Protein 7UKG (pdb70)

Nearest PDB structures (foldseek):
  7uk5-assembly1_A  TM=9.988E-01  e=1.218E-32  Homo sapiens
  7f0j-assembly1_B  TM=9.620E-01  e=4.656E-30  Homo sapiens
  7w3y-assembly1_A  TM=9.818E-01  e=6.859E-29  Homo sapiens
  7w6s-assembly1_F  TM=9.807E-01  e=4.702E-29  Homo sapiens
  7ukf-assembly1_A  TM=8.937E-01  e=1.728E-30  Homo sapiens

B-factor: mean 50.1, std 18.78, range [15.94, 95.12]

Structure (mmCIF, N/CA/C/O backbone):
data_7UKG
#
_entry.id   7UKG
#
_cell.length_a   1.00
_cell.length_b   1.00
_cell.length_c   1.00
_cell.angle_alpha   90.00
_cell.angle_beta   90.00
_cell.angle_gamma   90.00
#
_symmetry.space_group_name_H-M   'P 1'
#
loop_
_entity.id
_entity.type
_entity.pdbx_description
1 polymer 'Potassium voltage-gated channel subfamily D member 2'
2 polymer 'Dipeptidyl-peptidase 6'
3 non-polymer 'POTASSIUM ION'
#
loop_
_atom_site.group_PDB
_atom_site.id
_atom_site.type_symbol
_atom_site.label_atom_id
_atom_site.label_alt_id
_atom_site.label_comp_id
_atom_site.label_asym_id
_atom_site.label_entity_id
_atom_site.label_seq_id
_atom_site.pdbx_PDB_ins_code
_atom_site.Cartn_x
_atom_site.Cartn_y
_atom_site.Cartn_z
_atom_site.occupancy
_atom_site.B_iso_or_equiv
_atom_site.auth_seq_id
_atom_site.auth_comp_id
_atom_site.auth_asym_id
_atom_site.auth_atom_id
_atom_site.pdbx_PDB_model_num
ATOM 1 N N . THR A 1 166 ? 240.026 167.997 173.713 1.00 80.08 166 THR A N 1
ATOM 2 C CA . THR A 1 166 ? 238.671 168.466 173.452 1.00 80.08 166 THR A CA 1
ATOM 3 C C . THR A 1 166 ? 237.746 168.118 174.605 1.00 80.08 166 THR A C 1
ATOM 4 O O . THR A 1 166 ? 236.548 168.374 174.543 1.00 80.08 166 THR A O 1
ATOM 8 N N . ALA A 1 167 ? 238.304 167.522 175.660 1.00 78.85 167 ALA A N 1
ATOM 9 C CA . ALA A 1 167 ? 237.482 167.172 176.813 1.00 78.85 167 ALA A CA 1
ATOM 10 C C . ALA A 1 167 ? 236.998 168.413 177.546 1.00 78.85 167 ALA A C 1
ATOM 11 O O . ALA A 1 167 ? 235.906 168.405 178.124 1.00 78.85 167 ALA A O 1
ATOM 13 N N . ARG A 1 168 ? 237.793 169.485 177.531 1.00 76.02 168 ARG A N 1
ATOM 14 C CA . ARG A 1 168 ? 237.405 170.714 178.214 1.00 76.02 168 ARG A CA 1
ATOM 15 C C . ARG A 1 168 ? 236.114 171.278 177.639 1.00 76.02 168 ARG A C 1
ATOM 16 O O . ARG A 1 168 ? 235.190 171.630 178.382 1.00 76.02 168 ARG A O 1
ATOM 24 N N . GLN A 1 169 ? 236.022 171.359 176.311 1.00 78.60 169 GLN A N 1
ATOM 25 C CA . GLN A 1 169 ? 234.802 171.878 175.706 1.00 78.60 169 GLN A CA 1
ATOM 26 C C . GLN A 1 169 ? 233.633 170.926 175.916 1.00 78.60 169 GLN A C 1
ATOM 27 O O . GLN A 1 169 ? 232.489 171.372 176.019 1.00 78.60 169 GLN A O 1
ATOM 33 N N . ARG A 1 170 ? 233.901 169.623 176.006 1.00 79.09 170 ARG A N 1
ATOM 34 C CA . ARG A 1 170 ? 232.837 168.667 176.295 1.00 79.09 170 ARG A CA 1
ATOM 35 C C . ARG A 1 170 ? 232.260 168.893 177.687 1.00 79.09 170 ARG A C 1
ATOM 36 O O . ARG A 1 170 ? 231.036 168.936 177.869 1.00 79.09 170 ARG A O 1
ATOM 44 N N . VAL A 1 171 ? 233.135 169.048 178.684 1.00 74.60 171 VAL A N 1
ATOM 45 C CA . VAL A 1 171 ? 232.682 169.318 180.045 1.00 74.60 171 VAL A CA 1
ATOM 46 C C . VAL A 1 171 ? 231.935 170.643 180.100 1.00 74.60 171 VAL A C 1
ATOM 47 O O . VAL A 1 171 ? 230.898 170.761 180.763 1.00 74.60 171 VAL A O 1
ATOM 51 N N . TRP A 1 172 ? 232.448 171.660 179.407 1.00 72.88 172 TRP A N 1
ATOM 52 C CA . TRP A 1 172 ? 231.765 172.947 179.395 1.00 72.88 172 TRP A CA 1
ATOM 53 C C . TRP A 1 172 ? 230.381 172.839 178.769 1.00 72.88 172 TRP A C 1
ATOM 54 O O . TRP A 1 172 ? 229.420 173.432 179.268 1.00 72.88 172 TRP A O 1
ATOM 65 N N . ARG A 1 173 ? 230.261 172.105 177.664 1.00 74.57 173 ARG A N 1
ATOM 66 C CA . ARG A 1 173 ? 228.960 171.930 177.033 1.00 74.57 173 ARG A CA 1
ATOM 67 C C . ARG A 1 173 ? 228.002 171.199 177.960 1.00 74.57 173 ARG A C 1
ATOM 68 O O . ARG A 1 173 ? 226.809 171.518 178.014 1.00 74.57 173 ARG A O 1
ATOM 76 N N . ALA A 1 174 ? 228.506 170.206 178.691 1.00 72.30 174 ALA A N 1
ATOM 77 C CA . ALA A 1 174 ? 227.676 169.526 179.677 1.00 72.30 174 ALA A CA 1
ATOM 78 C C . ALA A 1 174 ? 227.198 170.493 180.754 1.00 72.30 174 ALA A C 1
ATOM 79 O O . ALA A 1 174 ? 226.029 170.469 181.153 1.00 72.30 174 ALA A O 1
ATOM 81 N N . PHE A 1 175 ? 228.093 171.355 181.234 1.00 69.58 175 PHE A N 1
ATOM 82 C CA . PHE A 1 175 ? 227.733 172.272 182.309 1.00 69.58 175 PHE A CA 1
ATOM 83 C C . PHE A 1 175 ? 226.733 173.317 181.836 1.00 69.58 175 PHE A C 1
ATOM 84 O O . PHE A 1 175 ? 225.789 173.654 182.557 1.00 69.58 175 PHE A O 1
ATOM 92 N N . GLU A 1 176 ? 226.929 173.841 180.626 1.00 73.47 176 GLU A N 1
ATOM 93 C CA . GLU A 1 176 ? 226.058 174.887 180.107 1.00 73.47 176 GLU A CA 1
ATOM 94 C C . GLU A 1 176 ? 224.703 174.331 179.697 1.00 73.47 176 GLU A C 1
ATOM 95 O O . GLU A 1 176 ? 223.673 174.986 179.887 1.00 73.47 176 GLU A O 1
ATOM 101 N N . ASN A 1 177 ? 224.683 173.130 179.124 1.00 72.61 177 ASN A N 1
ATOM 102 C CA . ASN A 1 177 ? 223.448 172.472 178.707 1.00 72.61 177 ASN A CA 1
ATOM 103 C C . ASN A 1 177 ? 223.315 171.194 179.520 1.00 72.61 177 ASN A C 1
ATOM 104 O O . ASN A 1 177 ? 223.800 170.131 179.106 1.00 72.61 177 ASN A O 1
ATOM 109 N N . PRO A 1 178 ? 222.678 171.255 180.688 1.00 68.95 178 PRO A N 1
ATOM 110 C CA . PRO A 1 178 ? 222.536 170.041 181.504 1.00 68.95 178 PRO A CA 1
ATOM 111 C C . PRO A 1 178 ? 221.743 168.944 180.827 1.00 68.95 178 PRO A C 1
ATOM 112 O O . PRO A 1 178 ? 222.033 167.761 181.042 1.00 68.95 178 PRO A O 1
ATOM 116 N N . HIS A 1 179 ? 220.754 169.296 180.007 1.00 69.46 179 HIS A N 1
ATOM 117 C CA . HIS A 1 179 ? 219.845 168.307 179.447 1.00 69.46 179 HIS A CA 1
ATOM 118 C C . HIS A 1 179 ? 220.408 167.588 178.229 1.00 69.46 179 HIS A C 1
ATOM 119 O O . HIS A 1 179 ? 219.755 166.672 177.720 1.00 69.46 179 HIS A O 1
ATOM 126 N N . THR A 1 180 ? 221.590 167.973 177.747 1.00 71.58 180 THR A N 1
ATOM 127 C CA . THR A 1 180 ? 222.162 167.283 176.598 1.00 71.58 180 THR A CA 1
ATOM 128 C C . THR A 1 180 ? 222.704 165.913 176.982 1.00 71.58 180 THR A C 1
ATOM 129 O O . THR A 1 180 ? 222.492 164.932 176.261 1.00 71.58 180 THR A O 1
ATOM 133 N N . SER A 1 181 ? 223.394 165.823 178.114 1.00 72.08 181 SER A N 1
ATOM 134 C CA . SER A 1 181 ? 224.075 164.610 178.531 1.00 72.08 181 SER A CA 1
ATOM 135 C C . SER A 1 181 ? 223.419 164.052 179.786 1.00 72.08 181 SER A C 1
ATOM 136 O O . SER A 1 181 ? 222.751 164.770 180.534 1.00 72.08 181 SER A O 1
ATOM 139 N N . THR A 1 182 ? 223.610 162.752 180.007 1.00 71.05 182 THR A N 1
ATOM 140 C CA . THR A 1 182 ? 223.133 162.138 181.242 1.00 71.05 182 THR A CA 1
ATOM 141 C C . THR A 1 182 ? 223.953 162.605 182.439 1.00 71.05 182 THR A C 1
ATOM 142 O O . THR A 1 182 ? 223.396 162.955 183.485 1.00 71.05 182 THR A O 1
ATOM 146 N N . MET A 1 183 ? 225.282 162.619 182.302 1.00 70.38 183 MET A N 1
ATOM 147 C CA . MET A 1 183 ? 226.135 163.071 183.398 1.00 70.38 183 MET A CA 1
ATOM 148 C C . MET A 1 183 ? 225.863 164.528 183.737 1.00 70.38 183 MET A C 1
ATOM 149 O O . MET A 1 183 ? 225.816 164.904 184.915 1.00 70.38 183 MET A O 1
ATOM 154 N N . ALA A 1 184 ? 225.670 165.361 182.717 1.00 67.36 184 ALA A N 1
ATOM 155 C CA . ALA A 1 184 ? 225.326 166.754 182.961 1.00 67.36 184 ALA A CA 1
ATOM 156 C C . ALA A 1 184 ? 224.016 166.869 183.725 1.00 67.36 184 ALA A C 1
ATOM 157 O O . ALA A 1 184 ? 223.894 167.686 184.643 1.00 67.36 184 ALA A O 1
ATOM 159 N N . LEU A 1 185 ? 223.028 166.050 183.367 1.00 63.25 185 LEU A N 1
ATOM 160 C CA . LEU A 1 185 ? 221.727 166.140 184.017 1.00 63.25 185 LEU A CA 1
ATOM 161 C C . LEU A 1 185 ? 221.788 165.667 185.465 1.00 63.25 185 LEU A C 1
ATOM 162 O O . LEU A 1 185 ? 221.152 166.262 186.345 1.00 63.25 185 LEU A O 1
ATOM 167 N N . VAL A 1 186 ? 222.538 164.597 185.737 1.00 62.80 186 VAL A N 1
ATOM 168 C CA . VAL A 1 186 ? 222.654 164.146 187.119 1.00 62.80 186 VAL A CA 1
ATOM 169 C C . VAL A 1 186 ? 223.412 165.175 187.947 1.00 62.80 186 VAL A C 1
ATOM 170 O O . VAL A 1 186 ? 223.066 165.427 189.105 1.00 62.80 186 VAL A O 1
ATOM 174 N N . PHE A 1 187 ? 224.441 165.801 187.368 1.00 59.48 187 PHE A N 1
ATOM 175 C CA . PHE A 1 187 ? 225.150 166.857 188.078 1.00 59.48 187 PHE A CA 1
ATOM 176 C C . PHE A 1 187 ? 224.214 168.014 188.392 1.00 59.48 187 PHE A C 1
ATOM 177 O O . PHE A 1 187 ? 224.218 168.556 189.506 1.00 59.48 187 PHE A O 1
ATOM 185 N N . TYR A 1 188 ? 223.393 168.383 187.412 1.00 53.62 188 TYR A N 1
ATOM 186 C CA . TYR A 1 188 ? 222.401 169.435 187.570 1.00 53.62 188 TYR A CA 1
ATOM 187 C C . TYR A 1 188 ? 221.469 169.143 188.739 1.00 53.62 188 TYR A C 1
ATOM 188 O O . TYR A 1 188 ? 221.295 169.977 189.637 1.00 53.62 188 TYR A O 1
ATOM 197 N N . TYR A 1 189 ? 220.881 167.947 188.753 1.00 55.43 189 TYR A N 1
ATOM 198 C CA . TYR A 1 189 ? 219.901 167.613 189.781 1.00 55.43 189 TYR A CA 1
ATOM 199 C C . TYR A 1 189 ? 220.549 167.473 191.151 1.00 55.43 189 TYR A C 1
ATOM 200 O O . TYR A 1 189 ? 219.961 167.871 192.161 1.00 55.43 189 TYR A O 1
ATOM 209 N N . VAL A 1 190 ? 221.759 166.917 191.211 1.00 52.15 190 VAL A N 1
ATOM 210 C CA . VAL A 1 190 ? 222.458 166.785 192.485 1.00 52.15 190 VAL A CA 1
ATOM 211 C C . VAL A 1 190 ? 222.729 168.159 193.084 1.00 52.15 190 VAL A C 1
ATOM 212 O O . VAL A 1 190 ? 222.471 168.406 194.272 1.00 52.15 190 VAL A O 1
ATOM 216 N N . THR A 1 191 ? 223.245 169.078 192.268 1.00 47.92 191 THR A N 1
ATOM 217 C CA . THR A 1 191 ? 223.533 170.410 192.776 1.00 47.92 191 THR A CA 1
ATOM 218 C C . THR A 1 191 ? 222.261 171.130 193.197 1.00 47.92 191 THR A C 1
ATOM 219 O O . THR A 1 191 ? 222.246 171.814 194.224 1.00 47.92 191 THR A O 1
ATOM 223 N N . GLY A 1 192 ? 221.183 170.995 192.423 1.00 43.01 192 GLY A N 1
ATOM 224 C CA . GLY A 1 192 ? 219.935 171.629 192.817 1.00 43.01 192 GLY A CA 1
ATOM 225 C C . GLY A 1 192 ? 219.402 171.090 194.128 1.00 43.01 192 GLY A C 1
ATOM 226 O O . GLY A 1 192 ? 218.933 171.848 194.988 1.00 43.01 192 GLY A O 1
ATOM 227 N N . PHE A 1 193 ? 219.482 169.772 194.307 1.00 43.83 193 PHE A N 1
ATOM 228 C CA . PHE A 1 193 ? 219.026 169.167 195.548 1.00 43.83 193 PHE A CA 1
ATOM 229 C C . PHE A 1 193 ? 219.828 169.681 196.730 1.00 43.83 193 PHE A C 1
ATOM 230 O O . PHE A 1 193 ? 219.266 169.972 197.789 1.00 43.83 193 PHE A O 1
ATOM 238 N N . PHE A 1 194 ? 221.144 169.804 196.574 1.00 44.25 194 PHE A N 1
ATOM 239 C CA . PHE A 1 194 ? 221.932 170.245 197.717 1.00 44.25 194 PHE A CA 1
ATOM 240 C C . PHE A 1 194 ? 221.810 171.742 197.962 1.00 44.25 194 PHE A C 1
ATOM 241 O O . PHE A 1 194 ? 221.978 172.188 199.099 1.00 44.25 194 PHE A O 1
ATOM 249 N N . ILE A 1 195 ? 221.475 172.528 196.939 1.00 38.87 195 ILE A N 1
ATOM 250 C CA . ILE A 1 195 ? 221.116 173.921 197.189 1.00 38.87 195 ILE A CA 1
ATOM 251 C C . ILE A 1 195 ? 219.873 173.986 198.066 1.00 38.87 195 ILE A C 1
ATOM 252 O O . ILE A 1 195 ? 219.828 174.718 199.064 1.00 38.87 195 ILE A O 1
ATOM 257 N N . ALA A 1 196 ? 218.849 173.208 197.711 1.00 36.76 196 ALA A N 1
ATOM 258 C CA . ALA A 1 196 ? 217.629 173.206 198.513 1.00 36.76 196 ALA A CA 1
ATOM 259 C C . ALA A 1 196 ? 217.903 172.717 199.930 1.00 36.76 196 ALA A C 1
ATOM 260 O O . ALA A 1 196 ? 217.376 173.272 200.902 1.00 36.76 196 ALA A O 1
ATOM 262 N N . VAL A 1 197 ? 218.739 171.689 200.063 1.00 37.08 197 VAL A N 1
ATOM 263 C CA . VAL A 1 197 ? 219.085 171.153 201.373 1.00 37.08 197 VAL A CA 1
ATOM 264 C C . VAL A 1 197 ? 219.787 172.204 202.221 1.00 37.08 197 VAL A C 1
ATOM 265 O O . VAL A 1 197 ? 219.460 172.389 203.397 1.00 37.08 197 VAL A O 1
ATOM 269 N N . SER A 1 198 ? 220.761 172.906 201.642 1.00 36.23 198 SER A N 1
ATOM 270 C CA . SER A 1 198 ? 221.477 173.933 202.384 1.00 36.23 198 SER A CA 1
ATOM 271 C C . SER A 1 198 ? 220.542 175.049 202.828 1.00 36.23 198 SER A C 1
ATOM 272 O O . SER A 1 198 ? 220.616 175.510 203.972 1.00 36.23 198 SER A O 1
ATOM 275 N N . VAL A 1 199 ? 219.651 175.491 201.941 1.00 33.68 199 VAL A N 1
ATOM 276 C CA . VAL A 1 199 ? 218.740 176.579 202.288 1.00 33.68 199 VAL A CA 1
ATOM 277 C C . VAL A 1 199 ? 217.820 176.163 203.432 1.00 33.68 199 VAL A C 1
ATOM 278 O O . VAL A 1 199 ? 217.630 176.904 204.410 1.00 33.68 199 VAL A O 1
ATOM 282 N N . ILE A 1 200 ? 217.256 174.957 203.338 1.00 33.61 200 ILE A N 1
ATOM 283 C CA . ILE A 1 200 ? 216.357 174.471 204.379 1.00 33.61 200 ILE A CA 1
ATOM 284 C C . ILE A 1 200 ? 217.095 174.322 205.701 1.00 33.61 200 ILE A C 1
ATOM 285 O O . ILE A 1 200 ? 216.565 174.671 206.757 1.00 33.61 200 ILE A O 1
ATOM 290 N N . ALA A 1 201 ? 218.319 173.793 205.670 1.00 34.15 201 ALA A N 1
ATOM 291 C CA . ALA A 1 201 ? 219.079 173.627 206.903 1.00 34.15 201 ALA A CA 1
ATOM 292 C C . ALA A 1 201 ? 219.391 174.968 207.550 1.00 34.15 201 ALA A C 1
ATOM 293 O O . ALA A 1 201 ? 219.321 175.107 208.775 1.00 34.15 201 ALA A O 1
ATOM 295 N N . ASN A 1 202 ? 219.753 175.965 206.741 1.00 35.38 202 ASN A N 1
ATOM 296 C CA . ASN A 1 202 ? 220.040 177.288 207.280 1.00 35.38 202 ASN A CA 1
ATOM 297 C C . ASN A 1 202 ? 218.806 177.898 207.930 1.00 35.38 202 ASN A C 1
ATOM 298 O O . ASN A 1 202 ? 218.914 178.597 208.941 1.00 35.38 202 ASN A O 1
ATOM 303 N N . VAL A 1 203 ? 217.626 177.657 207.361 1.00 30.29 203 VAL A N 1
ATOM 304 C CA . VAL A 1 203 ? 216.407 178.119 208.021 1.00 30.29 203 VAL A CA 1
ATOM 305 C C . VAL A 1 203 ? 216.154 177.341 209.312 1.00 30.29 203 VAL A C 1
ATOM 306 O O . VAL A 1 203 ? 215.873 177.930 210.361 1.00 30.29 203 VAL A O 1
ATOM 310 N N . VAL A 1 204 ? 216.266 176.013 209.261 1.00 35.20 204 VAL A N 1
ATOM 311 C CA . VAL A 1 204 ? 215.846 175.150 210.361 1.00 35.20 204 VAL A CA 1
ATOM 312 C C . VAL A 1 204 ? 216.752 175.296 211.576 1.00 35.20 204 VAL A C 1
ATOM 313 O O . VAL A 1 204 ? 216.295 175.162 212.716 1.00 35.20 204 VAL A O 1
ATOM 317 N N . GLU A 1 205 ? 218.033 175.587 211.371 1.00 40.18 205 GLU A N 1
ATOM 318 C CA . GLU A 1 205 ? 218.961 175.642 212.492 1.00 40.18 205 GLU A CA 1
ATOM 319 C C . GLU A 1 205 ? 218.628 176.748 213.487 1.00 40.18 205 GLU A C 1
ATOM 320 O O . GLU A 1 205 ? 219.164 176.744 214.598 1.00 40.18 205 GLU A O 1
ATOM 326 N N . THR A 1 206 ? 217.776 177.698 213.118 1.00 34.34 206 THR A N 1
ATOM 327 C CA . THR A 1 206 ? 217.359 178.754 214.027 1.00 34.34 206 THR A CA 1
ATOM 328 C C . THR A 1 206 ? 216.092 178.416 214.797 1.00 34.34 206 THR A C 1
ATOM 329 O O . THR A 1 206 ? 215.682 179.200 215.655 1.00 34.34 206 THR A O 1
ATOM 333 N N . VAL A 1 207 ? 215.466 177.287 214.515 1.00 41.92 207 VAL A N 1
ATOM 334 C CA . VAL A 1 207 ? 214.196 176.937 215.152 1.00 41.92 207 VAL A CA 1
ATOM 335 C C . VAL A 1 207 ? 214.478 176.367 216.539 1.00 41.92 207 VAL A C 1
ATOM 336 O O . VAL A 1 207 ? 215.345 175.492 216.672 1.00 41.92 207 VAL A O 1
ATOM 340 N N . PRO A 1 208 ? 213.796 176.839 217.580 1.00 50.59 208 PRO A N 1
ATOM 341 C CA . PRO A 1 208 ? 213.953 176.225 218.904 1.00 50.59 208 PRO A CA 1
ATOM 342 C C . PRO A 1 208 ? 213.540 174.763 218.878 1.00 50.59 208 PRO A C 1
ATOM 343 O O . PRO A 1 208 ? 212.437 174.417 218.455 1.00 50.59 208 PRO A O 1
ATOM 347 N N . CYS A 1 209 ? 214.439 173.903 219.347 1.00 62.16 209 CYS A N 1
ATOM 348 C CA . CYS A 1 209 ? 214.282 172.462 219.240 1.00 62.16 209 CYS A CA 1
ATOM 349 C C . CYS A 1 209 ? 213.701 171.847 220.505 1.00 62.16 209 CYS A C 1
ATOM 350 O O . CYS A 1 209 ? 213.692 170.620 220.643 1.00 62.16 209 CYS A O 1
ATOM 353 N N . GLY A 1 210 ? 213.210 172.668 221.424 1.00 72.36 210 GLY A N 1
ATOM 354 C CA . GLY A 1 210 ? 212.744 172.194 222.706 1.00 72.36 210 GLY A CA 1
ATOM 355 C C . GLY A 1 210 ? 213.836 172.238 223.759 1.00 72.36 210 GLY A C 1
ATOM 356 O O . GLY A 1 210 ? 215.031 172.225 223.465 1.00 72.36 210 GLY A O 1
ATOM 357 N N . SER A 1 211 ? 213.406 172.299 225.016 1.00 82.43 211 SER A N 1
ATOM 358 C CA . SER A 1 211 ? 214.357 172.358 226.116 1.00 82.43 211 SER A CA 1
ATOM 359 C C . SER A 1 211 ? 215.082 171.025 226.246 1.00 82.43 211 SER A C 1
ATOM 360 O O . SER A 1 211 ? 214.451 169.968 226.339 1.00 82.43 211 SER A O 1
ATOM 363 N N . SER A 1 212 ? 216.411 171.078 226.247 1.00 85.86 212 SER A N 1
ATOM 364 C CA . SER A 1 212 ? 217.207 169.874 226.378 1.00 85.86 212 SER A CA 1
ATOM 365 C C . SER A 1 212 ? 217.132 169.357 227.811 1.00 85.86 212 SER A C 1
ATOM 366 O O . SER A 1 212 ? 216.723 170.082 228.721 1.00 85.86 212 SER A O 1
ATOM 369 N N . PRO A 1 213 ? 217.500 168.091 228.032 1.00 91.29 213 PRO A N 1
ATOM 370 C CA . PRO A 1 213 ? 217.455 167.543 229.394 1.00 91.29 213 PRO A CA 1
ATOM 371 C C . PRO A 1 213 ? 218.295 168.356 230.365 1.00 91.29 213 PRO A C 1
ATOM 372 O O . PRO A 1 213 ? 219.524 168.394 230.260 1.00 91.29 213 PRO A O 1
ATOM 374 N N . GLY A 1 214 ? 217.632 169.015 231.312 1.00 91.49 214 GLY A N 1
ATOM 375 C CA . GLY A 1 214 ? 218.304 169.888 232.248 1.00 91.49 214 GLY A CA 1
ATOM 376 C C . GLY A 1 214 ? 218.621 171.272 231.725 1.00 91.49 214 GLY A C 1
ATOM 377 O O . GLY A 1 214 ? 219.185 172.081 232.471 1.00 91.49 214 GLY A O 1
ATOM 378 N N . HIS A 1 215 ? 218.279 171.573 230.475 1.00 91.10 215 HIS A N 1
ATOM 379 C CA . HIS A 1 215 ? 218.583 172.878 229.909 1.00 91.10 215 HIS A CA 1
ATOM 380 C C . HIS A 1 215 ? 217.679 173.951 230.504 1.00 91.10 215 HIS A C 1
ATOM 381 O O . HIS A 1 215 ? 216.516 173.705 230.835 1.00 91.10 215 HIS A O 1
ATOM 383 N N . ILE A 1 216 ? 218.234 175.157 230.642 1.00 89.72 216 ILE A N 1
ATOM 384 C CA . ILE A 1 216 ? 217.469 176.267 231.199 1.00 89.72 216 ILE A CA 1
ATOM 385 C C . ILE A 1 216 ? 216.369 176.699 230.238 1.00 89.72 216 ILE A C 1
ATOM 386 O O . ILE A 1 216 ? 215.219 176.906 230.642 1.00 89.72 216 ILE A O 1
ATOM 388 N N . LYS A 1 217 ? 216.698 176.840 228.956 1.00 83.11 217 LYS A N 1
ATOM 389 C CA . LYS A 1 217 ? 215.747 177.290 227.952 1.00 83.11 217 LYS A CA 1
ATOM 390 C C . LYS A 1 217 ? 215.868 176.408 226.718 1.00 83.11 217 LYS A C 1
ATOM 391 O O . LYS A 1 217 ? 216.818 175.636 226.568 1.00 83.11 217 LYS A O 1
ATOM 393 N N . GLU A 1 218 ? 214.880 176.524 225.833 1.00 73.45 218 GLU A N 1
ATOM 394 C CA . GLU A 1 218 ? 214.922 175.788 224.579 1.00 73.45 218 GLU A CA 1
ATOM 395 C C . GLU A 1 218 ? 216.118 176.238 223.753 1.00 73.45 218 GLU A C 1
ATOM 396 O O . GLU A 1 218 ? 216.452 177.424 223.702 1.00 73.45 218 GLU A O 1
ATOM 398 N N . LEU A 1 219 ? 216.762 175.288 223.118 1.00 61.71 219 LEU A N 1
ATOM 399 C CA . LEU A 1 219 ? 217.956 175.537 222.343 1.00 61.71 219 LEU A CA 1
ATOM 400 C C . LEU A 1 219 ? 217.629 175.480 220.856 1.00 61.71 219 LEU A C 1
ATOM 401 O O . LEU A 1 219 ? 216.821 174.645 220.436 1.00 61.71 219 LEU A O 1
ATOM 406 N N . PRO A 1 220 ? 218.203 176.363 220.043 1.00 53.24 220 PRO A N 1
ATOM 407 C CA . PRO A 1 220 ? 218.000 176.260 218.594 1.00 53.24 220 PRO A CA 1
ATOM 408 C C . PRO A 1 220 ? 218.592 174.965 218.063 1.00 53.24 220 PRO A C 1
ATOM 409 O O . PRO A 1 220 ? 219.593 174.465 218.575 1.00 53.24 220 PRO A O 1
ATOM 413 N N . CYS A 1 221 ? 217.957 174.423 217.020 1.00 50.84 221 CYS A N 1
ATOM 414 C CA . CYS A 1 221 ? 218.412 173.161 216.442 1.00 50.84 221 CYS A CA 1
ATOM 415 C C . CYS A 1 221 ? 219.884 173.220 216.066 1.00 50.84 221 CYS A C 1
ATOM 416 O O . CYS A 1 221 ? 220.620 172.246 216.250 1.00 50.84 221 CYS A O 1
ATOM 419 N N . GLY A 1 222 ? 220.336 174.363 215.551 1.00 50.16 222 GLY A N 1
ATOM 420 C CA . GLY A 1 222 ? 221.724 174.513 215.167 1.00 50.16 222 GLY A CA 1
ATOM 421 C C . GLY A 1 222 ? 222.691 174.514 216.327 1.00 50.16 222 GLY A C 1
ATOM 422 O O . GLY A 1 222 ? 223.873 174.223 216.131 1.00 50.16 222 GLY A O 1
ATOM 423 N N . GLU A 1 223 ? 222.223 174.846 217.526 1.00 56.60 223 GLU A N 1
ATOM 424 C CA . GLU A 1 223 ? 223.063 174.784 218.715 1.00 56.60 223 GLU A CA 1
ATOM 425 C C . GLU A 1 223 ? 222.976 173.432 219.404 1.00 56.60 223 GLU A C 1
ATOM 426 O O . GLU A 1 223 ? 223.972 172.947 219.946 1.00 56.60 223 GLU A O 1
ATOM 432 N N . ARG A 1 224 ? 221.797 172.817 219.395 1.00 57.63 224 ARG A N 1
ATOM 433 C CA . ARG A 1 224 ? 221.648 171.501 219.998 1.00 57.63 224 ARG A CA 1
ATOM 434 C C . ARG A 1 224 ? 222.354 170.426 219.183 1.00 57.63 224 ARG A C 1
ATOM 435 O O . ARG A 1 224 ? 222.855 169.451 219.749 1.00 57.63 224 ARG A O 1
ATOM 443 N N . TYR A 1 225 ? 222.419 170.592 217.866 1.00 52.75 225 TYR A N 1
ATOM 444 C CA . TYR A 1 225 ? 223.020 169.624 216.956 1.00 52.75 225 TYR A CA 1
ATOM 445 C C . TYR A 1 225 ? 224.085 170.297 216.105 1.00 52.75 225 TYR A C 1
ATOM 446 O O . TYR A 1 225 ? 224.079 170.217 214.879 1.00 52.75 225 TYR A O 1
ATOM 455 N N . ALA A 1 226 ? 225.004 171.004 216.762 1.00 51.47 226 ALA A N 1
ATOM 456 C CA . ALA A 1 226 ? 226.009 171.773 216.039 1.00 51.47 226 ALA A CA 1
ATOM 457 C C . ALA A 1 226 ? 226.856 170.887 215.133 1.00 51.47 226 ALA A C 1
ATOM 458 O O . ALA A 1 226 ? 227.225 171.296 214.028 1.00 51.47 226 ALA A O 1
ATOM 460 N N . VAL A 1 227 ? 227.173 169.673 215.581 1.00 51.19 227 VAL A N 1
ATOM 461 C CA . VAL A 1 227 ? 227.984 168.770 214.769 1.00 51.19 227 VAL A CA 1
ATOM 462 C C . VAL A 1 227 ? 227.226 168.346 213.518 1.00 51.19 227 VAL A C 1
ATOM 463 O O . VAL A 1 227 ? 227.775 168.350 212.412 1.00 51.19 227 VAL A O 1
ATOM 467 N N . ALA A 1 228 ? 225.955 167.970 213.673 1.00 48.45 228 ALA A N 1
ATOM 468 C CA . ALA A 1 228 ? 225.172 167.524 212.527 1.00 48.45 228 ALA A CA 1
ATOM 469 C C . ALA A 1 228 ? 225.005 168.637 211.502 1.00 48.45 228 ALA A C 1
ATOM 470 O O . ALA A 1 228 ? 225.161 168.414 210.294 1.00 48.45 228 ALA A O 1
ATOM 472 N N . PHE A 1 229 ? 224.685 169.844 211.964 1.00 44.78 229 PHE A N 1
ATOM 473 C CA . PHE A 1 229 ? 224.498 170.950 211.037 1.00 44.78 229 PHE A CA 1
ATOM 474 C C . PHE A 1 229 ? 225.814 171.351 210.391 1.00 44.78 229 PHE A C 1
ATOM 475 O O . PHE A 1 229 ? 225.842 171.709 209.212 1.00 44.78 229 PHE A O 1
ATOM 483 N N . PHE A 1 230 ? 226.917 171.279 211.139 1.00 46.81 230 PHE A N 1
ATOM 484 C CA . PHE A 1 230 ? 228.223 171.550 210.551 1.00 46.81 230 PHE A CA 1
ATOM 485 C C . PHE A 1 230 ? 228.569 170.530 209.475 1.00 46.81 230 PHE A C 1
ATOM 486 O O . PHE A 1 230 ? 229.139 170.883 208.442 1.00 46.81 230 PHE A O 1
ATOM 494 N N . CYS A 1 231 ? 228.249 169.259 209.707 1.00 50.10 231 CYS A N 1
ATOM 495 C CA . CYS A 1 231 ? 228.516 168.234 208.704 1.00 50.10 231 CYS A CA 1
ATOM 496 C C . CYS A 1 231 ? 227.678 168.449 207.451 1.00 50.10 231 CYS A C 1
ATOM 497 O O . CYS A 1 231 ? 228.177 168.310 206.329 1.00 50.10 231 CYS A O 1
ATOM 500 N N . LEU A 1 232 ? 226.399 168.781 207.623 1.00 47.41 232 LEU A N 1
ATOM 501 C CA . LEU A 1 232 ? 225.553 169.067 206.471 1.00 47.41 232 LEU A CA 1
ATOM 502 C C . LEU A 1 232 ? 226.066 170.277 205.698 1.00 47.41 232 LEU A C 1
ATOM 503 O O . LEU A 1 232 ? 226.123 170.262 204.459 1.00 47.41 232 LEU A O 1
ATOM 508 N N . ASP A 1 233 ? 226.461 171.330 206.415 1.00 47.81 233 ASP A N 1
ATOM 509 C CA . ASP A 1 233 ? 227.014 172.510 205.766 1.00 47.81 233 ASP A CA 1
ATOM 510 C C . ASP A 1 233 ? 228.301 172.177 205.031 1.00 47.81 233 ASP A C 1
ATOM 511 O O . ASP A 1 233 ? 228.529 172.661 203.921 1.00 47.81 233 ASP A O 1
ATOM 516 N N . THR A 1 234 ? 229.155 171.358 205.638 1.00 46.87 234 THR A N 1
ATOM 517 C CA . THR A 1 234 ? 230.410 170.978 205.004 1.00 46.87 234 THR A CA 1
ATOM 518 C C . THR A 1 234 ? 230.165 170.191 203.729 1.00 46.87 234 THR A C 1
ATOM 519 O O . THR A 1 234 ? 230.832 170.420 202.717 1.00 46.87 234 THR A O 1
ATOM 523 N N . ALA A 1 235 ? 229.212 169.262 203.755 1.00 46.50 235 ALA A N 1
ATOM 524 C CA . ALA A 1 235 ? 228.902 168.495 202.555 1.00 46.50 235 ALA A CA 1
ATOM 525 C C . ALA A 1 235 ? 228.395 169.403 201.442 1.00 46.50 235 ALA A C 1
ATOM 526 O O . ALA A 1 235 ? 228.860 169.324 200.297 1.00 46.50 235 ALA A O 1
ATOM 528 N N . CYS A 1 236 ? 227.450 170.289 201.767 1.00 46.60 236 CYS A N 1
ATOM 529 C CA . CYS A 1 236 ? 226.925 171.199 200.755 1.00 46.60 236 CYS A CA 1
ATOM 530 C C . CYS A 1 236 ? 228.018 172.104 200.199 1.00 46.60 236 CYS A C 1
ATOM 531 O O . CYS A 1 236 ? 228.100 172.318 198.984 1.00 46.60 236 CYS A O 1
ATOM 534 N N . VAL A 1 237 ? 228.875 172.637 201.067 1.00 47.26 237 VAL A N 1
ATOM 535 C CA . VAL A 1 237 ? 229.910 173.555 200.610 1.00 47.26 237 VAL A CA 1
ATOM 536 C C . VAL A 1 237 ? 230.952 172.822 199.775 1.00 47.26 237 VAL A C 1
ATOM 537 O O . VAL A 1 237 ? 231.479 173.372 198.805 1.00 47.26 237 VAL A O 1
ATOM 541 N N . MET A 1 238 ? 231.278 171.580 200.134 1.00 50.17 238 MET A N 1
ATOM 542 C CA . MET A 1 238 ? 232.219 170.815 199.326 1.00 50.17 238 MET A CA 1
ATOM 543 C C . MET A 1 238 ? 231.651 170.538 197.944 1.00 50.17 238 MET A C 1
ATOM 544 O O . MET A 1 238 ? 232.369 170.628 196.941 1.00 50.17 238 MET A O 1
ATOM 549 N N . ILE A 1 239 ? 230.363 170.204 197.868 1.00 47.17 239 ILE A N 1
ATOM 550 C CA . ILE A 1 239 ? 229.731 170.004 196.567 1.00 47.17 239 ILE A CA 1
ATOM 551 C C . ILE A 1 239 ? 229.782 171.286 195.747 1.00 47.17 239 ILE A C 1
ATOM 552 O O . ILE A 1 239 ? 230.131 171.270 194.562 1.00 47.17 239 ILE A O 1
ATOM 557 N N . PHE A 1 240 ? 229.453 172.419 196.372 1.00 46.05 240 PHE A N 1
ATOM 558 C CA . PHE A 1 240 ? 229.468 173.689 195.650 1.00 46.05 240 PHE A CA 1
ATOM 559 C C . PHE A 1 240 ? 230.875 174.052 195.198 1.00 46.05 240 PHE A C 1
ATOM 560 O O . PHE A 1 240 ? 231.063 174.594 194.105 1.00 46.05 240 PHE A O 1
ATOM 568 N N . THR A 1 241 ? 231.878 173.754 196.021 1.00 49.61 241 THR A N 1
ATOM 569 C CA . THR A 1 241 ? 233.251 174.095 195.673 1.00 49.61 241 THR A CA 1
ATOM 570 C C . THR A 1 241 ? 233.768 173.223 194.539 1.00 49.61 241 THR A C 1
ATOM 571 O O . THR A 1 241 ? 234.438 173.719 193.631 1.00 49.61 241 THR A O 1
ATOM 575 N N . VAL A 1 242 ? 233.469 171.925 194.569 1.00 52.64 242 VAL A N 1
ATOM 576 C CA . VAL A 1 242 ? 233.877 171.053 193.471 1.00 52.64 242 VAL A CA 1
ATOM 577 C C . VAL A 1 242 ? 233.168 171.455 192.185 1.00 52.64 242 VAL A C 1
ATOM 578 O O . VAL A 1 242 ? 233.772 171.470 191.107 1.00 52.64 242 VAL A O 1
ATOM 582 N N . GLU A 1 243 ? 231.886 171.814 192.280 1.00 54.56 243 GLU A N 1
ATOM 583 C CA . GLU A 1 243 ? 231.168 172.330 191.120 1.00 54.56 243 GLU A CA 1
ATOM 584 C C . GLU A 1 243 ? 231.845 173.571 190.550 1.00 54.56 243 GLU A C 1
ATOM 585 O O . GLU A 1 243 ? 232.081 173.666 189.340 1.00 54.56 243 GLU A O 1
ATOM 591 N N . TYR A 1 244 ? 232.157 174.540 191.411 1.00 55.90 244 TYR A N 1
ATOM 592 C CA . TYR A 1 244 ? 232.761 175.779 190.943 1.00 55.90 244 TYR A CA 1
ATOM 593 C C . TYR A 1 244 ? 234.139 175.538 190.349 1.00 55.90 244 TYR A C 1
ATOM 594 O O . TYR A 1 244 ? 234.504 176.158 189.345 1.00 55.90 244 TYR A O 1
ATOM 603 N N . LEU A 1 245 ? 234.926 174.656 190.962 1.00 56.49 245 LEU A N 1
ATOM 604 C CA . LEU A 1 245 ? 236.260 174.385 190.447 1.00 56.49 245 LEU A CA 1
ATOM 605 C C . LEU A 1 245 ? 236.191 173.674 189.106 1.00 56.49 245 LEU A C 1
ATOM 606 O O . LEU A 1 245 ? 237.001 173.944 188.217 1.00 56.49 245 LEU A O 1
ATOM 611 N N . LEU A 1 246 ? 235.224 172.773 188.935 1.00 59.14 246 LEU A N 1
ATOM 612 C CA . LEU A 1 246 ? 235.039 172.131 187.640 1.00 59.14 246 LEU A CA 1
ATOM 613 C C . LEU A 1 246 ? 234.612 173.137 186.578 1.00 59.14 246 LEU A C 1
ATOM 614 O O . LEU A 1 246 ? 235.085 173.085 185.438 1.00 59.14 246 LEU A O 1
ATOM 619 N N . ARG A 1 247 ? 233.713 174.058 186.930 1.00 60.92 247 ARG A N 1
ATOM 620 C CA . ARG A 1 247 ? 233.306 175.090 185.982 1.00 60.92 247 ARG A CA 1
ATOM 621 C C . ARG A 1 247 ? 234.480 175.980 185.599 1.00 60.92 247 ARG A C 1
ATOM 622 O O . ARG A 1 247 ? 234.626 176.365 184.435 1.00 60.92 247 ARG A O 1
ATOM 630 N N . LEU A 1 248 ? 235.319 176.330 186.572 1.00 63.51 248 LEU A N 1
ATOM 631 C CA . LEU A 1 248 ? 236.506 177.125 186.283 1.00 63.51 248 LEU A CA 1
ATOM 632 C C . LEU A 1 248 ? 237.484 176.361 185.403 1.00 63.51 248 LEU A C 1
ATOM 633 O O . LEU A 1 248 ? 238.125 176.943 184.521 1.00 63.51 248 LEU A O 1
ATOM 638 N N . ALA A 1 249 ? 237.630 175.059 185.644 1.00 65.94 249 ALA A N 1
ATOM 639 C CA . ALA A 1 249 ? 238.548 174.254 184.849 1.00 65.94 249 ALA A CA 1
ATOM 640 C C . ALA A 1 249 ? 238.079 174.137 183.406 1.00 65.94 249 ALA A C 1
ATOM 641 O O . ALA A 1 249 ? 238.892 174.200 182.479 1.00 65.94 249 ALA A O 1
ATOM 643 N N . ALA A 1 250 ? 236.778 173.969 183.195 1.00 68.85 250 ALA A N 1
ATOM 644 C CA . ALA A 1 250 ? 236.233 173.749 181.865 1.00 68.85 250 ALA A CA 1
ATOM 645 C C . ALA A 1 250 ? 235.828 175.035 181.159 1.00 68.85 250 ALA A C 1
ATOM 646 O O . ALA A 1 250 ? 235.268 174.967 180.061 1.00 68.85 250 ALA A O 1
ATOM 648 N N . ALA A 1 251 ? 236.084 176.190 181.751 1.00 70.93 251 ALA A N 1
ATOM 649 C CA . ALA A 1 251 ? 235.712 177.447 181.116 1.00 70.93 251 ALA A CA 1
ATOM 650 C C . ALA A 1 251 ? 236.629 177.730 179.932 1.00 70.93 251 ALA A C 1
ATOM 651 O O . ALA A 1 251 ? 237.846 177.558 180.045 1.00 70.93 251 ALA A O 1
ATOM 653 N N . PRO A 1 252 ? 236.091 178.146 178.783 1.00 73.38 252 PRO A N 1
ATOM 654 C CA . PRO A 1 252 ? 236.971 178.544 177.673 1.00 73.38 252 PRO A CA 1
ATOM 655 C C . PRO A 1 252 ? 237.825 179.753 178.010 1.00 73.38 252 PRO A C 1
ATOM 656 O O . PRO A 1 252 ? 239.058 179.687 177.940 1.00 73.38 252 PRO A O 1
ATOM 660 N N . SER A 1 253 ? 237.194 180.856 178.390 1.00 73.01 253 SER A N 1
ATOM 661 C CA . SER A 1 253 ? 237.887 182.053 178.852 1.00 73.01 253 SER A CA 1
ATOM 662 C C . SER A 1 253 ? 237.680 182.130 180.357 1.00 73.01 253 SER A C 1
ATOM 663 O O . SER A 1 253 ? 236.644 182.608 180.826 1.00 73.01 253 SER A O 1
ATOM 666 N N . ARG A 1 254 ? 238.676 181.663 181.110 1.00 71.56 254 ARG A N 1
ATOM 667 C CA . ARG A 1 254 ? 238.508 181.517 182.550 1.00 71.56 254 ARG A CA 1
ATOM 668 C C . ARG A 1 254 ? 238.223 182.853 183.217 1.00 71.56 254 ARG A C 1
ATOM 669 O O . ARG A 1 254 ? 237.356 182.940 184.095 1.00 71.56 254 ARG A O 1
ATOM 677 N N . TYR A 1 255 ? 238.932 183.906 182.814 1.00 72.04 255 TYR A N 1
ATOM 678 C CA . TYR A 1 255 ? 238.707 185.210 183.425 1.00 72.04 255 TYR A CA 1
ATOM 679 C C . TYR A 1 255 ? 237.302 185.719 183.126 1.00 72.04 255 TYR A C 1
ATOM 680 O O . TYR A 1 255 ? 236.675 186.364 183.973 1.00 72.04 255 TYR A O 1
ATOM 689 N N . ARG A 1 256 ? 236.792 185.444 181.923 1.00 72.10 256 ARG A N 1
ATOM 690 C CA . ARG A 1 256 ? 235.430 185.847 181.591 1.00 72.10 256 ARG A CA 1
ATOM 691 C C . ARG A 1 256 ? 234.414 185.103 182.444 1.00 72.10 256 ARG A C 1
ATOM 692 O O . ARG A 1 256 ? 233.385 185.667 182.831 1.00 72.10 256 ARG A O 1
ATOM 700 N N . PHE A 1 257 ? 234.673 183.824 182.723 1.00 65.92 257 PHE A N 1
ATOM 701 C CA . PHE A 1 257 ? 233.823 183.085 183.647 1.00 65.92 257 PHE A CA 1
ATOM 702 C C . PHE A 1 257 ? 233.860 183.705 185.034 1.00 65.92 257 PHE A C 1
ATOM 703 O O . PHE A 1 257 ? 232.815 183.953 185.641 1.00 65.92 257 PHE A O 1
ATOM 711 N N . VAL A 1 258 ? 235.061 183.990 185.536 1.00 64.92 258 VAL A N 1
ATOM 712 C CA . VAL A 1 258 ? 235.217 184.432 186.918 1.00 64.92 258 VAL A CA 1
ATOM 713 C C . VAL A 1 258 ? 234.474 185.739 187.156 1.00 64.92 258 VAL A C 1
ATOM 714 O O . VAL A 1 258 ? 233.913 185.963 188.235 1.00 64.92 258 VAL A O 1
ATOM 718 N N . ARG A 1 259 ? 234.448 186.619 186.161 1.00 69.01 259 ARG A N 1
ATOM 719 C CA . ARG A 1 259 ? 233.779 187.902 186.320 1.00 69.01 259 ARG A CA 1
ATOM 720 C C . ARG A 1 259 ? 232.284 187.843 186.024 1.00 69.01 259 ARG A C 1
ATOM 721 O O . ARG A 1 259 ? 231.600 188.855 186.204 1.00 69.01 259 ARG A O 1
ATOM 729 N N . SER A 1 260 ? 231.763 186.698 185.586 1.00 61.43 260 SER A N 1
ATOM 730 C CA . SER A 1 260 ? 230.339 186.569 185.307 1.00 61.43 260 SER A CA 1
ATOM 731 C C . SER A 1 260 ? 229.529 186.558 186.599 1.00 61.43 260 SER A C 1
ATOM 732 O O . SER A 1 260 ? 230.038 186.263 187.677 1.00 61.43 260 SER A O 1
ATOM 735 N N . VAL A 1 261 ? 228.235 186.857 186.466 1.00 56.98 261 VAL A N 1
ATOM 736 C CA . VAL A 1 261 ? 227.371 187.009 187.635 1.00 56.98 261 VAL A CA 1
ATOM 737 C C . VAL A 1 261 ? 227.193 185.680 188.362 1.00 56.98 261 VAL A C 1
ATOM 738 O O . VAL A 1 261 ? 227.172 185.633 189.597 1.00 56.98 261 VAL A O 1
ATOM 742 N N . MET A 1 262 ? 227.063 184.583 187.616 1.00 55.83 262 MET A N 1
ATOM 743 C CA . MET A 1 262 ? 226.922 183.276 188.248 1.00 55.83 262 MET A CA 1
ATOM 744 C C . MET A 1 262 ? 228.153 182.923 189.071 1.00 55.83 262 MET A C 1
ATOM 745 O O . MET A 1 262 ? 228.040 182.324 190.146 1.00 55.83 262 MET A O 1
ATOM 750 N N . SER A 1 263 ? 229.340 183.275 188.579 1.00 56.56 263 SER A N 1
ATOM 751 C CA . SER A 1 263 ? 230.557 183.008 189.335 1.00 56.56 263 SER A CA 1
ATOM 752 C C . SER A 1 263 ? 230.601 183.822 190.621 1.00 56.56 263 SER A C 1
ATOM 753 O O . SER A 1 263 ? 231.027 183.321 191.665 1.00 56.56 263 SER A O 1
ATOM 756 N N . ILE A 1 264 ? 230.172 185.083 190.567 1.00 54.48 264 ILE A N 1
ATOM 757 C CA . ILE A 1 264 ? 230.115 185.890 191.782 1.00 54.48 264 ILE A CA 1
ATOM 758 C C . ILE A 1 264 ? 229.133 185.284 192.773 1.00 54.48 264 ILE A C 1
ATOM 759 O O . ILE A 1 264 ? 229.391 185.254 193.981 1.00 54.48 264 ILE A O 1
ATOM 764 N N . ILE A 1 265 ? 227.997 184.790 192.280 1.00 51.57 265 ILE A N 1
ATOM 765 C CA . ILE A 1 265 ? 227.027 184.140 193.157 1.00 51.57 265 ILE A CA 1
ATOM 766 C C . ILE A 1 265 ? 227.639 182.910 193.813 1.00 51.57 265 ILE A C 1
ATOM 767 O O . ILE A 1 265 ? 227.495 182.699 195.020 1.00 51.57 265 ILE A O 1
ATOM 772 N N . ASP A 1 266 ? 228.335 182.084 193.032 1.00 51.84 266 ASP A N 1
ATOM 773 C CA . ASP A 1 266 ? 228.929 180.867 193.577 1.00 51.84 266 ASP A CA 1
ATOM 774 C C . ASP A 1 266 ? 230.003 181.187 194.608 1.00 51.84 266 ASP A C 1
ATOM 775 O O . ASP A 1 266 ? 230.102 180.522 195.648 1.00 51.84 266 ASP A O 1
ATOM 780 N N . VAL A 1 267 ? 230.817 182.204 194.339 1.00 52.05 267 VAL A N 1
ATOM 781 C CA . VAL A 1 267 ? 231.868 182.581 195.274 1.00 52.05 267 VAL A CA 1
ATOM 782 C C . VAL A 1 267 ? 231.268 183.141 196.557 1.00 52.05 267 VAL A C 1
ATOM 783 O O . VAL A 1 267 ? 231.742 182.842 197.658 1.00 52.05 267 VAL A O 1
ATOM 787 N N . VAL A 1 268 ? 230.224 183.964 196.442 1.00 51.42 268 VAL A N 1
ATOM 788 C CA . VAL A 1 268 ? 229.551 184.479 197.631 1.00 51.42 268 VAL A CA 1
ATOM 789 C C . VAL A 1 268 ? 228.902 183.342 198.405 1.00 51.42 268 VAL A C 1
ATOM 790 O O . VAL A 1 268 ? 228.799 183.391 199.635 1.00 51.42 268 VAL A O 1
ATOM 794 N N . ALA A 1 269 ? 228.469 182.296 197.706 1.00 49.55 269 ALA A N 1
ATOM 795 C CA . ALA A 1 269 ? 227.875 181.151 198.381 1.00 49.55 269 ALA A CA 1
ATOM 796 C C . ALA A 1 269 ? 228.913 180.359 199.165 1.00 49.55 269 ALA A C 1
ATOM 797 O O . ALA A 1 269 ? 228.632 179.888 200.270 1.00 49.55 269 ALA A O 1
ATOM 799 N N . ILE A 1 270 ? 230.111 180.190 198.613 1.00 51.89 270 ILE A N 1
ATOM 800 C CA . ILE A 1 270 ? 231.078 179.313 199.271 1.00 51.89 270 ILE A CA 1
ATOM 801 C C . ILE A 1 270 ? 231.988 180.037 200.268 1.00 51.89 270 ILE A C 1
ATOM 802 O O . ILE A 1 270 ? 232.468 179.411 201.216 1.00 51.89 270 ILE A O 1
ATOM 807 N N . LEU A 1 271 ? 232.242 181.334 200.088 1.00 53.22 271 LEU A N 1
ATOM 808 C CA . LEU A 1 271 ? 233.238 182.012 200.921 1.00 53.22 271 LEU A CA 1
ATOM 809 C C . LEU A 1 271 ? 232.923 182.007 202.412 1.00 53.22 271 LEU A C 1
ATOM 810 O O . LEU A 1 271 ? 233.840 181.727 203.204 1.00 53.22 271 LEU A O 1
ATOM 815 N N . PRO A 1 272 ? 231.700 182.307 202.867 1.00 51.86 272 PRO A N 1
ATOM 816 C CA . PRO A 1 272 ? 231.472 182.385 204.316 1.00 51.86 272 PRO A CA 1
ATOM 817 C C . PRO A 1 272 ? 231.869 181.137 205.071 1.00 51.86 272 PRO A C 1
ATOM 818 O O . PRO A 1 272 ? 232.325 181.246 206.211 1.00 51.86 272 PRO A O 1
ATOM 822 N N . TYR A 1 273 ? 231.731 179.955 204.475 1.00 51.32 273 TYR A N 1
ATOM 823 C CA . TYR A 1 273 ? 232.163 178.737 205.150 1.00 51.32 273 TYR A CA 1
ATOM 824 C C . TYR A 1 273 ? 233.654 178.781 205.461 1.00 51.32 273 TYR A C 1
ATOM 825 O O . TYR A 1 273 ? 234.078 178.521 206.594 1.00 51.32 273 TYR A O 1
ATOM 834 N N . TYR A 1 274 ? 234.466 179.134 204.466 1.00 53.32 274 TYR A N 1
ATOM 835 C CA . TYR A 1 274 ? 235.911 179.152 204.661 1.00 53.32 274 TYR A CA 1
ATOM 836 C C . TYR A 1 274 ? 236.332 180.277 205.594 1.00 53.32 274 TYR A C 1
ATOM 837 O O . TYR A 1 274 ? 237.223 180.093 206.432 1.00 53.32 274 TYR A O 1
ATOM 846 N N . ILE A 1 275 ? 235.699 181.443 205.475 1.00 56.55 275 ILE A N 1
ATOM 847 C CA . ILE A 1 275 ? 236.001 182.532 206.397 1.00 56.55 275 ILE A CA 1
ATOM 848 C C . ILE A 1 275 ? 235.668 182.125 207.826 1.00 56.55 275 ILE A C 1
ATOM 849 O O . ILE A 1 275 ? 236.438 182.388 208.754 1.00 56.55 275 ILE A O 1
ATOM 854 N N . GLY A 1 276 ? 234.530 181.462 208.027 1.00 60.15 276 GLY A N 1
ATOM 855 C CA . GLY A 1 276 ? 234.184 180.991 209.356 1.00 60.15 276 GLY A CA 1
ATOM 856 C C . GLY A 1 276 ? 235.152 179.950 209.881 1.00 60.15 276 GLY A C 1
ATOM 857 O O . GLY A 1 276 ? 235.376 179.856 211.090 1.00 60.15 276 GLY A O 1
ATOM 858 N N . LEU A 1 277 ? 235.710 179.131 208.990 1.00 60.26 277 LEU A N 1
ATOM 859 C CA . LEU A 1 277 ? 236.779 178.231 209.413 1.00 60.26 277 LEU A CA 1
ATOM 860 C C . LEU A 1 277 ? 238.000 179.014 209.877 1.00 60.26 277 LEU A C 1
ATOM 861 O O . LEU A 1 277 ? 238.596 178.698 210.913 1.00 60.26 277 LEU A O 1
ATOM 866 N N . VAL A 1 278 ? 238.385 180.041 209.119 1.00 65.66 278 VAL A N 1
ATOM 867 C CA . VAL A 1 278 ? 239.553 180.840 209.479 1.00 65.66 278 VAL A CA 1
ATOM 868 C C . VAL A 1 278 ? 239.306 181.602 210.776 1.00 65.66 278 VAL A C 1
ATOM 869 O O . VAL A 1 278 ? 240.223 181.784 211.585 1.00 65.66 278 VAL A O 1
ATOM 873 N N . MET A 1 279 ? 238.074 182.045 211.005 1.00 71.32 279 MET A N 1
ATOM 874 C CA . MET A 1 279 ? 237.704 182.815 212.187 1.00 71.32 279 MET A CA 1
ATOM 875 C C . MET A 1 279 ? 236.932 181.978 213.201 1.00 71.32 279 MET A C 1
ATOM 876 O O . MET A 1 279 ? 235.977 182.457 213.815 1.00 71.32 279 MET A O 1
ATOM 881 N N . THR A 1 280 ? 237.324 180.714 213.384 1.00 74.70 280 THR A N 1
ATOM 882 C CA . THR A 1 280 ? 236.608 179.859 214.327 1.00 74.70 280 THR A CA 1
ATOM 883 C C . THR A 1 280 ? 236.737 180.365 215.760 1.00 74.70 280 THR A C 1
ATOM 884 O O . THR A 1 280 ? 235.855 180.107 216.587 1.00 74.70 280 THR A O 1
ATOM 888 N N . ASP A 1 281 ? 237.821 181.079 216.073 1.00 78.53 281 ASP A N 1
ATOM 889 C CA . ASP A 1 281 ? 237.947 181.684 217.393 1.00 78.53 281 ASP A CA 1
ATOM 890 C C . ASP A 1 281 ? 236.924 182.794 217.595 1.00 78.53 281 ASP A C 1
ATOM 891 O O . ASP A 1 281 ? 236.462 183.018 218.719 1.00 78.53 281 ASP A O 1
ATOM 893 N N . ASN A 1 282 ? 236.559 183.494 216.523 1.00 80.58 282 ASN A N 1
ATOM 894 C CA . ASN A 1 282 ? 235.599 184.587 216.581 1.00 80.58 282 ASN A CA 1
ATOM 895 C C . ASN A 1 282 ? 234.171 184.135 216.304 1.00 80.58 282 ASN A C 1
ATOM 896 O O . ASN A 1 282 ? 233.288 184.984 216.140 1.00 80.58 282 ASN A O 1
ATOM 898 N N . GLU A 1 283 ? 233.926 182.823 216.242 1.00 79.12 283 GLU A N 1
ATOM 899 C CA . GLU A 1 283 ? 232.575 182.332 215.987 1.00 79.12 283 GLU A CA 1
ATOM 900 C C . GLU A 1 283 ? 231.613 182.761 217.088 1.00 79.12 283 GLU A C 1
ATOM 901 O O . GLU A 1 283 ? 230.469 183.140 216.811 1.00 79.12 283 GLU A O 1
ATOM 903 N N . ASP A 1 284 ? 232.055 182.699 218.345 1.00 81.08 284 ASP A N 1
ATOM 904 C CA . ASP A 1 284 ? 231.225 183.189 219.440 1.00 81.08 284 ASP A CA 1
ATOM 905 C C . ASP A 1 284 ? 231.016 184.695 219.341 1.00 81.08 284 ASP A C 1
ATOM 906 O O . ASP A 1 284 ? 229.937 185.200 219.672 1.00 81.08 284 ASP A O 1
ATOM 908 N N . VAL A 1 285 ? 232.034 185.426 218.885 1.00 79.31 285 VAL A N 1
ATOM 909 C CA . VAL A 1 285 ? 231.937 186.876 218.776 1.00 79.31 285 VAL A CA 1
ATOM 910 C C . VAL A 1 285 ? 230.915 187.240 217.708 1.00 79.31 285 VAL A C 1
ATOM 911 O O . VAL A 1 285 ? 230.948 186.717 216.586 1.00 79.31 285 VAL A O 1
ATOM 915 N N . SER A 1 286 ? 230.008 188.149 218.051 1.00 73.14 286 SER A N 1
ATOM 916 C CA . SER A 1 286 ? 228.942 188.565 217.151 1.00 73.14 286 SER A CA 1
ATOM 917 C C . SER A 1 286 ? 229.509 189.483 216.071 1.00 73.14 286 SER A C 1
ATOM 918 O O . SER A 1 286 ? 230.724 189.646 215.930 1.00 73.14 286 SER A O 1
ATOM 921 N N . GLY A 1 287 ? 228.626 190.085 215.280 1.00 64.84 287 GLY A N 1
ATOM 922 C CA . GLY A 1 287 ? 229.047 190.983 214.225 1.00 64.84 287 GLY A CA 1
ATOM 923 C C . GLY A 1 287 ? 229.502 190.247 212.985 1.00 64.84 287 GLY A C 1
ATOM 924 O O . GLY A 1 287 ? 228.820 190.267 211.957 1.00 64.84 287 GLY A O 1
ATOM 925 N N . ALA A 1 288 ? 230.662 189.595 213.067 1.00 61.62 288 ALA A N 1
ATOM 926 C CA . ALA A 1 288 ? 231.143 188.809 211.937 1.00 61.62 288 ALA A CA 1
ATOM 927 C C . ALA A 1 288 ? 230.382 187.496 211.814 1.00 61.62 288 ALA A C 1
ATOM 928 O O . ALA A 1 288 ? 230.074 187.052 210.702 1.00 61.62 288 ALA A O 1
ATOM 930 N N . PHE A 1 289 ? 230.075 186.859 212.945 1.00 59.17 289 PHE A N 1
ATOM 931 C CA . PHE A 1 289 ? 229.315 185.615 212.916 1.00 59.17 289 PHE A CA 1
ATOM 932 C C . PHE A 1 289 ? 227.941 185.831 212.296 1.00 59.17 289 PHE A C 1
ATOM 933 O O . PHE A 1 289 ? 227.498 185.051 211.444 1.00 59.17 289 PHE A O 1
ATOM 941 N N . VAL A 1 290 ? 227.258 186.897 212.708 1.00 53.33 290 VAL A N 1
ATOM 942 C CA . VAL A 1 290 ? 225.935 187.189 212.170 1.00 53.33 290 VAL A CA 1
ATOM 943 C C . VAL A 1 290 ? 226.026 187.535 210.692 1.00 53.33 290 VAL A C 1
ATOM 944 O O . VAL A 1 290 ? 225.149 187.171 209.903 1.00 53.33 290 VAL A O 1
ATOM 948 N N . THR A 1 291 ? 227.087 188.233 210.290 1.00 53.66 291 THR A N 1
ATOM 949 C CA . THR A 1 291 ? 227.254 188.561 208.878 1.00 53.66 291 THR A CA 1
ATOM 950 C C . THR A 1 291 ? 227.451 187.307 208.035 1.00 53.66 291 THR A C 1
ATOM 951 O O . THR A 1 291 ? 226.867 187.184 206.956 1.00 53.66 291 THR A O 1
ATOM 955 N N . LEU A 1 292 ? 228.265 186.364 208.509 1.00 51.16 292 LEU A N 1
ATOM 956 C CA . LEU A 1 292 ? 228.438 185.116 207.773 1.00 51.16 292 LEU A CA 1
ATOM 957 C C . LEU A 1 292 ? 227.135 184.327 207.713 1.00 51.16 292 LEU A C 1
ATOM 958 O O . LEU A 1 292 ? 226.784 183.761 206.666 1.00 51.16 292 LEU A O 1
ATOM 963 N N . ARG A 1 293 ? 226.399 184.293 208.824 1.00 46.78 293 ARG A N 1
ATOM 964 C CA . ARG A 1 293 ? 225.103 183.628 208.828 1.00 46.78 293 ARG A CA 1
ATOM 965 C C . ARG A 1 293 ? 224.162 184.246 207.805 1.00 46.78 293 ARG A C 1
ATOM 966 O O . ARG A 1 293 ? 223.439 183.531 207.105 1.00 46.78 293 ARG A O 1
ATOM 974 N N . VAL A 1 294 ? 224.151 185.573 207.708 1.00 43.69 294 VAL A N 1
ATOM 975 C CA . VAL A 1 294 ? 223.286 186.237 206.742 1.00 43.69 294 VAL A CA 1
ATOM 976 C C . VAL A 1 294 ? 223.743 185.943 205.322 1.00 43.69 294 VAL A C 1
ATOM 977 O O . VAL A 1 294 ? 222.925 185.701 204.431 1.00 43.69 294 VAL A O 1
ATOM 981 N N . PHE A 1 295 ? 225.053 185.953 205.084 1.00 45.61 295 PHE A N 1
ATOM 982 C CA . PHE A 1 295 ? 225.559 185.725 203.738 1.00 45.61 295 PHE A CA 1
ATOM 983 C C . PHE A 1 295 ? 225.343 184.297 203.275 1.00 45.61 295 PHE A C 1
ATOM 984 O O . PHE A 1 295 ? 225.404 184.034 202.072 1.00 45.61 295 PHE A O 1
ATOM 992 N N . ARG A 1 296 ? 225.105 183.371 204.197 1.00 42.06 296 ARG A N 1
ATOM 993 C CA . ARG A 1 296 ? 224.775 182.015 203.782 1.00 42.06 296 ARG A CA 1
ATOM 994 C C . ARG A 1 296 ? 223.455 181.929 203.023 1.00 42.06 296 ARG A C 1
ATOM 995 O O . ARG A 1 296 ? 223.248 180.964 202.286 1.00 42.06 296 ARG A O 1
ATOM 1003 N N . VAL A 1 297 ? 222.559 182.906 203.173 1.00 38.65 297 VAL A N 1
ATOM 1004 C CA . VAL A 1 297 ? 221.265 182.825 202.496 1.00 38.65 297 VAL A CA 1
ATOM 1005 C C . VAL A 1 297 ? 221.362 183.121 201.008 1.00 38.65 297 VAL A C 1
ATOM 1006 O O . VAL A 1 297 ? 220.411 182.849 200.269 1.00 38.65 297 VAL A O 1
ATOM 1010 N N . PHE A 1 298 ? 222.486 183.653 200.540 1.00 41.51 298 PHE A N 1
ATOM 1011 C CA . PHE A 1 298 ? 222.639 183.928 199.118 1.00 41.51 298 PHE A CA 1
ATOM 1012 C C . PHE A 1 298 ? 222.950 182.684 198.303 1.00 41.51 298 PHE A C 1
ATOM 1013 O O . PHE A 1 298 ? 223.058 182.784 197.081 1.00 41.51 298 PHE A O 1
ATOM 1021 N N . ARG A 1 299 ? 223.095 181.523 198.940 1.00 40.62 299 ARG A N 1
ATOM 1022 C CA . ARG A 1 299 ? 223.143 180.272 198.199 1.00 40.62 299 ARG A CA 1
ATOM 1023 C C . ARG A 1 299 ? 221.848 180.000 197.455 1.00 40.62 299 ARG A C 1
ATOM 1024 O O . ARG A 1 299 ? 221.843 179.210 196.509 1.00 40.62 299 ARG A O 1
ATOM 1032 N N . ILE A 1 300 ? 220.748 180.627 197.869 1.00 36.80 300 ILE A N 1
ATOM 1033 C CA . ILE A 1 300 ? 219.489 180.463 197.168 1.00 36.80 300 ILE A CA 1
ATOM 1034 C C . ILE A 1 300 ? 219.550 181.072 195.774 1.00 36.80 300 ILE A C 1
ATOM 1035 O O . ILE A 1 300 ? 218.757 180.702 194.904 1.00 36.80 300 ILE A O 1
ATOM 1040 N N . PHE A 1 301 ? 220.484 181.991 195.531 1.00 38.20 301 PHE A N 1
ATOM 1041 C CA . PHE A 1 301 ? 220.652 182.566 194.205 1.00 38.20 301 PHE A CA 1
ATOM 1042 C C . PHE A 1 301 ? 221.339 181.615 193.240 1.00 38.20 301 PHE A C 1
ATOM 1043 O O . PHE A 1 301 ? 221.394 181.912 192.045 1.00 38.20 301 PHE A O 1
ATOM 1051 N N . LYS A 1 302 ? 221.865 180.492 193.723 1.00 39.50 302 LYS A N 1
ATOM 1052 C CA . LYS A 1 302 ? 222.364 179.457 192.833 1.00 39.50 302 LYS A CA 1
ATOM 1053 C C . LYS A 1 302 ? 221.240 178.731 192.108 1.00 39.50 302 LYS A C 1
ATOM 1054 O O . LYS A 1 302 ? 221.515 177.976 191.173 1.00 39.50 302 LYS A O 1
ATOM 1060 N N . PHE A 1 303 ? 219.988 178.940 192.516 1.00 38.19 303 PHE A N 1
ATOM 1061 C CA . PHE A 1 303 ? 218.847 178.429 191.770 1.00 38.19 303 PHE A CA 1
ATOM 1062 C C . PHE A 1 303 ? 218.631 179.164 190.460 1.00 38.19 303 PHE A C 1
ATOM 1063 O O . PHE A 1 303 ? 217.833 178.705 189.641 1.00 38.19 303 PHE A O 1
ATOM 1071 N N . SER A 1 304 ? 219.305 180.293 190.247 1.00 41.19 304 SER A N 1
ATOM 1072 C CA . SER A 1 304 ? 219.197 180.984 188.970 1.00 41.19 304 SER A CA 1
ATOM 1073 C C . SER A 1 304 ? 219.711 180.119 187.834 1.00 41.19 304 SER A C 1
ATOM 1074 O O . SER A 1 304 ? 219.304 180.296 186.684 1.00 41.19 304 SER A O 1
ATOM 1077 N N . ARG A 1 305 ? 220.597 179.175 188.136 1.00 45.54 305 ARG A N 1
ATOM 1078 C CA . ARG A 1 305 ? 221.043 178.223 187.134 1.00 45.54 305 ARG A CA 1
ATOM 1079 C C . ARG A 1 305 ? 219.987 177.171 186.835 1.00 45.54 305 ARG A C 1
ATOM 1080 O O . ARG A 1 305 ? 220.077 176.495 185.807 1.00 45.54 305 ARG A O 1
ATOM 1088 N N . HIS A 1 306 ? 218.989 177.018 187.703 1.00 42.28 306 HIS A N 1
ATOM 1089 C CA . HIS A 1 306 ? 217.915 176.062 187.488 1.00 42.28 306 HIS A CA 1
ATOM 1090 C C . HIS A 1 306 ? 216.603 176.707 187.079 1.00 42.28 306 HIS A C 1
ATOM 1091 O O . HIS A 1 306 ? 215.728 176.010 186.562 1.00 42.28 306 HIS A O 1
ATOM 1098 N N . SER A 1 307 ? 216.439 178.004 187.297 1.00 40.71 307 SER A N 1
ATOM 1099 C CA . SER A 1 307 ? 215.186 178.690 187.021 1.00 40.71 307 SER A CA 1
ATOM 1100 C C . SER A 1 307 ? 215.395 179.663 185.873 1.00 40.71 307 SER A C 1
ATOM 1101 O O . SER A 1 307 ? 216.232 180.565 185.963 1.00 40.71 307 SER A O 1
ATOM 1104 N N . GLN A 1 308 ? 214.632 179.478 184.799 1.00 43.73 308 GLN A N 1
ATOM 1105 C CA . GLN A 1 308 ? 214.684 180.408 183.681 1.00 43.73 308 GLN A CA 1
ATOM 1106 C C . GLN A 1 308 ? 214.001 181.723 184.029 1.00 43.73 308 GLN A C 1
ATOM 1107 O O . GLN A 1 308 ? 214.438 182.791 183.589 1.00 43.73 308 GLN A O 1
ATOM 1113 N N . GLY A 1 309 ? 212.933 181.665 184.824 1.00 40.10 309 GLY A N 1
ATOM 1114 C CA . GLY A 1 309 ? 212.283 182.885 185.267 1.00 40.10 309 GLY A CA 1
ATOM 1115 C C . GLY A 1 309 ? 213.184 183.766 186.105 1.00 40.10 309 GLY A C 1
ATOM 1116 O O . GLY A 1 309 ? 213.110 184.990 186.024 1.00 40.10 309 GLY A O 1
ATOM 1117 N N . LEU A 1 310 ? 214.049 183.159 186.913 1.00 38.25 310 LEU A N 1
ATOM 1118 C CA . LEU A 1 310 ? 214.988 183.932 187.716 1.00 38.25 310 LEU A CA 1
ATOM 1119 C C . LEU A 1 310 ? 215.999 184.659 186.836 1.00 38.25 310 LEU A C 1
ATOM 1120 O O . LEU A 1 310 ? 216.302 185.838 187.061 1.00 38.25 310 LEU A O 1
ATOM 1125 N N . ARG A 1 311 ? 216.522 183.974 185.819 1.00 39.91 311 ARG A N 1
ATOM 1126 C CA . ARG A 1 311 ? 217.430 184.620 184.881 1.00 39.91 311 ARG A CA 1
ATOM 1127 C C . ARG A 1 311 ? 216.731 185.734 184.116 1.00 39.91 311 ARG A C 1
ATOM 1128 O O . ARG A 1 311 ? 217.314 186.796 183.887 1.00 39.91 311 ARG A O 1
ATOM 1136 N N . ILE A 1 312 ? 215.480 185.510 183.715 1.00 43.33 312 ILE A N 1
ATOM 1137 C CA . ILE A 1 312 ? 214.726 186.544 183.015 1.00 43.33 312 ILE A CA 1
ATOM 1138 C C . ILE A 1 312 ? 214.498 187.746 183.921 1.00 43.33 312 ILE A C 1
ATOM 1139 O O . ILE A 1 312 ? 214.545 188.896 183.474 1.00 43.33 312 ILE A O 1
ATOM 1144 N N . LEU A 1 313 ? 214.241 187.502 185.206 1.00 40.59 313 LEU A N 1
ATOM 1145 C CA . LEU A 1 313 ? 214.100 188.601 186.153 1.00 40.59 313 LEU A CA 1
ATOM 1146 C C . LEU A 1 313 ? 215.398 189.388 186.280 1.00 40.59 313 LEU A C 1
ATOM 1147 O O . LEU A 1 313 ? 215.383 190.621 186.347 1.00 40.59 313 LEU A O 1
ATOM 1152 N N . GLY A 1 314 ? 216.532 188.694 186.313 1.00 40.30 314 GLY A N 1
ATOM 1153 C CA . GLY A 1 314 ? 217.804 189.398 186.297 1.00 40.30 314 GLY A CA 1
ATOM 1154 C C . GLY A 1 314 ? 217.990 190.236 185.046 1.00 40.30 314 GLY A C 1
ATOM 1155 O O . GLY A 1 314 ? 218.438 191.384 185.114 1.00 40.30 314 GLY A O 1
ATOM 1156 N N . TYR A 1 315 ? 217.633 189.676 183.888 1.00 44.05 315 TYR A N 1
ATOM 1157 C CA . TYR A 1 315 ? 217.773 190.410 182.635 1.00 44.05 315 TYR A CA 1
ATOM 1158 C C . TYR A 1 315 ? 216.882 191.642 182.608 1.00 44.05 315 TYR A C 1
ATOM 1159 O O . TYR A 1 315 ? 217.284 192.688 182.097 1.00 44.05 315 TYR A O 1
ATOM 1168 N N . THR A 1 316 ? 215.660 191.535 183.126 1.00 44.26 316 THR A N 1
ATOM 1169 C CA . THR A 1 316 ? 214.777 192.694 183.099 1.00 44.26 316 THR A CA 1
ATOM 1170 C C . THR A 1 316 ? 215.187 193.743 184.121 1.00 44.26 316 THR A C 1
ATOM 1171 O O . THR A 1 316 ? 215.028 194.939 183.864 1.00 44.26 316 THR A O 1
ATOM 1175 N N . LEU A 1 317 ? 215.727 193.332 185.269 1.00 42.04 317 LEU A N 1
ATOM 1176 C CA . LEU A 1 317 ? 216.251 194.313 186.211 1.00 42.04 317 LEU A CA 1
ATOM 1177 C C . LEU A 1 317 ? 217.439 195.052 185.617 1.00 42.04 317 LEU A C 1
ATOM 1178 O O . LEU A 1 317 ? 217.585 196.262 185.815 1.00 42.04 317 LEU A O 1
ATOM 1183 N N . LYS A 1 318 ? 218.304 194.341 184.895 1.00 44.27 318 LYS A N 1
ATOM 1184 C CA . LYS A 1 318 ? 219.403 195.009 184.207 1.00 44.27 318 LYS A CA 1
ATOM 1185 C C . LYS A 1 318 ? 218.886 195.907 183.089 1.00 44.27 318 LYS A C 1
ATOM 1186 O O . LYS A 1 318 ? 219.422 196.994 182.854 1.00 44.27 318 LYS A O 1
ATOM 1192 N N . SER A 1 319 ? 217.837 195.470 182.398 1.00 45.57 319 SER A N 1
ATOM 1193 C CA . SER A 1 319 ? 217.256 196.246 181.312 1.00 45.57 319 SER A CA 1
ATOM 1194 C C . SER A 1 319 ? 216.605 197.527 181.812 1.00 45.57 319 SER A C 1
ATOM 1195 O O . SER A 1 319 ? 216.635 198.547 181.117 1.00 45.57 319 SER A O 1
ATOM 1198 N N . CYS A 1 320 ? 216.007 197.495 183.000 1.00 45.31 320 CYS A N 1
ATOM 1199 C CA . CYS A 1 320 ? 215.312 198.640 183.571 1.00 45.31 320 CYS A CA 1
ATOM 1200 C C . CYS A 1 320 ? 216.175 199.401 184.571 1.00 45.31 320 CYS A C 1
ATOM 1201 O O . CYS A 1 320 ? 215.652 199.964 185.535 1.00 45.31 320 CYS A O 1
ATOM 1204 N N . ALA A 1 321 ? 217.489 199.436 184.352 1.00 42.95 321 ALA A N 1
ATOM 1205 C CA . ALA A 1 321 ? 218.395 200.016 185.338 1.00 42.95 321 ALA A CA 1
ATOM 1206 C C . ALA A 1 321 ? 218.140 201.503 185.542 1.00 42.95 321 ALA A C 1
ATOM 1207 O O . ALA A 1 321 ? 218.189 201.993 186.673 1.00 42.95 321 ALA A O 1
ATOM 1209 N N . SER A 1 322 ? 217.884 202.244 184.464 1.00 43.62 322 SER A N 1
ATOM 1210 C CA . SER A 1 322 ? 217.659 203.680 184.599 1.00 43.62 322 SER A CA 1
ATOM 1211 C C . SER A 1 322 ? 216.363 203.971 185.346 1.00 43.62 322 SER A C 1
ATOM 1212 O O . SER A 1 322 ? 216.302 204.899 186.161 1.00 43.62 322 SER A O 1
ATOM 1215 N N . GLU A 1 323 ? 215.320 203.187 185.091 1.00 44.47 323 GLU A N 1
ATOM 1216 C CA . GLU A 1 323 ? 214.052 203.404 185.775 1.00 44.47 323 GLU A CA 1
ATOM 1217 C C . GLU A 1 323 ? 214.151 203.030 187.247 1.00 44.47 323 GLU A C 1
ATOM 1218 O O . GLU A 1 323 ? 213.555 203.690 188.098 1.00 44.47 323 GLU A O 1
ATOM 1224 N N . LEU A 1 324 ? 214.910 201.983 187.567 1.00 40.85 324 LEU A N 1
ATOM 1225 C CA . LEU A 1 324 ? 215.145 201.646 188.967 1.00 40.85 324 LEU A CA 1
ATOM 1226 C C . LEU A 1 324 ? 215.991 202.708 189.657 1.00 40.85 324 LEU A C 1
ATOM 1227 O O . LEU A 1 324 ? 215.771 203.018 190.834 1.00 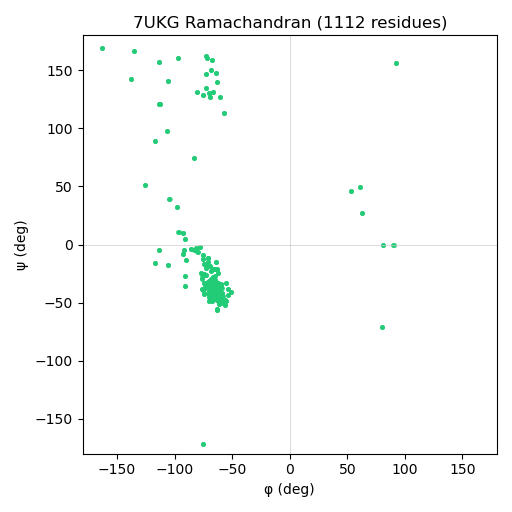40.85 324 LEU A O 1
ATOM 1232 N N . GLY A 1 325 ? 216.965 203.272 188.946 1.00 38.25 325 GLY A N 1
ATOM 1233 C CA . GLY A 1 325 ? 217.738 204.361 189.511 1.00 38.25 325 GLY A CA 1
ATOM 1234 C C . GLY A 1 325 ? 216.888 205.580 189.802 1.00 38.25 325 GLY A C 1
ATOM 1235 O O . GLY A 1 325 ? 217.024 206.209 190.854 1.00 38.25 325 GLY A O 1
ATOM 1236 N N . PHE A 1 326 ? 215.989 205.924 188.882 1.00 35.92 326 PHE A N 1
ATOM 1237 C CA . PHE A 1 326 ? 215.097 207.043 189.146 1.00 35.92 326 PHE A CA 1
ATOM 1238 C C . PHE A 1 326 ? 214.104 206.712 190.251 1.00 35.92 326 PHE A C 1
ATOM 1239 O O . PHE A 1 326 ? 213.703 207.598 191.006 1.00 35.92 326 PHE A O 1
ATOM 1247 N N . LEU A 1 327 ? 213.686 205.452 190.357 1.00 36.39 327 LEU A N 1
ATOM 1248 C CA . LEU A 1 327 ? 212.848 205.056 191.481 1.00 36.39 327 LEU A CA 1
ATOM 1249 C C . LEU A 1 327 ? 213.562 205.314 192.795 1.00 36.39 327 LEU A C 1
ATOM 1250 O O . LEU A 1 327 ? 213.005 205.929 193.706 1.00 36.39 327 LEU A O 1
ATOM 1255 N N . LEU A 1 328 ? 214.814 204.872 192.897 1.00 35.05 328 LEU A N 1
ATOM 1256 C CA . LEU A 1 328 ? 215.578 205.103 194.116 1.00 35.05 328 LEU A CA 1
ATOM 1257 C C . LEU A 1 328 ? 215.733 206.591 194.399 1.00 35.05 328 LEU A C 1
ATOM 1258 O O . LEU A 1 328 ? 215.533 207.037 195.533 1.00 35.05 328 LEU A O 1
ATOM 1263 N N . PHE A 1 329 ? 216.050 207.380 193.373 1.00 32.92 329 PHE A N 1
ATOM 1264 C CA . PHE A 1 329 ? 216.291 208.804 193.577 1.00 32.92 329 PHE A CA 1
ATOM 1265 C C . PHE A 1 329 ? 215.021 209.544 193.991 1.00 32.92 329 PHE A C 1
ATOM 1266 O O . PHE A 1 329 ? 215.030 210.323 194.949 1.00 32.92 329 PHE A O 1
ATOM 1274 N N . SER A 1 330 ? 213.920 209.325 193.274 1.00 32.54 330 SER A N 1
ATOM 1275 C CA . SER A 1 330 ? 212.685 210.033 193.585 1.00 32.54 330 SER A CA 1
ATOM 1276 C C . SER A 1 330 ? 212.081 209.542 194.892 1.00 32.54 330 SER A C 1
ATOM 1277 O O . SER A 1 330 ? 211.462 210.319 195.625 1.00 32.54 330 SER A O 1
ATOM 1280 N N . LEU A 1 331 ? 212.263 208.263 195.213 1.00 31.48 331 LEU A N 1
ATOM 1281 C CA . LEU A 1 331 ? 211.840 207.755 196.506 1.00 31.48 331 LEU A CA 1
ATOM 1282 C C . LEU A 1 331 ? 212.631 208.402 197.632 1.00 31.48 331 LEU A C 1
ATOM 1283 O O . LEU A 1 331 ? 212.061 208.777 198.658 1.00 31.48 331 LEU A O 1
ATOM 1288 N N . THR A 1 332 ? 213.945 208.555 197.453 1.00 30.35 332 THR A N 1
ATOM 1289 C CA . THR A 1 332 ? 214.757 209.245 198.448 1.00 30.35 332 THR A CA 1
ATOM 1290 C C . THR A 1 332 ? 214.310 210.689 198.617 1.00 30.35 332 THR A C 1
ATOM 1291 O O . THR A 1 332 ? 214.191 211.184 199.744 1.00 30.35 332 THR A O 1
ATOM 1295 N N . MET A 1 333 ? 214.049 211.375 197.504 1.00 32.75 333 MET A N 1
ATOM 1296 C CA . MET A 1 333 ? 213.599 212.760 197.567 1.00 32.75 333 MET A CA 1
ATOM 1297 C C . MET A 1 333 ? 212.291 212.878 198.333 1.00 32.75 333 MET A C 1
ATOM 1298 O O . MET A 1 333 ? 212.156 213.715 199.234 1.00 32.75 333 MET A O 1
ATOM 1303 N N . ALA A 1 334 ? 211.313 212.047 197.981 1.00 26.84 334 ALA A N 1
ATOM 1304 C CA . ALA A 1 334 ? 210.016 212.117 198.635 1.00 26.84 334 ALA A CA 1
ATOM 1305 C C . ALA A 1 334 ? 210.118 211.747 200.107 1.00 26.84 334 ALA A C 1
ATOM 1306 O O . ALA A 1 334 ? 209.461 212.365 200.950 1.00 26.84 334 ALA A O 1
ATOM 1308 N N . ILE A 1 335 ? 210.942 210.751 200.438 1.00 24.50 335 ILE A N 1
ATOM 1309 C CA . ILE A 1 335 ? 211.122 210.368 201.832 1.00 24.50 335 ILE A CA 1
ATOM 1310 C C . ILE A 1 335 ? 211.688 211.533 202.626 1.00 24.50 335 ILE A C 1
ATOM 1311 O O . ILE A 1 335 ? 211.205 211.850 203.714 1.00 24.50 335 ILE A O 1
ATOM 1316 N N . ILE A 1 336 ? 212.704 212.205 202.083 1.00 24.42 336 ILE A N 1
ATOM 1317 C CA . ILE A 1 336 ? 213.318 213.316 202.804 1.00 24.42 336 ILE A CA 1
ATOM 1318 C C . ILE A 1 336 ? 212.313 214.445 203.001 1.00 24.42 336 ILE A C 1
ATOM 1319 O O . ILE A 1 336 ? 212.166 214.981 204.105 1.00 24.42 336 ILE A O 1
ATOM 1324 N N . ILE A 1 337 ? 211.585 214.804 201.940 1.00 24.39 337 ILE A N 1
ATOM 1325 C CA . ILE A 1 337 ? 210.632 215.909 202.026 1.00 24.39 337 ILE A CA 1
ATOM 1326 C C . ILE A 1 337 ? 209.550 215.610 203.057 1.00 24.39 337 ILE A C 1
ATOM 1327 O O . ILE A 1 337 ? 209.279 216.412 203.965 1.00 24.39 337 ILE A O 1
ATOM 1332 N N . PHE A 1 338 ? 208.926 214.439 202.942 1.00 23.47 338 PHE A N 1
ATOM 1333 C CA . PHE A 1 338 ? 207.812 214.126 203.818 1.00 23.47 338 PHE A CA 1
ATOM 1334 C C . PHE A 1 338 ? 208.270 213.874 205.240 1.00 23.47 338 PHE A C 1
ATOM 1335 O O . PHE A 1 338 ? 207.551 214.217 206.172 1.00 23.47 338 PHE A O 1
ATOM 1343 N N . ALA A 1 339 ? 209.457 213.304 205.435 1.00 22.09 339 ALA A N 1
ATOM 1344 C CA . ALA A 1 339 ? 209.964 213.119 206.785 1.00 22.09 339 ALA A CA 1
ATOM 1345 C C . ALA A 1 339 ? 210.276 214.451 207.443 1.00 22.09 339 ALA A C 1
ATOM 1346 O O . ALA A 1 339 ? 210.028 214.622 208.636 1.00 22.09 339 ALA A O 1
ATOM 1348 N N . THR A 1 340 ? 210.810 215.411 206.686 1.00 23.09 340 THR A N 1
ATOM 1349 C CA . THR A 1 340 ? 211.020 216.747 207.231 1.00 23.09 340 THR A CA 1
ATOM 1350 C C . THR A 1 340 ? 209.704 217.360 207.690 1.00 23.09 340 THR A C 1
ATOM 1351 O O . THR A 1 340 ? 209.584 217.844 208.825 1.00 23.09 340 THR A O 1
ATOM 1355 N N . VAL A 1 341 ? 208.697 217.325 206.818 1.00 23.31 341 VAL A N 1
ATOM 1356 C CA . VAL A 1 341 ? 207.414 217.933 207.155 1.00 23.31 341 VAL A CA 1
ATOM 1357 C C . VAL A 1 341 ? 206.761 217.211 208.330 1.00 23.31 341 VAL A C 1
ATOM 1358 O O . VAL A 1 341 ? 206.232 217.846 209.249 1.00 23.31 341 VAL A O 1
ATOM 1362 N N . MET A 1 342 ? 206.789 215.878 208.322 1.00 23.88 342 MET A N 1
ATOM 1363 C CA . MET A 1 342 ? 206.190 215.092 209.393 1.00 23.88 342 MET A CA 1
ATOM 1364 C C . MET A 1 342 ? 206.892 215.338 210.717 1.00 23.88 342 MET A C 1
ATOM 1365 O O . MET A 1 342 ? 206.239 215.445 211.759 1.00 23.88 342 MET A O 1
ATOM 1370 N N . PHE A 1 343 ? 208.222 215.424 210.702 1.00 23.67 343 PHE A N 1
ATOM 1371 C CA . PHE A 1 343 ? 208.950 215.677 211.934 1.00 23.67 343 PHE A CA 1
ATOM 1372 C C . PHE A 1 343 ? 208.596 217.035 212.509 1.00 23.67 343 PHE A C 1
ATOM 1373 O O . PHE A 1 343 ? 208.368 217.160 213.715 1.00 23.67 343 PHE A O 1
ATOM 1381 N N . TYR A 1 344 ? 208.541 218.067 211.670 1.00 27.16 344 TYR A N 1
ATOM 1382 C CA . TYR A 1 344 ? 208.230 219.378 212.220 1.00 27.16 344 TYR A CA 1
ATOM 1383 C C . TYR A 1 344 ? 206.770 219.507 212.621 1.00 27.16 344 TYR A C 1
ATOM 1384 O O . TYR A 1 344 ? 206.460 220.284 213.526 1.00 27.16 344 TYR A O 1
ATOM 1393 N N . ALA A 1 345 ? 205.872 218.751 211.994 1.00 27.11 345 ALA A N 1
ATOM 1394 C CA . ALA A 1 345 ? 204.481 218.764 212.419 1.00 27.11 345 ALA A CA 1
ATOM 1395 C C . ALA A 1 345 ? 204.256 217.974 213.701 1.00 27.11 345 ALA A C 1
ATOM 1396 O O . ALA A 1 345 ? 203.356 218.310 214.474 1.00 27.11 345 ALA A O 1
ATOM 1398 N N . GLU A 1 346 ? 205.059 216.945 213.959 1.00 28.87 346 GLU A N 1
ATOM 1399 C CA . GLU A 1 346 ? 204.767 215.991 215.017 1.00 28.87 346 GLU A CA 1
ATOM 1400 C C . GLU A 1 346 ? 205.745 216.012 216.181 1.00 28.87 346 GLU A C 1
ATOM 1401 O O . GLU A 1 346 ? 205.518 215.296 217.157 1.00 28.87 346 GLU A O 1
ATOM 1407 N N . LYS A 1 347 ? 206.822 216.794 216.115 1.00 30.37 347 LYS A N 1
ATOM 1408 C CA . LYS A 1 347 ? 207.837 216.716 217.163 1.00 30.37 347 LYS A CA 1
ATOM 1409 C C . LYS A 1 347 ? 207.315 217.210 218.505 1.00 30.37 347 LYS A C 1
ATOM 1410 O O . LYS A 1 347 ? 207.797 216.769 219.552 1.00 30.37 347 LYS A O 1
ATOM 1416 N N . GLY A 1 348 ? 206.341 218.115 218.501 1.00 34.88 348 GLY A N 1
ATOM 1417 C CA . GLY A 1 348 ? 205.825 218.653 219.742 1.00 34.88 348 GLY A CA 1
ATOM 1418 C C . GLY A 1 348 ? 204.785 217.809 220.437 1.00 34.88 348 GLY A C 1
ATOM 1419 O O . GLY A 1 348 ? 204.372 218.159 221.545 1.00 34.88 348 GLY A O 1
ATOM 1420 N N . SER A 1 349 ? 204.353 216.712 219.827 1.00 37.12 349 SER A N 1
ATOM 1421 C CA . SER A 1 349 ? 203.331 215.875 220.433 1.00 37.12 349 SER A CA 1
ATOM 1422 C C . SER A 1 349 ? 203.865 215.201 221.690 1.00 37.12 349 SER A C 1
ATOM 1423 O O . SER A 1 349 ? 205.075 215.074 221.891 1.00 37.12 349 SER A O 1
ATOM 1426 N N . SER A 1 350 ? 202.943 214.778 222.547 1.00 42.38 350 SER A N 1
ATOM 1427 C CA . SER A 1 350 ? 203.320 214.143 223.800 1.00 42.38 350 SER A CA 1
ATOM 1428 C C . SER A 1 350 ? 203.793 212.720 223.545 1.00 42.38 350 SER A C 1
ATOM 1429 O O . SER A 1 350 ? 203.100 211.935 222.891 1.00 42.38 350 SER A O 1
ATOM 1432 N N . ALA A 1 351 ? 204.972 212.389 224.072 1.00 39.42 351 ALA A N 1
ATOM 1433 C CA . ALA A 1 351 ? 205.610 211.097 223.837 1.00 39.42 351 ALA A CA 1
ATOM 1434 C C . ALA A 1 351 ? 205.720 210.809 222.342 1.00 39.42 351 ALA A C 1
ATOM 1435 O O . ALA A 1 351 ? 205.405 209.717 221.867 1.00 39.42 351 ALA A O 1
ATOM 1437 N N . SER A 1 352 ? 206.170 211.812 221.597 1.00 32.35 352 SER A N 1
ATOM 1438 C CA . SER A 1 352 ? 206.211 211.714 220.146 1.00 32.35 352 SER A CA 1
ATOM 1439 C C . SER A 1 352 ? 207.287 210.734 219.697 1.00 32.35 352 SER A C 1
ATOM 1440 O O . SER A 1 352 ? 208.434 210.804 220.144 1.00 32.35 352 SER A O 1
ATOM 1443 N N . LYS A 1 353 ? 206.911 209.814 218.808 1.00 28.42 353 LYS A N 1
ATOM 1444 C CA . LYS A 1 353 ? 207.893 208.954 218.164 1.00 28.42 353 LYS A CA 1
ATOM 1445 C C . LYS A 1 353 ? 208.720 209.709 217.136 1.00 28.42 353 LYS A C 1
ATOM 1446 O O . LYS A 1 353 ? 209.783 209.227 216.740 1.00 28.42 353 LYS A O 1
ATOM 1452 N N . PHE A 1 354 ? 208.250 210.874 216.693 1.00 25.55 354 PHE A N 1
ATOM 1453 C CA . PHE A 1 354 ? 208.934 211.679 215.685 1.00 25.55 354 PHE A CA 1
ATOM 1454 C C . PHE A 1 354 ? 210.003 212.522 216.377 1.00 25.55 354 PHE A C 1
ATOM 1455 O O . PHE A 1 354 ? 209.870 213.728 216.580 1.00 25.55 354 PHE A O 1
ATOM 1463 N N . THR A 1 355 ? 211.084 211.848 216.756 1.00 25.86 355 THR A N 1
ATOM 1464 C CA . THR A 1 355 ? 212.147 212.463 217.537 1.00 25.86 355 THR A CA 1
ATOM 1465 C C . THR A 1 355 ? 213.240 213.086 216.683 1.00 25.86 355 THR A C 1
ATOM 1466 O O . THR A 1 355 ? 214.058 213.840 217.211 1.00 25.86 355 THR A O 1
ATOM 1470 N N . SER A 1 356 ? 213.269 212.794 215.389 1.00 24.46 356 SER A N 1
ATOM 1471 C CA . SER A 1 356 ? 214.178 213.429 214.446 1.00 24.46 356 SER A CA 1
ATOM 1472 C C . SER A 1 356 ? 213.643 213.159 213.049 1.00 24.46 356 SER A C 1
ATOM 1473 O O . SER A 1 356 ? 212.718 212.369 212.865 1.00 24.46 356 SER A O 1
ATOM 1476 N N . ILE A 1 357 ? 214.214 213.853 212.066 1.00 22.53 357 ILE A N 1
ATOM 1477 C CA . ILE A 1 357 ? 213.869 213.576 210.672 1.00 22.53 357 ILE A CA 1
ATOM 1478 C C . ILE A 1 357 ? 214.258 212.160 210.261 1.00 22.53 357 ILE A C 1
ATOM 1479 O O . ILE A 1 357 ? 213.454 211.492 209.590 1.00 22.53 357 ILE A O 1
ATOM 1484 N N . PRO A 1 358 ? 215.443 211.644 210.604 1.00 22.33 358 PRO A N 1
ATOM 1485 C CA . PRO A 1 358 ? 215.708 210.224 210.338 1.00 22.33 358 PRO A CA 1
ATOM 1486 C C . PRO A 1 358 ? 214.740 209.280 211.027 1.00 22.33 358 PRO A C 1
ATOM 1487 O O . PRO A 1 358 ? 214.421 208.229 210.467 1.00 22.33 358 PRO A O 1
ATOM 1491 N N . ALA A 1 359 ? 214.262 209.615 212.225 1.00 21.88 359 ALA A N 1
ATOM 1492 C CA . ALA A 1 359 ? 213.228 208.800 212.852 1.00 21.88 359 ALA A CA 1
ATOM 1493 C C . ALA A 1 359 ? 211.948 208.817 212.029 1.00 21.88 359 ALA A C 1
ATOM 1494 O O . ALA A 1 359 ? 211.275 207.791 211.892 1.00 21.88 359 ALA A O 1
ATOM 1496 N N . ALA A 1 360 ? 211.596 209.973 211.470 1.00 20.96 360 ALA A N 1
ATOM 1497 C CA . ALA A 1 360 ? 210.434 210.099 210.605 1.00 20.96 360 ALA A CA 1
ATOM 1498 C C . ALA A 1 360 ? 210.622 209.435 209.248 1.00 20.96 360 ALA A C 1
ATOM 1499 O O . ALA A 1 360 ? 209.630 209.242 208.540 1.00 20.96 360 ALA A O 1
ATOM 1501 N N . PHE A 1 361 ? 211.859 209.100 208.863 1.00 20.35 361 PHE A N 1
ATOM 1502 C CA . PHE A 1 361 ? 212.071 208.289 207.664 1.00 20.35 361 PHE A CA 1
ATOM 1503 C C . PHE A 1 361 ? 211.261 207.003 207.720 1.00 20.35 361 PHE A C 1
ATOM 1504 O O . PHE A 1 361 ? 210.682 206.578 206.716 1.00 20.35 361 PHE A O 1
ATOM 1512 N N . TRP A 1 362 ? 211.251 206.350 208.881 1.00 19.89 362 TRP A N 1
ATOM 1513 C CA . TRP A 1 362 ? 210.557 205.078 209.029 1.00 19.89 362 TRP A CA 1
ATOM 1514 C C . TRP A 1 362 ? 209.061 205.243 208.812 1.00 19.89 362 TRP A C 1
ATOM 1515 O O . TRP A 1 362 ? 208.444 204.485 208.054 1.00 19.89 362 TRP A O 1
ATOM 1526 N N . TYR A 1 363 ? 208.467 206.251 209.452 1.00 20.03 363 TYR A N 1
ATOM 1527 C CA . TYR A 1 363 ? 207.058 206.528 209.226 1.00 20.03 363 TYR A CA 1
ATOM 1528 C C . TYR A 1 363 ? 206.790 206.811 207.758 1.00 20.03 363 TYR A C 1
ATOM 1529 O O . TYR A 1 363 ? 205.812 206.316 207.193 1.00 20.03 363 TYR A O 1
ATOM 1538 N N . THR A 1 364 ? 207.642 207.620 207.132 1.00 21.03 364 THR A N 1
ATOM 1539 C CA . THR A 1 364 ? 207.402 208.031 205.756 1.00 21.03 364 THR A CA 1
ATOM 1540 C C . THR A 1 364 ? 207.459 206.849 204.802 1.00 21.03 364 THR A C 1
ATOM 1541 O O . THR A 1 364 ? 206.618 206.729 203.909 1.00 21.03 364 THR A O 1
ATOM 1545 N N . ILE A 1 365 ? 208.440 205.964 204.971 1.00 20.92 365 ILE A N 1
ATOM 1546 C CA . ILE A 1 365 ? 208.530 204.818 204.075 1.00 20.92 365 ILE A CA 1
ATOM 1547 C C . ILE A 1 365 ? 207.393 203.838 204.337 1.00 20.92 365 ILE A C 1
ATOM 1548 O O . ILE A 1 365 ? 206.890 203.207 203.404 1.00 20.92 365 ILE A O 1
ATOM 1553 N N . VAL A 1 366 ? 206.958 203.695 205.590 1.00 19.72 366 VAL A N 1
ATOM 1554 C CA . VAL A 1 366 ? 205.834 202.811 205.870 1.00 19.72 366 VAL A CA 1
ATOM 1555 C C . VAL A 1 366 ? 204.541 203.372 205.282 1.00 19.72 366 VAL A C 1
ATOM 1556 O O . VAL A 1 366 ? 203.676 202.616 204.833 1.00 19.72 366 VAL A O 1
ATOM 1560 N N . THR A 1 367 ? 204.391 204.693 205.263 1.00 22.19 367 THR A N 1
ATOM 1561 C CA . THR A 1 367 ? 203.198 205.315 204.703 1.00 22.19 367 THR A CA 1
ATOM 1562 C C . THR A 1 367 ? 203.205 205.311 203.178 1.00 22.19 367 THR A C 1
ATOM 1563 O O . THR A 1 367 ? 202.162 205.108 202.552 1.00 22.19 367 THR A O 1
ATOM 1567 N N . MET A 1 368 ? 204.368 205.531 202.569 1.00 27.57 368 MET A N 1
ATOM 1568 C CA . MET A 1 368 ? 204.457 205.638 201.117 1.00 27.57 368 MET A CA 1
ATOM 1569 C C . MET A 1 368 ? 204.144 204.318 200.429 1.00 27.57 368 MET A C 1
ATOM 1570 O O . MET A 1 368 ? 203.528 204.304 199.360 1.00 27.57 368 MET A O 1
ATOM 1575 N N . THR A 1 369 ? 204.564 203.203 201.015 1.00 23.13 369 THR A N 1
ATOM 1576 C CA . THR A 1 369 ? 204.280 201.889 200.458 1.00 23.13 369 THR A CA 1
ATOM 1577 C C . THR A 1 369 ? 202.888 201.387 200.812 1.00 23.13 369 THR A C 1
ATOM 1578 O O . THR A 1 369 ? 202.496 200.317 200.339 1.00 23.13 369 THR A O 1
ATOM 1582 N N . THR A 1 370 ? 202.144 202.143 201.618 1.00 22.36 370 THR A N 1
ATOM 1583 C CA . THR A 1 370 ? 200.833 201.760 202.142 1.00 22.36 370 THR A CA 1
ATOM 1584 C C . THR A 1 370 ? 200.903 200.529 203.041 1.00 22.36 370 THR A C 1
ATOM 1585 O O . THR A 1 370 ? 199.928 199.796 203.157 1.00 22.36 370 THR A O 1
ATOM 1589 N N . LEU A 1 371 ? 202.047 200.293 203.691 1.00 20.18 371 LEU A N 1
ATOM 1590 C CA . LEU A 1 371 ? 202.106 199.291 204.752 1.00 20.18 371 LEU A CA 1
ATOM 1591 C C . LEU A 1 371 ? 201.215 199.659 205.927 1.00 20.18 371 LEU A C 1
ATOM 1592 O O . LEU A 1 371 ? 200.365 198.871 206.341 1.00 20.18 371 LEU A O 1
ATOM 1597 N N . GLY A 1 372 ? 201.412 200.843 206.490 1.00 18.76 372 GLY A N 1
ATOM 1598 C CA . GLY A 1 372 ? 200.629 201.283 207.624 1.00 18.76 372 GLY A CA 1
ATOM 1599 C C . GLY A 1 372 ? 200.733 200.437 208.875 1.00 18.76 372 GLY A C 1
ATOM 1600 O O . GLY A 1 372 ? 199.709 200.077 209.451 1.00 18.76 372 GLY A O 1
ATOM 1601 N N . TYR A 1 373 ? 201.950 200.119 209.321 1.00 19.54 373 TYR A N 1
ATOM 1602 C CA . TYR A 1 373 ? 202.107 199.319 210.534 1.00 19.54 373 TYR A CA 1
ATOM 1603 C C . TYR A 1 373 ? 201.306 199.897 211.690 1.00 19.54 373 TYR A C 1
ATOM 1604 O O . TYR A 1 373 ? 200.695 199.158 212.465 1.00 19.54 373 TYR A O 1
ATOM 1613 N N . GLY A 1 374 ? 201.310 201.214 211.830 1.00 20.34 374 GLY A N 1
ATOM 1614 C CA . GLY A 1 374 ? 200.654 201.859 212.936 1.00 20.34 374 GLY A CA 1
ATOM 1615 C C . GLY A 1 374 ? 201.513 202.069 214.159 1.00 20.34 374 GLY A C 1
ATOM 1616 O O . GLY A 1 374 ? 201.019 202.616 215.148 1.00 20.34 374 GLY A O 1
ATOM 1617 N N . ASP A 1 375 ? 202.778 201.648 214.136 1.00 23.29 375 ASP A N 1
ATOM 1618 C CA . ASP A 1 375 ? 203.655 201.925 215.268 1.00 23.29 375 ASP A CA 1
ATOM 1619 C C . ASP A 1 375 ? 203.975 203.412 215.360 1.00 23.29 375 ASP A C 1
ATOM 1620 O O . ASP A 1 375 ? 204.107 203.955 216.458 1.00 23.29 375 ASP A O 1
ATOM 1625 N N . MET A 1 376 ? 204.093 204.081 214.222 1.00 24.39 376 MET A N 1
ATOM 1626 C CA . MET A 1 376 ? 204.215 205.529 214.141 1.00 24.39 376 MET A CA 1
ATOM 1627 C C . MET A 1 376 ? 202.967 206.064 213.455 1.00 24.39 376 MET A C 1
ATOM 1628 O O . MET A 1 376 ? 202.671 205.674 212.323 1.00 24.39 376 MET A O 1
ATOM 1633 N N . VAL A 1 377 ? 202.230 206.934 214.136 1.00 24.07 377 VAL A N 1
ATOM 1634 C CA . VAL A 1 377 ? 201.085 207.601 213.522 1.00 24.07 377 VAL A CA 1
ATOM 1635 C C . VAL A 1 377 ? 201.085 209.070 213.922 1.00 24.07 377 VAL A C 1
ATOM 1636 O O . VAL A 1 377 ? 201.427 209.403 215.063 1.00 24.07 377 VAL A O 1
ATOM 1640 N N . PRO A 1 378 ? 200.719 209.977 213.024 1.00 23.98 378 PRO A N 1
ATOM 1641 C CA . PRO A 1 378 ? 200.602 211.383 213.410 1.00 23.98 378 PRO A CA 1
ATOM 1642 C C . PRO A 1 378 ? 199.438 211.613 214.357 1.00 23.98 378 PRO A C 1
ATOM 1643 O O . PRO A 1 378 ? 198.429 210.909 214.328 1.00 23.98 378 PRO A O 1
ATOM 1647 N N . LYS A 1 379 ? 199.593 212.621 215.209 1.00 27.72 379 LYS A N 1
ATOM 1648 C CA . LYS A 1 379 ? 198.557 213.011 216.148 1.00 27.72 379 LYS A CA 1
ATOM 1649 C C . LYS A 1 379 ? 198.027 214.415 215.927 1.00 27.72 379 LYS A C 1
ATOM 1650 O O . LYS A 1 379 ? 196.961 214.739 216.454 1.00 27.72 379 LYS A O 1
ATOM 1656 N N . THR A 1 380 ? 198.725 215.246 215.171 1.00 26.12 380 THR A N 1
ATOM 1657 C CA . THR A 1 380 ? 198.309 216.608 214.889 1.00 26.12 380 THR A CA 1
ATOM 1658 C C . THR A 1 380 ? 197.597 216.668 213.546 1.00 26.12 380 THR A C 1
ATOM 1659 O O . THR A 1 380 ? 197.732 215.776 212.712 1.00 26.12 380 THR A O 1
ATOM 1663 N N . ILE A 1 381 ? 196.830 217.740 213.348 1.00 25.06 381 ILE A N 1
ATOM 1664 C CA . ILE A 1 381 ? 196.082 217.906 212.104 1.00 25.06 381 ILE A CA 1
ATOM 1665 C C . ILE A 1 381 ? 197.033 218.018 210.921 1.00 25.06 381 ILE A C 1
ATOM 1666 O O . ILE A 1 381 ? 196.831 217.388 209.875 1.00 25.06 381 ILE A O 1
ATOM 1671 N N . ALA A 1 382 ? 198.085 218.826 211.068 1.00 25.24 382 ALA A N 1
ATOM 1672 C CA . ALA A 1 382 ? 199.077 218.941 210.009 1.00 25.24 382 ALA A CA 1
ATOM 1673 C C . ALA A 1 382 ? 199.725 217.596 209.729 1.00 25.24 382 ALA A C 1
ATOM 1674 O O . ALA A 1 382 ? 199.979 217.246 208.570 1.00 25.24 382 ALA A O 1
ATOM 1676 N N . GLY A 1 383 ? 199.986 216.823 210.781 1.00 23.73 383 GLY A N 1
ATOM 1677 C CA . GLY A 1 383 ? 200.502 215.482 210.593 1.00 23.73 383 GLY A CA 1
ATOM 1678 C C . GLY A 1 383 ? 199.576 214.604 209.778 1.00 23.73 383 GLY A C 1
ATOM 1679 O O . GLY A 1 383 ? 200.021 213.895 208.880 1.00 23.73 383 GLY A O 1
ATOM 1680 N N . LYS A 1 384 ? 198.275 214.639 210.076 1.00 23.08 384 LYS A N 1
ATOM 1681 C CA . LYS A 1 384 ? 197.321 213.836 209.316 1.00 23.08 384 LYS A CA 1
ATOM 1682 C C . LYS A 1 384 ? 197.299 214.250 207.852 1.00 23.08 384 LYS A C 1
ATOM 1683 O O . LYS A 1 384 ? 197.305 213.401 206.952 1.00 23.08 384 LYS A O 1
ATOM 1689 N N . ILE A 1 385 ? 197.276 215.558 207.594 1.00 25.38 385 ILE A N 1
ATOM 1690 C CA . ILE A 1 385 ? 197.204 216.045 206.220 1.00 25.38 385 ILE A CA 1
ATOM 1691 C C . ILE A 1 385 ? 198.428 215.598 205.434 1.00 25.38 385 ILE A C 1
ATOM 1692 O O . ILE A 1 385 ? 198.322 215.056 204.323 1.00 25.38 385 ILE A O 1
ATOM 1697 N N . PHE A 1 386 ? 199.610 215.794 206.012 1.00 26.82 386 PHE A N 1
ATOM 1698 C CA . PHE A 1 386 ? 200.819 215.477 205.273 1.00 26.82 386 PHE A CA 1
ATOM 1699 C C . PHE A 1 386 ? 201.064 213.979 205.204 1.00 26.82 386 PHE A C 1
ATOM 1700 O O . PHE A 1 386 ? 201.665 213.508 204.240 1.00 26.82 386 PHE A O 1
ATOM 1708 N N . GLY A 1 387 ? 200.554 213.207 206.164 1.00 25.84 387 GLY A N 1
ATOM 1709 C CA . GLY A 1 387 ? 200.594 211.762 206.031 1.00 25.84 387 GLY A CA 1
ATOM 1710 C C . GLY A 1 387 ? 199.720 211.255 204.901 1.00 25.84 387 GLY A C 1
ATOM 1711 O O . GLY A 1 387 ? 200.111 210.348 204.161 1.00 25.84 387 GLY A O 1
ATOM 1712 N N . SER A 1 388 ? 198.528 211.835 204.746 1.00 26.16 388 SER A N 1
ATOM 1713 C CA . SER A 1 388 ? 197.668 211.458 203.628 1.00 26.16 388 SER A CA 1
ATOM 1714 C C . SER A 1 388 ? 198.331 211.780 202.294 1.00 26.16 388 SER A C 1
ATOM 1715 O O . SER A 1 388 ? 198.372 210.943 201.373 1.00 26.16 388 SER A O 1
ATOM 1718 N N . ILE A 1 389 ? 198.868 212.996 202.177 1.00 27.53 389 ILE A N 1
ATOM 1719 C CA . ILE A 1 389 ? 199.557 213.380 200.951 1.00 27.53 389 ILE A CA 1
ATOM 1720 C C . ILE A 1 389 ? 200.758 212.476 200.708 1.00 27.53 389 ILE A C 1
ATOM 1721 O O . ILE A 1 389 ? 201.056 212.114 199.566 1.00 27.53 389 ILE A O 1
ATOM 1726 N N . CYS A 1 390 ? 201.458 212.088 201.777 1.00 28.29 390 CYS A N 1
ATOM 1727 C CA . CYS A 1 390 ? 202.604 211.199 201.645 1.00 28.29 390 CYS A CA 1
ATOM 1728 C C . CYS A 1 390 ? 202.194 209.839 201.104 1.00 28.29 390 CYS A C 1
ATOM 1729 O O . CYS A 1 390 ? 202.881 209.276 200.248 1.00 28.29 390 CYS A O 1
ATOM 1732 N N . SER A 1 391 ? 201.087 209.287 201.598 1.00 29.70 391 SER A N 1
ATOM 1733 C CA . SER A 1 391 ? 200.642 207.991 201.096 1.00 29.70 391 SER A CA 1
ATOM 1734 C C . SER A 1 391 ? 200.322 208.063 199.606 1.00 29.70 391 SER A C 1
ATOM 1735 O O . SER A 1 391 ? 200.753 207.205 198.821 1.00 29.70 391 SER A O 1
ATOM 1738 N N . LEU A 1 392 ? 199.598 209.105 199.188 1.00 31.89 392 LEU A N 1
ATOM 1739 C CA . LEU A 1 392 ? 199.266 209.220 197.767 1.00 31.89 392 LEU A CA 1
ATOM 1740 C C . LEU A 1 392 ? 200.514 209.420 196.906 1.00 31.89 392 LEU A C 1
ATOM 1741 O O . LEU A 1 392 ? 200.659 208.799 195.841 1.00 31.89 392 LEU A O 1
ATOM 1746 N N . SER A 1 393 ? 201.431 210.280 197.353 1.00 34.08 393 SER A N 1
ATOM 1747 C CA . SER A 1 393 ? 202.643 210.536 196.585 1.00 34.08 393 SER A CA 1
ATOM 1748 C C . SER A 1 393 ? 203.507 209.290 196.489 1.00 34.08 393 SER A C 1
ATOM 1749 O O . SER A 1 393 ? 204.124 209.036 195.449 1.00 34.08 393 SER A O 1
ATOM 1752 N N . GLY A 1 394 ? 203.584 208.514 197.568 1.00 34.48 394 GLY A N 1
ATOM 1753 C CA . GLY A 1 394 ? 204.314 207.265 197.513 1.00 34.48 394 GLY A CA 1
ATOM 1754 C C . GLY A 1 394 ? 203.704 206.289 196.533 1.00 34.48 394 GLY A C 1
ATOM 1755 O O . GLY A 1 394 ? 204.420 205.599 195.806 1.00 34.48 394 GLY A O 1
ATOM 1756 N N . VAL A 1 395 ? 202.373 206.216 196.499 1.00 36.48 395 VAL A N 1
ATOM 1757 C CA . VAL A 1 395 ? 201.715 205.374 195.504 1.00 36.48 395 VAL A CA 1
ATOM 1758 C C . VAL A 1 395 ? 202.152 205.775 194.101 1.00 36.48 395 VAL A C 1
ATOM 1759 O O . VAL A 1 395 ? 202.530 204.929 193.285 1.00 36.48 395 VAL A O 1
ATOM 1763 N N . LEU A 1 396 ? 202.133 207.077 193.808 1.00 38.16 396 LEU A N 1
ATOM 1764 C CA . LEU A 1 396 ? 202.533 207.539 192.477 1.00 38.16 396 LEU A CA 1
ATOM 1765 C C . LEU A 1 396 ? 203.989 207.186 192.168 1.00 38.16 396 LEU A C 1
ATOM 1766 O O . LEU A 1 396 ? 204.304 206.638 191.098 1.00 38.16 396 LEU A O 1
ATOM 1771 N N . VAL A 1 397 ? 204.892 207.501 193.098 1.00 38.59 397 VAL A N 1
ATOM 1772 C CA . VAL A 1 397 ? 206.320 207.296 192.871 1.00 38.59 397 VAL A CA 1
ATOM 1773 C C . VAL A 1 397 ? 206.624 205.822 192.648 1.00 38.59 397 VAL A C 1
ATOM 1774 O O . VAL A 1 397 ? 207.394 205.463 191.751 1.00 38.59 397 VAL A O 1
ATOM 1778 N N . ILE A 1 398 ? 206.028 204.945 193.457 1.00 38.15 398 ILE A N 1
ATOM 1779 C CA . ILE A 1 398 ? 206.278 203.517 193.304 1.00 38.15 398 ILE A CA 1
ATOM 1780 C C . ILE A 1 398 ? 205.621 202.977 192.040 1.00 38.15 398 ILE A C 1
ATOM 1781 O O . ILE A 1 398 ? 206.146 202.056 191.408 1.00 38.15 398 ILE A O 1
ATOM 1786 N N . ALA A 1 399 ? 204.477 203.533 191.639 1.00 41.61 399 ALA A N 1
ATOM 1787 C CA . ALA A 1 399 ? 203.816 203.055 190.435 1.00 41.61 399 ALA A CA 1
ATOM 1788 C C . ALA A 1 399 ? 204.541 203.464 189.165 1.00 41.61 399 ALA A C 1
ATOM 1789 O O . ALA A 1 399 ? 204.311 202.849 188.122 1.00 41.61 399 ALA A O 1
ATOM 1791 N N . LEU A 1 400 ? 205.391 204.488 189.217 1.00 42.86 400 LEU A N 1
ATOM 1792 C CA . LEU A 1 400 ? 206.063 204.926 187.992 1.00 42.86 400 LEU A CA 1
ATOM 1793 C C . LEU A 1 400 ? 206.840 203.827 187.262 1.00 42.86 400 LEU A C 1
ATOM 1794 O O . LEU A 1 400 ? 206.667 203.702 186.039 1.00 42.86 400 LEU A O 1
ATOM 1799 N N . PRO A 1 401 ? 207.697 203.022 187.902 1.00 44.75 401 PRO A N 1
ATOM 1800 C CA . PRO A 1 401 ? 208.478 202.034 187.142 1.00 44.75 401 PRO A CA 1
ATOM 1801 C C . PRO A 1 401 ? 207.873 200.642 187.022 1.00 44.75 401 PRO A C 1
ATOM 1802 O O . PRO A 1 401 ? 208.428 199.809 186.285 1.00 44.75 401 PRO A O 1
ATOM 1806 N N . VAL A 1 402 ? 206.782 200.366 187.736 1.00 46.30 402 VAL A N 1
ATOM 1807 C CA . VAL A 1 402 ? 206.206 199.021 187.729 1.00 46.30 402 VAL A CA 1
ATOM 1808 C C . VAL A 1 402 ? 205.748 198.591 186.340 1.00 46.30 402 VAL A C 1
ATOM 1809 O O . VAL A 1 402 ? 206.034 197.447 185.949 1.00 46.30 402 VAL A O 1
ATOM 1813 N N . PRO A 1 403 ? 205.012 199.406 185.574 1.00 47.34 403 PRO A N 1
ATOM 1814 C CA . PRO A 1 403 ? 204.642 198.964 184.223 1.00 47.34 403 PRO A CA 1
ATOM 1815 C C . PRO A 1 403 ? 205.840 198.679 183.349 1.00 47.34 403 PRO A C 1
ATOM 1816 O O . PRO A 1 403 ? 205.810 197.732 182.559 1.00 47.34 403 PRO A O 1
ATOM 1820 N N . VAL A 1 404 ? 206.904 199.467 183.478 1.00 47.87 404 VAL A N 1
ATOM 1821 C CA . VAL A 1 404 ? 208.100 199.229 182.679 1.00 47.87 404 VAL A CA 1
ATOM 1822 C C . VAL A 1 404 ? 208.708 197.880 183.025 1.00 47.87 404 VAL A C 1
ATOM 1823 O O . VAL A 1 404 ? 209.089 197.104 182.141 1.00 47.87 404 VAL A O 1
ATOM 1827 N N . ILE A 1 405 ? 208.820 197.585 184.320 1.00 46.00 405 ILE A N 1
ATOM 1828 C CA . ILE A 1 405 ? 209.431 196.324 184.728 1.00 46.00 405 ILE A CA 1
ATOM 1829 C C . ILE A 1 405 ? 208.584 195.144 184.270 1.00 46.00 405 ILE A C 1
ATOM 1830 O O . ILE A 1 405 ? 209.105 194.155 183.742 1.00 46.00 405 ILE A O 1
ATOM 1835 N N . VAL A 1 406 ? 207.266 195.233 184.452 1.00 47.67 406 VAL A N 1
ATOM 1836 C CA . VAL A 1 406 ? 206.384 194.146 184.037 1.00 47.67 406 VAL A CA 1
ATOM 1837 C C . VAL A 1 406 ? 206.442 193.950 182.526 1.00 47.67 406 VAL A C 1
ATOM 1838 O O . VAL A 1 406 ? 206.521 192.817 182.030 1.00 47.67 406 VAL A O 1
ATOM 1842 N N . SER A 1 407 ? 206.415 195.050 181.773 1.00 49.23 407 SER A N 1
ATOM 1843 C CA . SER A 1 407 ? 206.465 194.968 180.321 1.00 49.23 407 SER A CA 1
ATOM 1844 C C . SER A 1 407 ? 207.769 194.353 179.843 1.00 49.23 407 SER A C 1
ATOM 1845 O O . SER A 1 407 ? 207.766 193.520 178.933 1.00 49.23 407 SER A O 1
ATOM 1848 N N . ASN A 1 408 ? 208.896 194.750 180.435 1.00 50.09 408 ASN A N 1
ATOM 1849 C CA . ASN A 1 408 ? 210.169 194.180 180.011 1.00 50.09 408 ASN A CA 1
ATOM 1850 C C . ASN A 1 408 ? 210.279 192.714 180.392 1.00 50.09 408 ASN A C 1
ATOM 1851 O O . ASN A 1 408 ? 210.861 191.922 179.646 1.00 50.09 408 ASN A O 1
ATOM 1856 N N . PHE A 1 409 ? 209.733 192.329 181.545 1.00 48.68 409 PHE A N 1
ATOM 1857 C CA . PHE A 1 409 ? 209.740 190.919 181.911 1.00 48.68 409 PHE A CA 1
ATOM 1858 C C . PHE A 1 409 ? 208.962 190.097 180.894 1.00 48.68 409 PHE A C 1
ATOM 1859 O O . PHE A 1 409 ? 209.440 189.059 180.418 1.00 48.68 409 PHE A O 1
ATOM 1867 N N . SER A 1 410 ? 207.764 190.563 180.531 1.00 55.99 410 SER A N 1
ATOM 1868 C CA . SER A 1 410 ? 206.970 189.856 179.530 1.00 55.99 410 SER A CA 1
ATOM 1869 C C . SER A 1 410 ? 207.667 189.842 178.176 1.00 55.99 410 SER A C 1
ATOM 1870 O O . SER A 1 410 ? 207.629 188.836 177.464 1.00 55.99 410 SER A O 1
ATOM 1873 N N . ARG A 1 411 ? 208.308 190.949 177.802 1.00 59.17 411 ARG A N 1
ATOM 1874 C CA . ARG A 1 411 ? 209.009 191.011 176.525 1.00 59.17 411 ARG A CA 1
ATOM 1875 C C . ARG A 1 411 ? 210.158 190.017 176.468 1.00 59.17 411 ARG A C 1
ATOM 1876 O O . ARG A 1 411 ? 210.340 189.327 175.461 1.00 59.17 411 ARG A O 1
ATOM 1884 N N . ILE A 1 412 ? 210.951 189.933 177.536 1.00 58.52 412 ILE A N 1
ATOM 1885 C CA . ILE A 1 412 ? 212.077 189.007 177.552 1.00 58.52 412 ILE A CA 1
ATOM 1886 C C . ILE A 1 412 ? 211.584 187.566 177.559 1.00 58.52 412 ILE A C 1
ATOM 1887 O O . ILE A 1 412 ? 212.148 186.700 176.879 1.00 58.52 412 ILE A O 1
ATOM 1892 N N . TYR A 1 413 ? 210.516 187.287 178.309 1.00 65.11 413 TYR A N 1
ATOM 1893 C CA . TYR A 1 413 ? 209.943 185.946 178.293 1.00 65.11 413 TYR A CA 1
ATOM 1894 C C . TYR A 1 413 ? 209.452 185.576 176.896 1.00 65.11 413 TYR A C 1
ATOM 1895 O O . TYR A 1 413 ? 209.690 184.458 176.416 1.00 65.11 413 TYR A O 1
ATOM 1904 N N . HIS A 1 414 ? 208.778 186.508 176.220 1.00 68.83 414 HIS A N 1
ATOM 1905 C CA . HIS A 1 414 ? 208.246 186.224 174.894 1.00 68.83 414 HIS A CA 1
ATOM 1906 C C . HIS A 1 414 ? 209.362 186.058 173.874 1.00 68.83 414 HIS A C 1
ATOM 1907 O O . HIS A 1 414 ? 209.253 185.234 172.964 1.00 68.83 414 HIS A O 1
ATOM 1914 N N . GLN A 1 415 ? 210.438 186.834 173.998 1.00 69.81 415 GLN A N 1
ATOM 1915 C CA . GLN A 1 415 ? 211.584 186.634 173.118 1.00 69.81 415 GLN A CA 1
ATOM 1916 C C . GLN A 1 415 ? 212.218 185.272 173.349 1.00 69.81 415 GLN A C 1
ATOM 1917 O O . GLN A 1 415 ? 212.619 184.593 172.396 1.00 69.81 415 GLN A O 1
ATOM 1923 N N . ASN A 1 416 ? 212.317 184.854 174.611 1.00 72.67 416 ASN A N 1
ATOM 1924 C CA . ASN A 1 416 ? 212.851 183.531 174.907 1.00 72.67 416 ASN A CA 1
ATOM 1925 C C . ASN A 1 416 ? 211.995 182.442 174.277 1.00 72.67 416 ASN A C 1
ATOM 1926 O O . ASN A 1 416 ? 212.520 181.479 173.710 1.00 72.67 416 ASN A O 1
ATOM 1931 N N . GLN A 1 417 ? 210.673 182.580 174.359 1.00 78.37 417 GLN A N 1
ATOM 1932 C CA . GLN A 1 417 ? 209.800 181.551 173.804 1.00 78.37 417 GLN A CA 1
ATOM 1933 C C . GLN A 1 417 ? 209.717 181.607 172.285 1.00 78.37 417 GLN A C 1
ATOM 1934 O O . GLN A 1 417 ? 209.685 180.562 171.631 1.00 78.37 417 GLN A O 1
ATOM 1940 N N . ARG A 1 418 ? 209.926 182.784 171.660 1.00 80.45 418 ARG A N 1
ATOM 1941 C CA . ARG A 1 418 ? 210.160 182.851 170.201 1.00 80.45 418 ARG A CA 1
ATOM 1942 C C . ARG A 1 418 ? 211.430 182.110 169.805 1.00 80.45 418 ARG A C 1
ATOM 1943 O O . ARG A 1 418 ? 211.434 181.345 168.836 1.00 80.45 418 ARG A O 1
ATOM 1951 N N . ALA A 1 419 ? 212.520 182.320 170.545 1.00 84.38 419 ALA A N 1
ATOM 1952 C CA . ALA A 1 419 ? 213.753 181.602 170.235 1.00 84.38 419 ALA A CA 1
ATOM 1953 C C . ALA A 1 419 ? 213.575 180.098 170.411 1.00 84.38 419 ALA A C 1
ATOM 1954 O O . ALA A 1 419 ? 214.050 179.304 169.588 1.00 84.38 419 ALA A O 1
ATOM 1956 N N . ASP A 1 420 ? 212.884 179.692 171.478 1.00 86.81 420 ASP A N 1
ATOM 1957 C CA . ASP A 1 420 ? 212.683 178.273 171.745 1.00 86.81 420 ASP A CA 1
ATOM 1958 C C . ASP A 1 420 ? 211.855 177.614 170.651 1.00 86.81 420 ASP A C 1
ATOM 1959 O O . ASP A 1 420 ? 212.170 176.503 170.209 1.00 86.81 420 ASP A O 1
ATOM 1964 N N . LYS A 1 421 ? 210.792 178.280 170.197 1.00 88.34 421 LYS A N 1
ATOM 1965 C CA . LYS A 1 421 ? 209.978 177.702 169.135 1.00 88.34 421 LYS A CA 1
ATOM 1966 C C . LYS A 1 421 ? 210.664 177.783 167.779 1.00 88.34 421 LYS A C 1
ATOM 1967 O O . LYS A 1 421 ? 210.375 176.962 166.902 1.00 88.34 421 LYS A O 1
ATOM 1973 N N . ARG A 1 422 ? 211.564 178.748 167.584 1.00 91.59 422 ARG A N 1
ATOM 1974 C CA . ARG A 1 422 ? 212.313 178.811 166.334 1.00 91.59 422 ARG A CA 1
ATOM 1975 C C . ARG A 1 422 ? 213.312 177.667 166.239 1.00 91.59 422 ARG A C 1
ATOM 1976 O O . ARG A 1 422 ? 213.375 176.966 165.222 1.00 91.59 422 ARG A O 1
ATOM 1984 N N . ARG A 1 423 ? 214.093 177.450 167.297 1.00 94.99 423 ARG A N 1
ATOM 1985 C CA . ARG A 1 423 ? 215.101 176.399 167.262 1.00 94.99 423 ARG A CA 1
ATOM 1986 C C . ARG A 1 423 ? 214.528 175.013 167.519 1.00 94.99 423 ARG A C 1
ATOM 1987 O O . ARG A 1 423 ? 215.263 174.027 167.398 1.00 94.99 423 ARG A O 1
ATOM 1995 N N . ALA A 1 424 ? 213.250 174.909 167.866 1.00 95.12 424 ALA A N 1
ATOM 1996 C CA . ALA A 1 424 ? 212.628 173.611 168.101 1.00 95.12 424 ALA A CA 1
ATOM 1997 C C . ALA A 1 424 ? 211.175 173.612 167.639 1.00 95.12 424 ALA A C 1
ATOM 1998 O O . ALA A 1 424 ? 210.298 173.068 168.312 1.00 95.12 424 ALA A O 1
ATOM 2000 N N . THR B 1 166 ? 228.471 240.119 173.793 1.00 80.33 166 THR B N 1
ATOM 2001 C CA . THR B 1 166 ? 228.000 238.765 173.527 1.00 80.33 166 THR B CA 1
ATOM 2002 C C . THR B 1 166 ? 228.349 237.835 174.677 1.00 80.33 166 THR B C 1
ATOM 2003 O O . THR B 1 166 ? 228.092 236.638 174.610 1.00 80.33 166 THR B O 1
ATOM 2007 N N . ALA B 1 167 ? 228.947 238.388 175.733 1.00 79.27 167 ALA B N 1
ATOM 2008 C CA . ALA B 1 167 ? 229.297 237.562 176.883 1.00 79.27 167 ALA B CA 1
ATOM 2009 C C . ALA B 1 167 ? 228.056 237.076 177.615 1.00 79.27 167 ALA B C 1
ATOM 2010 O O . ALA B 1 167 ? 228.064 235.982 178.189 1.00 79.27 167 ALA B O 1
ATOM 2012 N N . ARG B 1 168 ? 226.985 237.872 177.604 1.00 76.28 168 ARG B N 1
ATOM 2013 C CA . ARG B 1 168 ? 225.757 237.482 178.286 1.00 76.28 168 ARG B CA 1
ATOM 2014 C C . ARG B 1 168 ? 225.191 236.193 177.707 1.00 76.28 168 ARG B C 1
ATOM 2015 O O . ARG B 1 168 ? 224.839 235.267 178.447 1.00 76.28 168 ARG B O 1
ATOM 2023 N N . GLN B 1 169 ? 225.108 236.106 176.379 1.00 78.93 169 GLN B N 1
ATOM 2024 C CA . GLN B 1 169 ? 224.588 234.889 175.770 1.00 78.93 169 GLN B CA 1
ATOM 2025 C C . GLN B 1 169 ? 225.540 233.719 175.974 1.00 78.93 169 GLN B C 1
ATOM 2026 O O . GLN B 1 169 ? 225.094 232.575 176.074 1.00 78.93 169 GLN B O 1
ATOM 2032 N N . ARG B 1 170 ? 226.843 233.985 176.064 1.00 79.43 170 ARG B N 1
ATOM 2033 C CA . ARG B 1 170 ? 227.799 232.920 176.348 1.00 79.43 170 ARG B CA 1
ATOM 2034 C C . ARG B 1 170 ? 227.574 232.338 177.738 1.00 79.43 170 ARG B C 1
ATOM 2035 O O . ARG B 1 170 ? 227.531 231.113 177.915 1.00 79.43 170 ARG B O 1
ATOM 2043 N N . VAL B 1 171 ? 227.420 233.209 178.739 1.00 74.85 171 VAL B N 1
ATOM 2044 C CA . VAL B 1 171 ? 227.151 232.750 180.098 1.00 74.85 171 VAL B CA 1
ATOM 2045 C C . VAL B 1 171 ? 225.826 232.005 180.152 1.00 74.85 171 VAL B C 1
ATOM 2046 O O . VAL B 1 171 ? 225.708 230.965 180.810 1.00 74.85 171 VAL B O 1
ATOM 2050 N N . TRP B 1 172 ? 224.808 232.520 179.461 1.00 73.18 172 TRP B N 1
ATOM 2051 C CA . TRP B 1 172 ? 223.521 231.838 179.448 1.00 73.18 172 TRP B CA 1
ATOM 2052 C C . TRP B 1 172 ? 223.627 230.456 178.816 1.00 73.18 172 TRP B C 1
ATOM 2053 O O . TRP B 1 172 ? 223.035 229.494 179.312 1.00 73.18 172 TRP B O 1
ATOM 2064 N N . ARG B 1 173 ? 224.361 230.341 177.710 1.00 74.81 173 ARG B N 1
ATOM 2065 C CA . ARG B 1 173 ? 224.534 229.042 177.074 1.00 74.81 173 ARG B CA 1
ATOM 2066 C C . ARG B 1 173 ? 225.266 228.080 177.996 1.00 74.81 173 ARG B C 1
ATOM 2067 O O . ARG B 1 173 ? 224.946 226.887 178.046 1.00 74.81 173 ARG B O 1
ATOM 2075 N N . ALA B 1 174 ? 226.260 228.580 178.728 1.00 72.65 174 ALA B N 1
ATOM 2076 C CA . ALA B 1 174 ? 226.940 227.746 179.711 1.00 72.65 174 ALA B CA 1
ATOM 2077 C C . ALA B 1 174 ? 225.974 227.265 180.787 1.00 72.65 174 ALA B C 1
ATOM 2078 O O . ALA B 1 174 ? 225.997 226.093 181.181 1.00 72.65 174 ALA B O 1
ATOM 2080 N N . PHE B 1 175 ? 225.113 228.158 181.271 1.00 69.94 175 PHE B N 1
ATOM 2081 C CA . PHE B 1 175 ? 224.196 227.795 182.345 1.00 69.94 175 PHE B CA 1
ATOM 2082 C C . PHE B 1 175 ? 223.150 226.797 181.869 1.00 69.94 175 PHE B C 1
ATOM 2083 O O . PHE B 1 175 ? 222.814 225.850 182.587 1.00 69.94 175 PHE B O 1
ATOM 2091 N N . GLU B 1 176 ? 222.626 226.998 180.661 1.00 73.83 176 GLU B N 1
ATOM 2092 C CA . GLU B 1 176 ? 221.579 226.129 180.139 1.00 73.83 176 GLU B CA 1
ATOM 2093 C C . GLU B 1 176 ? 222.134 224.776 179.723 1.00 73.83 176 GLU B C 1
ATOM 2094 O O . GLU B 1 176 ? 221.478 223.746 179.910 1.00 73.83 176 GLU B O 1
ATOM 2100 N N . ASN B 1 177 ? 223.334 224.757 179.149 1.00 72.87 177 ASN B N 1
ATOM 2101 C CA . ASN B 1 177 ? 223.991 223.523 178.727 1.00 72.87 177 ASN B CA 1
ATOM 2102 C C . ASN B 1 177 ? 225.269 223.386 179.538 1.00 72.87 177 ASN B C 1
ATOM 2103 O O . ASN B 1 177 ? 226.333 223.873 179.125 1.00 72.87 177 ASN B O 1
ATOM 2108 N N . PRO B 1 178 ? 225.209 222.745 180.704 1.00 69.02 178 PRO B N 1
ATOM 2109 C CA . PRO B 1 178 ? 226.423 222.600 181.518 1.00 69.02 178 PRO B CA 1
ATOM 2110 C C . PRO B 1 178 ? 227.520 221.808 180.837 1.00 69.02 178 PRO B C 1
ATOM 2111 O O . PRO B 1 178 ? 228.703 222.097 181.052 1.00 69.02 178 PRO B O 1
ATOM 2115 N N . HIS B 1 179 ? 227.166 220.823 180.013 1.00 69.35 179 HIS B N 1
ATOM 2116 C CA . HIS B 1 179 ? 228.155 219.916 179.449 1.00 69.35 179 HIS B CA 1
ATOM 2117 C C . HIS B 1 179 ? 228.872 220.483 178.233 1.00 69.35 179 HIS B C 1
ATOM 2118 O O . HIS B 1 179 ? 229.788 219.831 177.720 1.00 69.35 179 HIS B O 1
ATOM 2125 N N . THR B 1 180 ? 228.488 221.666 177.756 1.00 71.66 180 THR B N 1
ATOM 2126 C CA . THR B 1 180 ? 229.177 222.243 176.608 1.00 71.66 180 THR B CA 1
ATOM 2127 C C . THR B 1 180 ? 230.548 222.783 176.993 1.00 71.66 180 THR B C 1
ATOM 2128 O O . THR B 1 180 ? 231.528 222.573 176.271 1.00 71.66 180 THR B O 1
ATOM 2132 N N . SER B 1 181 ? 230.639 223.468 178.128 1.00 72.20 181 SER B N 1
ATOM 2133 C CA . SER B 1 181 ? 231.853 224.147 178.546 1.00 72.20 181 SER B CA 1
ATOM 2134 C C . SER B 1 181 ? 232.411 223.486 179.798 1.00 72.20 181 SER B C 1
ATOM 2135 O O . SER B 1 181 ? 231.694 222.815 180.544 1.00 72.20 181 SER B O 1
ATOM 2138 N N . THR B 1 182 ? 233.712 223.675 180.019 1.00 71.02 182 THR B N 1
ATOM 2139 C CA . THR B 1 182 ? 234.327 223.193 181.252 1.00 71.02 182 THR B CA 1
ATOM 2140 C C . THR B 1 182 ? 233.862 224.009 182.452 1.00 71.02 182 THR B C 1
ATOM 2141 O O . THR B 1 182 ? 233.512 223.448 183.496 1.00 71.02 182 THR B O 1
ATOM 2145 N N . MET B 1 183 ? 233.848 225.339 182.320 1.00 70.18 183 MET B N 1
ATOM 2146 C CA . MET B 1 183 ? 233.398 226.187 183.420 1.00 70.18 183 MET B CA 1
ATOM 2147 C C . MET B 1 183 ? 231.941 225.914 183.759 1.00 70.18 183 MET B C 1
ATOM 2148 O O . MET B 1 183 ? 231.565 225.863 184.937 1.00 70.18 183 MET B O 1
ATOM 2153 N N . ALA B 1 184 ? 231.107 225.726 182.739 1.00 67.39 184 ALA B N 1
ATOM 2154 C CA . ALA B 1 184 ? 229.713 225.382 182.983 1.00 67.39 184 ALA B CA 1
ATOM 2155 C C . ALA B 1 184 ? 229.598 224.069 183.742 1.00 67.39 184 ALA B C 1
ATOM 2156 O O . ALA B 1 184 ? 228.783 223.943 184.660 1.00 67.39 184 ALA B O 1
ATOM 2158 N N . LEU B 1 185 ? 230.417 223.082 183.380 1.00 63.32 185 LEU B N 1
ATOM 2159 C CA . LEU B 1 185 ? 230.326 221.778 184.025 1.00 63.32 185 LEU B CA 1
ATOM 2160 C C . LEU B 1 185 ? 230.801 221.833 185.472 1.00 63.32 185 LEU B C 1
ATOM 2161 O O . LEU B 1 185 ? 230.207 221.194 186.350 1.00 63.32 185 LEU B O 1
ATOM 2166 N N . VAL B 1 186 ? 231.872 222.582 185.747 1.00 62.89 186 VAL B N 1
ATOM 2167 C CA . VAL B 1 186 ? 232.324 222.693 187.129 1.00 62.89 186 VAL B CA 1
ATOM 2168 C C . VAL B 1 186 ? 231.296 223.448 187.960 1.00 62.89 186 VAL B C 1
ATOM 2169 O O . VAL B 1 186 ? 231.045 223.097 189.117 1.00 62.89 186 VAL B O 1
ATOM 2173 N N . PHE B 1 187 ? 230.670 224.479 187.386 1.00 59.44 187 PHE B N 1
ATOM 2174 C CA . PHE B 1 187 ? 229.615 225.186 188.100 1.00 59.44 187 PHE B CA 1
ATOM 2175 C C . PHE B 1 187 ? 228.458 224.250 188.410 1.00 59.44 187 PHE B C 1
ATOM 2176 O O . PHE B 1 187 ? 227.917 224.249 189.525 1.00 59.44 187 PHE B O 1
ATOM 2184 N N . TYR B 1 188 ? 228.087 223.432 187.428 1.00 53.42 188 TYR B N 1
ATOM 2185 C CA . TYR B 1 188 ? 227.035 222.440 187.583 1.00 53.42 188 TYR B CA 1
ATOM 2186 C C . TYR B 1 188 ? 227.327 221.504 188.748 1.00 53.42 188 TYR B C 1
ATOM 2187 O O . TYR B 1 188 ? 226.495 221.327 189.646 1.00 53.42 188 TYR B O 1
ATOM 2196 N N . TYR B 1 189 ? 228.523 220.915 188.758 1.00 55.38 189 TYR B N 1
ATOM 2197 C CA . TYR B 1 189 ? 228.857 219.930 189.783 1.00 55.38 189 TYR B CA 1
ATOM 2198 C C . TYR B 1 189 ? 229.000 220.574 191.155 1.00 55.38 189 TYR B C 1
ATOM 2199 O O . TYR B 1 189 ? 228.602 219.982 192.163 1.00 55.38 189 TYR B O 1
ATOM 2208 N N . VAL B 1 190 ? 229.557 221.783 191.219 1.00 52.15 190 VAL B N 1
ATOM 2209 C CA . VAL B 1 190 ? 229.689 222.476 192.495 1.00 52.15 190 VAL B CA 1
ATOM 2210 C C . VAL B 1 190 ? 228.317 222.746 193.097 1.00 52.15 190 VAL B C 1
ATOM 2211 O O . VAL B 1 190 ? 228.071 222.484 194.284 1.00 52.15 190 VAL B O 1
ATOM 2215 N N . THR B 1 191 ? 227.397 223.266 192.284 1.00 47.88 191 THR B N 1
ATOM 2216 C CA . THR B 1 191 ? 226.066 223.552 192.794 1.00 47.88 191 THR B CA 1
ATOM 2217 C C . THR B 1 191 ? 225.345 222.279 193.211 1.00 47.88 191 THR B C 1
ATOM 2218 O O . THR B 1 191 ? 224.662 222.261 194.239 1.00 47.88 191 THR B O 1
ATOM 2222 N N . GLY B 1 192 ? 225.478 221.204 192.432 1.00 43.08 192 GLY B N 1
ATOM 2223 C CA . GLY B 1 192 ? 224.844 219.955 192.822 1.00 43.08 192 GLY B CA 1
ATOM 2224 C C . GLY B 1 192 ? 225.385 219.416 194.131 1.00 43.08 192 GLY B C 1
ATOM 2225 O O . GLY B 1 192 ? 224.627 218.945 194.989 1.00 43.08 192 GLY B O 1
ATOM 2226 N N . PHE B 1 193 ? 226.703 219.495 194.309 1.00 43.74 193 PHE B N 1
ATOM 2227 C CA . PHE B 1 193 ? 227.309 219.034 195.548 1.00 43.74 193 PHE B CA 1
ATOM 2228 C C . PHE B 1 193 ? 226.796 219.832 196.733 1.00 43.74 193 PHE B C 1
ATOM 2229 O O . PHE B 1 193 ? 226.506 219.265 197.790 1.00 43.74 193 PHE B O 1
ATOM 2237 N N . PHE B 1 194 ? 226.673 221.149 196.582 1.00 44.17 194 PHE B N 1
ATOM 2238 C CA . PHE B 1 194 ? 226.234 221.932 197.729 1.00 44.17 194 PHE B CA 1
ATOM 2239 C C . PHE B 1 194 ? 224.737 221.810 197.974 1.00 44.17 194 PHE B C 1
ATOM 2240 O O . PHE B 1 194 ? 224.292 221.974 199.113 1.00 44.17 194 PHE B O 1
ATOM 2248 N N . ILE B 1 195 ? 223.950 221.480 196.951 1.00 38.98 195 ILE B N 1
ATOM 2249 C CA . ILE B 1 195 ? 222.557 221.120 197.201 1.00 38.98 195 ILE B CA 1
ATOM 2250 C C . ILE B 1 195 ? 222.493 219.874 198.073 1.00 38.98 195 ILE B C 1
ATOM 2251 O O . ILE B 1 195 ? 221.762 219.826 199.072 1.00 38.98 195 ILE B O 1
ATOM 2256 N N . ALA B 1 196 ? 223.269 218.851 197.714 1.00 36.70 196 ALA B N 1
ATOM 2257 C CA . ALA B 1 196 ? 223.272 217.628 198.510 1.00 36.70 196 ALA B CA 1
ATOM 2258 C C . ALA B 1 196 ? 223.762 217.896 199.928 1.00 36.70 196 ALA B C 1
ATOM 2259 O O . ALA B 1 196 ? 223.208 217.365 200.898 1.00 36.70 196 ALA B O 1
ATOM 2261 N N . VAL B 1 197 ? 224.791 218.731 200.063 1.00 37.09 197 VAL B N 1
ATOM 2262 C CA . VAL B 1 197 ? 225.328 219.072 201.375 1.00 37.09 197 VAL B CA 1
ATOM 2263 C C . VAL B 1 197 ? 224.278 219.771 202.226 1.00 37.09 197 VAL B C 1
ATOM 2264 O O . VAL B 1 197 ? 224.094 219.439 203.401 1.00 37.09 197 VAL B O 1
ATOM 2268 N N . SER B 1 198 ? 223.576 220.747 201.651 1.00 36.22 198 SER B N 1
ATOM 2269 C CA . SER B 1 198 ? 222.550 221.461 202.398 1.00 36.22 198 SER B CA 1
ATOM 2270 C C . SER B 1 198 ? 221.434 220.525 202.839 1.00 36.22 198 SER B C 1
ATOM 2271 O O . SER B 1 198 ? 220.974 220.594 203.984 1.00 36.22 198 SER B O 1
ATOM 2274 N N . VAL B 1 199 ? 220.991 219.638 201.949 1.00 33.73 199 VAL B N 1
ATOM 2275 C CA . VAL B 1 199 ? 219.902 218.726 202.293 1.00 33.73 199 VAL B CA 1
ATOM 2276 C C . VAL B 1 199 ? 220.319 217.801 203.433 1.00 33.73 199 VAL B C 1
ATOM 2277 O O . VAL B 1 199 ? 219.579 217.607 204.411 1.00 33.73 199 VAL B O 1
ATOM 2281 N N . ILE B 1 200 ? 221.525 217.237 203.335 1.00 33.56 200 ILE B N 1
ATOM 2282 C CA . ILE B 1 200 ? 222.011 216.334 204.373 1.00 33.56 200 ILE B CA 1
ATOM 2283 C C . ILE B 1 200 ? 222.162 217.066 205.698 1.00 33.56 200 ILE B C 1
ATOM 2284 O O . ILE B 1 200 ? 221.814 216.533 206.752 1.00 33.56 200 ILE B O 1
ATOM 2289 N N . ALA B 1 201 ? 222.692 218.290 205.671 1.00 34.04 201 ALA B N 1
ATOM 2290 C CA . ALA B 1 201 ? 222.859 219.046 206.907 1.00 34.04 201 ALA B CA 1
ATOM 2291 C C . ALA B 1 201 ? 221.518 219.355 207.556 1.00 34.04 201 ALA B C 1
ATOM 2292 O O . ALA B 1 201 ? 221.381 219.280 208.781 1.00 34.04 201 ALA B O 1
ATOM 2294 N N . ASN B 1 202 ? 220.521 219.721 206.750 1.00 35.27 202 ASN B N 1
ATOM 2295 C CA . ASN B 1 202 ? 219.199 220.006 207.291 1.00 35.27 202 ASN B CA 1
ATOM 2296 C C . ASN B 1 202 ? 218.589 218.771 207.936 1.00 35.27 202 ASN B C 1
ATOM 2297 O O . ASN B 1 202 ? 217.891 218.875 208.949 1.00 35.27 202 ASN B O 1
ATOM 2302 N N . VAL B 1 203 ? 218.829 217.592 207.362 1.00 30.36 203 VAL B N 1
ATOM 2303 C CA . VAL B 1 203 ? 218.366 216.371 208.018 1.00 30.36 203 VAL B CA 1
ATOM 2304 C C . VAL B 1 203 ? 219.145 216.112 209.308 1.00 30.36 203 VAL B C 1
ATOM 2305 O O . VAL B 1 203 ? 218.557 215.828 210.356 1.00 30.36 203 VAL B O 1
ATOM 2309 N N . VAL B 1 204 ? 220.473 216.224 209.256 1.00 35.32 204 VAL B N 1
ATOM 2310 C CA . VAL B 1 204 ? 221.337 215.799 210.354 1.00 35.32 204 VAL B CA 1
ATOM 2311 C C . VAL B 1 204 ? 221.192 216.700 211.572 1.00 35.32 204 VAL B C 1
ATOM 2312 O O . VAL B 1 204 ? 221.328 216.239 212.710 1.00 35.32 204 VAL B O 1
ATOM 2316 N N . GLU B 1 205 ? 220.903 217.983 211.372 1.00 40.09 205 GLU B N 1
ATOM 2317 C CA . GLU B 1 205 ? 220.849 218.906 212.497 1.00 40.09 205 GLU B CA 1
ATOM 2318 C C . GLU B 1 205 ? 219.744 218.571 213.492 1.00 40.09 205 GLU B C 1
ATOM 2319 O O . GLU B 1 205 ? 219.749 219.102 214.605 1.00 40.09 205 GLU B O 1
ATOM 2325 N N . THR B 1 206 ? 218.793 217.720 213.120 1.00 34.34 206 THR B N 1
ATOM 2326 C CA . THR B 1 206 ? 217.738 217.300 214.029 1.00 34.34 206 THR B CA 1
ATOM 2327 C C . THR B 1 206 ? 218.075 216.030 214.793 1.00 34.34 206 THR B C 1
ATOM 2328 O O . THR B 1 206 ? 217.292 215.617 215.651 1.00 34.34 206 THR B O 1
ATOM 2332 N N . VAL B 1 207 ? 219.204 215.404 214.507 1.00 41.77 207 VAL B N 1
ATOM 2333 C CA . VAL B 1 207 ? 219.553 214.132 215.140 1.00 41.77 207 VAL B CA 1
ATOM 2334 C C . VAL B 1 207 ? 220.125 214.408 216.527 1.00 41.77 207 VAL B C 1
ATOM 2335 O O . VAL B 1 207 ? 221.001 215.274 216.663 1.00 41.77 207 VAL B O 1
ATOM 2339 N N . PRO B 1 208 ? 219.654 213.722 217.565 1.00 50.76 208 PRO B N 1
ATOM 2340 C CA . PRO B 1 208 ? 220.269 213.874 218.890 1.00 50.76 208 PRO B CA 1
ATOM 2341 C C . PRO B 1 208 ? 221.731 213.460 218.861 1.00 50.76 208 PRO B C 1
ATOM 2342 O O . PRO B 1 208 ? 222.075 212.358 218.434 1.00 50.76 208 PRO B O 1
ATOM 2346 N N . CYS B 1 209 ? 222.591 214.357 219.332 1.00 62.08 209 CYS B N 1
ATOM 2347 C CA . CYS B 1 209 ? 224.033 214.199 219.224 1.00 62.08 209 CYS B CA 1
ATOM 2348 C C . CYS B 1 209 ? 224.648 213.613 220.486 1.00 62.08 209 CYS B C 1
ATOM 2349 O O . CYS B 1 209 ? 225.876 213.603 220.622 1.00 62.08 209 CYS B O 1
ATOM 2352 N N . GLY B 1 210 ? 223.828 213.119 221.403 1.00 72.43 210 GLY B N 1
ATOM 2353 C CA . GLY B 1 210 ? 224.303 212.647 222.684 1.00 72.43 210 GLY B CA 1
ATOM 2354 C C . GLY B 1 210 ? 224.260 213.736 223.741 1.00 72.43 210 GLY B C 1
ATOM 2355 O O . GLY B 1 210 ? 224.274 214.932 223.451 1.00 72.43 210 GLY B O 1
ATOM 2356 N N . SER B 1 211 ? 224.200 213.301 224.996 1.00 82.69 211 SER B N 1
ATOM 2357 C CA . SER B 1 211 ? 224.143 214.247 226.100 1.00 82.69 211 SER B CA 1
ATOM 2358 C C . SER B 1 211 ? 225.476 214.972 226.231 1.00 82.69 211 SER B C 1
ATOM 2359 O O . SER B 1 211 ? 226.533 214.339 226.321 1.00 82.69 211 SER B O 1
ATOM 2362 N N . SER B 1 212 ? 225.423 216.300 226.237 1.00 86.04 212 SER B N 1
ATOM 2363 C CA . SER B 1 212 ? 226.628 217.095 226.371 1.00 86.04 212 SER B CA 1
ATOM 2364 C C . SER B 1 212 ? 227.146 217.014 227.803 1.00 86.04 212 SER B C 1
ATOM 2365 O O . SER B 1 212 ? 226.422 216.602 228.712 1.00 86.04 212 SER B O 1
ATOM 2368 N N . PRO B 1 213 ? 228.414 217.380 228.024 1.00 91.49 213 PRO B N 1
ATOM 2369 C CA . PRO B 1 213 ? 228.963 217.330 229.385 1.00 91.49 213 PRO B CA 1
ATOM 2370 C C . PRO B 1 213 ? 228.151 218.166 230.360 1.00 91.49 213 PRO B C 1
ATOM 2371 O O . PRO B 1 213 ? 228.114 219.396 230.261 1.00 91.49 213 PRO B O 1
ATOM 2373 N N . GLY B 1 214 ? 227.492 217.501 231.305 1.00 91.63 214 GLY B N 1
ATOM 2374 C CA . GLY B 1 214 ? 226.620 218.169 232.245 1.00 91.63 214 GLY B CA 1
ATOM 2375 C C . GLY B 1 214 ? 225.237 218.488 231.724 1.00 91.63 214 GLY B C 1
ATOM 2376 O O . GLY B 1 214 ? 224.428 219.050 232.474 1.00 91.63 214 GLY B O 1
ATOM 2377 N N . HIS B 1 215 ? 224.934 218.152 230.473 1.00 91.37 215 HIS B N 1
ATOM 2378 C CA . HIS B 1 215 ? 223.628 218.459 229.910 1.00 91.37 215 HIS B CA 1
ATOM 2379 C C . HIS B 1 215 ? 222.555 217.553 230.502 1.00 91.37 215 HIS B C 1
ATOM 2380 O O . HIS B 1 215 ? 222.801 216.389 230.828 1.00 91.37 215 HIS B O 1
ATOM 2382 N N . ILE B 1 216 ? 221.350 218.108 230.644 1.00 89.97 216 ILE B N 1
ATOM 2383 C CA . ILE B 1 216 ? 220.240 217.342 231.199 1.00 89.97 216 ILE B CA 1
ATOM 2384 C C . ILE B 1 216 ? 219.806 216.246 230.233 1.00 89.97 216 ILE B C 1
ATOM 2385 O O . ILE B 1 216 ? 219.599 215.094 230.633 1.00 89.97 216 ILE B O 1
ATOM 2387 N N . LYS B 1 217 ? 219.665 216.580 228.953 1.00 83.32 217 LYS B N 1
ATOM 2388 C CA . LYS B 1 217 ? 219.214 215.633 227.945 1.00 83.32 217 LYS B CA 1
ATOM 2389 C C . LYS B 1 217 ? 220.094 215.758 226.711 1.00 83.32 217 LYS B C 1
ATOM 2390 O O . LYS B 1 217 ? 220.867 216.709 226.565 1.00 83.32 217 LYS B O 1
ATOM 2392 N N . GLU B 1 218 ? 219.977 214.774 225.823 1.00 73.63 218 GLU B N 1
ATOM 2393 C CA . GLU B 1 218 ? 220.712 214.820 224.568 1.00 73.63 218 GLU B CA 1
ATOM 2394 C C . GLU B 1 218 ? 220.261 216.020 223.747 1.00 73.63 218 GLU B C 1
ATOM 2395 O O . GLU B 1 218 ? 219.075 216.354 223.699 1.00 73.63 218 GLU B O 1
ATOM 2397 N N . LEU B 1 219 ? 221.212 216.665 223.114 1.00 61.79 219 LEU B N 1
ATOM 2398 C CA . LEU B 1 219 ? 220.963 217.862 222.343 1.00 61.79 219 LEU B CA 1
ATOM 2399 C C . LEU B 1 219 ? 221.018 217.542 220.855 1.00 61.79 219 LEU B C 1
ATOM 2400 O O . LEU B 1 219 ? 221.851 216.735 220.431 1.00 61.79 219 LEU B O 1
ATOM 2405 N N . PRO B 1 220 ? 220.134 218.119 220.045 1.00 53.20 220 PRO B N 1
ATOM 2406 C CA . PRO B 1 220 ? 220.236 217.922 218.596 1.00 53.20 220 PRO B CA 1
ATOM 2407 C C . PRO B 1 220 ? 221.531 218.516 218.065 1.00 53.20 220 PRO B C 1
ATOM 2408 O O . PRO B 1 220 ? 222.032 219.514 218.582 1.00 53.20 220 PRO B O 1
ATOM 2412 N N . CYS B 1 221 ? 222.071 217.884 217.020 1.00 50.77 221 CYS B N 1
ATOM 2413 C CA . CYS B 1 221 ? 223.334 218.340 216.443 1.00 50.77 221 CYS B CA 1
ATOM 2414 C C . CYS B 1 221 ? 223.275 219.815 216.073 1.00 50.77 221 CYS B C 1
ATOM 2415 O O . CYS B 1 221 ? 224.249 220.549 216.259 1.00 50.77 221 CYS B O 1
ATOM 2418 N N . GLY B 1 222 ? 222.132 220.269 215.560 1.00 49.98 222 GLY B N 1
ATOM 2419 C CA . GLY B 1 222 ? 221.982 221.658 215.182 1.00 49.98 222 GLY B CA 1
ATOM 2420 C C . GLY B 1 222 ? 221.983 222.620 216.345 1.00 49.98 222 GLY B C 1
ATOM 2421 O O . GLY B 1 222 ? 222.274 223.803 216.154 1.00 49.98 222 GLY B O 1
ATOM 2422 N N . GLU B 1 223 ? 221.652 222.149 217.543 1.00 56.55 223 GLU B N 1
ATOM 2423 C CA . GLU B 1 223 ? 221.715 222.983 218.735 1.00 56.55 223 GLU B CA 1
ATOM 2424 C C . GLU B 1 223 ? 223.067 222.893 219.422 1.00 56.55 223 GLU B C 1
ATOM 2425 O O . GLU B 1 223 ? 223.553 223.887 219.968 1.00 56.55 223 GLU B O 1
ATOM 2431 N N . ARG B 1 224 ? 223.682 221.713 219.409 1.00 57.38 224 ARG B N 1
ATOM 2432 C CA . ARG B 1 224 ? 224.998 221.562 220.010 1.00 57.38 224 ARG B CA 1
ATOM 2433 C C . ARG B 1 224 ? 226.073 222.271 219.196 1.00 57.38 224 ARG B C 1
ATOM 2434 O O . ARG B 1 224 ? 227.049 222.769 219.764 1.00 57.38 224 ARG B O 1
ATOM 2442 N N . TYR B 1 225 ? 225.906 222.341 217.880 1.00 52.43 225 TYR B N 1
ATOM 2443 C CA . TYR B 1 225 ? 226.873 222.945 216.971 1.00 52.43 225 TYR B CA 1
ATOM 2444 C C . TYR B 1 225 ? 226.200 224.013 216.125 1.00 52.43 225 TYR B C 1
ATOM 2445 O O . TYR B 1 225 ? 226.279 224.012 214.899 1.00 52.43 225 TYR B O 1
ATOM 2454 N N . ALA B 1 226 ? 225.495 224.930 216.786 1.00 50.98 226 ALA B N 1
ATOM 2455 C CA . ALA B 1 226 ? 224.725 225.939 216.068 1.00 50.98 226 ALA B CA 1
ATOM 2456 C C . ALA B 1 226 ? 225.610 226.788 215.165 1.00 50.98 226 ALA B C 1
ATOM 2457 O O . ALA B 1 226 ? 225.201 227.162 214.061 1.00 50.98 226 ALA B O 1
ATOM 2459 N N . VAL B 1 227 ? 226.826 227.103 215.612 1.00 50.46 227 VAL B N 1
ATOM 2460 C CA . VAL B 1 227 ? 227.728 227.917 214.803 1.00 50.46 227 VAL B CA 1
ATOM 2461 C C . VAL B 1 227 ? 228.151 227.163 213.549 1.00 50.46 227 VAL B C 1
ATOM 2462 O O . VAL B 1 227 ? 228.146 227.717 212.445 1.00 50.46 227 VAL B O 1
ATOM 2466 N N . ALA B 1 228 ? 228.526 225.892 213.698 1.00 48.01 228 ALA B N 1
ATOM 2467 C CA . ALA B 1 228 ? 228.970 225.112 212.549 1.00 48.01 228 ALA B CA 1
ATOM 2468 C C . ALA B 1 228 ? 227.856 224.950 211.524 1.00 48.01 228 ALA B C 1
ATOM 2469 O O . ALA B 1 228 ? 228.078 225.111 210.317 1.00 48.01 228 ALA B O 1
ATOM 2471 N N . PHE B 1 229 ? 226.649 224.630 211.986 1.00 44.42 229 PHE B N 1
ATOM 2472 C CA . PHE B 1 229 ? 225.542 224.446 211.060 1.00 44.42 229 PHE B CA 1
ATOM 2473 C C . PHE B 1 229 ? 225.142 225.765 210.419 1.00 44.42 229 PHE B C 1
ATOM 2474 O O . PHE B 1 229 ? 224.782 225.798 209.240 1.00 44.42 229 PHE B O 1
ATOM 2482 N N . PHE B 1 230 ? 225.216 226.865 211.171 1.00 46.30 230 PHE B N 1
ATOM 2483 C CA . PHE B 1 230 ? 224.944 228.174 210.589 1.00 46.30 230 PHE B CA 1
ATOM 2484 C C . PHE B 1 230 ? 225.963 228.523 209.513 1.00 46.30 230 PHE B C 1
ATOM 2485 O O . PHE B 1 230 ? 225.610 229.097 208.483 1.00 46.30 230 PHE B O 1
ATOM 2493 N N . CYS B 1 231 ? 227.235 228.202 209.742 1.00 49.55 231 CYS B N 1
ATOM 2494 C CA . CYS B 1 231 ? 228.259 228.472 208.739 1.00 49.55 231 CYS B CA 1
ATOM 2495 C C . CYS B 1 231 ? 228.042 227.639 207.484 1.00 49.55 231 CYS B C 1
ATOM 2496 O O . CYS B 1 231 ? 228.181 228.143 206.364 1.00 49.55 231 CYS B O 1
ATOM 2499 N N . LEU B 1 232 ? 227.709 226.360 207.651 1.00 47.07 232 LEU B N 1
ATOM 2500 C CA . LEU B 1 232 ? 227.423 225.518 206.496 1.00 47.07 232 LEU B CA 1
ATOM 2501 C C . LEU B 1 232 ? 226.212 226.035 205.725 1.00 47.07 232 LEU B C 1
ATOM 2502 O O . LEU B 1 232 ? 226.226 226.097 204.487 1.00 47.07 232 LEU B O 1
ATOM 2507 N N . ASP B 1 233 ? 225.160 226.428 206.445 1.00 47.51 233 ASP B N 1
ATOM 2508 C CA . ASP B 1 233 ? 223.980 226.984 205.800 1.00 47.51 233 ASP B CA 1
ATOM 2509 C C . ASP B 1 233 ? 224.312 228.273 205.069 1.00 47.51 233 ASP B C 1
ATOM 2510 O O . ASP B 1 233 ? 223.827 228.506 203.961 1.00 47.51 233 ASP B O 1
ATOM 2515 N N . THR B 1 234 ? 225.132 229.125 205.679 1.00 46.54 234 THR B N 1
ATOM 2516 C CA . THR B 1 234 ? 225.512 230.382 205.050 1.00 46.54 234 THR B CA 1
ATOM 2517 C C . THR B 1 234 ? 226.298 230.142 203.773 1.00 46.54 234 THR B C 1
ATOM 2518 O O . THR B 1 234 ? 226.069 230.812 202.764 1.00 46.54 234 THR B O 1
ATOM 2522 N N . ALA B 1 235 ? 227.227 229.188 203.794 1.00 46.22 235 ALA B N 1
ATOM 2523 C CA . ALA B 1 235 ? 227.992 228.882 202.592 1.00 46.22 235 ALA B CA 1
ATOM 2524 C C . ALA B 1 235 ? 227.083 228.380 201.478 1.00 46.22 235 ALA B C 1
ATOM 2525 O O . ALA B 1 235 ? 227.161 228.850 200.335 1.00 46.22 235 ALA B O 1
ATOM 2527 N N . CYS B 1 236 ? 226.197 227.435 201.800 1.00 46.50 236 CYS B N 1
ATOM 2528 C CA . CYS B 1 236 ? 225.285 226.913 200.787 1.00 46.50 236 CYS B CA 1
ATOM 2529 C C . CYS B 1 236 ? 224.380 228.009 200.236 1.00 46.50 236 CYS B C 1
ATOM 2530 O O . CYS B 1 236 ? 224.166 228.096 199.022 1.00 46.50 236 CYS B O 1
ATOM 2533 N N . VAL B 1 237 ? 223.849 228.863 201.108 1.00 47.01 237 VAL B N 1
ATOM 2534 C CA . VAL B 1 237 ? 222.932 229.900 200.656 1.00 47.01 237 VAL B CA 1
ATOM 2535 C C . VAL B 1 237 ? 223.664 230.946 199.825 1.00 47.01 237 VAL B C 1
ATOM 2536 O O . VAL B 1 237 ? 223.113 231.476 198.857 1.00 47.01 237 VAL B O 1
ATOM 2540 N N . MET B 1 238 ? 224.907 231.269 200.183 1.00 49.99 238 MET B N 1
ATOM 2541 C CA . MET B 1 238 ? 225.672 232.213 199.379 1.00 49.99 238 MET B CA 1
ATOM 2542 C C . MET B 1 238 ? 225.947 231.651 197.993 1.00 49.99 238 MET B C 1
ATOM 2543 O O . MET B 1 238 ? 225.857 232.372 196.994 1.00 49.99 238 MET B O 1
ATOM 2548 N N . ILE B 1 239 ? 226.280 230.363 197.912 1.00 47.02 239 ILE B N 1
ATOM 2549 C CA . ILE B 1 239 ? 226.479 229.735 196.609 1.00 47.02 239 ILE B CA 1
ATOM 2550 C C . ILE B 1 239 ? 225.196 229.790 195.790 1.00 47.02 239 ILE B C 1
ATOM 2551 O O . ILE B 1 239 ? 225.211 230.144 194.607 1.00 47.02 239 ILE B O 1
ATOM 2556 N N . PHE B 1 240 ? 224.063 229.460 196.415 1.00 45.87 240 PHE B N 1
ATOM 2557 C CA . PHE B 1 240 ? 222.793 229.478 195.695 1.00 45.87 240 PHE B CA 1
ATOM 2558 C C . PHE B 1 240 ? 222.430 230.887 195.248 1.00 45.87 240 PHE B C 1
ATOM 2559 O O . PHE B 1 240 ? 221.888 231.080 194.157 1.00 45.87 240 PHE B O 1
ATOM 2567 N N . THR B 1 241 ? 222.729 231.887 196.075 1.00 49.59 241 THR B N 1
ATOM 2568 C CA . THR B 1 241 ? 222.389 233.261 195.732 1.00 49.59 241 THR B CA 1
ATOM 2569 C C . THR B 1 241 ? 223.259 233.782 194.599 1.00 49.59 241 THR B C 1
ATOM 2570 O O . THR B 1 241 ? 222.763 234.456 193.694 1.00 49.59 241 THR B O 1
ATOM 2574 N N . VAL B 1 242 ? 224.558 233.482 194.628 1.00 52.57 242 VAL B N 1
ATOM 2575 C CA . VAL B 1 242 ? 225.429 233.894 193.530 1.00 52.57 242 VAL B CA 1
ATOM 2576 C C . VAL B 1 242 ? 225.025 233.190 192.242 1.00 52.57 242 VAL B C 1
ATOM 2577 O O . VAL B 1 242 ? 225.010 233.799 191.166 1.00 52.57 242 VAL B O 1
ATOM 2581 N N . GLU B 1 243 ? 224.666 231.908 192.332 1.00 54.49 243 GLU B N 1
ATOM 2582 C CA . GLU B 1 243 ? 224.148 231.195 191.170 1.00 54.49 243 GLU B CA 1
ATOM 2583 C C . GLU B 1 243 ? 222.907 231.875 190.604 1.00 54.49 243 GLU B C 1
ATOM 2584 O O . GLU B 1 243 ? 222.811 232.115 189.395 1.00 54.49 243 GLU B O 1
ATOM 2590 N N . TYR B 1 244 ? 221.939 232.185 191.467 1.00 56.01 244 TYR B N 1
ATOM 2591 C CA . TYR B 1 244 ? 220.700 232.790 191.002 1.00 56.01 244 TYR B CA 1
ATOM 2592 C C . TYR B 1 244 ? 220.941 234.171 190.413 1.00 56.01 244 TYR B C 1
ATOM 2593 O O . TYR B 1 244 ? 220.321 234.540 189.412 1.00 56.01 244 TYR B O 1
ATOM 2602 N N . LEU B 1 245 ? 221.824 234.955 191.029 1.00 56.64 245 LEU B N 1
ATOM 2603 C CA . LEU B 1 245 ? 222.096 236.291 190.518 1.00 56.64 245 LEU B CA 1
ATOM 2604 C C . LEU B 1 245 ? 222.806 236.227 189.177 1.00 56.64 245 LEU B C 1
ATOM 2605 O O . LEU B 1 245 ? 222.535 237.041 188.291 1.00 56.64 245 LEU B O 1
ATOM 2610 N N . LEU B 1 246 ? 223.706 235.260 189.001 1.00 59.22 246 LEU B N 1
ATOM 2611 C CA . LEU B 1 246 ? 224.346 235.079 187.705 1.00 59.22 246 LEU B CA 1
ATOM 2612 C C . LEU B 1 246 ? 223.339 234.657 186.642 1.00 59.22 246 LEU B C 1
ATOM 2613 O O . LEU B 1 246 ? 223.391 235.134 185.503 1.00 59.22 246 LEU B O 1
ATOM 2618 N N . ARG B 1 247 ? 222.418 233.757 186.991 1.00 60.91 247 ARG B N 1
ATOM 2619 C CA . ARG B 1 247 ? 221.385 233.354 186.043 1.00 60.91 247 ARG B CA 1
ATOM 2620 C C . ARG B 1 247 ? 220.496 234.531 185.665 1.00 60.91 247 ARG B C 1
ATOM 2621 O O . ARG B 1 247 ? 220.109 234.681 184.502 1.00 60.91 247 ARG B O 1
ATOM 2629 N N . LEU B 1 248 ? 220.147 235.366 186.641 1.00 63.80 248 LEU B N 1
ATOM 2630 C CA . LEU B 1 248 ? 219.352 236.554 186.358 1.00 63.80 248 LEU B CA 1
ATOM 2631 C C . LEU B 1 248 ? 220.116 237.535 185.481 1.00 63.80 248 LEU B C 1
ATOM 2632 O O . LEU B 1 248 ? 219.533 238.180 184.603 1.00 63.80 248 LEU B O 1
ATOM 2637 N N . ALA B 1 249 ? 221.419 237.680 185.722 1.00 66.10 249 ALA B N 1
ATOM 2638 C CA . ALA B 1 249 ? 222.223 238.601 184.930 1.00 66.10 249 ALA B CA 1
ATOM 2639 C C . ALA B 1 249 ? 222.338 238.137 183.485 1.00 66.10 249 ALA B C 1
ATOM 2640 O O . ALA B 1 249 ? 222.274 238.954 182.561 1.00 66.10 249 ALA B O 1
ATOM 2642 N N . ALA B 1 250 ? 222.505 236.837 183.269 1.00 69.06 250 ALA B N 1
ATOM 2643 C CA . ALA B 1 250 ? 222.724 236.297 181.936 1.00 69.06 250 ALA B CA 1
ATOM 2644 C C . ALA B 1 250 ? 221.437 235.895 181.229 1.00 69.06 250 ALA B C 1
ATOM 2645 O O . ALA B 1 250 ? 221.504 235.340 180.129 1.00 69.06 250 ALA B O 1
ATOM 2647 N N . ALA B 1 251 ? 220.282 236.150 181.824 1.00 71.18 251 ALA B N 1
ATOM 2648 C CA . ALA B 1 251 ? 219.025 235.781 181.188 1.00 71.18 251 ALA B CA 1
ATOM 2649 C C . ALA B 1 251 ? 218.741 236.702 180.008 1.00 71.18 251 ALA B C 1
ATOM 2650 O O . ALA B 1 251 ? 218.914 237.920 180.126 1.00 71.18 251 ALA B O 1
ATOM 2652 N N . PRO B 1 252 ? 218.324 236.169 178.857 1.00 73.53 252 PRO B N 1
ATOM 2653 C CA . PRO B 1 252 ? 217.925 237.054 177.751 1.00 73.53 252 PRO B CA 1
ATOM 2654 C C . PRO B 1 252 ? 216.717 237.908 178.093 1.00 73.53 252 PRO B C 1
ATOM 2655 O O . PRO B 1 252 ? 216.784 239.140 178.027 1.00 73.53 252 PRO B O 1
ATOM 2659 N N . SER B 1 253 ? 215.615 237.275 178.471 1.00 73.17 253 SER B N 1
ATOM 2660 C CA . SER B 1 253 ? 214.418 237.968 178.937 1.00 73.17 253 SER B CA 1
ATOM 2661 C C . SER B 1 253 ? 214.342 237.754 180.441 1.00 73.17 253 SER B C 1
ATOM 2662 O O . SER B 1 253 ? 213.864 236.717 180.906 1.00 73.17 253 SER B O 1
ATOM 2665 N N . ARG B 1 254 ? 214.810 238.747 181.198 1.00 71.84 254 ARG B N 1
ATOM 2666 C CA . ARG B 1 254 ? 214.958 238.574 182.637 1.00 71.84 254 ARG B CA 1
ATOM 2667 C C . ARG B 1 254 ? 213.623 238.286 183.304 1.00 71.84 254 ARG B C 1
ATOM 2668 O O . ARG B 1 254 ? 213.536 237.417 184.178 1.00 71.84 254 ARG B O 1
ATOM 2676 N N . TYR B 1 255 ? 212.569 238.998 182.905 1.00 72.59 255 TYR B N 1
ATOM 2677 C CA . TYR B 1 255 ? 211.265 238.771 183.516 1.00 72.59 255 TYR B CA 1
ATOM 2678 C C . TYR B 1 255 ? 210.756 237.368 183.212 1.00 72.59 255 TYR B C 1
ATOM 2679 O O . TYR B 1 255 ? 210.111 236.738 184.057 1.00 72.59 255 TYR B O 1
ATOM 2688 N N . ARG B 1 256 ? 211.030 236.863 182.007 1.00 72.24 256 ARG B N 1
ATOM 2689 C CA . ARG B 1 256 ? 210.625 235.502 181.670 1.00 72.24 256 ARG B CA 1
ATOM 2690 C C . ARG B 1 256 ? 211.370 234.482 182.518 1.00 72.24 256 ARG B C 1
ATOM 2691 O O . ARG B 1 256 ? 210.805 233.452 182.902 1.00 72.24 256 ARG B O 1
ATOM 2699 N N . PHE B 1 257 ? 212.649 234.739 182.797 1.00 66.33 257 PHE B N 1
ATOM 2700 C CA . PHE B 1 257 ? 213.388 233.886 183.717 1.00 66.33 257 PHE B CA 1
ATOM 2701 C C . PHE B 1 257 ? 212.770 233.917 185.104 1.00 66.33 257 PHE B C 1
ATOM 2702 O O . PHE B 1 257 ? 212.522 232.870 185.708 1.00 66.33 257 PHE B O 1
ATOM 2710 N N . VAL B 1 258 ? 212.486 235.117 185.611 1.00 65.38 258 VAL B N 1
ATOM 2711 C CA . VAL B 1 258 ? 212.045 235.267 186.995 1.00 65.38 258 VAL B CA 1
ATOM 2712 C C . VAL B 1 258 ? 210.737 234.524 187.231 1.00 65.38 258 VAL B C 1
ATOM 2713 O O . VAL B 1 258 ? 210.514 233.959 188.308 1.00 65.38 258 VAL B O 1
ATOM 2717 N N . ARG B 1 259 ? 209.857 234.502 186.237 1.00 69.21 259 ARG B N 1
ATOM 2718 C CA . ARG B 1 259 ? 208.573 233.833 186.394 1.00 69.21 259 ARG B CA 1
ATOM 2719 C C . ARG B 1 259 ? 208.632 232.340 186.093 1.00 69.21 259 ARG B C 1
ATOM 2720 O O . ARG B 1 259 ? 207.619 231.655 186.270 1.00 69.21 259 ARG B O 1
ATOM 2728 N N . SER B 1 260 ? 209.776 231.819 185.651 1.00 61.66 260 SER B N 1
ATOM 2729 C CA . SER B 1 260 ? 209.904 230.397 185.367 1.00 61.66 260 SER B CA 1
ATOM 2730 C C . SER B 1 260 ? 209.915 229.581 186.655 1.00 61.66 260 SER B C 1
ATOM 2731 O O . SER B 1 260 ? 210.212 230.086 187.735 1.00 61.66 260 SER B O 1
ATOM 2734 N N . VAL B 1 261 ? 209.615 228.288 186.518 1.00 57.14 261 VAL B N 1
ATOM 2735 C CA . VAL B 1 261 ? 209.465 227.420 187.683 1.00 57.14 261 VAL B CA 1
ATOM 2736 C C . VAL B 1 261 ? 210.794 227.239 188.408 1.00 57.14 261 VAL B C 1
ATOM 2737 O O . VAL B 1 261 ? 210.842 227.212 189.644 1.00 57.14 261 VAL B O 1
ATOM 2741 N N . MET B 1 262 ? 211.890 227.111 187.661 1.00 55.90 262 MET B N 1
ATOM 2742 C CA . MET B 1 262 ? 213.197 226.966 188.291 1.00 55.90 262 MET B CA 1
ATOM 2743 C C . MET B 1 262 ? 213.552 228.194 189.118 1.00 55.90 262 MET B C 1
ATOM 2744 O O . MET B 1 262 ? 214.152 228.076 190.192 1.00 55.90 262 MET B O 1
ATOM 2749 N N . SER B 1 263 ? 213.200 229.383 188.631 1.00 56.77 263 SER B N 1
ATOM 2750 C CA . SER B 1 263 ? 213.469 230.597 189.392 1.00 56.77 263 SER B CA 1
ATOM 2751 C C . SER B 1 263 ? 212.655 230.636 190.679 1.00 56.77 263 SER B C 1
ATOM 2752 O O . SER B 1 263 ? 213.158 231.058 191.724 1.00 56.77 263 SER B O 1
ATOM 2755 N N . ILE B 1 264 ? 211.394 230.208 190.625 1.00 54.62 264 ILE B N 1
ATOM 2756 C CA . ILE B 1 264 ? 210.589 230.147 191.840 1.00 54.62 264 ILE B CA 1
ATOM 2757 C C . ILE B 1 264 ? 211.194 229.161 192.827 1.00 54.62 264 ILE B C 1
ATOM 2758 O O . ILE B 1 264 ? 211.226 229.414 194.035 1.00 54.62 264 ILE B O 1
ATOM 2763 N N . ILE B 1 265 ? 211.688 228.026 192.328 1.00 51.77 265 ILE B N 1
ATOM 2764 C CA . ILE B 1 265 ? 212.338 227.053 193.201 1.00 51.77 265 ILE B CA 1
ATOM 2765 C C . ILE B 1 265 ? 213.569 227.661 193.858 1.00 51.77 265 ILE B C 1
ATOM 2766 O O . ILE B 1 265 ? 213.781 227.513 195.065 1.00 51.77 265 ILE B O 1
ATOM 2771 N N . ASP B 1 266 ? 214.395 228.360 193.079 1.00 52.03 266 ASP B N 1
ATOM 2772 C CA . ASP B 1 266 ? 215.612 228.951 193.626 1.00 52.03 266 ASP B CA 1
ATOM 2773 C C . ASP B 1 266 ? 215.294 230.021 194.661 1.00 52.03 266 ASP B C 1
ATOM 2774 O O . ASP B 1 266 ? 215.960 230.116 195.701 1.00 52.03 266 ASP B O 1
ATOM 2779 N N . VAL B 1 267 ? 214.277 230.837 194.396 1.00 52.06 267 VAL B N 1
ATOM 2780 C CA . VAL B 1 267 ? 213.902 231.884 195.336 1.00 52.06 267 VAL B CA 1
ATOM 2781 C C . VAL B 1 267 ? 213.343 231.280 196.617 1.00 52.06 267 VAL B C 1
ATOM 2782 O O . VAL B 1 267 ? 213.642 231.749 197.720 1.00 52.06 267 VAL B O 1
ATOM 2786 N N . VAL B 1 268 ? 212.519 230.237 196.499 1.00 51.45 268 VAL B N 1
ATOM 2787 C CA . VAL B 1 268 ? 212.005 229.560 197.686 1.00 51.45 268 VAL B CA 1
ATOM 2788 C C . VAL B 1 268 ? 213.142 228.906 198.456 1.00 51.45 268 VAL B C 1
ATOM 2789 O O . VAL B 1 268 ? 213.094 228.799 199.686 1.00 51.45 268 VAL B O 1
ATOM 2793 N N . ALA B 1 269 ? 214.187 228.476 197.755 1.00 49.47 269 ALA B N 1
ATOM 2794 C CA . ALA B 1 269 ? 215.332 227.878 198.426 1.00 49.47 269 ALA B CA 1
ATOM 2795 C C . ALA B 1 269 ? 216.125 228.913 199.213 1.00 49.47 269 ALA B C 1
ATOM 2796 O O . ALA B 1 269 ? 216.597 228.627 200.317 1.00 49.47 269 ALA B O 1
ATOM 2798 N N . ILE B 1 270 ? 216.295 230.113 198.666 1.00 51.78 270 ILE B N 1
ATOM 2799 C CA . ILE B 1 270 ? 217.173 231.077 199.326 1.00 51.78 270 ILE B CA 1
ATOM 2800 C C . ILE B 1 270 ? 216.450 231.983 200.328 1.00 51.78 270 ILE B C 1
ATOM 2801 O O . ILE B 1 270 ? 217.077 232.459 201.277 1.00 51.78 270 ILE B O 1
ATOM 2806 N N . LEU B 1 271 ? 215.153 232.240 200.151 1.00 53.06 271 LEU B N 1
ATOM 2807 C CA . LEU B 1 271 ? 214.477 233.232 200.987 1.00 53.06 271 LEU B CA 1
ATOM 2808 C C . LEU B 1 271 ? 214.482 232.911 202.477 1.00 53.06 271 LEU B C 1
ATOM 2809 O O . LEU B 1 271 ? 214.764 233.825 203.273 1.00 53.06 271 LEU B O 1
ATOM 2814 N N . PRO B 1 272 ? 214.183 231.687 202.927 1.00 51.49 272 PRO B N 1
ATOM 2815 C CA . PRO B 1 272 ? 214.105 231.453 204.376 1.00 51.49 272 PRO B CA 1
ATOM 2816 C C . PRO B 1 272 ? 215.355 231.847 205.132 1.00 51.49 272 PRO B C 1
ATOM 2817 O O . PRO B 1 272 ? 215.247 232.298 206.274 1.00 51.49 272 PRO B O 1
ATOM 2821 N N . TYR B 1 273 ? 216.536 231.710 204.534 1.00 51.01 273 TYR B N 1
ATOM 2822 C CA . TYR B 1 273 ? 217.755 232.138 205.209 1.00 51.01 273 TYR B CA 1
ATOM 2823 C C . TYR B 1 273 ? 217.712 233.629 205.526 1.00 51.01 273 TYR B C 1
ATOM 2824 O O . TYR B 1 273 ? 217.974 234.048 206.661 1.00 51.01 273 TYR B O 1
ATOM 2833 N N . TYR B 1 274 ? 217.358 234.445 204.534 1.00 53.13 274 TYR B N 1
ATOM 2834 C CA . TYR B 1 274 ? 217.341 235.889 204.735 1.00 53.13 274 TYR B CA 1
ATOM 2835 C C . TYR B 1 274 ? 216.218 236.307 205.671 1.00 53.13 274 TYR B C 1
ATOM 2836 O O . TYR B 1 274 ? 216.403 237.194 206.512 1.00 53.13 274 TYR B O 1
ATOM 2845 N N . ILE B 1 275 ? 215.051 235.675 205.550 1.00 56.34 275 ILE B N 1
ATOM 2846 C CA . ILE B 1 275 ? 213.963 235.974 206.475 1.00 56.34 275 ILE B CA 1
ATOM 2847 C C . ILE B 1 275 ? 214.371 235.635 207.903 1.00 56.34 275 ILE B C 1
ATOM 2848 O O . ILE B 1 275 ? 214.109 236.402 208.834 1.00 56.34 275 ILE B O 1
ATOM 2853 N N . GLY B 1 276 ? 215.033 234.496 208.098 1.00 59.85 276 GLY B N 1
ATOM 2854 C CA . GLY B 1 276 ? 215.505 234.145 209.425 1.00 59.85 276 GLY B CA 1
ATOM 2855 C C . GLY B 1 276 ? 216.547 235.110 209.953 1.00 59.85 276 GLY B C 1
ATOM 2856 O O . GLY B 1 276 ? 216.643 235.330 211.163 1.00 59.85 276 GLY B O 1
ATOM 2857 N N . LEU B 1 277 ? 217.367 235.671 209.063 1.00 59.83 277 LEU B N 1
ATOM 2858 C CA . LEU B 1 277 ? 218.267 236.738 209.490 1.00 59.83 277 LEU B CA 1
ATOM 2859 C C . LEU B 1 277 ? 217.486 237.957 209.959 1.00 59.83 277 LEU B C 1
ATOM 2860 O O . LEU B 1 277 ? 217.803 238.549 210.997 1.00 59.83 277 LEU B O 1
ATOM 2865 N N . VAL B 1 278 ? 216.457 238.346 209.204 1.00 65.25 278 VAL B N 1
ATOM 2866 C CA . VAL B 1 278 ? 215.660 239.513 209.569 1.00 65.25 278 VAL B CA 1
ATOM 2867 C C . VAL B 1 278 ? 214.899 239.262 210.866 1.00 65.25 278 VAL B C 1
ATOM 2868 O O . VAL B 1 278 ? 214.718 240.176 211.678 1.00 65.25 278 VAL B O 1
ATOM 2872 N N . MET B 1 279 ? 214.456 238.029 211.090 1.00 71.02 279 MET B N 1
ATOM 2873 C CA . MET B 1 279 ? 213.686 237.655 212.272 1.00 71.02 279 MET B CA 1
ATOM 2874 C C . MET B 1 279 ? 214.524 236.878 213.282 1.00 71.02 279 MET B C 1
ATOM 2875 O O . MET B 1 279 ? 214.044 235.921 213.893 1.00 71.02 279 MET B O 1
ATOM 2880 N N . THR B 1 280 ? 215.788 237.268 213.466 1.00 74.26 280 THR B N 1
ATOM 2881 C CA . THR B 1 280 ? 216.643 236.548 214.405 1.00 74.26 280 THR B CA 1
ATOM 2882 C C . THR B 1 280 ? 216.139 236.672 215.838 1.00 74.26 280 THR B C 1
ATOM 2883 O O . THR B 1 280 ? 216.397 235.786 216.662 1.00 74.26 280 THR B O 1
ATOM 2887 N N . ASP B 1 281 ? 215.426 237.755 216.156 1.00 78.18 281 ASP B N 1
ATOM 2888 C CA . ASP B 1 281 ? 214.822 237.877 217.478 1.00 78.18 281 ASP B CA 1
ATOM 2889 C C . ASP B 1 281 ? 213.712 236.854 217.676 1.00 78.18 281 ASP B C 1
ATOM 2890 O O . ASP B 1 281 ? 213.489 236.387 218.799 1.00 78.18 281 ASP B O 1
ATOM 2892 N N . ASN B 1 282 ? 213.011 236.493 216.604 1.00 80.00 282 ASN B N 1
ATOM 2893 C CA . ASN B 1 282 ? 211.917 235.534 216.660 1.00 80.00 282 ASN B CA 1
ATOM 2894 C C . ASN B 1 282 ? 212.368 234.106 216.376 1.00 80.00 282 ASN B C 1
ATOM 2895 O O . ASN B 1 282 ? 211.518 233.224 216.209 1.00 80.00 282 ASN B O 1
ATOM 2897 N N . GLU B 1 283 ? 213.680 233.861 216.312 1.00 78.53 283 GLU B N 1
ATOM 2898 C CA . GLU B 1 283 ? 214.170 232.510 216.051 1.00 78.53 283 GLU B CA 1
ATOM 2899 C C . GLU B 1 283 ? 213.741 231.544 217.148 1.00 78.53 283 GLU B C 1
ATOM 2900 O O . GLU B 1 283 ? 213.361 230.402 216.867 1.00 78.53 283 GLU B O 1
ATOM 2902 N N . ASP B 1 284 ? 213.805 231.981 218.407 1.00 80.34 284 ASP B N 1
ATOM 2903 C CA . ASP B 1 284 ? 213.315 231.147 219.499 1.00 80.34 284 ASP B CA 1
ATOM 2904 C C . ASP B 1 284 ? 211.809 230.940 219.401 1.00 80.34 284 ASP B C 1
ATOM 2905 O O . ASP B 1 284 ? 211.304 229.860 219.728 1.00 80.34 284 ASP B O 1
ATOM 2907 N N . VAL B 1 285 ? 211.079 231.960 218.950 1.00 78.49 285 VAL B N 1
ATOM 2908 C CA . VAL B 1 285 ? 209.628 231.864 218.842 1.00 78.49 285 VAL B CA 1
ATOM 2909 C C . VAL B 1 285 ? 209.263 230.846 217.770 1.00 78.49 285 VAL B C 1
ATOM 2910 O O . VAL B 1 285 ? 209.784 230.884 216.648 1.00 78.49 285 VAL B O 1
ATOM 2914 N N . SER B 1 286 ? 208.353 229.938 218.110 1.00 72.56 286 SER B N 1
ATOM 2915 C CA . SER B 1 286 ? 207.936 228.876 217.206 1.00 72.56 286 SER B CA 1
ATOM 2916 C C . SER B 1 286 ? 207.017 229.449 216.129 1.00 72.56 286 SER B C 1
ATOM 2917 O O . SER B 1 286 ? 206.854 230.664 215.993 1.00 72.56 286 SER B O 1
ATOM 2920 N N . GLY B 1 287 ? 206.414 228.568 215.335 1.00 64.36 287 GLY B N 1
ATOM 2921 C CA . GLY B 1 287 ? 205.515 228.995 214.283 1.00 64.36 287 GLY B CA 1
ATOM 2922 C C . GLY B 1 287 ? 206.251 229.453 213.044 1.00 64.36 287 GLY B C 1
ATOM 2923 O O . GLY B 1 287 ? 206.229 228.775 212.014 1.00 64.36 287 GLY B O 1
ATOM 2924 N N . ALA B 1 288 ? 206.903 230.613 213.130 1.00 61.03 288 ALA B N 1
ATOM 2925 C CA . ALA B 1 288 ? 207.688 231.098 212.002 1.00 61.03 288 ALA B CA 1
ATOM 2926 C C . ALA B 1 288 ? 209.001 230.337 211.875 1.00 61.03 288 ALA B C 1
ATOM 2927 O O . ALA B 1 288 ? 209.444 230.033 210.761 1.00 61.03 288 ALA B O 1
ATOM 2929 N N . PHE B 1 289 ? 209.639 230.025 213.004 1.00 58.70 289 PHE B N 1
ATOM 2930 C CA . PHE B 1 289 ? 210.882 229.264 212.970 1.00 58.70 289 PHE B CA 1
ATOM 2931 C C . PHE B 1 289 ? 210.665 227.893 212.345 1.00 58.70 289 PHE B C 1
ATOM 2932 O O . PHE B 1 289 ? 211.444 227.453 211.491 1.00 58.70 289 PHE B O 1
ATOM 2940 N N . VAL B 1 290 ? 209.598 227.208 212.755 1.00 53.11 290 VAL B N 1
ATOM 2941 C CA . VAL B 1 290 ? 209.306 225.889 212.213 1.00 53.11 290 VAL B CA 1
ATOM 2942 C C . VAL B 1 290 ? 208.958 225.985 210.736 1.00 53.11 290 VAL B C 1
ATOM 2943 O O . VAL B 1 290 ? 209.321 225.111 209.942 1.00 53.11 290 VAL B O 1
ATOM 2947 N N . THR B 1 291 ? 208.260 227.048 210.338 1.00 53.35 291 THR B N 1
ATOM 2948 C CA . THR B 1 291 ? 207.932 227.221 208.928 1.00 53.35 291 THR B CA 1
ATOM 2949 C C . THR B 1 291 ? 209.185 227.420 208.084 1.00 53.35 291 THR B C 1
ATOM 2950 O O . THR B 1 291 ? 209.306 226.841 207.002 1.00 53.35 291 THR B O 1
ATOM 2954 N N . LEU B 1 292 ? 210.129 228.232 208.560 1.00 50.96 292 LEU B N 1
ATOM 2955 C CA . LEU B 1 292 ? 211.376 228.408 207.823 1.00 50.96 292 LEU B CA 1
ATOM 2956 C C . LEU B 1 292 ? 212.164 227.104 207.758 1.00 50.96 292 LEU B C 1
ATOM 2957 O O . LEU B 1 292 ? 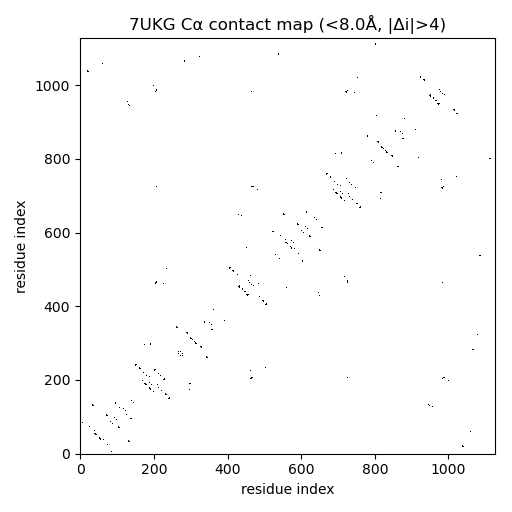212.729 226.756 206.709 1.00 50.96 292 LEU B O 1
ATOM 2962 N N . ARG B 1 293 ? 212.199 226.363 208.866 1.00 46.58 293 ARG B N 1
ATOM 2963 C CA . ARG B 1 293 ? 212.864 225.067 208.865 1.00 46.58 293 ARG B CA 1
ATOM 2964 C C . ARG B 1 293 ? 212.244 224.131 207.838 1.00 46.58 293 ARG B C 1
ATOM 2965 O O . ARG B 1 293 ? 212.958 223.410 207.135 1.00 46.58 293 ARG B O 1
ATOM 2973 N N . VAL B 1 294 ? 210.917 224.120 207.742 1.00 43.24 294 VAL B N 1
ATOM 2974 C CA . VAL B 1 294 ? 210.251 223.259 206.773 1.00 43.24 294 VAL B CA 1
ATOM 2975 C C . VAL B 1 294 ? 210.544 223.723 205.355 1.00 43.24 294 VAL B C 1
ATOM 2976 O O . VAL B 1 294 ? 210.785 222.907 204.460 1.00 43.24 294 VAL B O 1
ATOM 2980 N N . PHE B 1 295 ? 210.535 225.033 205.123 1.00 45.23 295 PHE B N 1
ATOM 2981 C CA . PHE B 1 295 ? 210.762 225.544 203.778 1.00 45.23 295 PHE B CA 1
ATOM 2982 C C . PHE B 1 295 ? 212.190 225.329 203.312 1.00 45.23 295 PHE B C 1
ATOM 2983 O O . PHE B 1 295 ? 212.451 225.395 202.110 1.00 45.23 295 PHE B O 1
ATOM 2991 N N . ARG B 1 296 ? 213.116 225.087 204.233 1.00 41.90 296 ARG B N 1
ATOM 2992 C CA . ARG B 1 296 ? 214.471 224.758 203.816 1.00 41.90 296 ARG B CA 1
ATOM 2993 C C . ARG B 1 296 ? 214.556 223.441 203.052 1.00 41.90 296 ARG B C 1
ATOM 2994 O O . ARG B 1 296 ? 215.520 223.236 202.313 1.00 41.90 296 ARG B O 1
ATOM 3002 N N . VAL B 1 297 ? 213.578 222.544 203.199 1.00 38.45 297 VAL B N 1
ATOM 3003 C CA . VAL B 1 297 ? 213.658 221.254 202.516 1.00 38.45 297 VAL B CA 1
ATOM 3004 C C . VAL B 1 297 ? 213.361 221.357 201.029 1.00 38.45 297 VAL B C 1
ATOM 3005 O O . VAL B 1 297 ? 213.632 220.408 200.286 1.00 38.45 297 VAL B O 1
ATOM 3009 N N . PHE B 1 298 ? 212.829 222.483 200.566 1.00 41.22 298 PHE B N 1
ATOM 3010 C CA . PHE B 1 298 ? 212.553 222.641 199.145 1.00 41.22 298 PHE B CA 1
ATOM 3011 C C . PHE B 1 298 ? 213.796 222.954 198.330 1.00 41.22 298 PHE B C 1
ATOM 3012 O O . PHE B 1 298 ? 213.695 223.068 197.109 1.00 41.22 298 PHE B O 1
ATOM 3020 N N . ARG B 1 299 ? 214.958 223.096 198.967 1.00 40.40 299 ARG B N 1
ATOM 3021 C CA . ARG B 1 299 ? 216.208 223.147 198.225 1.00 40.40 299 ARG B CA 1
ATOM 3022 C C . ARG B 1 299 ? 216.479 221.855 197.475 1.00 40.40 299 ARG B C 1
ATOM 3023 O O . ARG B 1 299 ? 217.268 221.853 196.528 1.00 40.40 299 ARG B O 1
ATOM 3031 N N . ILE B 1 300 ? 215.852 220.754 197.885 1.00 36.92 300 ILE B N 1
ATOM 3032 C CA . ILE B 1 300 ? 216.014 219.497 197.179 1.00 36.92 300 ILE B CA 1
ATOM 3033 C C . ILE B 1 300 ? 215.404 219.564 195.786 1.00 36.92 300 ILE B C 1
ATOM 3034 O O . ILE B 1 300 ? 215.773 218.774 194.913 1.00 36.92 300 ILE B O 1
ATOM 3039 N N . PHE B 1 301 ? 214.485 220.500 195.548 1.00 38.21 301 PHE B N 1
ATOM 3040 C CA . PHE B 1 301 ? 213.910 220.673 194.223 1.00 38.21 301 PHE B CA 1
ATOM 3041 C C . PHE B 1 301 ? 214.860 221.363 193.259 1.00 38.21 301 PHE B C 1
ATOM 3042 O O . PHE B 1 301 ? 214.561 221.423 192.065 1.00 38.21 301 PHE B O 1
ATOM 3050 N N . LYS B 1 302 ? 215.984 221.886 193.744 1.00 39.45 302 LYS B N 1
ATOM 3051 C CA . LYS B 1 302 ? 217.018 222.388 192.855 1.00 39.45 302 LYS B CA 1
ATOM 3052 C C . LYS B 1 302 ? 217.742 221.267 192.125 1.00 39.45 302 LYS B C 1
ATOM 3053 O O . LYS B 1 302 ? 218.497 221.545 191.190 1.00 39.45 302 LYS B O 1
ATOM 3059 N N . PHE B 1 303 ? 217.533 220.013 192.528 1.00 38.10 303 PHE B N 1
ATOM 3060 C CA . PHE B 1 303 ? 218.043 218.875 191.777 1.00 38.10 303 PHE B CA 1
ATOM 3061 C C . PHE B 1 303 ? 217.307 218.664 190.467 1.00 38.10 303 PHE B C 1
ATOM 3062 O O . PHE B 1 303 ? 217.765 217.869 189.645 1.00 38.10 303 PHE B O 1
ATOM 3070 N N . SER B 1 304 ? 216.177 219.340 190.258 1.00 41.12 304 SER B N 1
ATOM 3071 C CA . SER B 1 304 ? 215.485 219.238 188.981 1.00 41.12 304 SER B CA 1
ATOM 3072 C C . SER B 1 304 ? 216.350 219.755 187.846 1.00 41.12 304 SER B C 1
ATOM 3073 O O . SER B 1 304 ? 216.171 219.353 186.694 1.00 41.12 304 SER B O 1
ATOM 3076 N N . ARG B 1 305 ? 217.295 220.640 188.151 1.00 45.45 305 ARG B N 1
ATOM 3077 C CA . ARG B 1 305 ? 218.246 221.089 187.150 1.00 45.45 305 ARG B CA 1
ATOM 3078 C C . ARG B 1 305 ? 219.298 220.033 186.846 1.00 45.45 305 ARG B C 1
ATOM 3079 O O . ARG B 1 305 ? 219.972 220.128 185.818 1.00 45.45 305 ARG B O 1
ATOM 3087 N N . HIS B 1 306 ? 219.450 219.032 187.710 1.00 42.05 306 HIS B N 1
ATOM 3088 C CA . HIS B 1 306 ? 220.406 217.959 187.489 1.00 42.05 306 HIS B CA 1
ATOM 3089 C C . HIS B 1 306 ? 219.760 216.649 187.076 1.00 42.05 306 HIS B C 1
ATOM 3090 O O . HIS B 1 306 ? 220.455 215.775 186.554 1.00 42.05 306 HIS B O 1
ATOM 3097 N N . SER B 1 307 ? 218.463 216.484 187.294 1.00 40.47 307 SER B N 1
ATOM 3098 C CA . SER B 1 307 ? 217.776 215.233 187.014 1.00 40.47 307 SER B CA 1
ATOM 3099 C C . SER B 1 307 ? 216.802 215.447 185.868 1.00 40.47 307 SER B C 1
ATOM 3100 O O . SER B 1 307 ? 215.900 216.284 185.962 1.00 40.47 307 SER B O 1
ATOM 3103 N N . GLN B 1 308 ? 216.986 214.688 184.791 1.00 43.42 308 GLN B N 1
ATOM 3104 C CA . GLN B 1 308 ? 216.054 214.744 183.674 1.00 43.42 308 GLN B CA 1
ATOM 3105 C C . GLN B 1 308 ? 214.740 214.061 184.020 1.00 43.42 308 GLN B C 1
ATOM 3106 O O . GLN B 1 308 ? 213.671 214.501 183.583 1.00 43.42 308 GLN B O 1
ATOM 3112 N N . GLY B 1 309 ? 214.797 212.990 184.812 1.00 39.78 309 GLY B N 1
ATOM 3113 C CA . GLY B 1 309 ? 213.578 212.339 185.253 1.00 39.78 309 GLY B CA 1
ATOM 3114 C C . GLY B 1 309 ? 212.698 213.237 186.095 1.00 39.78 309 GLY B C 1
ATOM 3115 O O . GLY B 1 309 ? 211.474 213.164 186.015 1.00 39.78 309 GLY B O 1
ATOM 3116 N N . LEU B 1 310 ? 213.305 214.099 186.906 1.00 38.03 310 LEU B N 1
ATOM 3117 C CA . LEU B 1 310 ? 212.534 215.035 187.713 1.00 38.03 310 LEU B CA 1
ATOM 3118 C C . LEU B 1 310 ? 211.807 216.050 186.838 1.00 38.03 310 LEU B C 1
ATOM 3119 O O . LEU B 1 310 ? 210.628 216.352 187.066 1.00 38.03 310 LEU B O 1
ATOM 3124 N N . ARG B 1 311 ? 212.491 216.576 185.822 1.00 39.73 311 ARG B N 1
ATOM 3125 C CA . ARG B 1 311 ? 211.845 217.489 184.888 1.00 39.73 311 ARG B CA 1
ATOM 3126 C C . ARG B 1 311 ? 210.730 216.793 184.122 1.00 39.73 311 ARG B C 1
ATOM 3127 O O . ARG B 1 311 ? 209.668 217.377 183.896 1.00 39.73 311 ARG B O 1
ATOM 3135 N N . ILE B 1 312 ? 210.953 215.544 183.716 1.00 42.92 312 ILE B N 1
ATOM 3136 C CA . ILE B 1 312 ? 209.918 214.793 183.013 1.00 42.92 312 ILE B CA 1
ATOM 3137 C C . ILE B 1 312 ? 208.716 214.562 183.920 1.00 42.92 312 ILE B C 1
ATOM 3138 O O . ILE B 1 312 ? 207.566 214.611 183.474 1.00 42.92 312 ILE B O 1
ATOM 3143 N N . LEU B 1 313 ? 208.961 214.300 185.203 1.00 40.37 313 LEU B N 1
ATOM 3144 C CA . LEU B 1 313 ? 207.863 214.156 186.151 1.00 40.37 313 LEU B CA 1
ATOM 3145 C C . LEU B 1 313 ? 207.077 215.453 186.283 1.00 40.37 313 LEU B C 1
ATOM 3146 O O . LEU B 1 313 ? 205.844 215.439 186.351 1.00 40.37 313 LEU B O 1
ATOM 3151 N N . GLY B 1 314 ? 207.771 216.588 186.320 1.00 39.89 314 GLY B N 1
ATOM 3152 C CA . GLY B 1 314 ? 207.069 217.859 186.310 1.00 39.89 314 GLY B CA 1
ATOM 3153 C C . GLY B 1 314 ? 206.230 218.050 185.061 1.00 39.89 314 GLY B C 1
ATOM 3154 O O . GLY B 1 314 ? 205.082 218.499 185.131 1.00 39.89 314 GLY B O 1
ATOM 3155 N N . TYR B 1 315 ? 206.788 217.698 183.901 1.00 43.80 315 TYR B N 1
ATOM 3156 C CA . TYR B 1 315 ? 206.053 217.843 182.649 1.00 43.80 315 TYR B CA 1
ATOM 3157 C C . TYR B 1 315 ? 204.821 216.953 182.619 1.00 43.80 315 TYR B C 1
ATOM 3158 O O . TYR B 1 315 ? 203.774 217.358 182.111 1.00 43.80 315 TYR B O 1
ATOM 3167 N N . THR B 1 316 ? 204.927 215.729 183.133 1.00 43.85 316 THR B N 1
ATOM 3168 C CA . THR B 1 316 ? 203.768 214.847 183.103 1.00 43.85 316 THR B CA 1
ATOM 3169 C C . THR B 1 316 ? 202.720 215.253 184.128 1.00 43.85 316 THR B C 1
ATOM 3170 O O . THR B 1 316 ? 201.524 215.096 183.871 1.00 43.85 316 THR B O 1
ATOM 3174 N N . LEU B 1 317 ? 203.133 215.789 185.278 1.00 41.63 317 LEU B N 1
ATOM 3175 C CA . LEU B 1 317 ? 202.152 216.310 186.222 1.00 41.63 317 LEU B CA 1
ATOM 3176 C C . LEU B 1 317 ? 201.413 217.500 185.634 1.00 41.63 317 LEU B C 1
ATOM 3177 O O . LEU B 1 317 ? 200.204 217.646 185.834 1.00 41.63 317 LEU B O 1
ATOM 3182 N N . LYS B 1 318 ? 202.124 218.368 184.914 1.00 43.76 318 LYS B N 1
ATOM 3183 C CA . LYS B 1 318 ? 201.456 219.470 184.231 1.00 43.76 318 LYS B CA 1
ATOM 3184 C C . LYS B 1 318 ? 200.557 218.958 183.112 1.00 43.76 318 LYS B C 1
ATOM 3185 O O . LYS B 1 318 ? 199.470 219.496 182.881 1.00 43.76 318 LYS B O 1
ATOM 3191 N N . SER B 1 319 ? 200.993 217.912 182.417 1.00 45.14 319 SER B N 1
ATOM 3192 C CA . SER B 1 319 ? 200.216 217.335 181.329 1.00 45.14 319 SER B CA 1
ATOM 3193 C C . SER B 1 319 ? 198.934 216.683 181.827 1.00 45.14 319 SER B C 1
ATOM 3194 O O . SER B 1 319 ? 197.914 216.716 181.134 1.00 45.14 319 SER B O 1
ATOM 3197 N N . CYS B 1 320 ? 198.968 216.080 183.014 1.00 45.12 320 CYS B N 1
ATOM 3198 C CA . CYS B 1 320 ? 197.822 215.384 183.583 1.00 45.12 320 CYS B CA 1
ATOM 3199 C C . CYS B 1 320 ? 197.063 216.243 184.587 1.00 45.12 320 CYS B C 1
ATOM 3200 O O . CYS B 1 320 ? 196.501 215.717 185.549 1.00 45.12 320 CYS B O 1
ATOM 3203 N N . ALA B 1 321 ? 197.028 217.558 184.373 1.00 43.02 321 ALA B N 1
ATOM 3204 C CA . ALA B 1 321 ? 196.450 218.461 185.363 1.00 43.02 321 ALA B CA 1
ATOM 3205 C C . ALA B 1 321 ? 194.963 218.205 185.568 1.00 43.02 321 ALA B C 1
ATOM 3206 O O . ALA B 1 321 ? 194.474 218.250 186.699 1.00 43.02 321 ALA B O 1
ATOM 3208 N N . SER B 1 322 ? 194.221 217.954 184.489 1.00 43.75 322 SER B N 1
ATOM 3209 C CA . SER B 1 322 ? 192.785 217.729 184.625 1.00 43.75 322 SER B CA 1
ATOM 3210 C C . SER B 1 322 ? 192.493 216.431 185.367 1.00 43.75 322 SER B C 1
ATOM 3211 O O . SER B 1 322 ? 191.567 216.367 186.182 1.00 43.75 322 SER B O 1
ATOM 3214 N N . GLU B 1 323 ? 193.277 215.388 185.107 1.00 44.42 323 GLU B N 1
ATOM 3215 C CA . GLU B 1 323 ? 193.060 214.118 185.787 1.00 44.42 323 GLU B CA 1
ATOM 3216 C C . GLU B 1 323 ? 193.436 214.211 187.258 1.00 44.42 323 GLU B C 1
ATOM 3217 O O . GLU B 1 323 ? 192.776 213.611 188.108 1.00 44.42 323 GLU B O 1
ATOM 3223 N N . LEU B 1 324 ? 194.483 214.968 187.581 1.00 40.89 324 LEU B N 1
ATOM 3224 C CA . LEU B 1 324 ? 194.822 215.197 188.980 1.00 40.89 324 LEU B CA 1
ATOM 3225 C C . LEU B 1 324 ? 193.761 216.041 189.675 1.00 40.89 324 LEU B C 1
ATOM 3226 O O . LEU B 1 324 ? 193.452 215.817 190.851 1.00 40.89 324 LEU B O 1
ATOM 3231 N N . GLY B 1 325 ? 193.196 217.018 188.968 1.00 38.32 325 GLY B N 1
ATOM 3232 C CA . GLY B 1 325 ? 192.108 217.790 189.538 1.00 38.32 325 GLY B CA 1
ATOM 3233 C C . GLY B 1 325 ? 190.889 216.939 189.827 1.00 38.32 325 GLY B C 1
ATOM 3234 O O . GLY B 1 325 ? 190.261 217.071 190.879 1.00 38.32 325 GLY B O 1
ATOM 3235 N N . PHE B 1 326 ? 190.544 216.044 188.903 1.00 36.12 326 PHE B N 1
ATOM 3236 C CA . PHE B 1 326 ? 189.424 215.151 189.165 1.00 36.12 326 PHE B CA 1
ATOM 3237 C C . PHE B 1 326 ? 189.756 214.154 190.265 1.00 36.12 326 PHE B C 1
ATOM 3238 O O . PHE B 1 326 ? 188.870 213.750 191.019 1.00 36.12 326 PHE B O 1
ATOM 3246 N N . LEU B 1 327 ? 191.016 213.734 190.368 1.00 36.54 327 LEU B N 1
ATOM 3247 C CA . LEU B 1 327 ? 191.412 212.892 191.489 1.00 36.54 327 LEU B CA 1
ATOM 3248 C C . LEU B 1 327 ? 191.156 213.602 192.806 1.00 36.54 327 LEU B C 1
ATOM 3249 O O . LEU B 1 327 ? 190.542 213.040 193.715 1.00 36.54 327 LEU B O 1
ATOM 3254 N N . LEU B 1 328 ? 191.599 214.853 192.913 1.00 35.28 328 LEU B N 1
ATOM 3255 C CA . LEU B 1 328 ? 191.369 215.612 194.135 1.00 35.28 328 LEU B CA 1
ATOM 3256 C C . LEU B 1 328 ? 189.881 215.767 194.420 1.00 35.28 328 LEU B C 1
ATOM 3257 O O . LEU B 1 328 ? 189.436 215.563 195.553 1.00 35.28 328 LEU B O 1
ATOM 3262 N N . PHE B 1 329 ? 189.092 216.088 193.395 1.00 33.18 329 PHE B N 1
ATOM 3263 C CA . PHE B 1 329 ? 187.668 216.330 193.602 1.00 33.18 329 PHE B CA 1
ATOM 3264 C C . PHE B 1 329 ? 186.928 215.058 194.011 1.00 33.18 329 PHE B C 1
ATOM 3265 O O . PHE B 1 329 ? 186.150 215.064 194.971 1.00 33.18 329 PHE B O 1
ATOM 3273 N N . SER B 1 330 ? 187.145 213.960 193.290 1.00 32.74 330 SER B N 1
ATOM 3274 C CA . SER B 1 330 ? 186.438 212.724 193.597 1.00 32.74 330 SER B CA 1
ATOM 3275 C C . SER B 1 330 ? 186.929 212.115 194.901 1.00 32.74 330 SER B C 1
ATOM 3276 O O . SER B 1 330 ? 186.153 211.493 195.632 1.00 32.74 330 SER B O 1
ATOM 3279 N N . LEU B 1 331 ? 188.209 212.295 195.221 1.00 31.67 331 LEU B N 1
ATOM 3280 C CA . LEU B 1 331 ? 188.718 211.866 196.513 1.00 31.67 331 LEU B CA 1
ATOM 3281 C C . LEU B 1 331 ? 188.072 212.653 197.642 1.00 31.67 331 LEU B C 1
ATOM 3282 O O . LEU B 1 331 ? 187.697 212.079 198.666 1.00 31.67 331 LEU B O 1
ATOM 3287 N N . THR B 1 332 ? 187.920 213.968 197.468 1.00 30.47 332 THR B N 1
ATOM 3288 C CA . THR B 1 332 ? 187.231 214.776 198.468 1.00 30.47 332 THR B CA 1
ATOM 3289 C C . THR B 1 332 ? 185.787 214.329 198.636 1.00 30.47 332 THR B C 1
ATOM 3290 O O . THR B 1 332 ? 185.293 214.207 199.763 1.00 30.47 332 THR B O 1
ATOM 3294 N N . MET B 1 333 ? 185.100 214.073 197.522 1.00 32.79 333 MET B N 1
ATOM 3295 C CA . MET B 1 333 ? 183.714 213.624 197.584 1.00 32.79 333 MET B CA 1
ATOM 3296 C C . MET B 1 333 ? 183.596 212.313 198.346 1.00 32.79 333 MET B C 1
ATOM 3297 O O . MET B 1 333 ? 182.760 212.175 199.247 1.00 32.79 333 MET B O 1
ATOM 3302 N N . ALA B 1 334 ? 184.427 211.336 197.989 1.00 27.02 334 ALA B N 1
ATOM 3303 C CA . ALA B 1 334 ? 184.356 210.036 198.639 1.00 27.02 334 ALA B CA 1
ATOM 3304 C C . ALA B 1 334 ? 184.727 210.132 200.111 1.00 27.02 334 ALA B C 1
ATOM 3305 O O . ALA B 1 334 ? 184.110 209.472 200.952 1.00 27.02 334 ALA B O 1
ATOM 3307 N N . ILE B 1 335 ? 185.724 210.954 200.444 1.00 24.61 335 ILE B N 1
ATOM 3308 C CA . ILE B 1 335 ? 186.109 211.129 201.839 1.00 24.61 335 ILE B CA 1
ATOM 3309 C C . ILE B 1 335 ? 184.945 211.693 202.636 1.00 24.61 335 ILE B C 1
ATOM 3310 O O . ILE B 1 335 ? 184.629 211.205 203.722 1.00 24.61 335 ILE B O 1
ATOM 3315 N N . ILE B 1 336 ? 184.273 212.711 202.097 1.00 24.51 336 ILE B N 1
ATOM 3316 C CA . ILE B 1 336 ? 183.163 213.322 202.821 1.00 24.51 336 ILE B CA 1
ATOM 3317 C C . ILE B 1 336 ? 182.033 212.317 203.015 1.00 24.51 336 ILE B C 1
ATOM 3318 O O . ILE B 1 336 ? 181.499 212.167 204.120 1.00 24.51 336 ILE B O 1
ATOM 3323 N N . ILE B 1 337 ? 181.673 211.594 201.952 1.00 24.38 337 ILE B N 1
ATOM 3324 C CA . ILE B 1 337 ? 180.567 210.641 202.035 1.00 24.38 337 ILE B CA 1
ATOM 3325 C C . ILE B 1 337 ? 180.867 209.555 203.061 1.00 24.38 337 ILE B C 1
ATOM 3326 O O . ILE B 1 337 ? 180.066 209.281 203.970 1.00 24.38 337 ILE B O 1
ATOM 3331 N N . PHE B 1 338 ? 182.038 208.931 202.943 1.00 23.50 338 PHE B N 1
ATOM 3332 C CA . PHE B 1 338 ? 182.351 207.813 203.815 1.00 23.50 338 PHE B CA 1
ATOM 3333 C C . PHE B 1 338 ? 182.604 208.265 205.238 1.00 23.50 338 PHE B C 1
ATOM 3334 O O . PHE B 1 338 ? 182.262 207.543 206.167 1.00 23.50 338 PHE B O 1
ATOM 3342 N N . ALA B 1 339 ? 183.175 209.451 205.437 1.00 22.15 339 ALA B N 1
ATOM 3343 C CA . ALA B 1 339 ? 183.361 209.953 206.789 1.00 22.15 339 ALA B CA 1
ATOM 3344 C C . ALA B 1 339 ? 182.030 210.263 207.449 1.00 22.15 339 ALA B C 1
ATOM 3345 O O . ALA B 1 339 ? 181.861 210.010 208.641 1.00 22.15 339 ALA B O 1
ATOM 3347 N N . THR B 1 340 ? 181.070 210.800 206.695 1.00 23.10 340 THR B N 1
ATOM 3348 C CA . THR B 1 340 ? 179.734 211.009 207.242 1.00 23.10 340 THR B CA 1
ATOM 3349 C C . THR B 1 340 ? 179.121 209.692 207.696 1.00 23.10 340 THR B C 1
ATOM 3350 O O . THR B 1 340 ? 178.639 209.567 208.832 1.00 23.10 340 THR B O 1
ATOM 3354 N N . VAL B 1 341 ? 179.155 208.688 206.821 1.00 23.37 341 VAL B N 1
ATOM 3355 C CA . VAL B 1 341 ? 178.547 207.404 207.154 1.00 23.37 341 VAL B CA 1
ATOM 3356 C C . VAL B 1 341 ? 179.269 206.746 208.326 1.00 23.37 341 VAL B C 1
ATOM 3357 O O . VAL B 1 341 ? 178.635 206.214 209.242 1.00 23.37 341 VAL B O 1
ATOM 3361 N N . MET B 1 342 ? 180.603 206.774 208.316 1.00 23.86 342 MET B N 1
ATOM 3362 C CA . MET B 1 342 ? 181.388 206.170 209.384 1.00 23.86 342 MET B CA 1
ATOM 3363 C C . MET B 1 342 ? 181.145 206.867 210.711 1.00 23.86 342 MET B C 1
ATOM 3364 O O . MET B 1 342 ? 181.038 206.210 211.751 1.00 23.86 342 MET B O 1
ATOM 3369 N N . PHE B 1 343 ? 181.060 208.197 210.702 1.00 23.57 343 PHE B N 1
ATOM 3370 C CA . PHE B 1 343 ? 180.808 208.921 211.936 1.00 23.57 343 PHE B CA 1
ATOM 3371 C C . PHE B 1 343 ? 179.450 208.565 212.512 1.00 23.57 343 PHE B C 1
ATOM 3372 O O . PHE B 1 343 ? 179.326 208.332 213.716 1.00 23.57 343 PHE B O 1
ATOM 3380 N N . TYR B 1 344 ? 178.418 208.513 211.672 1.00 27.10 344 TYR B N 1
ATOM 3381 C CA . TYR B 1 344 ? 177.107 208.201 212.223 1.00 27.10 344 TYR B CA 1
ATOM 3382 C C . TYR B 1 344 ? 176.977 206.740 212.619 1.00 27.10 344 TYR B C 1
ATOM 3383 O O . TYR B 1 344 ? 176.201 206.427 213.523 1.00 27.10 344 TYR B O 1
ATOM 3392 N N . ALA B 1 345 ? 177.732 205.844 211.987 1.00 27.04 345 ALA B N 1
ATOM 3393 C CA . ALA B 1 345 ? 177.718 204.451 212.406 1.00 27.04 345 ALA B CA 1
ATOM 3394 C C . ALA B 1 345 ? 178.510 204.220 213.687 1.00 27.04 345 ALA B C 1
ATOM 3395 O O . ALA B 1 345 ? 178.174 203.318 214.456 1.00 27.04 345 ALA B O 1
ATOM 3397 N N . GLU B 1 346 ? 179.539 205.022 213.947 1.00 28.81 346 GLU B N 1
ATOM 3398 C CA . GLU B 1 346 ? 180.494 204.725 215.003 1.00 28.81 346 GLU B CA 1
ATOM 3399 C C . GLU B 1 346 ? 180.475 205.699 216.171 1.00 28.81 346 GLU B C 1
ATOM 3400 O O . GLU B 1 346 ? 181.192 205.467 217.145 1.00 28.81 346 GLU B O 1
ATOM 3406 N N . LYS B 1 347 ? 179.694 206.777 216.110 1.00 30.21 347 LYS B N 1
ATOM 3407 C CA . LYS B 1 347 ? 179.773 207.787 217.161 1.00 30.21 347 LYS B CA 1
ATOM 3408 C C . LYS B 1 347 ? 179.279 207.260 218.502 1.00 30.21 347 LYS B C 1
ATOM 3409 O O . LYS B 1 347 ? 179.722 207.738 219.551 1.00 30.21 347 LYS B O 1
ATOM 3415 N N . GLY B 1 348 ? 178.374 206.287 218.495 1.00 34.79 348 GLY B N 1
ATOM 3416 C CA . GLY B 1 348 ? 177.837 205.767 219.734 1.00 34.79 348 GLY B CA 1
ATOM 3417 C C . GLY B 1 348 ? 178.681 204.723 220.425 1.00 34.79 348 GLY B C 1
ATOM 3418 O O . GLY B 1 348 ? 178.332 204.306 221.532 1.00 34.79 348 GLY B O 1
ATOM 3419 N N . SER B 1 349 ? 179.778 204.294 219.812 1.00 37.01 349 SER B N 1
ATOM 3420 C CA . SER B 1 349 ? 180.614 203.269 220.413 1.00 37.01 349 SER B CA 1
ATOM 3421 C C . SER B 1 349 ? 181.290 203.797 221.672 1.00 37.01 349 SER B C 1
ATOM 3422 O O . SER B 1 349 ? 181.418 205.006 221.878 1.00 37.01 349 SER B O 1
ATOM 3425 N N . SER B 1 350 ? 181.713 202.871 222.525 1.00 42.23 350 SER B N 1
ATOM 3426 C CA . SER B 1 350 ? 182.349 203.243 223.779 1.00 42.23 350 SER B CA 1
ATOM 3427 C C . SER B 1 350 ? 183.772 203.716 223.524 1.00 42.23 350 SER B C 1
ATOM 3428 O O . SER B 1 350 ? 184.557 203.026 222.867 1.00 42.23 350 SER B O 1
ATOM 3431 N N . ALA B 1 351 ? 184.104 204.893 224.055 1.00 39.06 351 ALA B N 1
ATOM 3432 C CA . ALA B 1 351 ? 185.397 205.531 223.822 1.00 39.06 351 ALA B CA 1
ATOM 3433 C C . ALA B 1 351 ? 185.684 205.647 222.328 1.00 39.06 351 ALA B C 1
ATOM 3434 O O . ALA B 1 351 ? 186.775 205.333 221.850 1.00 39.06 351 ALA B O 1
ATOM 3436 N N . SER B 1 352 ? 184.680 206.100 221.585 1.00 32.11 352 SER B N 1
ATOM 3437 C CA . SER B 1 352 ? 184.776 206.147 220.134 1.00 32.11 352 SER B CA 1
ATOM 3438 C C . SER B 1 352 ? 185.757 207.225 219.688 1.00 32.11 352 SER B C 1
ATOM 3439 O O . SER B 1 352 ? 185.688 208.369 220.140 1.00 32.11 352 SER B O 1
ATOM 3442 N N . LYS B 1 353 ? 186.676 206.851 218.797 1.00 28.21 353 LYS B N 1
ATOM 3443 C CA . LYS B 1 353 ? 187.536 207.835 218.156 1.00 28.21 353 LYS B CA 1
ATOM 3444 C C . LYS B 1 353 ? 186.780 208.667 217.132 1.00 28.21 353 LYS B C 1
ATOM 3445 O O . LYS B 1 353 ? 187.262 209.731 216.740 1.00 28.21 353 LYS B O 1
ATOM 3451 N N . PHE B 1 354 ? 185.615 208.199 216.688 1.00 25.38 354 PHE B N 1
ATOM 3452 C CA . PHE B 1 354 ? 184.809 208.887 215.683 1.00 25.38 354 PHE B CA 1
ATOM 3453 C C . PHE B 1 354 ? 183.967 209.954 216.380 1.00 25.38 354 PHE B C 1
ATOM 3454 O O . PHE B 1 354 ? 182.761 209.821 216.584 1.00 25.38 354 PHE B O 1
ATOM 3462 N N . THR B 1 355 ? 184.642 211.033 216.763 1.00 25.77 355 THR B N 1
ATOM 3463 C CA . THR B 1 355 ? 184.028 212.093 217.549 1.00 25.77 355 THR B CA 1
ATOM 3464 C C . THR B 1 355 ? 183.405 213.190 216.699 1.00 25.77 355 THR B C 1
ATOM 3465 O O . THR B 1 355 ? 182.652 214.007 217.232 1.00 25.77 355 THR B O 1
ATOM 3469 N N . SER B 1 356 ? 183.697 213.225 215.406 1.00 24.29 356 SER B N 1
ATOM 3470 C CA . SER B 1 356 ? 183.061 214.137 214.467 1.00 24.29 356 SER B CA 1
ATOM 3471 C C . SER B 1 356 ? 183.329 213.607 213.068 1.00 24.29 356 SER B C 1
ATOM 3472 O O . SER B 1 356 ? 184.119 212.683 212.879 1.00 24.29 356 SER B O 1
ATOM 3475 N N . ILE B 1 357 ? 182.635 214.183 212.088 1.00 22.47 357 ILE B N 1
ATOM 3476 C CA . ILE B 1 357 ? 182.910 213.843 210.691 1.00 22.47 357 ILE B CA 1
ATOM 3477 C C . ILE B 1 357 ? 184.327 214.233 210.281 1.00 22.47 357 ILE B C 1
ATOM 3478 O O . ILE B 1 357 ? 184.993 213.431 209.606 1.00 22.47 357 ILE B O 1
ATOM 3483 N N . PRO B 1 358 ? 184.843 215.417 210.628 1.00 22.30 358 PRO B N 1
ATOM 3484 C CA . PRO B 1 358 ? 186.264 215.681 210.362 1.00 22.30 358 PRO B CA 1
ATOM 3485 C C . PRO B 1 358 ? 187.207 214.710 211.046 1.00 22.30 358 PRO B C 1
ATOM 3486 O O . PRO B 1 358 ? 188.258 214.392 210.484 1.00 22.30 358 PRO B O 1
ATOM 3490 N N . ALA B 1 359 ? 186.873 214.228 212.243 1.00 21.90 359 ALA B N 1
ATOM 3491 C CA . ALA B 1 359 ? 187.688 213.191 212.865 1.00 21.90 359 ALA B CA 1
ATOM 3492 C C . ALA B 1 359 ? 187.670 211.914 212.036 1.00 21.90 359 ALA B C 1
ATOM 3493 O O . ALA B 1 359 ? 188.695 211.241 211.896 1.00 21.90 359 ALA B O 1
ATOM 3495 N N . ALA B 1 360 ? 186.513 211.565 211.478 1.00 21.10 360 ALA B N 1
ATOM 3496 C CA . ALA B 1 360 ? 186.385 210.406 210.608 1.00 21.10 360 ALA B CA 1
ATOM 3497 C C . ALA B 1 360 ? 187.048 210.599 209.251 1.00 21.10 360 ALA B C 1
ATOM 3498 O O . ALA B 1 360 ? 187.240 209.610 208.539 1.00 21.10 360 ALA B O 1
ATOM 3500 N N . PHE B 1 361 ? 187.384 211.837 208.871 1.00 20.38 361 PHE B N 1
ATOM 3501 C CA . PHE B 1 361 ? 188.193 212.054 207.671 1.00 20.38 361 PHE B CA 1
ATOM 3502 C C . PHE B 1 361 ? 189.479 211.243 207.723 1.00 20.38 361 PHE B C 1
ATOM 3503 O O . PHE B 1 361 ? 189.903 210.668 206.717 1.00 20.38 361 PHE B O 1
ATOM 3511 N N . TRP B 1 362 ? 190.134 211.228 208.884 1.00 19.99 362 TRP B N 1
ATOM 3512 C CA . TRP B 1 362 ? 191.405 210.532 209.028 1.00 19.99 362 TRP B CA 1
ATOM 3513 C C . TRP B 1 362 ? 191.239 209.038 208.805 1.00 19.99 362 TRP B C 1
ATOM 3514 O O . TRP B 1 362 ? 191.996 208.423 208.044 1.00 19.99 362 TRP B O 1
ATOM 3525 N N . TYR B 1 363 ? 190.232 208.442 209.444 1.00 20.26 363 TYR B N 1
ATOM 3526 C CA . TYR B 1 363 ? 189.953 207.033 209.213 1.00 20.26 363 TYR B CA 1
ATOM 3527 C C . TYR B 1 363 ? 189.669 206.772 207.744 1.00 20.26 363 TYR B C 1
ATOM 3528 O O . TYR B 1 363 ? 190.163 205.796 207.175 1.00 20.26 363 TYR B O 1
ATOM 3537 N N . THR B 1 364 ? 188.859 207.626 207.122 1.00 20.97 364 THR B N 1
ATOM 3538 C CA . THR B 1 364 ? 188.447 207.393 205.746 1.00 20.97 364 THR B CA 1
ATOM 3539 C C . THR B 1 364 ? 189.628 207.452 204.790 1.00 20.97 364 THR B C 1
ATOM 3540 O O . THR B 1 364 ? 189.747 206.615 203.894 1.00 20.97 364 THR B O 1
ATOM 3544 N N . ILE B 1 365 ? 190.514 208.432 204.963 1.00 20.95 365 ILE B N 1
ATOM 3545 C CA . ILE B 1 365 ? 191.659 208.525 204.066 1.00 20.95 365 ILE B CA 1
ATOM 3546 C C . ILE B 1 365 ? 192.639 207.386 204.322 1.00 20.95 365 ILE B C 1
ATOM 3547 O O . ILE B 1 365 ? 193.269 206.887 203.387 1.00 20.95 365 ILE B O 1
ATOM 3552 N N . VAL B 1 366 ? 192.782 206.946 205.574 1.00 19.65 366 VAL B N 1
ATOM 3553 C CA . VAL B 1 366 ? 193.667 205.820 205.848 1.00 19.65 366 VAL B CA 1
ATOM 3554 C C . VAL B 1 366 ? 193.104 204.531 205.256 1.00 19.65 366 VAL B C 1
ATOM 3555 O O . VAL B 1 366 ? 193.859 203.666 204.803 1.00 19.65 366 VAL B O 1
ATOM 3559 N N . THR B 1 367 ? 191.783 204.382 205.237 1.00 22.13 367 THR B N 1
ATOM 3560 C CA . THR B 1 367 ? 191.160 203.190 204.673 1.00 22.13 367 THR B CA 1
ATOM 3561 C C . THR B 1 367 ? 191.163 203.204 203.149 1.00 22.13 367 THR B C 1
ATOM 3562 O O . THR B 1 367 ? 191.365 202.164 202.519 1.00 22.13 367 THR B O 1
ATOM 3566 N N . MET B 1 368 ? 190.943 204.370 202.544 1.00 27.53 368 MET B N 1
ATOM 3567 C CA . MET B 1 368 ? 190.834 204.464 201.092 1.00 27.53 368 MET B CA 1
ATOM 3568 C C . MET B 1 368 ? 192.154 204.153 200.402 1.00 27.53 368 MET B C 1
ATOM 3569 O O . MET B 1 368 ? 192.166 203.542 199.331 1.00 27.53 368 MET B O 1
ATOM 3574 N N . THR B 1 369 ? 193.269 204.570 200.989 1.00 23.11 369 THR B N 1
ATOM 3575 C CA . THR B 1 369 ? 194.583 204.287 200.429 1.00 23.11 369 THR B CA 1
ATOM 3576 C C . THR B 1 369 ? 195.084 202.893 200.777 1.00 23.11 369 THR B C 1
ATOM 3577 O O . THR B 1 369 ? 196.153 202.503 200.302 1.00 23.11 369 THR B O 1
ATOM 3581 N N . THR B 1 370 ? 194.329 202.147 201.581 1.00 22.36 370 THR B N 1
ATOM 3582 C CA . THR B 1 370 ? 194.711 200.834 202.100 1.00 22.36 370 THR B CA 1
ATOM 3583 C C . THR B 1 370 ? 195.944 200.900 202.998 1.00 22.36 370 THR B C 1
ATOM 3584 O O . THR B 1 370 ? 196.676 199.924 203.109 1.00 22.36 370 THR B O 1
ATOM 3588 N N . LEU B 1 371 ? 196.181 202.041 203.652 1.00 20.28 371 LEU B N 1
ATOM 3589 C CA . LEU B 1 371 ? 197.184 202.095 204.713 1.00 20.28 371 LEU B CA 1
ATOM 3590 C C . LEU B 1 371 ? 196.815 201.200 205.884 1.00 20.28 371 LEU B C 1
ATOM 3591 O O . LEU B 1 371 ? 197.604 200.347 206.295 1.00 20.28 371 LEU B O 1
ATOM 3596 N N . GLY B 1 372 ? 195.632 201.396 206.450 1.00 18.65 372 GLY B N 1
ATOM 3597 C CA . GLY B 1 372 ? 195.194 200.608 207.580 1.00 18.65 372 GLY B CA 1
ATOM 3598 C C . GLY B 1 372 ? 196.040 200.707 208.832 1.00 18.65 372 GLY B C 1
ATOM 3599 O O . GLY B 1 372 ? 196.401 199.680 209.403 1.00 18.65 372 GLY B O 1
ATOM 3600 N N . TYR B 1 373 ? 196.359 201.922 209.282 1.00 19.77 373 TYR B N 1
ATOM 3601 C CA . TYR B 1 373 ? 197.160 202.073 210.495 1.00 19.77 373 TYR B CA 1
ATOM 3602 C C . TYR B 1 373 ? 196.583 201.269 211.648 1.00 19.77 373 TYR B C 1
ATOM 3603 O O . TYR B 1 373 ? 197.323 200.654 212.420 1.00 19.77 373 TYR B O 1
ATOM 3612 N N . GLY B 1 374 ? 195.266 201.272 211.789 1.00 20.30 374 GLY B N 1
ATOM 3613 C CA . GLY B 1 374 ? 194.621 200.613 212.893 1.00 20.30 374 GLY B CA 1
ATOM 3614 C C . GLY B 1 374 ? 194.413 201.467 214.120 1.00 20.30 374 GLY B C 1
ATOM 3615 O O . GLY B 1 374 ? 193.867 200.969 215.108 1.00 20.30 374 GLY B O 1
ATOM 3616 N N . ASP B 1 375 ? 194.835 202.732 214.101 1.00 23.26 375 ASP B N 1
ATOM 3617 C CA . ASP B 1 375 ? 194.560 203.605 215.237 1.00 23.26 375 ASP B CA 1
ATOM 3618 C C . ASP B 1 375 ? 193.073 203.925 215.331 1.00 23.26 375 ASP B C 1
ATOM 3619 O O . ASP B 1 375 ? 192.531 204.053 216.430 1.00 23.26 375 ASP B O 1
ATOM 3624 N N . MET B 1 376 ? 192.403 204.048 214.195 1.00 24.36 376 MET B N 1
ATOM 3625 C CA . MET B 1 376 ? 190.955 204.171 214.115 1.00 24.36 376 MET B CA 1
ATOM 3626 C C . MET B 1 376 ? 190.419 202.926 213.425 1.00 24.36 376 MET B C 1
ATOM 3627 O O . MET B 1 376 ? 190.807 202.634 212.291 1.00 24.36 376 MET B O 1
ATOM 3632 N N . VAL B 1 377 ? 189.549 202.187 214.104 1.00 23.82 377 VAL B N 1
ATOM 3633 C CA . VAL B 1 377 ? 188.881 201.044 213.486 1.00 23.82 377 VAL B CA 1
ATOM 3634 C C . VAL B 1 377 ? 187.412 201.044 213.887 1.00 23.82 377 VAL B C 1
ATOM 3635 O O . VAL B 1 377 ? 187.081 201.382 215.030 1.00 23.82 377 VAL B O 1
ATOM 3639 N N . PRO B 1 378 ? 186.504 200.682 212.989 1.00 23.81 378 PRO B N 1
ATOM 3640 C CA . PRO B 1 378 ? 185.098 200.564 213.376 1.00 23.81 378 PRO B CA 1
ATOM 3641 C C . PRO B 1 378 ? 184.869 199.397 214.319 1.00 23.81 378 PRO B C 1
ATOM 3642 O O . PRO B 1 378 ? 185.572 198.387 214.285 1.00 23.81 378 PRO B O 1
ATOM 3646 N N . LYS B 1 379 ? 183.862 199.549 215.172 1.00 27.68 379 LYS B N 1
ATOM 3647 C CA . LYS B 1 379 ? 183.471 198.509 216.107 1.00 27.68 379 LYS B CA 1
ATOM 3648 C C . LYS B 1 379 ? 182.067 197.981 215.886 1.00 27.68 379 LYS B C 1
ATOM 3649 O O . LYS B 1 379 ? 181.743 196.913 216.408 1.00 27.68 379 LYS B O 1
ATOM 3655 N N . THR B 1 380 ? 181.236 198.683 215.132 1.00 26.04 380 THR B N 1
ATOM 3656 C CA . THR B 1 380 ? 179.873 198.269 214.851 1.00 26.04 380 THR B CA 1
ATOM 3657 C C . THR B 1 380 ? 179.812 197.561 213.505 1.00 26.04 380 THR B C 1
ATOM 3658 O O . THR B 1 380 ? 180.704 197.699 212.671 1.00 26.04 380 THR B O 1
ATOM 3662 N N . ILE B 1 381 ? 178.739 196.796 213.305 1.00 25.04 381 ILE B N 1
ATOM 3663 C CA . ILE B 1 381 ? 178.571 196.053 212.058 1.00 25.04 381 ILE B CA 1
ATOM 3664 C C . ILE B 1 381 ? 178.459 197.009 210.879 1.00 25.04 381 ILE B C 1
ATOM 3665 O O . ILE B 1 381 ? 179.088 196.811 209.831 1.00 25.04 381 ILE B O 1
ATOM 3670 N N . ALA B 1 382 ? 177.652 198.060 211.031 1.00 25.16 382 ALA B N 1
ATOM 3671 C CA . ALA B 1 382 ? 177.536 199.057 209.976 1.00 25.16 382 ALA B CA 1
ATOM 3672 C C . ALA B 1 382 ? 178.882 199.705 209.697 1.00 25.16 382 ALA B C 1
ATOM 3673 O O . ALA B 1 382 ? 179.230 199.963 208.539 1.00 25.16 382 ALA B O 1
ATOM 3675 N N . GLY B 1 383 ? 179.656 199.961 210.749 1.00 23.68 383 GLY B N 1
ATOM 3676 C CA . GLY B 1 383 ? 180.996 200.477 210.562 1.00 23.68 383 GLY B CA 1
ATOM 3677 C C . GLY B 1 383 ? 181.874 199.554 209.743 1.00 23.68 383 GLY B C 1
ATOM 3678 O O . GLY B 1 383 ? 182.582 200.003 208.846 1.00 23.68 383 GLY B O 1
ATOM 3679 N N . LYS B 1 384 ? 181.838 198.252 210.036 1.00 23.06 384 LYS B N 1
ATOM 3680 C CA . LYS B 1 384 ? 182.639 197.300 209.272 1.00 23.06 384 LYS B CA 1
ATOM 3681 C C . LYS B 1 384 ? 182.224 197.285 207.807 1.00 23.06 384 LYS B C 1
ATOM 3682 O O . LYS B 1 384 ? 183.072 197.294 206.907 1.00 23.06 384 LYS B O 1
ATOM 3688 N N . ILE B 1 385 ? 180.916 197.264 207.551 1.00 25.27 385 ILE B N 1
ATOM 3689 C CA . ILE B 1 385 ? 180.428 197.197 206.177 1.00 25.27 385 ILE B CA 1
ATOM 3690 C C . ILE B 1 385 ? 180.875 198.423 205.395 1.00 25.27 385 ILE B C 1
ATOM 3691 O O . ILE B 1 385 ? 181.416 198.322 204.283 1.00 25.27 385 ILE B O 1
ATOM 3696 N N . PHE B 1 386 ? 180.680 199.603 205.978 1.00 26.63 386 PHE B N 1
ATOM 3697 C CA . PHE B 1 386 ? 180.997 200.815 205.244 1.00 26.63 386 PHE B CA 1
ATOM 3698 C C . PHE B 1 386 ? 182.495 201.059 205.174 1.00 26.63 386 PHE B C 1
ATOM 3699 O O . PHE B 1 386 ? 182.965 201.664 204.212 1.00 26.63 386 PHE B O 1
ATOM 3707 N N . GLY B 1 387 ? 183.268 200.546 206.132 1.00 25.95 387 GLY B N 1
ATOM 3708 C CA . GLY B 1 387 ? 184.712 200.585 205.997 1.00 25.95 387 GLY B CA 1
ATOM 3709 C C . GLY B 1 387 ? 185.218 199.715 204.863 1.00 25.95 387 GLY B C 1
ATOM 3710 O O . GLY B 1 387 ? 186.124 200.108 204.124 1.00 25.95 387 GLY B O 1
ATOM 3711 N N . SER B 1 388 ? 184.637 198.525 204.704 1.00 26.22 388 SER B N 1
ATOM 3712 C CA . SER B 1 388 ? 185.013 197.668 203.583 1.00 26.22 388 SER B CA 1
ATOM 3713 C C . SER B 1 388 ? 184.690 198.337 202.251 1.00 26.22 388 SER B C 1
ATOM 3714 O O . SER B 1 388 ? 185.526 198.381 201.330 1.00 26.22 388 SER B O 1
ATOM 3717 N N . ILE B 1 389 ? 183.474 198.875 202.138 1.00 27.48 389 ILE B N 1
ATOM 3718 C CA . ILE B 1 389 ? 183.090 199.569 200.915 1.00 27.48 389 ILE B CA 1
ATOM 3719 C C . ILE B 1 389 ? 183.994 200.770 200.676 1.00 27.48 389 ILE B C 1
ATOM 3720 O O . ILE B 1 389 ? 184.355 201.073 199.534 1.00 27.48 389 ILE B O 1
ATOM 3725 N N . CYS B 1 390 ? 184.383 201.466 201.747 1.00 28.29 390 CYS B N 1
ATOM 3726 C CA . CYS B 1 390 ? 185.273 202.612 201.618 1.00 28.29 390 CYS B CA 1
ATOM 3727 C C . CYS B 1 390 ? 186.632 202.204 201.075 1.00 28.29 390 CYS B C 1
ATOM 3728 O O . CYS B 1 390 ? 187.194 202.893 200.221 1.00 28.29 390 CYS B O 1
ATOM 3731 N N . SER B 1 391 ? 187.184 201.095 201.564 1.00 29.68 391 SER B N 1
ATOM 3732 C CA . SER B 1 391 ? 188.479 200.650 201.059 1.00 29.68 391 SER B CA 1
ATOM 3733 C C . SER B 1 391 ? 188.406 200.337 199.568 1.00 29.68 391 SER B C 1
ATOM 3734 O O . SER B 1 391 ? 189.263 200.770 198.784 1.00 29.68 391 SER B O 1
ATOM 3737 N N . LEU B 1 392 ? 187.363 199.614 199.148 1.00 31.68 392 LEU B N 1
ATOM 3738 C CA . LEU B 1 392 ? 187.247 199.288 197.726 1.00 31.68 392 LEU B CA 1
ATOM 3739 C C . LEU B 1 392 ? 187.046 200.540 196.870 1.00 31.68 392 LEU B C 1
ATOM 3740 O O . LEU B 1 392 ? 187.667 200.689 195.804 1.00 31.68 392 LEU B O 1
ATOM 3745 N N . SER B 1 393 ? 186.188 201.455 197.321 1.00 34.00 393 SER B N 1
ATOM 3746 C CA . SER B 1 393 ? 185.932 202.671 196.559 1.00 34.00 393 SER B CA 1
ATOM 3747 C C . SER B 1 393 ? 187.177 203.534 196.464 1.00 34.00 393 SER B C 1
ATOM 3748 O O . SER B 1 393 ? 187.431 204.155 195.427 1.00 34.00 393 SER B O 1
ATOM 3751 N N . GLY B 1 394 ? 187.954 203.606 197.543 1.00 34.37 394 GLY B N 1
ATOM 3752 C CA . GLY B 1 394 ? 189.204 204.336 197.490 1.00 34.37 394 GLY B CA 1
ATOM 3753 C C . GLY B 1 394 ? 190.179 203.729 196.506 1.00 34.37 394 GLY B C 1
ATOM 3754 O O . GLY B 1 394 ? 190.869 204.448 195.782 1.00 34.37 394 GLY B O 1
ATOM 3755 N N . VAL B 1 395 ? 190.251 202.398 196.467 1.00 36.37 395 VAL B N 1
ATOM 3756 C CA . VAL B 1 395 ? 191.092 201.744 195.469 1.00 36.37 395 VAL B CA 1
ATOM 3757 C C . VAL B 1 395 ? 190.689 202.186 194.068 1.00 36.37 395 VAL B C 1
ATOM 3758 O O . VAL B 1 395 ? 191.536 202.567 193.253 1.00 36.37 395 VAL B O 1
ATOM 3762 N N . LEU B 1 396 ? 189.387 202.169 193.776 1.00 38.02 396 LEU B N 1
ATOM 3763 C CA . LEU B 1 396 ? 188.925 202.575 192.447 1.00 38.02 396 LEU B CA 1
ATOM 3764 C C . LEU B 1 396 ? 189.278 204.032 192.143 1.00 38.02 396 LEU B C 1
ATOM 3765 O O . LEU B 1 396 ? 189.825 204.351 191.074 1.00 38.02 396 LEU B O 1
ATOM 3770 N N . VAL B 1 397 ? 188.965 204.932 193.077 1.00 38.38 397 VAL B N 1
ATOM 3771 C CA . VAL B 1 397 ? 189.170 206.360 192.856 1.00 38.38 397 VAL B CA 1
ATOM 3772 C C . VAL B 1 397 ? 190.644 206.664 192.632 1.00 38.38 397 VAL B C 1
ATOM 3773 O O . VAL B 1 397 ? 191.003 207.437 191.738 1.00 38.38 397 VAL B O 1
ATOM 3777 N N . ILE B 1 398 ? 191.522 206.064 193.438 1.00 37.98 398 ILE B N 1
ATOM 3778 C CA . ILE B 1 398 ? 192.949 206.314 193.285 1.00 37.98 398 ILE B CA 1
ATOM 3779 C C . ILE B 1 398 ? 193.488 205.662 192.018 1.00 37.98 398 ILE B C 1
ATOM 3780 O O . ILE B 1 398 ? 194.409 206.189 191.387 1.00 37.98 398 ILE B O 1
ATOM 3785 N N . ALA B 1 399 ? 192.931 204.520 191.613 1.00 41.35 399 ALA B N 1
ATOM 3786 C CA . ALA B 1 399 ? 193.407 203.863 190.406 1.00 41.35 399 ALA B CA 1
ATOM 3787 C C . ALA B 1 399 ? 192.998 204.594 189.139 1.00 41.35 399 ALA B C 1
ATOM 3788 O O . ALA B 1 399 ? 193.611 204.367 188.094 1.00 41.35 399 ALA B O 1
ATOM 3790 N N . LEU B 1 400 ? 191.974 205.444 189.196 1.00 42.66 400 LEU B N 1
ATOM 3791 C CA . LEU B 1 400 ? 191.535 206.121 187.973 1.00 42.66 400 LEU B CA 1
ATOM 3792 C C . LEU B 1 400 ? 192.634 206.900 187.246 1.00 42.66 400 LEU B C 1
ATOM 3793 O O . LEU B 1 400 ? 192.758 206.732 186.021 1.00 42.66 400 LEU B O 1
ATOM 3798 N N . PRO B 1 401 ? 193.441 207.755 187.888 1.00 44.54 401 PRO B N 1
ATOM 3799 C CA . PRO B 1 401 ? 194.428 208.538 187.130 1.00 44.54 401 PRO B CA 1
ATOM 3800 C C . PRO B 1 401 ? 195.819 207.933 187.007 1.00 44.54 401 PRO B C 1
ATOM 3801 O O . PRO B 1 401 ? 196.652 208.489 186.271 1.00 44.54 401 PRO B O 1
ATOM 3805 N N . VAL B 1 402 ? 196.095 206.838 187.716 1.00 46.03 402 VAL B N 1
ATOM 3806 C CA . VAL B 1 402 ? 197.440 206.262 187.706 1.00 46.03 402 VAL B CA 1
ATOM 3807 C C . VAL B 1 402 ? 197.869 205.809 186.315 1.00 46.03 402 VAL B C 1
ATOM 3808 O O . VAL B 1 402 ? 199.012 206.095 185.923 1.00 46.03 402 VAL B O 1
ATOM 3812 N N . PRO B 1 403 ? 197.052 205.077 185.547 1.00 47.03 403 PRO B N 1
ATOM 3813 C CA . PRO B 1 403 ? 197.493 204.712 184.194 1.00 47.03 403 PRO B CA 1
ATOM 3814 C C . PRO B 1 403 ? 197.778 205.912 183.323 1.00 47.03 403 PRO B C 1
ATOM 3815 O O . PRO B 1 403 ? 198.724 205.885 182.533 1.00 47.03 403 PRO B O 1
ATOM 3819 N N . VAL B 1 404 ? 196.991 206.977 183.458 1.00 47.63 404 VAL B N 1
ATOM 3820 C CA . VAL B 1 404 ? 197.229 208.176 182.663 1.00 47.63 404 VAL B CA 1
ATOM 3821 C C . VAL B 1 404 ? 198.579 208.781 183.010 1.00 47.63 404 VAL B C 1
ATOM 3822 O O . VAL B 1 404 ? 199.354 209.165 182.128 1.00 47.63 404 VAL B O 1
ATOM 3826 N N . ILE B 1 405 ? 198.874 208.888 184.306 1.00 45.80 405 ILE B N 1
ATOM 3827 C CA . ILE B 1 405 ? 200.137 209.497 184.714 1.00 45.80 405 ILE B CA 1
ATOM 3828 C C . ILE B 1 405 ? 201.315 208.651 184.252 1.00 45.80 405 ILE B C 1
ATOM 3829 O O . ILE B 1 405 ? 202.305 209.173 183.726 1.00 45.80 405 ILE B O 1
ATOM 3834 N N . VAL B 1 406 ? 201.226 207.333 184.430 1.00 47.63 406 VAL B N 1
ATOM 3835 C CA . VAL B 1 406 ? 202.312 206.451 184.010 1.00 47.63 406 VAL B CA 1
ATOM 3836 C C . VAL B 1 406 ? 202.506 206.515 182.499 1.00 47.63 406 VAL B C 1
ATOM 3837 O O . VAL B 1 406 ? 203.640 206.595 182.002 1.00 47.63 406 VAL B O 1
ATOM 3841 N N . SER B 1 407 ? 201.406 206.491 181.747 1.00 49.08 407 SER B N 1
ATOM 3842 C CA . SER B 1 407 ? 201.486 206.547 180.295 1.00 49.08 407 SER B CA 1
ATOM 3843 C C . SER B 1 407 ? 202.102 207.852 179.821 1.00 49.08 407 SER B C 1
ATOM 3844 O O . SER B 1 407 ? 202.934 207.853 178.911 1.00 49.08 407 SER B O 1
ATOM 3847 N N . ASN B 1 408 ? 201.706 208.977 180.418 1.00 49.97 408 ASN B N 1
ATOM 3848 C CA . ASN B 1 408 ? 202.276 210.252 179.999 1.00 49.97 408 ASN B CA 1
ATOM 3849 C C . ASN B 1 408 ? 203.743 210.359 180.379 1.00 49.97 408 ASN B C 1
ATOM 3850 O O . ASN B 1 408 ? 204.535 210.944 179.634 1.00 49.97 408 ASN B O 1
ATOM 3855 N N . PHE B 1 409 ? 204.128 209.809 181.530 1.00 48.34 409 PHE B N 1
ATOM 3856 C CA . PHE B 1 409 ? 205.539 209.814 181.894 1.00 48.34 409 PHE B CA 1
ATOM 3857 C C . PHE B 1 409 ? 206.360 209.039 180.873 1.00 48.34 409 PHE B C 1
ATOM 3858 O O . PHE B 1 409 ? 207.397 209.518 180.398 1.00 48.34 409 PHE B O 1
ATOM 3866 N N . SER B 1 410 ? 205.892 207.843 180.506 1.00 55.75 410 SER B N 1
ATOM 3867 C CA . SER B 1 410 ? 206.598 207.052 179.501 1.00 55.75 410 SER B CA 1
ATOM 3868 C C . SER B 1 410 ? 206.611 207.755 178.150 1.00 55.75 410 SER B C 1
ATOM 3869 O O . SER B 1 410 ? 207.617 207.719 177.437 1.00 55.75 410 SER B O 1
ATOM 3872 N N . ARG B 1 411 ? 205.504 208.398 177.779 1.00 58.93 411 ARG B N 1
ATOM 3873 C CA . ARG B 1 411 ? 205.441 209.104 176.505 1.00 58.93 411 ARG B CA 1
ATOM 3874 C C . ARG B 1 411 ? 206.437 210.253 176.452 1.00 58.93 411 ARG B C 1
ATOM 3875 O O . ARG B 1 411 ? 207.126 210.438 175.445 1.00 58.93 411 ARG B O 1
ATOM 3883 N N . ILE B 1 412 ? 206.522 211.041 177.523 1.00 58.25 412 ILE B N 1
ATOM 3884 C CA . ILE B 1 412 ? 207.448 212.166 177.543 1.00 58.25 412 ILE B CA 1
ATOM 3885 C C . ILE B 1 412 ? 208.889 211.673 177.547 1.00 58.25 412 ILE B C 1
ATOM 3886 O O . ILE B 1 412 ? 209.754 212.239 176.868 1.00 58.25 412 ILE B O 1
ATOM 3891 N N . TYR B 1 413 ? 209.168 210.601 178.291 1.00 64.91 413 TYR B N 1
ATOM 3892 C CA . TYR B 1 413 ? 210.509 210.028 178.273 1.00 64.91 413 TYR B CA 1
ATOM 3893 C C . TYR B 1 413 ? 210.878 209.542 176.873 1.00 64.91 413 TYR B C 1
ATOM 3894 O O . TYR B 1 413 ? 211.994 209.781 176.393 1.00 64.91 413 TYR B O 1
ATOM 3903 N N . HIS B 1 414 ? 209.944 208.872 176.196 1.00 68.59 414 HIS B N 1
ATOM 3904 C CA . HIS B 1 414 ? 210.227 208.344 174.867 1.00 68.59 414 HIS B CA 1
ATOM 3905 C C . HIS B 1 414 ? 210.393 209.464 173.851 1.00 68.59 414 HIS B C 1
ATOM 3906 O O . HIS B 1 414 ? 211.216 209.358 172.940 1.00 68.59 414 HIS B O 1
ATOM 3913 N N . GLN B 1 415 ? 209.617 210.540 173.980 1.00 69.56 415 GLN B N 1
ATOM 3914 C CA . GLN B 1 415 ? 209.817 211.689 173.104 1.00 69.56 415 GLN B CA 1
ATOM 3915 C C . GLN B 1 415 ? 211.180 212.322 173.337 1.00 69.56 415 GLN B C 1
ATOM 3916 O O . GLN B 1 415 ? 211.858 212.727 172.385 1.00 69.56 415 GLN B O 1
ATOM 3922 N N . ASN B 1 416 ? 211.598 212.416 174.599 1.00 72.49 416 ASN B N 1
ATOM 3923 C CA . ASN B 1 416 ? 212.922 212.948 174.895 1.00 72.49 416 ASN B CA 1
ATOM 3924 C C . ASN B 1 416 ? 214.010 212.094 174.261 1.00 72.49 416 ASN B C 1
ATOM 3925 O O . ASN B 1 416 ? 214.973 212.620 173.695 1.00 72.49 416 ASN B O 1
ATOM 3930 N N . GLN B 1 417 ? 213.872 210.772 174.339 1.00 78.15 417 GLN B N 1
ATOM 3931 C CA . GLN B 1 417 ? 214.900 209.900 173.779 1.00 78.15 417 GLN B CA 1
ATOM 3932 C C . GLN B 1 417 ? 214.842 209.823 172.259 1.00 78.15 417 GLN B C 1
ATOM 3933 O O . GLN B 1 417 ? 215.886 209.793 171.605 1.00 78.15 417 GLN B O 1
ATOM 3939 N N . ARG B 1 418 ? 213.665 210.035 171.637 1.00 80.12 418 ARG B N 1
ATOM 3940 C CA . ARG B 1 418 ? 213.596 210.275 170.179 1.00 80.12 418 ARG B CA 1
ATOM 3941 C C . ARG B 1 418 ? 214.337 211.546 169.787 1.00 80.12 418 ARG B C 1
ATOM 3942 O O . ARG B 1 418 ? 215.101 211.554 168.817 1.00 80.12 418 ARG B O 1
ATOM 3950 N N . ALA B 1 419 ? 214.130 212.633 170.531 1.00 84.01 419 ALA B N 1
ATOM 3951 C CA . ALA B 1 419 ? 214.848 213.867 170.225 1.00 84.01 419 ALA B CA 1
ATOM 3952 C C . ALA B 1 419 ? 216.351 213.687 170.400 1.00 84.01 419 ALA B C 1
ATOM 3953 O O . ALA B 1 419 ? 217.145 214.165 169.577 1.00 84.01 419 ALA B O 1
ATOM 3955 N N . ASP B 1 420 ? 216.758 212.992 171.463 1.00 86.42 420 ASP B N 1
ATOM 3956 C CA . ASP B 1 420 ? 218.178 212.789 171.729 1.00 86.42 420 ASP B CA 1
ATOM 3957 C C . ASP B 1 420 ? 218.835 211.965 170.630 1.00 86.42 420 ASP B C 1
ATOM 3958 O O . ASP B 1 420 ? 219.946 212.281 170.188 1.00 86.42 420 ASP B O 1
ATOM 3963 N N . LYS B 1 421 ? 218.168 210.904 170.173 1.00 87.93 421 LYS B N 1
ATOM 3964 C CA . LYS B 1 421 ? 218.745 210.094 169.107 1.00 87.93 421 LYS B CA 1
ATOM 3965 C C . LYS B 1 421 ? 218.663 210.786 167.754 1.00 87.93 421 LYS B C 1
ATOM 3966 O O . LYS B 1 421 ? 219.483 210.499 166.875 1.00 87.93 421 LYS B O 1
ATOM 3972 N N . ARG B 1 422 ? 217.698 211.687 167.563 1.00 90.97 422 ARG B N 1
ATOM 3973 C CA . ARG B 1 422 ? 217.634 212.441 166.317 1.00 90.97 422 ARG B CA 1
ATOM 3974 C C . ARG B 1 422 ? 218.779 213.440 166.224 1.00 90.97 422 ARG B C 1
ATOM 3975 O O . ARG B 1 422 ? 219.479 213.506 165.207 1.00 90.97 422 ARG B O 1
ATOM 3983 N N . ARG B 1 423 ? 218.997 214.216 167.285 1.00 94.57 423 ARG B N 1
ATOM 3984 C CA . ARG B 1 423 ? 220.048 215.224 167.253 1.00 94.57 423 ARG B CA 1
ATOM 3985 C C . ARG B 1 423 ? 221.435 214.649 167.506 1.00 94.57 423 ARG B C 1
ATOM 3986 O O . ARG B 1 423 ? 222.421 215.384 167.387 1.00 94.57 423 ARG B O 1
ATOM 3994 N N . ALA B 1 424 ? 221.538 213.369 167.849 1.00 94.61 424 ALA B N 1
ATOM 3995 C CA . ALA B 1 424 ? 222.836 212.746 168.080 1.00 94.61 424 ALA B CA 1
ATOM 3996 C C . ALA B 1 424 ? 222.834 211.294 167.612 1.00 94.61 424 ALA B C 1
ATOM 3997 O O . ALA B 1 424 ? 223.378 210.415 168.281 1.00 94.61 424 ALA B O 1
ATOM 3999 N N . THR C 1 166 ? 156.359 228.470 173.795 1.00 80.77 166 THR C N 1
ATOM 4000 C CA . THR C 1 166 ? 157.713 228.000 173.529 1.00 80.77 166 THR C CA 1
ATOM 4001 C C . THR C 1 166 ? 158.643 228.348 174.679 1.00 80.77 166 THR C C 1
ATOM 4002 O O . THR C 1 166 ? 159.840 228.092 174.611 1.00 80.77 166 THR C O 1
ATOM 4006 N N . ALA C 1 167 ? 158.089 228.946 175.735 1.00 79.48 167 ALA C N 1
ATOM 4007 C CA . ALA C 1 167 ? 158.915 229.296 176.884 1.00 79.48 167 ALA C CA 1
ATOM 4008 C C . ALA C 1 167 ? 159.402 228.055 177.617 1.00 79.48 167 ALA C C 1
ATOM 4009 O O . ALA C 1 167 ? 160.496 228.064 178.190 1.00 79.48 167 ALA C O 1
ATOM 4011 N N . ARG C 1 168 ? 158.606 226.984 177.606 1.00 76.30 168 ARG C N 1
ATOM 4012 C CA . ARG C 1 168 ? 158.996 225.756 178.288 1.00 76.30 168 ARG C CA 1
ATOM 4013 C C . ARG C 1 168 ? 160.285 225.190 177.709 1.00 76.30 168 ARG C C 1
ATOM 4014 O O . ARG C 1 168 ? 161.211 224.839 178.449 1.00 76.30 168 ARG C O 1
ATOM 4022 N N . GLN C 1 169 ? 160.372 225.108 176.381 1.00 79.21 169 GLN C N 1
ATOM 4023 C CA . GLN C 1 169 ? 161.589 224.588 175.771 1.00 79.21 169 GLN C CA 1
ATOM 4024 C C . GLN C 1 169 ? 162.759 225.539 175.975 1.00 79.21 169 GLN C C 1
ATOM 4025 O O . GLN C 1 169 ? 163.903 225.093 176.075 1.00 79.21 169 GLN C O 1
ATOM 4031 N N . ARG C 1 170 ? 162.493 226.842 176.066 1.00 79.69 170 ARG C N 1
ATOM 4032 C CA . ARG C 1 170 ? 163.558 227.798 176.349 1.00 79.69 170 ARG C CA 1
ATOM 4033 C C . ARG C 1 170 ? 164.140 227.573 177.740 1.00 79.69 170 ARG C C 1
ATOM 4034 O O . ARG C 1 170 ? 165.365 227.530 177.916 1.00 79.69 170 ARG C O 1
ATOM 4042 N N . VAL C 1 171 ? 163.269 227.419 178.740 1.00 75.06 171 VAL C N 1
ATOM 4043 C CA . VAL C 1 171 ? 163.728 227.150 180.099 1.00 75.06 171 VAL C CA 1
ATOM 4044 C C . VAL C 1 171 ? 164.473 225.825 180.153 1.00 75.06 171 VAL C C 1
ATOM 4045 O O . VAL C 1 171 ? 165.513 225.707 180.812 1.00 75.06 171 VAL C O 1
ATOM 4049 N N . TRP C 1 172 ? 163.958 224.807 179.463 1.00 73.04 172 TRP C N 1
ATOM 4050 C CA . TRP C 1 172 ? 164.640 223.520 179.449 1.00 73.04 172 TRP C CA 1
ATOM 4051 C C . TRP C 1 172 ? 166.022 223.627 178.817 1.00 73.04 172 TRP C C 1
ATOM 4052 O O . TRP C 1 172 ? 166.984 223.034 179.313 1.00 73.04 172 TRP C O 1
ATOM 4063 N N . ARG C 1 173 ? 166.137 224.360 177.711 1.00 74.71 173 ARG C N 1
ATOM 4064 C CA . ARG C 1 173 ? 167.436 224.534 177.075 1.00 74.71 173 ARG C CA 1
ATOM 4065 C C . ARG C 1 173 ? 168.398 225.265 177.997 1.00 74.71 173 ARG C C 1
ATOM 4066 O O . ARG C 1 173 ? 169.591 224.945 178.047 1.00 74.71 173 ARG C O 1
ATOM 4074 N N . ALA C 1 174 ? 167.898 226.259 178.729 1.00 72.66 174 ALA C N 1
ATOM 4075 C CA . ALA C 1 174 ? 168.732 226.940 179.712 1.00 72.66 174 ALA C CA 1
ATOM 4076 C C . ALA C 1 174 ? 169.213 225.973 180.788 1.00 72.66 174 ALA C C 1
ATOM 4077 O O . ALA C 1 174 ? 170.385 225.996 181.182 1.00 72.66 174 ALA C O 1
ATOM 4079 N N . PHE C 1 175 ? 168.320 225.113 181.272 1.00 69.87 175 PHE C N 1
ATOM 4080 C CA . PHE C 1 175 ? 168.683 224.196 182.346 1.00 69.87 175 PHE C CA 1
ATOM 4081 C C . PHE C 1 175 ? 169.681 223.150 181.870 1.00 69.87 175 PHE C C 1
ATOM 4082 O O . PHE C 1 175 ? 170.628 222.813 182.588 1.00 69.87 175 PHE C O 1
ATOM 4090 N N . GLU C 1 176 ? 169.480 222.625 180.662 1.00 73.73 176 GLU C N 1
ATOM 4091 C CA . GLU C 1 176 ? 170.349 221.578 180.140 1.00 73.73 176 GLU C CA 1
ATOM 4092 C C . GLU C 1 176 ? 171.702 222.133 179.724 1.00 73.73 176 GLU C C 1
ATOM 4093 O O . GLU C 1 176 ? 172.732 221.477 179.911 1.00 73.73 176 GLU C O 1
ATOM 4099 N N . ASN C 1 177 ? 171.721 223.333 179.150 1.00 73.00 177 ASN C N 1
ATOM 4100 C CA . ASN C 1 177 ? 172.955 223.990 178.728 1.00 73.00 177 ASN C CA 1
ATOM 4101 C C . ASN C 1 177 ? 173.092 225.269 179.539 1.00 73.00 177 ASN C C 1
ATOM 4102 O O . ASN C 1 177 ? 172.605 226.332 179.126 1.00 73.00 177 ASN C O 1
ATOM 4107 N N . PRO C 1 178 ? 173.733 225.209 180.705 1.00 69.30 178 PRO C N 1
ATOM 4108 C CA . PRO C 1 178 ? 173.879 226.423 181.519 1.00 69.30 178 PRO C CA 1
ATOM 4109 C C . PRO C 1 178 ? 174.670 227.519 180.837 1.00 69.30 178 PRO C C 1
ATOM 4110 O O . PRO C 1 178 ? 174.381 228.702 181.052 1.00 69.30 178 PRO C O 1
ATOM 4114 N N . HIS C 1 179 ? 175.655 227.166 180.014 1.00 69.77 179 HIS C N 1
ATOM 4115 C CA . HIS C 1 179 ? 176.562 228.154 179.450 1.00 69.77 179 HIS C CA 1
ATOM 4116 C C . HIS C 1 179 ? 175.995 228.872 178.233 1.00 69.77 179 HIS C C 1
ATOM 4117 O O . HIS C 1 179 ? 176.647 229.787 177.720 1.00 69.77 179 HIS C O 1
ATOM 4124 N N . THR C 1 180 ? 174.811 228.487 177.756 1.00 71.96 180 THR C N 1
ATOM 4125 C CA . THR C 1 180 ? 174.235 229.177 176.608 1.00 71.96 180 THR C CA 1
ATOM 4126 C C . THR C 1 180 ? 173.695 230.547 176.994 1.00 71.96 180 THR C C 1
ATOM 4127 O O . THR C 1 180 ? 173.905 231.527 176.271 1.00 71.96 180 THR C O 1
ATOM 4131 N N . SER C 1 181 ? 173.010 230.638 178.128 1.00 72.42 181 SER C N 1
ATOM 4132 C CA . SER C 1 181 ? 172.331 231.853 178.547 1.00 72.42 181 SER C CA 1
ATOM 4133 C C . SER C 1 181 ? 172.992 232.411 179.798 1.00 72.42 181 SER C C 1
ATOM 4134 O O . SER C 1 181 ? 173.663 231.693 180.544 1.00 72.42 181 SER C O 1
ATOM 4137 N N . THR C 1 182 ? 172.803 233.712 180.020 1.00 71.13 182 THR C N 1
ATOM 4138 C CA . THR C 1 182 ? 173.285 234.326 181.252 1.00 71.13 182 THR C CA 1
ATOM 4139 C C . THR C 1 182 ? 172.469 233.861 182.452 1.00 71.13 182 THR C C 1
ATOM 4140 O O . THR C 1 182 ? 173.031 233.511 183.497 1.00 71.13 182 THR C O 1
ATOM 4144 N N . MET C 1 183 ? 171.140 233.848 182.320 1.00 70.26 183 MET C N 1
ATOM 4145 C CA . MET C 1 183 ? 170.292 233.397 183.420 1.00 70.26 183 MET C CA 1
ATOM 4146 C C . MET C 1 183 ? 170.564 231.940 183.760 1.00 70.26 183 MET C C 1
ATOM 4147 O O . MET C 1 183 ? 170.616 231.565 184.938 1.00 70.26 183 MET C O 1
ATOM 4152 N N . ALA C 1 184 ? 170.752 231.106 182.740 1.00 67.37 184 ALA C N 1
ATOM 4153 C CA . ALA C 1 184 ? 171.096 229.713 182.984 1.00 67.37 184 ALA C CA 1
ATOM 4154 C C . ALA C 1 184 ? 172.409 229.598 183.743 1.00 67.37 184 ALA C C 1
ATOM 4155 O O . ALA C 1 184 ? 172.535 228.782 184.661 1.00 67.37 184 ALA C O 1
ATOM 4157 N N . LEU C 1 185 ? 173.396 230.416 183.380 1.00 63.50 185 LEU C N 1
ATOM 4158 C CA . LEU C 1 185 ? 174.700 230.326 184.025 1.00 63.50 185 LEU C CA 1
ATOM 4159 C C . LEU C 1 185 ? 174.645 230.801 185.473 1.00 63.50 185 LEU C C 1
ATOM 4160 O O . LEU C 1 185 ? 175.285 230.206 186.350 1.00 63.50 185 LEU C O 1
ATOM 4165 N N . VAL C 1 186 ? 173.896 231.871 185.747 1.00 62.95 186 VAL C N 1
ATOM 4166 C CA . VAL C 1 186 ? 173.786 232.323 187.129 1.00 62.95 186 VAL C CA 1
ATOM 4167 C C . VAL C 1 186 ? 173.031 231.295 187.961 1.00 62.95 186 VAL C C 1
ATOM 4168 O O . VAL C 1 186 ? 173.381 231.044 189.118 1.00 62.95 186 VAL C O 1
ATOM 4172 N N . PHE C 1 187 ? 171.999 230.670 187.387 1.00 59.43 187 PHE C N 1
ATOM 4173 C CA . PHE C 1 187 ? 171.293 229.615 188.100 1.00 59.43 187 PHE C CA 1
ATOM 4174 C C . PHE C 1 187 ? 172.229 228.458 188.411 1.00 59.43 187 PHE C C 1
ATOM 4175 O O . PHE C 1 187 ? 172.229 227.917 189.526 1.00 59.43 187 PHE C O 1
ATOM 4183 N N . TYR C 1 188 ? 173.046 228.087 187.429 1.00 53.56 188 TYR C N 1
ATOM 4184 C CA . TYR C 1 188 ? 174.039 227.034 187.584 1.00 53.56 188 TYR C CA 1
ATOM 4185 C C . TYR C 1 188 ? 174.975 227.327 188.748 1.00 53.56 188 TYR C C 1
ATOM 4186 O O . TYR C 1 188 ? 175.152 226.494 189.647 1.00 53.56 188 TYR C O 1
ATOM 4195 N N . TYR C 1 189 ? 175.564 228.523 188.759 1.00 55.59 189 TYR C N 1
ATOM 4196 C CA . TYR C 1 189 ? 176.548 228.857 189.783 1.00 55.59 189 TYR C CA 1
ATOM 4197 C C . TYR C 1 189 ? 175.905 228.999 191.156 1.00 55.59 189 TYR C C 1
ATOM 4198 O O . TYR C 1 189 ? 176.497 228.602 192.163 1.00 55.59 189 TYR C O 1
ATOM 4207 N N . VAL C 1 190 ? 174.696 229.556 191.219 1.00 52.27 190 VAL C N 1
ATOM 4208 C CA . VAL C 1 190 ? 174.002 229.689 192.496 1.00 52.27 190 VAL C CA 1
ATOM 4209 C C . VAL C 1 190 ? 173.733 228.316 193.097 1.00 52.27 190 VAL C C 1
ATOM 4210 O O . VAL C 1 190 ? 173.995 228.070 194.284 1.00 52.27 190 VAL C O 1
ATOM 4214 N N . THR C 1 191 ? 173.213 227.397 192.284 1.00 47.96 191 THR C N 1
ATOM 4215 C CA . THR C 1 191 ? 172.926 226.065 192.795 1.00 47.96 191 THR C CA 1
ATOM 4216 C C . THR C 1 191 ? 174.200 225.344 193.212 1.00 47.96 191 THR C C 1
ATOM 4217 O O . THR C 1 191 ? 174.218 224.662 194.239 1.00 47.96 191 THR C O 1
ATOM 4221 N N . GLY C 1 192 ? 175.275 225.478 192.433 1.00 42.97 192 GLY C N 1
ATOM 4222 C CA . GLY C 1 192 ? 176.524 224.844 192.823 1.00 42.97 192 GLY C CA 1
ATOM 4223 C C . GLY C 1 192 ? 177.063 225.385 194.131 1.00 42.97 192 GLY C C 1
ATOM 4224 O O . GLY C 1 192 ? 177.534 224.627 194.990 1.00 42.97 192 GLY C O 1
ATOM 4225 N N . PHE C 1 193 ? 176.984 226.703 194.310 1.00 43.97 193 PHE C N 1
ATOM 4226 C CA . PHE C 1 193 ? 177.445 227.308 195.548 1.00 43.97 193 PHE C CA 1
ATOM 4227 C C . PHE C 1 193 ? 176.647 226.796 196.734 1.00 43.97 193 PHE C C 1
ATOM 4228 O O . PHE C 1 193 ? 177.214 226.505 197.791 1.00 43.97 193 PHE C O 1
ATOM 4236 N N . PHE C 1 194 ? 175.330 226.673 196.583 1.00 44.24 194 PHE C N 1
ATOM 4237 C CA . PHE C 1 194 ? 174.547 226.234 197.729 1.00 44.24 194 PHE C CA 1
ATOM 4238 C C . PHE C 1 194 ? 174.669 224.737 197.975 1.00 44.24 194 PHE C C 1
ATOM 4239 O O . PHE C 1 194 ? 174.505 224.292 199.113 1.00 44.24 194 PHE C O 1
ATOM 4247 N N . ILE C 1 195 ? 175.000 223.950 196.952 1.00 38.86 195 ILE C N 1
ATOM 4248 C CA . ILE C 1 195 ? 175.359 222.557 197.202 1.00 38.86 195 ILE C CA 1
ATOM 4249 C C . ILE C 1 195 ? 176.605 222.492 198.074 1.00 38.86 195 ILE C C 1
ATOM 4250 O O . ILE C 1 195 ? 176.654 221.761 199.072 1.00 38.86 195 ILE C O 1
ATOM 4255 N N . ALA C 1 196 ? 177.628 223.269 197.714 1.00 36.65 196 ALA C N 1
ATOM 4256 C CA . ALA C 1 196 ? 178.851 223.271 198.511 1.00 36.65 196 ALA C CA 1
ATOM 4257 C C . ALA C 1 196 ? 178.584 223.762 199.928 1.00 36.65 196 ALA C C 1
ATOM 4258 O O . ALA C 1 196 ? 179.114 223.208 200.899 1.00 36.65 196 ALA C O 1
ATOM 4260 N N . VAL C 1 197 ? 177.748 224.790 200.064 1.00 37.12 197 VAL C N 1
ATOM 4261 C CA . VAL C 1 197 ? 177.407 225.328 201.375 1.00 37.12 197 VAL C CA 1
ATOM 4262 C C . VAL C 1 197 ? 176.708 224.278 202.227 1.00 37.12 197 VAL C C 1
ATOM 4263 O O . VAL C 1 197 ? 177.040 224.094 203.402 1.00 37.12 197 VAL C O 1
ATOM 4267 N N . SER C 1 198 ? 175.733 223.576 201.652 1.00 36.21 198 SER C N 1
ATOM 4268 C CA . SER C 1 198 ? 175.018 222.550 202.398 1.00 36.21 198 SER C CA 1
ATOM 4269 C C . SER C 1 198 ? 175.954 221.434 202.840 1.00 36.21 198 SER C C 1
ATOM 4270 O O . SER C 1 198 ? 175.885 220.974 203.984 1.00 36.21 198 SER C O 1
ATOM 4273 N N . VAL C 1 199 ? 176.842 220.991 201.950 1.00 33.58 199 VAL C N 1
ATOM 4274 C CA . VAL C 1 199 ? 177.754 219.902 202.293 1.00 33.58 199 VAL C CA 1
ATOM 4275 C C . VAL C 1 199 ? 178.679 220.319 203.433 1.00 33.58 199 VAL C C 1
ATOM 4276 O O . VAL C 1 199 ? 178.872 219.579 204.411 1.00 33.58 199 VAL C O 1
ATOM 4280 N N . ILE C 1 200 ? 179.243 221.524 203.336 1.00 33.53 200 ILE C N 1
ATOM 4281 C CA . ILE C 1 200 ? 180.146 222.011 204.373 1.00 33.53 200 ILE C CA 1
ATOM 4282 C C . ILE C 1 200 ? 179.413 222.162 205.698 1.00 33.53 200 ILE C C 1
ATOM 4283 O O . ILE C 1 200 ? 179.947 221.814 206.753 1.00 33.53 200 ILE C O 1
ATOM 4288 N N . ALA C 1 201 ? 178.190 222.691 205.672 1.00 34.14 201 ALA C N 1
ATOM 4289 C CA . ALA C 1 201 ? 177.434 222.859 206.908 1.00 34.14 201 ALA C CA 1
ATOM 4290 C C . ALA C 1 201 ? 177.124 221.518 207.556 1.00 34.14 201 ALA C C 1
ATOM 4291 O O . ALA C 1 201 ? 177.200 221.381 208.782 1.00 34.14 201 ALA C O 1
ATOM 4293 N N . ASN C 1 202 ? 176.758 220.521 206.750 1.00 35.35 202 ASN C N 1
ATOM 4294 C CA . ASN C 1 202 ? 176.473 219.199 207.291 1.00 35.35 202 ASN C CA 1
ATOM 4295 C C . ASN C 1 202 ? 177.709 218.589 207.937 1.00 35.35 202 ASN C C 1
ATOM 4296 O O . ASN C 1 202 ? 177.605 217.891 208.949 1.00 35.35 202 ASN C O 1
ATOM 4301 N N . VAL C 1 203 ? 178.887 218.828 207.363 1.00 30.50 203 VAL C N 1
ATOM 4302 C CA . VAL C 1 203 ? 180.108 218.366 208.018 1.00 30.50 203 VAL C CA 1
ATOM 4303 C C . VAL C 1 203 ? 180.367 219.145 209.308 1.00 30.50 203 VAL C C 1
ATOM 4304 O O . VAL C 1 203 ? 180.652 218.557 210.356 1.00 30.50 203 VAL C O 1
ATOM 4308 N N . VAL C 1 204 ? 180.256 220.473 209.256 1.00 35.39 204 VAL C N 1
ATOM 4309 C CA . VAL C 1 204 ? 180.681 221.337 210.354 1.00 35.39 204 VAL C CA 1
ATOM 4310 C C . VAL C 1 204 ? 179.780 221.192 211.573 1.00 35.39 204 VAL C C 1
ATOM 4311 O O . VAL C 1 204 ? 180.241 221.328 212.710 1.00 35.39 204 VAL C O 1
ATOM 4315 N N . GLU C 1 205 ? 178.497 220.903 211.373 1.00 40.26 205 GLU C N 1
ATOM 4316 C CA . GLU C 1 205 ? 177.574 220.849 212.498 1.00 40.26 205 GLU C CA 1
ATOM 4317 C C . GLU C 1 205 ? 177.910 219.744 213.493 1.00 40.26 205 GLU C C 1
ATOM 4318 O O . GLU C 1 205 ? 177.379 219.749 214.605 1.00 40.26 205 GLU C O 1
ATOM 4324 N N . THR C 1 206 ? 178.760 218.793 213.121 1.00 34.45 206 THR C N 1
ATOM 4325 C CA . THR C 1 206 ? 179.180 217.737 214.029 1.00 34.45 206 THR C CA 1
ATOM 4326 C C . THR C 1 206 ? 180.451 218.075 214.794 1.00 34.45 206 THR C C 1
ATOM 4327 O O . THR C 1 206 ? 180.863 217.292 215.651 1.00 34.45 206 THR C O 1
ATOM 4331 N N . VAL C 1 207 ? 181.076 219.204 214.508 1.00 41.98 207 VAL C N 1
ATOM 4332 C CA . VAL C 1 207 ? 182.348 219.553 215.140 1.00 41.98 207 VAL C CA 1
ATOM 4333 C C . VAL C 1 207 ? 182.072 220.125 216.527 1.00 41.98 207 VAL C C 1
ATOM 4334 O O . VAL C 1 207 ? 181.206 221.001 216.663 1.00 41.98 207 VAL C O 1
ATOM 4338 N N . PRO C 1 208 ? 182.758 219.654 217.566 1.00 50.82 208 PRO C N 1
ATOM 4339 C CA . PRO C 1 208 ? 182.606 220.269 218.890 1.00 50.82 208 PRO C CA 1
ATOM 4340 C C . PRO C 1 208 ? 183.020 221.731 218.861 1.00 50.82 208 PRO C C 1
ATOM 4341 O O . PRO C 1 208 ? 184.122 222.075 218.434 1.00 50.82 208 PRO C O 1
ATOM 4345 N N . CYS C 1 209 ? 182.124 222.591 219.333 1.00 62.09 209 CYS C N 1
ATOM 4346 C CA . CYS C 1 209 ? 182.282 224.033 219.224 1.00 62.09 209 CYS C CA 1
ATOM 4347 C C . CYS C 1 209 ? 182.867 224.648 220.486 1.00 62.09 209 CYS C C 1
ATOM 4348 O O . CYS C 1 209 ? 182.878 225.876 220.622 1.00 62.09 209 CYS C O 1
ATOM 4351 N N . GLY C 1 210 ? 183.361 223.828 221.403 1.00 72.27 210 GLY C N 1
ATOM 4352 C CA . GLY C 1 210 ? 183.833 224.303 222.684 1.00 72.27 210 GLY C CA 1
ATOM 4353 C C . GLY C 1 210 ? 182.745 224.260 223.741 1.00 72.27 210 GLY C C 1
ATOM 4354 O O . GLY C 1 210 ? 181.549 224.274 223.451 1.00 72.27 210 GLY C O 1
ATOM 4355 N N . SER C 1 211 ? 183.180 224.200 224.996 1.00 82.19 211 SER C N 1
ATOM 4356 C CA . SER C 1 211 ? 182.234 224.143 226.100 1.00 82.19 211 SER C CA 1
ATOM 4357 C C . SER C 1 211 ? 181.509 225.476 226.232 1.00 82.19 211 SER C C 1
ATOM 4358 O O . SER C 1 211 ? 182.142 226.533 226.321 1.00 82.19 211 SER C O 1
ATOM 4361 N N . SER C 1 212 ? 180.181 225.424 226.238 1.00 85.47 212 SER C N 1
ATOM 4362 C CA . SER C 1 212 ? 179.386 226.628 226.371 1.00 85.47 212 SER C CA 1
ATOM 4363 C C . SER C 1 212 ? 179.467 227.146 227.803 1.00 85.47 212 SER C C 1
ATOM 4364 O O . SER C 1 212 ? 179.879 226.422 228.713 1.00 85.47 212 SER C O 1
ATOM 4367 N N . PRO C 1 213 ? 179.100 228.414 228.024 1.00 90.48 213 PRO C N 1
ATOM 4368 C CA . PRO C 1 213 ? 179.151 228.963 229.386 1.00 90.48 213 PRO C CA 1
ATOM 4369 C C . PRO C 1 213 ? 178.315 228.151 230.361 1.00 90.48 213 PRO C C 1
ATOM 4370 O O . PRO C 1 213 ? 177.085 228.114 230.261 1.00 90.48 213 PRO C O 1
ATOM 4372 N N . GLY C 1 214 ? 178.981 227.492 231.306 1.00 90.63 214 GLY C N 1
ATOM 4373 C CA . GLY C 1 214 ? 178.312 226.620 232.245 1.00 90.63 214 GLY C CA 1
ATOM 4374 C C . GLY C 1 214 ? 177.993 225.237 231.725 1.00 90.63 214 GLY C C 1
ATOM 4375 O O . GLY C 1 214 ? 177.431 224.428 232.474 1.00 90.63 214 GLY C O 1
ATOM 4376 N N . HIS C 1 215 ? 178.329 224.934 230.473 1.00 90.38 215 HIS C N 1
ATOM 4377 C CA . HIS C 1 215 ? 178.022 223.628 229.910 1.00 90.38 215 HIS C CA 1
ATOM 4378 C C . HIS C 1 215 ? 178.928 222.556 230.502 1.00 90.38 215 HIS C C 1
ATOM 4379 O O . HIS C 1 215 ? 180.093 222.801 230.829 1.00 90.38 215 HIS C O 1
ATOM 4381 N N . ILE C 1 216 ? 178.373 221.350 230.644 1.00 89.13 216 ILE C N 1
ATOM 4382 C CA . ILE C 1 216 ? 179.139 220.240 231.199 1.00 89.13 216 ILE C CA 1
ATOM 4383 C C . ILE C 1 216 ? 180.235 219.807 230.234 1.00 89.13 216 ILE C C 1
ATOM 4384 O O . ILE C 1 216 ? 181.387 219.599 230.634 1.00 89.13 216 ILE C O 1
ATOM 4386 N N . LYS C 1 217 ? 179.901 219.665 228.954 1.00 82.93 217 LYS C N 1
ATOM 4387 C CA . LYS C 1 217 ? 180.848 219.214 227.946 1.00 82.93 217 LYS C CA 1
ATOM 4388 C C . LYS C 1 217 ? 180.723 220.094 226.712 1.00 82.93 217 LYS C C 1
ATOM 4389 O O . LYS C 1 217 ? 179.772 220.867 226.565 1.00 82.93 217 LYS C O 1
ATOM 4391 N N . GLU C 1 218 ? 181.707 219.977 225.823 1.00 73.32 218 GLU C N 1
ATOM 4392 C CA . GLU C 1 218 ? 181.660 220.712 224.568 1.00 73.32 218 GLU C CA 1
ATOM 4393 C C . GLU C 1 218 ? 180.461 220.261 223.747 1.00 73.32 218 GLU C C 1
ATOM 4394 O O . GLU C 1 218 ? 180.126 219.075 223.699 1.00 73.32 218 GLU C O 1
ATOM 4396 N N . LEU C 1 219 ? 179.815 221.212 223.114 1.00 61.65 219 LEU C N 1
ATOM 4397 C CA . LEU C 1 219 ? 178.618 220.963 222.344 1.00 61.65 219 LEU C CA 1
ATOM 4398 C C . LEU C 1 219 ? 178.939 221.018 220.856 1.00 61.65 219 LEU C C 1
ATOM 4399 O O . LEU C 1 219 ? 179.746 221.851 220.431 1.00 61.65 219 LEU C O 1
ATOM 4404 N N . PRO C 1 220 ? 178.361 220.134 220.046 1.00 53.19 220 PRO C N 1
ATOM 4405 C CA . PRO C 1 220 ? 178.559 220.236 218.597 1.00 53.19 220 PRO C CA 1
ATOM 4406 C C . PRO C 1 220 ? 177.965 221.531 218.066 1.00 53.19 220 PRO C C 1
ATOM 4407 O O . PRO C 1 220 ? 176.966 222.032 218.582 1.00 53.19 220 PRO C O 1
ATOM 4411 N N . CYS C 1 221 ? 178.596 222.071 217.020 1.00 51.11 221 CYS C N 1
ATOM 4412 C CA . CYS C 1 221 ? 178.140 223.333 216.443 1.00 51.11 221 CYS C CA 1
ATOM 4413 C C . CYS C 1 221 ? 176.666 223.275 216.073 1.00 51.11 221 CYS C C 1
ATOM 4414 O O . CYS C 1 221 ? 175.931 224.249 216.259 1.00 51.11 221 CYS C O 1
ATOM 4417 N N . GLY C 1 222 ? 176.212 222.132 215.561 1.00 50.19 222 GLY C N 1
ATOM 4418 C CA . GLY C 1 222 ? 174.822 221.982 215.182 1.00 50.19 222 GLY C CA 1
ATOM 4419 C C . GLY C 1 222 ? 173.860 221.983 216.346 1.00 50.19 222 GLY C C 1
ATOM 4420 O O . GLY C 1 222 ? 172.677 222.274 216.155 1.00 50.19 222 GLY C O 1
ATOM 4421 N N . GLU C 1 223 ? 174.332 221.652 217.544 1.00 56.75 223 GLU C N 1
ATOM 4422 C CA . GLU C 1 223 ? 173.497 221.715 218.736 1.00 56.75 223 GLU C CA 1
ATOM 4423 C C . GLU C 1 223 ? 173.587 223.067 219.423 1.00 56.75 223 GLU C C 1
ATOM 4424 O O . GLU C 1 223 ? 172.593 223.553 219.969 1.00 56.75 223 GLU C O 1
ATOM 4430 N N . ARG C 1 224 ? 174.767 223.682 219.410 1.00 57.60 224 ARG C N 1
ATOM 4431 C CA . ARG C 1 224 ? 174.919 224.998 220.010 1.00 57.60 224 ARG C CA 1
ATOM 4432 C C . ARG C 1 224 ? 174.210 226.073 219.197 1.00 57.60 224 ARG C C 1
ATOM 4433 O O . ARG C 1 224 ? 173.712 227.049 219.764 1.00 57.60 224 ARG C O 1
ATOM 4441 N N . TYR C 1 225 ? 174.140 225.906 217.881 1.00 52.61 225 TYR C N 1
ATOM 4442 C CA . TYR C 1 225 ? 173.535 226.873 216.972 1.00 52.61 225 TYR C CA 1
ATOM 4443 C C . TYR C 1 225 ? 172.467 226.200 216.126 1.00 52.61 225 TYR C C 1
ATOM 4444 O O . TYR C 1 225 ? 172.468 226.279 214.900 1.00 52.61 225 TYR C O 1
ATOM 4453 N N . ALA C 1 226 ? 171.550 225.494 216.787 1.00 51.23 226 ALA C N 1
ATOM 4454 C CA . ALA C 1 226 ? 170.542 224.725 216.068 1.00 51.23 226 ALA C CA 1
ATOM 4455 C C . ALA C 1 226 ? 169.692 225.610 215.166 1.00 51.23 226 ALA C C 1
ATOM 4456 O O . ALA C 1 226 ? 169.319 225.200 214.062 1.00 51.23 226 ALA C O 1
ATOM 4458 N N . VAL C 1 227 ? 169.377 226.826 215.613 1.00 50.70 227 VAL C N 1
ATOM 4459 C CA . VAL C 1 227 ? 168.563 227.728 214.804 1.00 50.70 227 VAL C CA 1
ATOM 4460 C C . VAL C 1 227 ? 169.317 228.151 213.550 1.00 50.70 227 VAL C C 1
ATOM 4461 O O . VAL C 1 227 ? 168.763 228.146 212.446 1.00 50.70 227 VAL C O 1
ATOM 4465 N N . ALA C 1 228 ? 170.588 228.526 213.699 1.00 48.13 228 ALA C N 1
ATOM 4466 C CA . ALA C 1 228 ? 171.368 228.970 212.549 1.00 48.13 228 ALA C CA 1
ATOM 4467 C C . ALA C 1 228 ? 171.530 227.856 211.525 1.00 48.13 228 ALA C C 1
ATOM 4468 O O . ALA C 1 228 ? 171.369 228.078 210.317 1.00 48.13 228 ALA C O 1
ATOM 4470 N N . PHE C 1 229 ? 171.850 226.649 211.986 1.00 44.51 229 PHE C N 1
ATOM 4471 C CA . PHE C 1 229 ? 172.034 225.542 211.060 1.00 44.51 229 PHE C CA 1
ATOM 4472 C C . PHE C 1 229 ? 170.715 225.142 210.420 1.00 44.51 229 PHE C C 1
ATOM 4473 O O . PHE C 1 229 ? 170.682 224.782 209.241 1.00 44.51 229 PHE C O 1
ATOM 4481 N N . PHE C 1 230 ? 169.615 225.215 211.172 1.00 46.31 230 PHE C N 1
ATOM 4482 C CA . PHE C 1 230 ? 168.306 224.944 210.590 1.00 46.31 230 PHE C CA 1
ATOM 4483 C C . PHE C 1 230 ? 167.957 225.963 209.514 1.00 46.31 230 PHE C C 1
ATOM 4484 O O . PHE C 1 230 ? 167.383 225.610 208.484 1.00 46.31 230 PHE C O 1
ATOM 4492 N N . CYS C 1 231 ? 168.278 227.235 209.743 1.00 49.53 231 CYS C N 1
ATOM 4493 C CA . CYS C 1 231 ? 168.008 228.259 208.740 1.00 49.53 231 CYS C CA 1
ATOM 4494 C C . CYS C 1 231 ? 168.841 228.042 207.485 1.00 49.53 231 CYS C C 1
ATOM 4495 O O . CYS C 1 231 ? 168.337 228.181 206.365 1.00 49.53 231 CYS C O 1
ATOM 4498 N N . LEU C 1 232 ? 170.120 227.709 207.652 1.00 47.07 232 LEU C N 1
ATOM 4499 C CA . LEU C 1 232 ? 170.962 227.422 206.496 1.00 47.07 232 LEU C CA 1
ATOM 4500 C C . LEU C 1 232 ? 170.445 226.211 205.726 1.00 47.07 232 LEU C C 1
ATOM 4501 O O . LEU C 1 232 ? 170.383 226.226 204.488 1.00 47.07 232 LEU C O 1
ATOM 4506 N N . ASP C 1 233 ? 170.052 225.160 206.446 1.00 47.63 233 ASP C N 1
ATOM 4507 C CA . ASP C 1 233 ? 169.496 223.979 205.801 1.00 47.63 233 ASP C CA 1
ATOM 4508 C C . ASP C 1 233 ? 168.206 224.312 205.070 1.00 47.63 233 ASP C C 1
ATOM 4509 O O . ASP C 1 233 ? 167.973 223.827 203.962 1.00 47.63 233 ASP C O 1
ATOM 4514 N N . THR C 1 234 ? 167.354 225.132 205.680 1.00 46.76 234 THR C N 1
ATOM 4515 C CA . THR C 1 234 ? 166.098 225.512 205.051 1.00 46.76 234 THR C CA 1
ATOM 4516 C C . THR C 1 234 ? 166.338 226.298 203.774 1.00 46.76 234 THR C C 1
ATOM 4517 O O . THR C 1 234 ? 165.667 226.068 202.765 1.00 46.76 234 THR C O 1
ATOM 4521 N N . ALA C 1 235 ? 167.291 227.227 203.795 1.00 46.48 235 ALA C N 1
ATOM 4522 C CA . ALA C 1 235 ? 167.598 227.992 202.593 1.00 46.48 235 ALA C CA 1
ATOM 4523 C C . ALA C 1 235 ? 168.099 227.083 201.479 1.00 46.48 235 ALA C C 1
ATOM 4524 O O . ALA C 1 235 ? 167.629 227.161 200.336 1.00 46.48 235 ALA C O 1
ATOM 4526 N N . CYS C 1 236 ? 169.045 226.197 201.801 1.00 46.58 236 CYS C N 1
ATOM 4527 C CA . CYS C 1 236 ? 169.566 225.285 200.788 1.00 46.58 236 CYS C CA 1
ATOM 4528 C C . CYS C 1 236 ? 168.470 224.380 200.237 1.00 46.58 236 CYS C C 1
ATOM 4529 O O . CYS C 1 236 ? 168.383 224.165 199.023 1.00 46.58 236 CYS C O 1
ATOM 4532 N N . VAL C 1 237 ? 167.616 223.849 201.109 1.00 47.08 237 VAL C N 1
ATOM 4533 C CA . VAL C 1 237 ? 166.579 222.931 200.657 1.00 47.08 237 VAL C CA 1
ATOM 4534 C C . VAL C 1 237 ? 165.533 223.664 199.826 1.00 47.08 237 VAL C C 1
ATOM 4535 O O . VAL C 1 237 ? 165.003 223.113 198.859 1.00 47.08 237 VAL C O 1
ATOM 4539 N N . MET C 1 238 ? 165.210 224.906 200.185 1.00 50.22 238 MET C N 1
ATOM 4540 C CA . MET C 1 238 ? 164.267 225.671 199.380 1.00 50.22 238 MET C CA 1
ATOM 4541 C C . MET C 1 238 ? 164.828 225.946 197.995 1.00 50.22 238 MET C C 1
ATOM 4542 O O . MET C 1 238 ? 164.107 225.856 196.995 1.00 50.22 238 MET C O 1
ATOM 4547 N N . ILE C 1 239 ? 166.116 226.279 197.913 1.00 47.08 239 ILE C N 1
ATOM 4548 C CA . ILE C 1 239 ? 166.744 226.478 196.610 1.00 47.08 239 ILE C CA 1
ATOM 4549 C C . ILE C 1 239 ? 166.689 225.195 195.792 1.00 47.08 239 ILE C C 1
ATOM 4550 O O . ILE C 1 239 ? 166.335 225.210 194.608 1.00 47.08 239 ILE C O 1
ATOM 4555 N N . PHE C 1 240 ? 167.019 224.062 196.416 1.00 45.86 240 PHE C N 1
ATOM 4556 C CA . PHE C 1 240 ? 167.001 222.792 195.696 1.00 45.86 240 PHE C CA 1
ATOM 4557 C C . PHE C 1 240 ? 165.592 222.430 195.250 1.00 45.86 240 PHE C C 1
ATOM 4558 O O . PHE C 1 240 ? 165.399 221.887 194.158 1.00 45.86 240 PHE C O 1
ATOM 4566 N N . THR C 1 241 ? 164.592 222.728 196.076 1.00 49.63 241 THR C N 1
ATOM 4567 C CA . THR C 1 241 ? 163.218 222.388 195.734 1.00 49.63 241 THR C CA 1
ATOM 4568 C C . THR C 1 241 ? 162.697 223.259 194.601 1.00 49.63 241 THR C C 1
ATOM 4569 O O . THR C 1 241 ? 162.023 222.763 193.696 1.00 49.63 241 THR C O 1
ATOM 4573 N N . VAL C 1 242 ? 162.997 224.557 194.629 1.00 52.48 242 VAL C N 1
ATOM 4574 C CA . VAL C 1 242 ? 162.585 225.428 193.532 1.00 52.48 242 VAL C CA 1
ATOM 4575 C C . VAL C 1 242 ? 163.288 225.025 192.243 1.00 52.48 242 VAL C C 1
ATOM 4576 O O . VAL C 1 242 ? 162.680 225.009 191.167 1.00 52.48 242 VAL C O 1
ATOM 4580 N N . GLU C 1 243 ? 164.571 224.665 192.334 1.00 54.33 243 GLU C N 1
ATOM 4581 C CA . GLU C 1 243 ? 165.284 224.148 191.171 1.00 54.33 243 GLU C CA 1
ATOM 4582 C C . GLU C 1 243 ? 164.604 222.907 190.605 1.00 54.33 243 GLU C C 1
ATOM 4583 O O . GLU C 1 243 ? 164.363 222.811 189.396 1.00 54.33 243 GLU C O 1
ATOM 4589 N N . TYR C 1 244 ? 164.294 221.939 191.468 1.00 55.73 244 TYR C N 1
ATOM 4590 C CA . TYR C 1 244 ? 163.689 220.699 191.003 1.00 55.73 244 TYR C CA 1
ATOM 4591 C C . TYR C 1 244 ? 162.308 220.940 190.415 1.00 55.73 244 TYR C C 1
ATOM 4592 O O . TYR C 1 244 ? 161.938 220.320 189.413 1.00 55.73 244 TYR C O 1
ATOM 4601 N N . LEU C 1 245 ? 161.524 221.823 191.030 1.00 56.30 245 LEU C N 1
ATOM 4602 C CA . LEU C 1 245 ? 160.188 222.095 190.520 1.00 56.30 245 LEU C CA 1
ATOM 4603 C C . LEU C 1 245 ? 160.252 222.805 189.178 1.00 56.30 245 LEU C C 1
ATOM 4604 O O . LEU C 1 245 ? 159.438 222.535 188.292 1.00 56.30 245 LEU C O 1
ATOM 4609 N N . LEU C 1 246 ? 161.219 223.705 189.003 1.00 59.02 246 LEU C N 1
ATOM 4610 C CA . LEU C 1 246 ? 161.399 224.346 187.706 1.00 59.02 246 LEU C CA 1
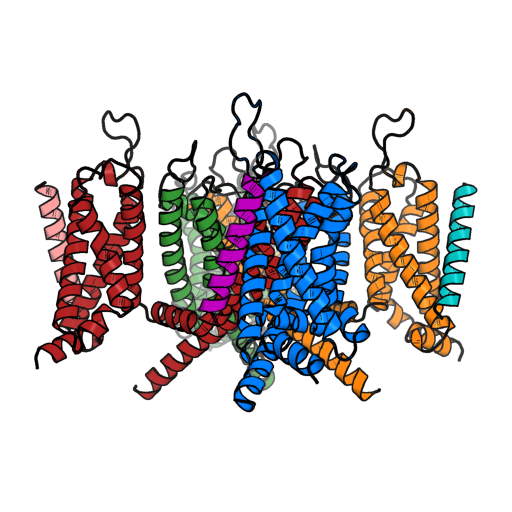ATOM 4611 C C . LEU C 1 246 ? 161.821 223.338 186.643 1.00 59.02 246 LEU C C 1
ATOM 4612 O O . LEU C 1 246 ? 161.344 223.390 185.505 1.00 59.02 246 LEU C O 1
ATOM 4617 N N . ARG C 1 247 ? 162.721 222.418 186.993 1.00 60.75 247 ARG C N 1
ATOM 4618 C CA . ARG C 1 247 ? 163.124 221.384 186.044 1.00 60.75 247 ARG C CA 1
ATOM 4619 C C . ARG C 1 247 ? 161.947 220.495 185.666 1.00 60.75 247 ARG C C 1
ATOM 4620 O O . ARG C 1 247 ? 161.797 220.108 184.503 1.00 60.75 247 ARG C O 1
ATOM 4628 N N . LEU C 1 248 ? 161.112 220.146 186.643 1.00 63.48 248 LEU C N 1
ATOM 4629 C CA . LEU C 1 248 ? 159.924 219.351 186.359 1.00 63.48 248 LEU C CA 1
ATOM 4630 C C . LEU C 1 248 ? 158.943 220.115 185.483 1.00 63.48 248 LEU C C 1
ATOM 4631 O O . LEU C 1 248 ? 158.298 219.532 184.604 1.00 63.48 248 LEU C O 1
ATOM 4636 N N . ALA C 1 249 ? 158.798 221.418 185.723 1.00 65.96 249 ALA C N 1
ATOM 4637 C CA . ALA C 1 249 ? 157.878 222.222 184.931 1.00 65.96 249 ALA C CA 1
ATOM 4638 C C . ALA C 1 249 ? 158.341 222.337 183.486 1.00 65.96 249 ALA C C 1
ATOM 4639 O O . ALA C 1 249 ? 157.524 222.274 182.562 1.00 65.96 249 ALA C O 1
ATOM 4641 N N . ALA C 1 250 ? 159.641 222.504 183.270 1.00 68.93 250 ALA C N 1
ATOM 4642 C CA . ALA C 1 250 ? 160.182 222.723 181.937 1.00 68.93 250 ALA C CA 1
ATOM 4643 C C . ALA C 1 250 ? 160.583 221.436 181.231 1.00 68.93 250 ALA C C 1
ATOM 4644 O O . ALA C 1 250 ? 161.138 221.503 180.131 1.00 68.93 250 ALA C O 1
ATOM 4646 N N . ALA C 1 251 ? 160.328 220.282 181.825 1.00 70.96 251 ALA C N 1
ATOM 4647 C CA . ALA C 1 251 ? 160.698 219.024 181.190 1.00 70.96 251 ALA C CA 1
ATOM 4648 C C . ALA C 1 251 ? 159.776 218.740 180.010 1.00 70.96 251 ALA C C 1
ATOM 4649 O O . ALA C 1 251 ? 158.559 218.913 180.128 1.00 70.96 251 ALA C O 1
ATOM 4651 N N . PRO C 1 252 ? 160.309 218.324 178.859 1.00 73.34 252 PRO C N 1
ATOM 4652 C CA . PRO C 1 252 ? 159.424 217.924 177.753 1.00 73.34 252 PRO C CA 1
ATOM 4653 C C . PRO C 1 252 ? 158.570 216.716 178.095 1.00 73.34 252 PRO C C 1
ATOM 4654 O O . PRO C 1 252 ? 157.338 216.783 178.029 1.00 73.34 252 PRO C O 1
ATOM 4658 N N . SER C 1 253 ? 159.203 215.614 178.473 1.00 72.92 253 SER C N 1
ATOM 4659 C CA . SER C 1 253 ? 158.510 214.417 178.939 1.00 72.92 253 SER C CA 1
ATOM 4660 C C . SER C 1 253 ? 158.724 214.341 180.443 1.00 72.92 253 SER C C 1
ATOM 4661 O O . SER C 1 253 ? 159.762 213.863 180.908 1.00 72.92 253 SER C O 1
ATOM 4664 N N . ARG C 1 254 ? 157.731 214.810 181.200 1.00 71.45 254 ARG C N 1
ATOM 4665 C CA . ARG C 1 254 ? 157.904 214.957 182.639 1.00 71.45 254 ARG C CA 1
ATOM 4666 C C . ARG C 1 254 ? 158.192 213.622 183.306 1.00 71.45 254 ARG C C 1
ATOM 4667 O O . ARG C 1 254 ? 159.062 213.535 184.180 1.00 71.45 254 ARG C O 1
ATOM 4675 N N . TYR C 1 255 ? 157.480 212.568 182.906 1.00 72.16 255 TYR C N 1
ATOM 4676 C CA . TYR C 1 255 ? 157.707 211.265 183.518 1.00 72.16 255 TYR C CA 1
ATOM 4677 C C . TYR C 1 255 ? 159.111 210.755 183.214 1.00 72.16 255 TYR C C 1
ATOM 4678 O O . TYR C 1 255 ? 159.740 210.110 184.059 1.00 72.16 255 TYR C O 1
ATOM 4687 N N . ARG C 1 256 ? 159.616 211.029 182.009 1.00 71.97 256 ARG C N 1
ATOM 4688 C CA . ARG C 1 256 ? 160.977 210.625 181.672 1.00 71.97 256 ARG C CA 1
ATOM 4689 C C . ARG C 1 256 ? 161.997 211.369 182.519 1.00 71.97 256 ARG C C 1
ATOM 4690 O O . ARG C 1 256 ? 163.027 210.804 182.903 1.00 71.97 256 ARG C O 1
ATOM 4698 N N . PHE C 1 257 ? 161.739 212.648 182.799 1.00 66.00 257 PHE C N 1
ATOM 4699 C CA . PHE C 1 257 ? 162.593 213.388 183.718 1.00 66.00 257 PHE C CA 1
ATOM 4700 C C . PHE C 1 257 ? 162.561 212.769 185.106 1.00 66.00 257 PHE C C 1
ATOM 4701 O O . PHE C 1 257 ? 163.609 212.521 185.709 1.00 66.00 257 PHE C O 1
ATOM 4709 N N . VAL C 1 258 ? 161.362 212.485 185.613 1.00 65.14 258 VAL C N 1
ATOM 4710 C CA . VAL C 1 258 ? 161.212 212.045 186.997 1.00 65.14 258 VAL C CA 1
ATOM 4711 C C . VAL C 1 258 ? 161.955 210.737 187.233 1.00 65.14 258 VAL C C 1
ATOM 4712 O O . VAL C 1 258 ? 162.520 210.514 188.309 1.00 65.14 258 VAL C O 1
ATOM 4716 N N . ARG C 1 259 ? 161.976 209.856 186.239 1.00 69.00 259 ARG C N 1
ATOM 4717 C CA . ARG C 1 259 ? 162.645 208.573 186.396 1.00 69.00 259 ARG C CA 1
ATOM 4718 C C . ARG C 1 259 ? 164.139 208.631 186.094 1.00 69.00 259 ARG C C 1
ATOM 4719 O O . ARG C 1 259 ? 164.823 207.619 186.272 1.00 69.00 259 ARG C O 1
ATOM 4727 N N . SER C 1 260 ? 164.659 209.775 185.652 1.00 61.36 260 SER C N 1
ATOM 4728 C CA . SER C 1 260 ? 166.081 209.903 185.368 1.00 61.36 260 SER C CA 1
ATOM 4729 C C . SER C 1 260 ? 166.897 209.915 186.656 1.00 61.36 260 SER C C 1
ATOM 4730 O O . SER C 1 260 ? 166.392 210.211 187.736 1.00 61.36 260 SER C O 1
ATOM 4733 N N . VAL C 1 261 ? 168.190 209.615 186.519 1.00 56.92 261 VAL C N 1
ATOM 4734 C CA . VAL C 1 261 ? 169.059 209.464 187.684 1.00 56.92 261 VAL C CA 1
ATOM 4735 C C . VAL C 1 261 ? 169.240 210.793 188.410 1.00 56.92 261 VAL C C 1
ATOM 4736 O O . VAL C 1 261 ? 169.266 210.841 189.645 1.00 56.92 261 VAL C O 1
ATOM 4740 N N . MET C 1 262 ? 169.368 211.890 187.662 1.00 55.70 262 MET C N 1
ATOM 4741 C CA . MET C 1 262 ? 169.513 213.197 188.293 1.00 55.70 262 MET C CA 1
ATOM 4742 C C . MET C 1 262 ? 168.285 213.552 189.119 1.00 55.70 262 MET C C 1
ATOM 4743 O O . MET C 1 262 ? 168.403 214.151 190.193 1.00 55.70 262 MET C O 1
ATOM 4748 N N . SER C 1 263 ? 167.096 213.200 188.632 1.00 56.46 263 SER C N 1
ATOM 4749 C CA . SER C 1 263 ? 165.882 213.468 189.393 1.00 56.46 263 SER C CA 1
ATOM 4750 C C . SER C 1 263 ? 165.843 212.655 190.680 1.00 56.46 263 SER C C 1
ATOM 4751 O O . SER C 1 263 ? 165.421 213.157 191.726 1.00 56.46 263 SER C O 1
ATOM 4754 N N . ILE C 1 264 ? 166.271 211.394 190.626 1.00 54.40 264 ILE C N 1
ATOM 4755 C CA . ILE C 1 264 ? 166.332 210.588 191.841 1.00 54.40 264 ILE C CA 1
ATOM 4756 C C . ILE C 1 264 ? 167.318 211.194 192.828 1.00 54.40 264 ILE C C 1
ATOM 4757 O O . ILE C 1 264 ? 167.065 211.226 194.037 1.00 54.40 264 ILE C O 1
ATOM 4762 N N . ILE C 1 265 ? 168.453 211.687 192.330 1.00 51.59 265 ILE C N 1
ATOM 4763 C CA . ILE C 1 265 ? 169.426 212.337 193.202 1.00 51.59 265 ILE C CA 1
ATOM 4764 C C . ILE C 1 265 ? 168.818 213.569 193.860 1.00 51.59 265 ILE C C 1
ATOM 4765 O O . ILE C 1 265 ? 168.967 213.781 195.066 1.00 51.59 265 ILE C O 1
ATOM 4770 N N . ASP C 1 266 ? 168.119 214.394 193.080 1.00 51.80 266 ASP C N 1
ATOM 4771 C CA . ASP C 1 266 ? 167.528 215.612 193.627 1.00 51.80 266 ASP C CA 1
ATOM 4772 C C . ASP C 1 266 ? 166.458 215.294 194.663 1.00 51.80 266 ASP C C 1
ATOM 4773 O O . ASP C 1 266 ? 166.363 215.960 195.702 1.00 51.80 266 ASP C O 1
ATOM 4778 N N . VAL C 1 267 ? 165.642 214.276 194.397 1.00 51.94 267 VAL C N 1
ATOM 4779 C CA . VAL C 1 267 ? 164.595 213.901 195.338 1.00 51.94 267 VAL C CA 1
ATOM 4780 C C . VAL C 1 267 ? 165.199 213.342 196.618 1.00 51.94 267 VAL C C 1
ATOM 4781 O O . VAL C 1 267 ? 164.730 213.642 197.721 1.00 51.94 267 VAL C O 1
ATOM 4785 N N . VAL C 1 268 ? 166.243 212.519 196.500 1.00 51.45 268 VAL C N 1
ATOM 4786 C CA . VAL C 1 268 ? 166.919 212.004 197.687 1.00 51.45 268 VAL C CA 1
ATOM 4787 C C . VAL C 1 268 ? 167.573 213.141 198.458 1.00 51.45 268 VAL C C 1
ATOM 4788 O O . VAL C 1 268 ? 167.680 213.093 199.687 1.00 51.45 268 VAL C O 1
ATOM 4792 N N . ALA C 1 269 ? 168.003 214.187 197.756 1.00 49.46 269 ALA C N 1
ATOM 4793 C CA . ALA C 1 269 ? 168.601 215.332 198.427 1.00 49.46 269 ALA C CA 1
ATOM 4794 C C . ALA C 1 269 ? 167.566 216.125 199.214 1.00 49.46 269 ALA C C 1
ATOM 4795 O O . ALA C 1 269 ? 167.852 216.596 200.318 1.00 49.46 269 ALA C O 1
ATOM 4797 N N . ILE C 1 270 ? 166.366 216.294 198.667 1.00 51.73 270 ILE C N 1
ATOM 4798 C CA . ILE C 1 270 ? 165.402 217.172 199.328 1.00 51.73 270 ILE C CA 1
ATOM 4799 C C . ILE C 1 270 ? 164.496 216.450 200.329 1.00 51.73 270 ILE C C 1
ATOM 4800 O O . ILE C 1 270 ? 164.020 217.077 201.279 1.00 51.73 270 ILE C O 1
ATOM 4805 N N . LEU C 1 271 ? 164.240 215.153 200.152 1.00 53.09 271 LEU C N 1
ATOM 4806 C CA . LEU C 1 271 ? 163.248 214.477 200.989 1.00 53.09 271 LEU C CA 1
ATOM 4807 C C . LEU C 1 271 ? 163.568 214.482 202.479 1.00 53.09 271 LEU C C 1
ATOM 4808 O O . LEU C 1 271 ? 162.655 214.764 203.274 1.00 53.09 271 LEU C O 1
ATOM 4813 N N . PRO C 1 272 ? 164.792 214.182 202.929 1.00 51.60 272 PRO C N 1
ATOM 4814 C CA . PRO C 1 272 ? 165.027 214.105 204.377 1.00 51.60 272 PRO C CA 1
ATOM 4815 C C . PRO C 1 272 ? 164.633 215.355 205.133 1.00 51.60 272 PRO C C 1
ATOM 4816 O O . PRO C 1 272 ? 164.181 215.247 206.275 1.00 51.60 272 PRO C O 1
ATOM 4820 N N . TYR C 1 273 ? 164.770 216.535 204.535 1.00 51.08 273 TYR C N 1
ATOM 4821 C CA . TYR C 1 273 ? 164.341 217.755 205.210 1.00 51.08 273 TYR C CA 1
ATOM 4822 C C . TYR C 1 273 ? 162.851 217.712 205.527 1.00 51.08 273 TYR C C 1
ATOM 4823 O O . TYR C 1 273 ? 162.431 217.973 206.662 1.00 51.08 273 TYR C O 1
ATOM 4832 N N . TYR C 1 274 ? 162.035 217.358 204.536 1.00 53.20 274 TYR C N 1
ATOM 4833 C CA . TYR C 1 274 ? 160.591 217.341 204.737 1.00 53.20 274 TYR C CA 1
ATOM 4834 C C . TYR C 1 274 ? 160.173 216.218 205.673 1.00 53.20 274 TYR C C 1
ATOM 4835 O O . TYR C 1 274 ? 159.286 216.402 206.514 1.00 53.20 274 TYR C O 1
ATOM 4844 N N . ILE C 1 275 ? 160.804 215.050 205.552 1.00 56.55 275 ILE C N 1
ATOM 4845 C CA . ILE C 1 275 ? 160.506 213.962 206.477 1.00 56.55 275 ILE C CA 1
ATOM 4846 C C . ILE C 1 275 ? 160.845 214.370 207.904 1.00 56.55 275 ILE C C 1
ATOM 4847 O O . ILE C 1 275 ? 160.078 214.109 208.836 1.00 56.55 275 ILE C O 1
ATOM 4852 N N . GLY C 1 276 ? 161.984 215.033 208.099 1.00 60.05 276 GLY C N 1
ATOM 4853 C CA . GLY C 1 276 ? 162.335 215.505 209.426 1.00 60.05 276 GLY C CA 1
ATOM 4854 C C . GLY C 1 276 ? 161.370 216.547 209.954 1.00 60.05 276 GLY C C 1
ATOM 4855 O O . GLY C 1 276 ? 161.151 216.642 211.164 1.00 60.05 276 GLY C O 1
ATOM 4856 N N . LEU C 1 277 ? 160.809 217.366 209.065 1.00 60.02 277 LEU C N 1
ATOM 4857 C CA . LEU C 1 277 ? 159.742 218.267 209.492 1.00 60.02 277 LEU C CA 1
ATOM 4858 C C . LEU C 1 277 ? 158.523 217.485 209.961 1.00 60.02 277 LEU C C 1
ATOM 4859 O O . LEU C 1 277 ? 157.931 217.803 210.999 1.00 60.02 277 LEU C O 1
ATOM 4864 N N . VAL C 1 278 ? 158.134 216.457 209.206 1.00 65.54 278 VAL C N 1
ATOM 4865 C CA . VAL C 1 278 ? 156.967 215.659 209.571 1.00 65.54 278 VAL C CA 1
ATOM 4866 C C . VAL C 1 278 ? 157.218 214.898 210.867 1.00 65.54 278 VAL C C 1
ATOM 4867 O O . VAL C 1 278 ? 156.304 214.718 211.680 1.00 65.54 278 VAL C O 1
ATOM 4871 N N . MET C 1 279 ? 158.451 214.455 211.092 1.00 71.22 279 MET C N 1
ATOM 4872 C CA . MET C 1 279 ? 158.825 213.686 212.274 1.00 71.22 279 MET C CA 1
ATOM 4873 C C . MET C 1 279 ? 159.602 214.523 213.283 1.00 71.22 279 MET C C 1
ATOM 4874 O O . MET C 1 279 ? 160.559 214.044 213.894 1.00 71.22 279 MET C O 1
ATOM 4879 N N . THR C 1 280 ? 159.212 215.788 213.467 1.00 74.63 280 THR C N 1
ATOM 4880 C CA . THR C 1 280 ? 159.932 216.643 214.406 1.00 74.63 280 THR C CA 1
ATOM 4881 C C . THR C 1 280 ? 159.808 216.139 215.840 1.00 74.63 280 THR C C 1
ATOM 4882 O O . THR C 1 280 ? 160.694 216.397 216.664 1.00 74.63 280 THR C O 1
ATOM 4886 N N . ASP C 1 281 ? 158.725 215.426 216.158 1.00 78.70 281 ASP C N 1
ATOM 4887 C CA . ASP C 1 281 ? 158.604 214.822 217.480 1.00 78.70 281 ASP C CA 1
ATOM 4888 C C . ASP C 1 281 ? 159.627 213.711 217.678 1.00 78.70 281 ASP C C 1
ATOM 4889 O O . ASP C 1 281 ? 160.093 213.489 218.801 1.00 78.70 281 ASP C O 1
ATOM 4891 N N . ASN C 1 282 ? 159.987 213.011 216.606 1.00 80.55 282 ASN C N 1
ATOM 4892 C CA . ASN C 1 282 ? 160.947 211.917 216.661 1.00 80.55 282 ASN C CA 1
ATOM 4893 C C . ASN C 1 282 ? 162.375 212.368 216.378 1.00 80.55 282 ASN C C 1
ATOM 4894 O O . ASN C 1 282 ? 163.256 211.518 216.211 1.00 80.55 282 ASN C O 1
ATOM 4896 N N . GLU C 1 283 ? 162.620 213.679 216.313 1.00 79.13 283 GLU C N 1
ATOM 4897 C CA . GLU C 1 283 ? 163.970 214.170 216.052 1.00 79.13 283 GLU C CA 1
ATOM 4898 C C . GLU C 1 283 ? 164.936 213.741 217.150 1.00 79.13 283 GLU C C 1
ATOM 4899 O O . GLU C 1 283 ? 166.078 213.361 216.869 1.00 79.13 283 GLU C O 1
ATOM 4901 N N . ASP C 1 284 ? 164.499 213.805 218.409 1.00 80.87 284 ASP C N 1
ATOM 4902 C CA . ASP C 1 284 ? 165.333 213.315 219.501 1.00 80.87 284 ASP C CA 1
ATOM 4903 C C . ASP C 1 284 ? 165.541 211.809 219.402 1.00 80.87 284 ASP C C 1
ATOM 4904 O O . ASP C 1 284 ? 166.621 211.304 219.730 1.00 80.87 284 ASP C O 1
ATOM 4906 N N . VAL C 1 285 ? 164.521 211.078 218.951 1.00 79.09 285 VAL C N 1
ATOM 4907 C CA . VAL C 1 285 ? 164.617 209.628 218.843 1.00 79.09 285 VAL C CA 1
ATOM 4908 C C . VAL C 1 285 ? 165.634 209.263 217.772 1.00 79.09 285 VAL C C 1
ATOM 4909 O O . VAL C 1 285 ? 165.596 209.784 216.650 1.00 79.09 285 VAL C O 1
ATOM 4913 N N . SER C 1 286 ? 166.542 208.353 218.111 1.00 72.97 286 SER C N 1
ATOM 4914 C CA . SER C 1 286 ? 167.604 207.936 217.208 1.00 72.97 286 SER C CA 1
ATOM 4915 C C . SER C 1 286 ? 167.032 207.017 216.131 1.00 72.97 286 SER C C 1
ATOM 4916 O O . SER C 1 286 ? 165.816 206.854 215.995 1.00 72.97 286 SER C O 1
ATOM 4919 N N . GLY C 1 287 ? 167.912 206.414 215.337 1.00 64.74 287 GLY C N 1
ATOM 4920 C CA . GLY C 1 287 ? 167.486 205.515 214.285 1.00 64.74 287 GLY C CA 1
ATOM 4921 C C . GLY C 1 287 ? 167.027 206.251 213.045 1.00 64.74 287 GLY C C 1
ATOM 4922 O O . GLY C 1 287 ? 167.705 206.229 212.015 1.00 64.74 287 GLY C O 1
ATOM 4923 N N . ALA C 1 288 ? 165.867 206.903 213.132 1.00 61.37 288 ALA C N 1
ATOM 4924 C CA . ALA C 1 288 ? 165.382 207.688 212.003 1.00 61.37 288 ALA C CA 1
ATOM 4925 C C . ALA C 1 288 ? 166.143 209.001 211.876 1.00 61.37 288 ALA C C 1
ATOM 4926 O O . ALA C 1 288 ? 166.447 209.443 210.762 1.00 61.37 288 ALA C O 1
ATOM 4928 N N . PHE C 1 289 ? 166.455 209.638 213.005 1.00 59.12 289 PHE C N 1
ATOM 4929 C CA . PHE C 1 289 ? 167.216 210.882 212.972 1.00 59.12 289 PHE C CA 1
ATOM 4930 C C . PHE C 1 289 ? 168.587 210.665 212.347 1.00 59.12 289 PHE C C 1
ATOM 4931 O O . PHE C 1 289 ? 169.027 211.443 211.492 1.00 59.12 289 PHE C O 1
ATOM 4939 N N . VAL C 1 290 ? 169.272 209.598 212.757 1.00 53.26 290 VAL C N 1
ATOM 4940 C CA . VAL C 1 290 ? 170.592 209.306 212.214 1.00 53.26 290 VAL C CA 1
ATOM 4941 C C . VAL C 1 290 ? 170.495 208.958 210.737 1.00 53.26 290 VAL C C 1
ATOM 4942 O O . VAL C 1 290 ? 171.369 209.321 209.944 1.00 53.26 290 VAL C O 1
ATOM 4946 N N . THR C 1 291 ? 169.432 208.260 210.339 1.00 53.46 291 THR C N 1
ATOM 4947 C CA . THR C 1 291 ? 169.259 207.932 208.929 1.00 53.46 291 THR C CA 1
ATOM 4948 C C . THR C 1 291 ? 169.060 209.185 208.085 1.00 53.46 291 THR C C 1
ATOM 4949 O O . THR C 1 291 ? 169.639 209.306 207.003 1.00 53.46 291 THR C O 1
ATOM 4953 N N . LEU C 1 292 ? 168.248 210.129 208.561 1.00 51.13 292 LEU C N 1
ATOM 4954 C CA . LEU C 1 292 ? 168.072 211.376 207.825 1.00 51.13 292 LEU C CA 1
ATOM 4955 C C . LEU C 1 292 ? 169.376 212.164 207.759 1.00 51.13 292 LEU C C 1
ATOM 4956 O O . LEU C 1 292 ? 169.723 212.729 206.710 1.00 51.13 292 LEU C O 1
ATOM 4961 N N . ARG C 1 293 ? 170.117 212.199 208.867 1.00 46.76 293 ARG C N 1
ATOM 4962 C CA . ARG C 1 293 ? 171.413 212.863 208.866 1.00 46.76 293 ARG C CA 1
ATOM 4963 C C . ARG C 1 293 ? 172.349 212.244 207.839 1.00 46.76 293 ARG C C 1
ATOM 4964 O O . ARG C 1 293 ? 173.070 212.958 207.136 1.00 46.76 293 ARG C O 1
ATOM 4972 N N . VAL C 1 294 ? 172.360 210.917 207.743 1.00 43.56 294 VAL C N 1
ATOM 4973 C CA . VAL C 1 294 ? 173.220 210.251 206.774 1.00 43.56 294 VAL C CA 1
ATOM 4974 C C . VAL C 1 294 ? 172.757 210.543 205.356 1.00 43.56 294 VAL C C 1
ATOM 4975 O O . VAL C 1 294 ? 173.572 210.785 204.461 1.00 43.56 294 VAL C O 1
ATOM 4979 N N . PHE C 1 295 ? 171.446 210.535 205.124 1.00 45.46 295 PHE C N 1
ATOM 4980 C CA . PHE C 1 295 ? 170.935 210.762 203.779 1.00 45.46 295 PHE C CA 1
ATOM 4981 C C . PHE C 1 295 ? 171.150 212.189 203.313 1.00 45.46 295 PHE C C 1
ATOM 4982 O O . PHE C 1 295 ? 171.085 212.451 202.111 1.00 45.46 295 PHE C O 1
ATOM 4990 N N . ARG C 1 296 ? 171.392 213.116 204.234 1.00 42.02 296 ARG C N 1
ATOM 4991 C CA . ARG C 1 296 ? 171.722 214.471 203.817 1.00 42.02 296 ARG C CA 1
ATOM 4992 C C . ARG C 1 296 ? 173.039 214.556 203.053 1.00 42.02 296 ARG C C 1
ATOM 4993 O O . ARG C 1 296 ? 173.244 215.520 202.314 1.00 42.02 296 ARG C O 1
ATOM 5001 N N . VAL C 1 297 ? 173.935 213.578 203.199 1.00 38.52 297 VAL C N 1
ATOM 5002 C CA . VAL C 1 297 ? 175.226 213.658 202.517 1.00 38.52 297 VAL C CA 1
ATOM 5003 C C . VAL C 1 297 ? 175.123 213.360 201.030 1.00 38.52 297 VAL C C 1
ATOM 5004 O O . VAL C 1 297 ? 176.071 213.632 200.287 1.00 38.52 297 VAL C O 1
ATOM 5008 N N . PHE C 1 298 ? 173.997 212.829 200.567 1.00 41.29 298 PHE C N 1
ATOM 5009 C CA . PHE C 1 298 ? 173.838 212.552 199.146 1.00 41.29 298 PHE C CA 1
ATOM 5010 C C . PHE C 1 298 ? 173.525 213.796 198.331 1.00 41.29 298 PHE C C 1
ATOM 5011 O O . PHE C 1 298 ? 173.411 213.695 197.109 1.00 41.29 298 PHE C O 1
ATOM 5019 N N . ARG C 1 299 ? 173.383 214.958 198.968 1.00 40.39 299 ARG C N 1
ATOM 5020 C CA . ARG C 1 299 ? 173.332 216.208 198.225 1.00 40.39 299 ARG C CA 1
ATOM 5021 C C . ARG C 1 299 ? 174.624 216.479 197.476 1.00 40.39 299 ARG C C 1
ATOM 5022 O O . ARG C 1 299 ? 174.626 217.268 196.529 1.00 40.39 299 ARG C O 1
ATOM 5030 N N . ILE C 1 300 ? 175.726 215.851 197.886 1.00 36.73 300 ILE C N 1
ATOM 5031 C CA . ILE C 1 300 ? 176.982 216.013 197.180 1.00 36.73 300 ILE C CA 1
ATOM 5032 C C . ILE C 1 300 ? 176.915 215.404 195.787 1.00 36.73 300 ILE C C 1
ATOM 5033 O O . ILE C 1 300 ? 177.705 215.773 194.914 1.00 36.73 300 ILE C O 1
ATOM 5038 N N . PHE C 1 301 ? 175.980 214.485 195.549 1.00 37.99 301 PHE C N 1
ATOM 5039 C CA . PHE C 1 301 ? 175.806 213.909 194.224 1.00 37.99 301 PHE C CA 1
ATOM 5040 C C . PHE C 1 301 ? 175.116 214.859 193.260 1.00 37.99 301 PHE C C 1
ATOM 5041 O O . PHE C 1 301 ? 175.056 214.561 192.066 1.00 37.99 301 PHE C O 1
ATOM 5049 N N . LYS C 1 302 ? 174.593 215.983 193.745 1.00 39.28 302 LYS C N 1
ATOM 5050 C CA . LYS C 1 302 ? 174.091 217.017 192.856 1.00 39.28 302 LYS C CA 1
ATOM 5051 C C . LYS C 1 302 ? 175.212 217.742 192.126 1.00 39.28 302 LYS C C 1
ATOM 5052 O O . LYS C 1 302 ? 174.934 218.496 191.191 1.00 39.28 302 LYS C O 1
ATOM 5058 N N . PHE C 1 303 ? 176.466 217.533 192.529 1.00 37.97 303 PHE C N 1
ATOM 5059 C CA . PHE C 1 303 ? 177.604 218.043 191.778 1.00 37.97 303 PHE C CA 1
ATOM 5060 C C . PHE C 1 303 ? 177.814 217.307 190.468 1.00 37.97 303 PHE C C 1
ATOM 5061 O O . PHE C 1 303 ? 178.609 217.764 189.645 1.00 37.97 303 PHE C O 1
ATOM 5069 N N . SER C 1 304 ? 177.139 216.177 190.259 1.00 41.03 304 SER C N 1
ATOM 5070 C CA . SER C 1 304 ? 177.241 215.485 188.982 1.00 41.03 304 SER C CA 1
ATOM 5071 C C . SER C 1 304 ? 176.723 216.350 187.847 1.00 41.03 304 SER C C 1
ATOM 5072 O O . SER C 1 304 ? 177.126 216.171 186.695 1.00 41.03 304 SER C O 1
ATOM 5075 N N . ARG C 1 305 ? 175.839 217.294 188.151 1.00 45.40 305 ARG C N 1
ATOM 5076 C CA . ARG C 1 305 ? 175.390 218.245 187.150 1.00 45.40 305 ARG C CA 1
ATOM 5077 C C . ARG C 1 305 ? 176.445 219.297 186.846 1.00 45.40 305 ARG C C 1
ATOM 5078 O O . ARG C 1 305 ? 176.351 219.971 185.818 1.00 45.40 305 ARG C O 1
ATOM 5086 N N . HIS C 1 306 ? 177.446 219.450 187.710 1.00 41.93 306 HIS C N 1
ATOM 5087 C CA . HIS C 1 306 ? 178.520 220.406 187.490 1.00 41.93 306 HIS C CA 1
ATOM 5088 C C . HIS C 1 306 ? 179.830 219.759 187.076 1.00 41.93 306 HIS C C 1
ATOM 5089 O O . HIS C 1 306 ? 180.703 220.455 186.555 1.00 41.93 306 HIS C O 1
ATOM 5096 N N . SER C 1 307 ? 179.994 218.462 187.294 1.00 40.41 307 SER C N 1
ATOM 5097 C CA . SER C 1 307 ? 181.246 217.775 187.014 1.00 40.41 307 SER C CA 1
ATOM 5098 C C . SER C 1 307 ? 181.032 216.801 185.868 1.00 40.41 307 SER C C 1
ATOM 5099 O O . SER C 1 307 ? 180.195 215.900 185.963 1.00 40.41 307 SER C O 1
ATOM 5102 N N . GLN C 1 308 ? 181.791 216.985 184.791 1.00 43.43 308 GLN C N 1
ATOM 5103 C CA . GLN C 1 308 ? 181.734 216.053 183.674 1.00 43.43 308 GLN C CA 1
ATOM 5104 C C . GLN C 1 308 ? 182.418 214.739 184.020 1.00 43.43 308 GLN C C 1
ATOM 5105 O O . GLN C 1 308 ? 181.978 213.671 183.584 1.00 43.43 308 GLN C O 1
ATOM 5111 N N . GLY C 1 309 ? 183.489 214.797 184.812 1.00 39.79 309 GLY C N 1
ATOM 5112 C CA . GLY C 1 309 ? 184.140 213.577 185.253 1.00 39.79 309 GLY C CA 1
ATOM 5113 C C . GLY C 1 309 ? 183.241 212.698 186.096 1.00 39.79 309 GLY C C 1
ATOM 5114 O O . GLY C 1 309 ? 183.314 211.473 186.016 1.00 39.79 309 GLY C O 1
ATOM 5115 N N . LEU C 1 310 ? 182.380 213.305 186.906 1.00 37.99 310 LEU C N 1
ATOM 5116 C CA . LEU C 1 310 ? 181.444 212.533 187.713 1.00 37.99 310 LEU C CA 1
ATOM 5117 C C . LEU C 1 310 ? 180.428 211.807 186.839 1.00 37.99 310 LEU C C 1
ATOM 5118 O O . LEU C 1 310 ? 180.126 210.628 187.066 1.00 37.99 310 LEU C O 1
ATOM 5123 N N . ARG C 1 311 ? 179.902 212.491 185.823 1.00 39.71 311 ARG C N 1
ATOM 5124 C CA . ARG C 1 311 ? 178.990 211.844 184.889 1.00 39.71 311 ARG C CA 1
ATOM 5125 C C . ARG C 1 311 ? 179.685 210.730 184.122 1.00 39.71 311 ARG C C 1
ATOM 5126 O O . ARG C 1 311 ? 179.101 209.668 183.896 1.00 39.71 311 ARG C O 1
ATOM 5134 N N . ILE C 1 312 ? 180.934 210.952 183.716 1.00 43.03 312 ILE C N 1
ATOM 5135 C CA . ILE C 1 312 ? 181.685 209.917 183.014 1.00 43.03 312 ILE C CA 1
ATOM 5136 C C . ILE C 1 312 ? 181.917 208.716 183.921 1.00 43.03 312 ILE C C 1
ATOM 5137 O O . ILE C 1 312 ? 181.867 207.565 183.474 1.00 43.03 312 ILE C O 1
ATOM 5142 N N . LEU C 1 313 ? 182.179 208.961 185.204 1.00 40.32 313 LEU C N 1
ATOM 5143 C CA . LEU C 1 313 ? 182.323 207.862 186.151 1.00 40.32 313 LEU C CA 1
ATOM 5144 C C . LEU C 1 313 ? 181.025 207.076 186.284 1.00 40.32 313 LEU C C 1
ATOM 5145 O O . LEU C 1 313 ? 181.040 205.844 186.352 1.00 40.32 313 LEU C O 1
ATOM 5150 N N . GLY C 1 314 ? 179.891 207.771 186.321 1.00 39.93 314 GLY C N 1
ATOM 5151 C CA . GLY C 1 314 ? 178.619 207.068 186.311 1.00 39.93 314 GLY C CA 1
ATOM 5152 C C . GLY C 1 314 ? 178.428 206.229 185.061 1.00 39.93 314 GLY C C 1
ATOM 5153 O O . GLY C 1 314 ? 177.979 205.081 185.132 1.00 39.93 314 GLY C O 1
ATOM 5154 N N . TYR C 1 315 ? 178.781 206.787 183.902 1.00 43.82 315 TYR C N 1
ATOM 5155 C CA . TYR C 1 315 ? 178.635 206.053 182.649 1.00 43.82 315 TYR C CA 1
ATOM 5156 C C . TYR C 1 315 ? 179.525 204.820 182.620 1.00 43.82 315 TYR C C 1
ATOM 5157 O O . TYR C 1 315 ? 179.121 203.774 182.112 1.00 43.82 315 TYR C O 1
ATOM 5166 N N . THR C 1 316 ? 180.749 204.927 183.133 1.00 43.97 316 THR C N 1
ATOM 5167 C CA . THR C 1 316 ? 181.632 203.768 183.104 1.00 43.97 316 THR C CA 1
ATOM 5168 C C . THR C 1 316 ? 181.225 202.720 184.129 1.00 43.97 316 THR C C 1
ATOM 5169 O O . THR C 1 316 ? 181.383 201.524 183.872 1.00 43.97 316 THR C O 1
ATOM 5173 N N . LEU C 1 317 ? 180.690 203.132 185.279 1.00 41.75 317 LEU C N 1
ATOM 5174 C CA . LEU C 1 317 ? 180.169 202.152 186.223 1.00 41.75 317 LEU C CA 1
ATOM 5175 C C . LEU C 1 317 ? 178.978 201.413 185.635 1.00 41.75 317 LEU C C 1
ATOM 5176 O O . LEU C 1 317 ? 178.832 200.204 185.835 1.00 41.75 317 LEU C O 1
ATOM 5181 N N . LYS C 1 318 ? 178.111 202.124 184.915 1.00 43.82 318 LYS C N 1
ATOM 5182 C CA . LYS C 1 318 ? 177.009 201.456 184.232 1.00 43.82 318 LYS C CA 1
ATOM 5183 C C . LYS C 1 318 ? 177.521 200.557 183.113 1.00 43.82 318 LYS C C 1
ATOM 5184 O O . LYS C 1 318 ? 176.983 199.469 182.881 1.00 43.82 318 LYS C O 1
ATOM 5190 N N . SER C 1 319 ? 178.567 200.993 182.417 1.00 45.12 319 SER C N 1
ATOM 5191 C CA . SER C 1 319 ? 179.144 200.215 181.330 1.00 45.12 319 SER C CA 1
ATOM 5192 C C . SER C 1 319 ? 179.796 198.934 181.828 1.00 45.12 319 SER C C 1
ATOM 5193 O O . SER C 1 319 ? 179.762 197.914 181.134 1.00 45.12 319 SER C O 1
ATOM 5196 N N . CYS C 1 320 ? 180.399 198.967 183.014 1.00 45.03 320 CYS C N 1
ATOM 5197 C CA . CYS C 1 320 ? 181.095 197.822 183.584 1.00 45.03 320 CYS C CA 1
ATOM 5198 C C . CYS C 1 320 ? 180.236 197.062 184.588 1.00 45.03 320 CYS C C 1
ATOM 5199 O O . CYS C 1 320 ? 180.762 196.500 185.550 1.00 45.03 320 CYS C O 1
ATOM 5202 N N . ALA C 1 321 ? 178.920 197.028 184.374 1.00 42.88 321 ALA C N 1
ATOM 5203 C CA . ALA C 1 321 ? 178.018 196.450 185.364 1.00 42.88 321 ALA C CA 1
ATOM 5204 C C . ALA C 1 321 ? 178.274 194.962 185.569 1.00 42.88 321 ALA C C 1
ATOM 5205 O O . ALA C 1 321 ? 178.229 194.474 186.700 1.00 42.88 321 ALA C O 1
ATOM 5207 N N . SER C 1 322 ? 178.525 194.220 184.490 1.00 43.65 322 SER C N 1
ATOM 5208 C CA . SER C 1 322 ? 178.749 192.785 184.626 1.00 43.65 322 SER C CA 1
ATOM 5209 C C . SER C 1 322 ? 180.048 192.493 185.368 1.00 43.65 322 SER C C 1
ATOM 5210 O O . SER C 1 322 ? 180.112 191.566 186.183 1.00 43.65 322 SER C O 1
ATOM 5213 N N . GLU C 1 323 ? 181.091 193.277 185.107 1.00 44.28 323 GLU C N 1
ATOM 5214 C CA . GLU C 1 323 ? 182.361 193.060 185.787 1.00 44.28 323 GLU C CA 1
ATOM 5215 C C . GLU C 1 323 ? 182.268 193.435 187.258 1.00 44.28 323 GLU C C 1
ATOM 5216 O O . GLU C 1 323 ? 182.867 192.776 188.109 1.00 44.28 323 GLU C O 1
ATOM 5222 N N . LEU C 1 324 ? 181.511 194.482 187.581 1.00 40.69 324 LEU C N 1
ATOM 5223 C CA . LEU C 1 324 ? 181.282 194.821 188.981 1.00 40.69 324 LEU C CA 1
ATOM 5224 C C . LEU C 1 324 ? 180.438 193.761 189.676 1.00 40.69 324 LEU C C 1
ATOM 5225 O O . LEU C 1 324 ? 180.662 193.451 190.852 1.00 40.69 324 LEU C O 1
ATOM 5230 N N . GLY C 1 325 ? 179.461 193.196 188.969 1.00 38.19 325 GLY C N 1
ATOM 5231 C CA . GLY C 1 325 ? 178.689 192.108 189.539 1.00 38.19 325 GLY C CA 1
ATOM 5232 C C . GLY C 1 325 ? 179.540 190.889 189.827 1.00 38.19 325 GLY C C 1
ATOM 5233 O O . GLY C 1 325 ? 179.408 190.260 190.880 1.00 38.19 325 GLY C O 1
ATOM 5234 N N . PHE C 1 326 ? 180.435 190.543 188.903 1.00 35.95 326 PHE C N 1
ATOM 5235 C CA . PHE C 1 326 ? 181.328 189.424 189.166 1.00 35.95 326 PHE C CA 1
ATOM 5236 C C . PHE C 1 326 ? 182.325 189.756 190.266 1.00 35.95 326 PHE C C 1
ATOM 5237 O O . PHE C 1 326 ? 182.729 188.870 191.020 1.00 35.95 326 PHE C O 1
ATOM 5245 N N . LEU C 1 327 ? 182.745 191.016 190.369 1.00 36.32 327 LEU C N 1
ATOM 5246 C CA . LEU C 1 327 ? 183.587 191.412 191.489 1.00 36.32 327 LEU C CA 1
ATOM 5247 C C . LEU C 1 327 ? 182.878 191.156 192.807 1.00 36.32 327 LEU C C 1
ATOM 5248 O O . LEU C 1 327 ? 183.439 190.542 193.716 1.00 36.32 327 LEU C O 1
ATOM 5253 N N . LEU C 1 328 ? 181.626 191.598 192.913 1.00 34.99 328 LEU C N 1
ATOM 5254 C CA . LEU C 1 328 ? 180.867 191.369 194.135 1.00 34.99 328 LEU C CA 1
ATOM 5255 C C . LEU C 1 328 ? 180.713 189.881 194.420 1.00 34.99 328 LEU C C 1
ATOM 5256 O O . LEU C 1 328 ? 180.917 189.436 195.554 1.00 34.99 328 LEU C O 1
ATOM 5261 N N . PHE C 1 329 ? 180.391 189.092 193.396 1.00 32.99 329 PHE C N 1
ATOM 5262 C CA . PHE C 1 329 ? 180.150 187.668 193.603 1.00 32.99 329 PHE C CA 1
ATOM 5263 C C . PHE C 1 329 ? 181.421 186.928 194.012 1.00 32.99 329 PHE C C 1
ATOM 5264 O O . PHE C 1 329 ? 181.416 186.149 194.971 1.00 32.99 329 PHE C O 1
ATOM 5272 N N . SER C 1 330 ? 182.519 187.145 193.290 1.00 32.54 330 SER C N 1
ATOM 5273 C CA . SER C 1 330 ? 183.755 186.437 193.597 1.00 32.54 330 SER C CA 1
ATOM 5274 C C . SER C 1 330 ? 184.365 186.929 194.902 1.00 32.54 330 SER C C 1
ATOM 5275 O O . SER C 1 330 ? 184.986 186.153 195.633 1.00 32.54 330 SER C O 1
ATOM 5278 N N . LEU C 1 331 ? 184.185 188.209 195.222 1.00 31.39 331 LEU C N 1
ATOM 5279 C CA . LEU C 1 331 ? 184.614 188.717 196.513 1.00 31.39 331 LEU C CA 1
ATOM 5280 C C . LEU C 1 331 ? 183.826 188.071 197.643 1.00 31.39 331 LEU C C 1
ATOM 5281 O O . LEU C 1 331 ? 184.400 187.697 198.667 1.00 31.39 331 LEU C O 1
ATOM 5286 N N . THR C 1 332 ? 182.512 187.920 197.469 1.00 30.33 332 THR C N 1
ATOM 5287 C CA . THR C 1 332 ? 181.703 187.231 198.468 1.00 30.33 332 THR C CA 1
ATOM 5288 C C . THR C 1 332 ? 182.150 185.787 198.636 1.00 30.33 332 THR C C 1
ATOM 5289 O O . THR C 1 332 ? 182.273 185.293 199.764 1.00 30.33 332 THR C O 1
ATOM 5293 N N . MET C 1 333 ? 182.407 185.099 197.523 1.00 32.69 333 MET C N 1
ATOM 5294 C CA . MET C 1 333 ? 182.855 183.714 197.585 1.00 32.69 333 MET C CA 1
ATOM 5295 C C . MET C 1 333 ? 184.166 183.596 198.346 1.00 32.69 333 MET C C 1
ATOM 5296 O O . MET C 1 333 ? 184.305 182.760 199.248 1.00 32.69 333 MET C O 1
ATOM 5301 N N . ALA C 1 334 ? 185.144 184.427 197.990 1.00 26.85 334 ALA C N 1
ATOM 5302 C CA . ALA C 1 334 ? 186.444 184.356 198.639 1.00 26.85 334 ALA C CA 1
ATOM 5303 C C . ALA C 1 334 ? 186.347 184.727 200.111 1.00 26.85 334 ALA C C 1
ATOM 5304 O O . ALA C 1 334 ? 187.008 184.110 200.952 1.00 26.85 334 ALA C O 1
ATOM 5306 N N . ILE C 1 335 ? 185.526 185.724 200.444 1.00 24.39 335 ILE C N 1
ATOM 5307 C CA . ILE C 1 335 ? 185.351 186.108 201.839 1.00 24.39 335 ILE C CA 1
ATOM 5308 C C . ILE C 1 335 ? 184.787 184.945 202.636 1.00 24.39 335 ILE C C 1
ATOM 5309 O O . ILE C 1 335 ? 185.275 184.629 203.722 1.00 24.39 335 ILE C O 1
ATOM 5314 N N . ILE C 1 336 ? 183.769 184.273 202.097 1.00 24.32 336 ILE C N 1
ATOM 5315 C CA . ILE C 1 336 ? 183.158 183.163 202.822 1.00 24.32 336 ILE C CA 1
ATOM 5316 C C . ILE C 1 336 ? 184.163 182.033 203.016 1.00 24.32 336 ILE C C 1
ATOM 5317 O O . ILE C 1 336 ? 184.313 181.499 204.120 1.00 24.32 336 ILE C O 1
ATOM 5322 N N . ILE C 1 337 ? 184.886 181.673 201.952 1.00 24.36 337 ILE C N 1
ATOM 5323 C CA . ILE C 1 337 ? 185.839 180.567 202.036 1.00 24.36 337 ILE C CA 1
ATOM 5324 C C . ILE C 1 337 ? 186.925 180.867 203.062 1.00 24.36 337 ILE C C 1
ATOM 5325 O O . ILE C 1 337 ? 187.199 180.066 203.970 1.00 24.36 337 ILE C O 1
ATOM 5330 N N . PHE C 1 338 ? 187.549 182.037 202.943 1.00 23.47 338 PHE C N 1
ATOM 5331 C CA . PHE C 1 338 ? 188.667 182.351 203.815 1.00 23.47 338 PHE C CA 1
ATOM 5332 C C . PHE C 1 338 ? 188.215 182.604 205.238 1.00 23.47 338 PHE C C 1
ATOM 5333 O O . PHE C 1 338 ? 188.937 182.262 206.168 1.00 23.47 338 PHE C O 1
ATOM 5341 N N . ALA C 1 339 ? 187.029 183.175 205.438 1.00 22.02 339 ALA C N 1
ATOM 5342 C CA . ALA C 1 339 ? 186.527 183.361 206.789 1.00 22.02 339 ALA C CA 1
ATOM 5343 C C . ALA C 1 339 ? 186.217 182.030 207.450 1.00 22.02 339 ALA C C 1
ATOM 5344 O O . ALA C 1 339 ? 186.470 181.861 208.642 1.00 22.02 339 ALA C O 1
ATOM 5346 N N . THR C 1 340 ? 185.680 181.070 206.695 1.00 22.93 340 THR C N 1
ATOM 5347 C CA . THR C 1 340 ? 185.471 179.734 207.243 1.00 22.93 340 THR C CA 1
ATOM 5348 C C . THR C 1 340 ? 186.788 179.121 207.697 1.00 22.93 340 THR C C 1
ATOM 5349 O O . THR C 1 340 ? 186.913 178.638 208.832 1.00 22.93 340 THR C O 1
ATOM 5353 N N . VAL C 1 341 ? 187.792 179.155 206.822 1.00 23.18 341 VAL C N 1
ATOM 5354 C CA . VAL C 1 341 ? 189.076 178.547 207.154 1.00 23.18 341 VAL C CA 1
ATOM 5355 C C . VAL C 1 341 ? 189.734 179.269 208.326 1.00 23.18 341 VAL C C 1
ATOM 5356 O O . VAL C 1 341 ? 190.266 178.635 209.243 1.00 23.18 341 VAL C O 1
ATOM 5360 N N . MET C 1 342 ? 189.706 180.602 208.316 1.00 23.65 342 MET C N 1
ATOM 5361 C CA . MET C 1 342 ? 190.310 181.388 209.385 1.00 23.65 342 MET C CA 1
ATOM 5362 C C . MET C 1 342 ? 189.614 181.145 210.712 1.00 23.65 342 MET C C 1
ATOM 5363 O O . MET C 1 342 ? 190.270 181.038 211.751 1.00 23.65 342 MET C O 1
ATOM 5368 N N . PHE C 1 343 ? 188.283 181.060 210.702 1.00 23.51 343 PHE C N 1
ATOM 5369 C CA . PHE C 1 343 ? 187.560 180.808 211.936 1.00 23.51 343 PHE C CA 1
ATOM 5370 C C . PHE C 1 343 ? 187.916 179.450 212.512 1.00 23.51 343 PHE C C 1
ATOM 5371 O O . PHE C 1 343 ? 188.148 179.326 213.716 1.00 23.51 343 PHE C O 1
ATOM 5379 N N . TYR C 1 344 ? 187.967 178.418 211.673 1.00 26.85 344 TYR C N 1
ATOM 5380 C CA . TYR C 1 344 ? 188.279 177.107 212.224 1.00 26.85 344 TYR C CA 1
ATOM 5381 C C . TYR C 1 344 ? 189.741 176.977 212.619 1.00 26.85 344 TYR C C 1
ATOM 5382 O O . TYR C 1 344 ? 190.054 176.201 213.523 1.00 26.85 344 TYR C O 1
ATOM 5391 N N . ALA C 1 345 ? 190.637 177.732 211.988 1.00 26.97 345 ALA C N 1
ATOM 5392 C CA . ALA C 1 345 ? 192.030 177.718 212.406 1.00 26.97 345 ALA C CA 1
ATOM 5393 C C . ALA C 1 345 ? 192.260 178.510 213.687 1.00 26.97 345 ALA C C 1
ATOM 5394 O O . ALA C 1 345 ? 193.162 178.174 214.457 1.00 26.97 345 ALA C O 1
ATOM 5396 N N . GLU C 1 346 ? 191.459 179.539 213.947 1.00 28.72 346 GLU C N 1
ATOM 5397 C CA . GLU C 1 346 ? 191.755 180.494 215.003 1.00 28.72 346 GLU C CA 1
ATOM 5398 C C . GLU C 1 346 ? 190.782 180.475 216.171 1.00 28.72 346 GLU C C 1
ATOM 5399 O O . GLU C 1 346 ? 191.013 181.192 217.145 1.00 28.72 346 GLU C O 1
ATOM 5405 N N . LYS C 1 347 ? 189.704 179.694 216.110 1.00 30.14 347 LYS C N 1
ATOM 5406 C CA . LYS C 1 347 ? 188.693 179.773 217.162 1.00 30.14 347 LYS C CA 1
ATOM 5407 C C . LYS C 1 347 ? 189.220 179.279 218.503 1.00 30.14 347 LYS C C 1
ATOM 5408 O O . LYS C 1 347 ? 188.743 179.722 219.551 1.00 30.14 347 LYS C O 1
ATOM 5414 N N . GLY C 1 348 ? 190.194 178.374 218.495 1.00 34.79 348 GLY C N 1
ATOM 5415 C CA . GLY C 1 348 ? 190.714 177.837 219.735 1.00 34.79 348 GLY C CA 1
ATOM 5416 C C . GLY C 1 348 ? 191.758 178.681 220.426 1.00 34.79 348 GLY C C 1
ATOM 5417 O O . GLY C 1 348 ? 192.175 178.332 221.532 1.00 34.79 348 GLY C O 1
ATOM 5418 N N . SER C 1 349 ? 192.187 179.778 219.812 1.00 37.06 349 SER C N 1
ATOM 5419 C CA . SER C 1 349 ? 193.212 180.615 220.413 1.00 37.06 349 SER C CA 1
ATOM 5420 C C . SER C 1 349 ? 192.684 181.290 221.672 1.00 37.06 349 SER C C 1
ATOM 5421 O O . SER C 1 349 ? 191.475 181.418 221.878 1.00 37.06 349 SER C O 1
ATOM 5424 N N . SER C 1 350 ? 193.610 181.713 222.525 1.00 42.34 350 SER C N 1
ATOM 5425 C CA . SER C 1 350 ? 193.238 182.349 223.779 1.00 42.34 350 SER C CA 1
ATOM 5426 C C . SER C 1 350 ? 192.765 183.773 223.524 1.00 42.34 350 SER C C 1
ATOM 5427 O O . SER C 1 350 ? 193.455 184.557 222.867 1.00 42.34 350 SER C O 1
ATOM 5430 N N . ALA C 1 351 ? 191.589 184.104 224.056 1.00 39.12 351 ALA C N 1
ATOM 5431 C CA . ALA C 1 351 ? 190.950 185.397 223.822 1.00 39.12 351 ALA C CA 1
ATOM 5432 C C . ALA C 1 351 ? 190.834 185.684 222.328 1.00 39.12 351 ALA C C 1
ATOM 5433 O O . ALA C 1 351 ? 191.148 186.775 221.850 1.00 39.12 351 ALA C O 1
ATOM 5435 N N . SER C 1 352 ? 190.381 184.680 221.585 1.00 32.08 352 SER C N 1
ATOM 5436 C CA . SER C 1 352 ? 190.334 184.776 220.134 1.00 32.08 352 SER C CA 1
ATOM 5437 C C . SER C 1 352 ? 189.256 185.757 219.688 1.00 32.08 352 SER C C 1
ATOM 5438 O O . SER C 1 352 ? 188.111 185.688 220.140 1.00 32.08 352 SER C O 1
ATOM 5441 N N . LYS C 1 353 ? 189.630 186.676 218.798 1.00 28.28 353 LYS C N 1
ATOM 5442 C CA . LYS C 1 353 ? 188.646 187.536 218.156 1.00 28.28 353 LYS C CA 1
ATOM 5443 C C . LYS C 1 353 ? 187.814 186.781 217.133 1.00 28.28 353 LYS C C 1
ATOM 5444 O O . LYS C 1 353 ? 186.750 187.262 216.740 1.00 28.28 353 LYS C O 1
ATOM 5450 N N . PHE C 1 354 ? 188.282 185.615 216.689 1.00 25.31 354 PHE C N 1
ATOM 5451 C CA . PHE C 1 354 ? 187.593 184.809 215.683 1.00 25.31 354 PHE C CA 1
ATOM 5452 C C . PHE C 1 354 ? 186.526 183.967 216.381 1.00 25.31 354 PHE C C 1
ATOM 5453 O O . PHE C 1 354 ? 186.660 182.761 216.584 1.00 25.31 354 PHE C O 1
ATOM 5461 N N . THR C 1 355 ? 185.447 184.642 216.764 1.00 25.60 355 THR C N 1
ATOM 5462 C CA . THR C 1 355 ? 184.388 184.028 217.549 1.00 25.60 355 THR C CA 1
ATOM 5463 C C . THR C 1 355 ? 183.291 183.405 216.700 1.00 25.60 355 THR C C 1
ATOM 5464 O O . THR C 1 355 ? 182.474 182.652 217.232 1.00 25.60 355 THR C O 1
ATOM 5468 N N . SER C 1 356 ? 183.256 183.696 215.406 1.00 24.25 356 SER C N 1
ATOM 5469 C CA . SER C 1 356 ? 182.343 183.061 214.468 1.00 24.25 356 SER C CA 1
ATOM 5470 C C . SER C 1 356 ? 182.873 183.329 213.068 1.00 24.25 356 SER C C 1
ATOM 5471 O O . SER C 1 356 ? 183.797 184.119 212.879 1.00 24.25 356 SER C O 1
ATOM 5474 N N . ILE C 1 357 ? 182.297 182.635 212.088 1.00 22.48 357 ILE C N 1
ATOM 5475 C CA . ILE C 1 357 ? 182.637 182.910 210.692 1.00 22.48 357 ILE C CA 1
ATOM 5476 C C . ILE C 1 357 ? 182.247 184.327 210.281 1.00 22.48 357 ILE C C 1
ATOM 5477 O O . ILE C 1 357 ? 183.049 184.993 209.606 1.00 22.48 357 ILE C O 1
ATOM 5482 N N . PRO C 1 358 ? 181.064 184.843 210.628 1.00 22.28 358 PRO C N 1
ATOM 5483 C CA . PRO C 1 358 ? 180.799 186.263 210.362 1.00 22.28 358 PRO C CA 1
ATOM 5484 C C . PRO C 1 358 ? 181.770 187.207 211.047 1.00 22.28 358 PRO C C 1
ATOM 5485 O O . PRO C 1 358 ? 182.088 188.258 210.484 1.00 22.28 358 PRO C O 1
ATOM 5489 N N . ALA C 1 359 ? 182.252 186.873 212.244 1.00 21.83 359 ALA C N 1
ATOM 5490 C CA . ALA C 1 359 ? 183.290 187.688 212.865 1.00 21.83 359 ALA C CA 1
ATOM 5491 C C . ALA C 1 359 ? 184.567 187.670 212.037 1.00 21.83 359 ALA C C 1
ATOM 5492 O O . ALA C 1 359 ? 185.239 188.695 211.896 1.00 21.83 359 ALA C O 1
ATOM 5494 N N . ALA C 1 360 ? 184.915 186.513 211.478 1.00 21.12 360 ALA C N 1
ATOM 5495 C CA . ALA C 1 360 ? 186.074 186.385 210.609 1.00 21.12 360 ALA C CA 1
ATOM 5496 C C . ALA C 1 360 ? 185.881 187.048 209.251 1.00 21.12 360 ALA C C 1
ATOM 5497 O O . ALA C 1 360 ? 186.870 187.240 208.540 1.00 21.12 360 ALA C O 1
ATOM 5499 N N . PHE C 1 361 ? 184.643 187.384 208.871 1.00 20.30 361 PHE C N 1
ATOM 5500 C CA . PHE C 1 361 ? 184.426 188.193 207.672 1.00 20.30 361 PHE C CA 1
ATOM 5501 C C . PHE C 1 361 ? 185.237 189.479 207.723 1.00 20.30 361 PHE C C 1
ATOM 5502 O O . PHE C 1 361 ? 185.812 189.903 206.717 1.00 20.30 361 PHE C O 1
ATOM 5510 N N . TRP C 1 362 ? 185.253 190.133 208.885 1.00 19.91 362 TRP C N 1
ATOM 5511 C CA . TRP C 1 362 ? 185.948 191.405 209.028 1.00 19.91 362 TRP C CA 1
ATOM 5512 C C . TRP C 1 362 ? 187.442 191.239 208.806 1.00 19.91 362 TRP C C 1
ATOM 5513 O O . TRP C 1 362 ? 188.057 191.996 208.044 1.00 19.91 362 TRP C O 1
ATOM 5524 N N . TYR C 1 363 ? 188.038 190.232 209.444 1.00 20.12 363 TYR C N 1
ATOM 5525 C CA . TYR C 1 363 ? 189.447 189.953 209.213 1.00 20.12 363 TYR C CA 1
ATOM 5526 C C . TYR C 1 363 ? 189.709 189.669 207.744 1.00 20.12 363 TYR C C 1
ATOM 5527 O O . TYR C 1 363 ? 190.684 190.163 207.175 1.00 20.12 363 TYR C O 1
ATOM 5536 N N . THR C 1 364 ? 188.854 188.859 207.122 1.00 20.84 364 THR C N 1
ATOM 5537 C CA . THR C 1 364 ? 189.087 188.447 205.746 1.00 20.84 364 THR C CA 1
ATOM 5538 C C . THR C 1 364 ? 189.028 189.628 204.791 1.00 20.84 364 THR C C 1
ATOM 5539 O O . THR C 1 364 ? 189.865 189.747 203.894 1.00 20.84 364 THR C O 1
ATOM 5543 N N . ILE C 1 365 ? 188.048 190.514 204.963 1.00 20.80 365 ILE C N 1
ATOM 5544 C CA . ILE C 1 365 ? 187.955 191.659 204.066 1.00 20.80 365 ILE C CA 1
ATOM 5545 C C . ILE C 1 365 ? 189.094 192.639 204.322 1.00 20.80 365 ILE C C 1
ATOM 5546 O O . ILE C 1 365 ? 189.593 193.269 203.387 1.00 20.80 365 ILE C O 1
ATOM 5551 N N . VAL C 1 366 ? 189.534 192.782 205.574 1.00 19.57 366 VAL C N 1
ATOM 5552 C CA . VAL C 1 366 ? 190.660 193.666 205.848 1.00 19.57 366 VAL C CA 1
ATOM 5553 C C . VAL C 1 366 ? 191.949 193.104 205.256 1.00 19.57 366 VAL C C 1
ATOM 5554 O O . VAL C 1 366 ? 192.813 193.859 204.803 1.00 19.57 366 VAL C O 1
ATOM 5558 N N . THR C 1 367 ? 192.098 191.783 205.237 1.00 21.99 367 THR C N 1
ATOM 5559 C CA . THR C 1 367 ? 193.289 191.159 204.673 1.00 21.99 367 THR C CA 1
ATOM 5560 C C . THR C 1 367 ? 193.276 191.163 203.148 1.00 21.99 367 THR C C 1
ATOM 5561 O O . THR C 1 367 ? 194.316 191.365 202.518 1.00 21.99 367 THR C O 1
ATOM 5565 N N . MET C 1 368 ? 192.110 190.943 202.544 1.00 27.33 368 MET C N 1
ATOM 5566 C CA . MET C 1 368 ? 192.015 190.834 201.092 1.00 27.33 368 MET C CA 1
ATOM 5567 C C . MET C 1 368 ? 192.327 192.154 200.402 1.00 27.33 368 MET C C 1
ATOM 5568 O O . MET C 1 368 ? 192.938 192.166 199.331 1.00 27.33 368 MET C O 1
ATOM 5573 N N . THR C 1 369 ? 191.909 193.269 200.989 1.00 22.87 369 THR C N 1
ATOM 5574 C CA . THR C 1 369 ? 192.193 194.583 200.429 1.00 22.87 369 THR C CA 1
ATOM 5575 C C . THR C 1 369 ? 193.586 195.084 200.777 1.00 22.87 369 THR C C 1
ATOM 5576 O O . THR C 1 369 ? 193.977 196.153 200.302 1.00 22.87 369 THR C O 1
ATOM 5580 N N . THR C 1 370 ? 194.333 194.329 201.581 1.00 22.26 370 THR C N 1
ATOM 5581 C CA . THR C 1 370 ? 195.646 194.711 202.100 1.00 22.26 370 THR C CA 1
ATOM 5582 C C . THR C 1 370 ? 195.580 195.943 202.998 1.00 22.26 370 THR C C 1
ATOM 5583 O O . THR C 1 370 ? 196.556 196.676 203.109 1.00 22.26 370 THR C O 1
ATOM 5587 N N . LEU C 1 371 ? 194.439 196.181 203.652 1.00 20.17 371 LEU C N 1
ATOM 5588 C CA . LEU C 1 371 ? 194.385 197.184 204.713 1.00 20.17 371 LEU C CA 1
ATOM 5589 C C . LEU C 1 371 ? 195.280 196.815 205.884 1.00 20.17 371 LEU C C 1
ATOM 5590 O O . LEU C 1 371 ? 196.132 197.604 206.295 1.00 20.17 371 LEU C O 1
ATOM 5595 N N . GLY C 1 372 ? 195.084 195.632 206.449 1.00 18.73 372 GLY C N 1
ATOM 5596 C CA . GLY C 1 372 ? 195.872 195.194 207.580 1.00 18.73 372 GLY C CA 1
ATOM 5597 C C . GLY C 1 372 ? 195.773 196.040 208.831 1.00 18.73 372 GLY C C 1
ATOM 5598 O O . GLY C 1 372 ? 196.800 196.401 209.402 1.00 18.73 372 GLY C O 1
ATOM 5599 N N . TYR C 1 373 ? 194.558 196.359 209.282 1.00 19.70 373 TYR C N 1
ATOM 5600 C CA . TYR C 1 373 ? 194.407 197.160 210.495 1.00 19.70 373 TYR C CA 1
ATOM 5601 C C . TYR C 1 373 ? 195.212 196.583 211.648 1.00 19.70 373 TYR C C 1
ATOM 5602 O O . TYR C 1 373 ? 195.826 197.323 212.420 1.00 19.70 373 TYR C O 1
ATOM 5611 N N . GLY C 1 374 ? 195.208 195.266 211.789 1.00 20.33 374 GLY C N 1
ATOM 5612 C CA . GLY C 1 374 ? 195.867 194.622 212.893 1.00 20.33 374 GLY C CA 1
ATOM 5613 C C . GLY C 1 374 ? 195.013 194.413 214.120 1.00 20.33 374 GLY C C 1
ATOM 5614 O O . GLY C 1 374 ? 195.511 193.867 215.107 1.00 20.33 374 GLY C O 1
ATOM 5615 N N . ASP C 1 375 ? 193.748 194.835 214.101 1.00 23.21 375 ASP C N 1
ATOM 5616 C CA . ASP C 1 375 ? 192.875 194.560 215.237 1.00 23.21 375 ASP C CA 1
ATOM 5617 C C . ASP C 1 375 ? 192.556 193.073 215.331 1.00 23.21 375 ASP C C 1
ATOM 5618 O O . ASP C 1 375 ? 192.428 192.531 216.430 1.00 23.21 375 ASP C O 1
ATOM 5623 N N . MET C 1 376 ? 192.433 192.403 214.195 1.00 24.27 376 MET C N 1
ATOM 5624 C CA . MET C 1 376 ? 192.309 190.955 214.115 1.00 24.27 376 MET C CA 1
ATOM 5625 C C . MET C 1 376 ? 193.554 190.419 213.425 1.00 24.27 376 MET C C 1
ATOM 5626 O O . MET C 1 376 ? 193.846 190.807 212.291 1.00 24.27 376 MET C O 1
ATOM 5631 N N . VAL C 1 377 ? 194.293 189.549 214.104 1.00 23.79 377 VAL C N 1
ATOM 5632 C CA . VAL C 1 377 ? 195.436 188.881 213.486 1.00 23.79 377 VAL C CA 1
ATOM 5633 C C . VAL C 1 377 ? 195.436 187.412 213.887 1.00 23.79 377 VAL C C 1
ATOM 5634 O O . VAL C 1 377 ? 195.099 187.081 215.030 1.00 23.79 377 VAL C O 1
ATOM 5638 N N . PRO C 1 378 ? 195.799 186.504 212.989 1.00 23.78 378 PRO C N 1
ATOM 5639 C CA . PRO C 1 378 ? 195.916 185.098 213.375 1.00 23.78 378 PRO C CA 1
ATOM 5640 C C . PRO C 1 378 ? 197.084 184.869 214.319 1.00 23.78 378 PRO C C 1
ATOM 5641 O O . PRO C 1 378 ? 198.093 185.572 214.284 1.00 23.78 378 PRO C O 1
ATOM 5645 N N . LYS C 1 379 ? 196.932 183.862 215.172 1.00 27.66 379 LYS C N 1
ATOM 5646 C CA . LYS C 1 379 ? 197.972 183.472 216.107 1.00 27.66 379 LYS C CA 1
ATOM 5647 C C . LYS C 1 379 ? 198.500 182.067 215.886 1.00 27.66 379 LYS C C 1
ATOM 5648 O O . LYS C 1 379 ? 199.567 181.744 216.408 1.00 27.66 379 LYS C O 1
ATOM 5654 N N . THR C 1 380 ? 197.798 181.236 215.132 1.00 26.04 380 THR C N 1
ATOM 5655 C CA . THR C 1 380 ? 198.212 179.873 214.850 1.00 26.04 380 THR C CA 1
ATOM 5656 C C . THR C 1 380 ? 198.919 179.812 213.505 1.00 26.04 380 THR C C 1
ATOM 5657 O O . THR C 1 380 ? 198.781 180.704 212.670 1.00 26.04 380 THR C O 1
ATOM 5661 N N . ILE C 1 381 ? 199.684 178.739 213.305 1.00 25.10 381 ILE C N 1
ATOM 5662 C CA . ILE C 1 381 ? 200.427 178.572 212.058 1.00 25.10 381 ILE C CA 1
ATOM 5663 C C . ILE C 1 381 ? 199.472 178.459 210.879 1.00 25.10 381 ILE C C 1
ATOM 5664 O O . ILE C 1 381 ? 199.670 179.088 209.831 1.00 25.10 381 ILE C O 1
ATOM 5669 N N . ALA C 1 382 ? 198.420 177.652 211.031 1.00 25.25 382 ALA C N 1
ATOM 5670 C CA . ALA C 1 382 ? 197.423 177.536 209.976 1.00 25.25 382 ALA C CA 1
ATOM 5671 C C . ALA C 1 382 ? 196.775 178.882 209.697 1.00 25.25 382 ALA C C 1
ATOM 5672 O O . ALA C 1 382 ? 196.517 179.230 208.539 1.00 25.25 382 ALA C O 1
ATOM 5674 N N . GLY C 1 383 ? 196.519 179.656 210.749 1.00 23.75 383 GLY C N 1
ATOM 5675 C CA . GLY C 1 383 ? 196.003 180.996 210.562 1.00 23.75 383 GLY C CA 1
ATOM 5676 C C . GLY C 1 383 ? 196.927 181.874 209.743 1.00 23.75 383 GLY C C 1
ATOM 5677 O O . GLY C 1 383 ? 196.478 182.582 208.846 1.00 23.75 383 GLY C O 1
ATOM 5678 N N . LYS C 1 384 ? 198.229 181.838 210.035 1.00 23.20 384 LYS C N 1
ATOM 5679 C CA . LYS C 1 384 ? 199.180 182.639 209.271 1.00 23.20 384 LYS C CA 1
ATOM 5680 C C . LYS C 1 384 ? 199.195 182.224 207.807 1.00 23.20 384 LYS C C 1
ATOM 5681 O O . LYS C 1 384 ? 199.186 183.072 206.907 1.00 23.20 384 LYS C O 1
ATOM 5687 N N . ILE C 1 385 ? 199.217 180.916 207.551 1.00 25.50 385 ILE C N 1
ATOM 5688 C CA . ILE C 1 385 ? 199.283 180.428 206.177 1.00 25.50 385 ILE C CA 1
ATOM 5689 C C . ILE C 1 385 ? 198.057 180.875 205.395 1.00 25.50 385 ILE C C 1
ATOM 5690 O O . ILE C 1 385 ? 198.158 181.416 204.283 1.00 25.50 385 ILE C O 1
ATOM 5695 N N . PHE C 1 386 ? 196.877 180.680 205.978 1.00 26.83 386 PHE C N 1
ATOM 5696 C CA . PHE C 1 386 ? 195.665 180.997 205.244 1.00 26.83 386 PHE C CA 1
ATOM 5697 C C . PHE C 1 386 ? 195.421 182.495 205.174 1.00 26.83 386 PHE C C 1
ATOM 5698 O O . PHE C 1 386 ? 194.816 182.965 204.212 1.00 26.83 386 PHE C O 1
ATOM 5706 N N . GLY C 1 387 ? 195.934 183.268 206.132 1.00 25.99 387 GLY C N 1
ATOM 5707 C CA . GLY C 1 387 ? 195.895 184.712 205.997 1.00 25.99 387 GLY C CA 1
ATOM 5708 C C . GLY C 1 387 ? 196.765 185.218 204.863 1.00 25.99 387 GLY C C 1
ATOM 5709 O O . GLY C 1 387 ? 196.372 186.124 204.124 1.00 25.99 387 GLY C O 1
ATOM 5710 N N . SER C 1 388 ? 197.955 184.637 204.704 1.00 26.29 388 SER C N 1
ATOM 5711 C CA . SER C 1 388 ? 198.812 185.013 203.582 1.00 26.29 388 SER C CA 1
ATOM 5712 C C . SER C 1 388 ? 198.143 184.690 202.251 1.00 26.29 388 SER C C 1
ATOM 5713 O O . SER C 1 388 ? 198.099 185.526 201.330 1.00 26.29 388 SER C O 1
ATOM 5716 N N . ILE C 1 389 ? 197.605 183.474 202.138 1.00 27.61 389 ILE C N 1
ATOM 5717 C CA . ILE C 1 389 ? 196.911 183.089 200.915 1.00 27.61 389 ILE C CA 1
ATOM 5718 C C . ILE C 1 389 ? 195.710 183.994 200.676 1.00 27.61 389 ILE C C 1
ATOM 5719 O O . ILE C 1 389 ? 195.407 184.355 199.534 1.00 27.61 389 ILE C O 1
ATOM 5724 N N . CYS C 1 390 ? 195.014 184.383 201.747 1.00 28.23 390 CYS C N 1
ATOM 5725 C CA . CYS C 1 390 ? 193.868 185.273 201.618 1.00 28.23 390 CYS C CA 1
ATOM 5726 C C . CYS C 1 390 ? 194.276 186.632 201.075 1.00 28.23 390 CYS C C 1
ATOM 5727 O O . CYS C 1 390 ? 193.586 187.194 200.221 1.00 28.23 390 CYS C O 1
ATOM 5730 N N . SER C 1 391 ? 195.385 187.184 201.563 1.00 29.73 391 SER C N 1
ATOM 5731 C CA . SER C 1 391 ? 195.830 188.479 201.058 1.00 29.73 391 SER C CA 1
ATOM 5732 C C . SER C 1 391 ? 196.143 188.405 199.568 1.00 29.73 391 SER C C 1
ATOM 5733 O O . SER C 1 391 ? 195.710 189.263 198.784 1.00 29.73 391 SER C O 1
ATOM 5736 N N . LEU C 1 392 ? 196.865 187.363 199.148 1.00 31.66 392 LEU C N 1
ATOM 5737 C CA . LEU C 1 392 ? 197.191 187.246 197.726 1.00 31.66 392 LEU C CA 1
ATOM 5738 C C . LEU C 1 392 ? 195.940 187.046 196.870 1.00 31.66 392 LEU C C 1
ATOM 5739 O O . LEU C 1 392 ? 195.791 187.666 195.804 1.00 31.66 392 LEU C O 1
ATOM 5744 N N . SER C 1 393 ? 195.024 186.187 197.321 1.00 33.90 393 SER C N 1
ATOM 5745 C CA . SER C 1 393 ? 193.809 185.932 196.559 1.00 33.90 393 SER C CA 1
ATOM 5746 C C . SER C 1 393 ? 192.945 187.177 196.464 1.00 33.90 393 SER C C 1
ATOM 5747 O O . SER C 1 393 ? 192.325 187.431 195.427 1.00 33.90 393 SER C O 1
ATOM 5750 N N . GLY C 1 394 ? 192.873 187.954 197.543 1.00 34.27 394 GLY C N 1
ATOM 5751 C CA . GLY C 1 394 ? 192.143 189.204 197.490 1.00 34.27 394 GLY C CA 1
ATOM 5752 C C . GLY C 1 394 ? 192.750 190.179 196.506 1.00 34.27 394 GLY C C 1
ATOM 5753 O O . GLY C 1 394 ? 192.031 190.869 195.782 1.00 34.27 394 GLY C O 1
ATOM 5754 N N . VAL C 1 395 ? 194.081 190.251 196.467 1.00 36.33 395 VAL C N 1
ATOM 5755 C CA . VAL C 1 395 ? 194.735 191.092 195.468 1.00 36.33 395 VAL C CA 1
ATOM 5756 C C . VAL C 1 395 ? 194.293 190.689 194.067 1.00 36.33 395 VAL C C 1
ATOM 5757 O O . VAL C 1 395 ? 193.912 191.535 193.253 1.00 36.33 395 VAL C O 1
ATOM 5761 N N . LEU C 1 396 ? 194.310 189.387 193.776 1.00 38.12 396 LEU C N 1
ATOM 5762 C CA . LEU C 1 396 ? 193.904 188.924 192.447 1.00 38.12 396 LEU C CA 1
ATOM 5763 C C . LEU C 1 396 ? 192.447 189.278 192.143 1.00 38.12 396 LEU C C 1
ATOM 5764 O O . LEU C 1 396 ? 192.128 189.825 191.074 1.00 38.12 396 LEU C O 1
ATOM 5769 N N . VAL C 1 397 ? 191.548 188.964 193.077 1.00 38.34 397 VAL C N 1
ATOM 5770 C CA . VAL C 1 397 ? 190.119 189.169 192.856 1.00 38.34 397 VAL C CA 1
ATOM 5771 C C . VAL C 1 397 ? 189.815 190.644 192.633 1.00 38.34 397 VAL C C 1
ATOM 5772 O O . VAL C 1 397 ? 189.042 191.003 191.739 1.00 38.34 397 VAL C O 1
ATOM 5776 N N . ILE C 1 398 ? 190.415 191.522 193.438 1.00 38.06 398 ILE C N 1
ATOM 5777 C CA . ILE C 1 398 ? 190.165 192.949 193.285 1.00 38.06 398 ILE C CA 1
ATOM 5778 C C . ILE C 1 398 ? 190.818 193.488 192.018 1.00 38.06 398 ILE C C 1
ATOM 5779 O O . ILE C 1 398 ? 190.290 194.409 191.387 1.00 38.06 398 ILE C O 1
ATOM 5784 N N . ALA C 1 399 ? 191.959 192.930 191.613 1.00 41.44 399 ALA C N 1
ATOM 5785 C CA . ALA C 1 399 ? 192.616 193.407 190.406 1.00 41.44 399 ALA C CA 1
ATOM 5786 C C . ALA C 1 399 ? 191.885 192.998 189.139 1.00 41.44 399 ALA C C 1
ATOM 5787 O O . ALA C 1 399 ? 192.112 193.611 188.094 1.00 41.44 399 ALA C O 1
ATOM 5789 N N . LEU C 1 400 ? 191.035 191.974 189.196 1.00 42.79 400 LEU C N 1
ATOM 5790 C CA . LEU C 1 400 ? 190.358 191.535 187.973 1.00 42.79 400 LEU C CA 1
ATOM 5791 C C . LEU C 1 400 ? 189.579 192.634 187.246 1.00 42.79 400 LEU C C 1
ATOM 5792 O O . LEU C 1 400 ? 189.747 192.758 186.022 1.00 42.79 400 LEU C O 1
ATOM 5797 N N . PRO C 1 401 ? 188.724 193.440 187.888 1.00 44.52 401 PRO C N 1
ATOM 5798 C CA . PRO C 1 401 ? 187.941 194.428 187.130 1.00 44.52 401 PRO C CA 1
ATOM 5799 C C . PRO C 1 401 ? 188.546 195.819 187.007 1.00 44.52 401 PRO C C 1
ATOM 5800 O O . PRO C 1 401 ? 187.989 196.652 186.272 1.00 44.52 401 PRO C O 1
ATOM 5804 N N . VAL C 1 402 ? 189.640 196.095 187.717 1.00 46.16 402 VAL C N 1
ATOM 5805 C CA . VAL C 1 402 ? 190.217 197.440 187.706 1.00 46.16 402 VAL C CA 1
ATOM 5806 C C . VAL C 1 402 ? 190.670 197.868 186.315 1.00 46.16 402 VAL C C 1
ATOM 5807 O O . VAL C 1 402 ? 190.384 199.012 185.923 1.00 46.16 402 VAL C O 1
ATOM 5811 N N . PRO C 1 403 ? 191.402 197.052 185.547 1.00 46.94 403 PRO C N 1
ATOM 5812 C CA . PRO C 1 403 ? 191.767 197.493 184.194 1.00 46.94 403 PRO C CA 1
ATOM 5813 C C . PRO C 1 403 ? 190.567 197.778 183.323 1.00 46.94 403 PRO C C 1
ATOM 5814 O O . PRO C 1 403 ? 190.593 198.723 182.533 1.00 46.94 403 PRO C O 1
ATOM 5818 N N . VAL C 1 404 ? 189.502 196.991 183.458 1.00 47.52 404 VAL C N 1
ATOM 5819 C CA . VAL C 1 404 ? 188.303 197.228 182.664 1.00 47.52 404 VAL C CA 1
ATOM 5820 C C . VAL C 1 404 ? 187.697 198.578 183.011 1.00 47.52 404 VAL C C 1
ATOM 5821 O O . VAL C 1 404 ? 187.313 199.353 182.128 1.00 47.52 404 VAL C O 1
ATOM 5825 N N . ILE C 1 405 ? 187.590 198.874 184.306 1.00 45.66 405 ILE C N 1
ATOM 5826 C CA . ILE C 1 405 ? 186.982 200.136 184.714 1.00 45.66 405 ILE C CA 1
ATOM 5827 C C . ILE C 1 405 ? 187.828 201.315 184.253 1.00 45.66 405 ILE C C 1
ATOM 5828 O O . ILE C 1 405 ? 187.306 202.304 183.726 1.00 45.66 405 ILE C O 1
ATOM 5833 N N . VAL C 1 406 ? 189.146 201.225 184.430 1.00 47.45 406 VAL C N 1
ATOM 5834 C CA . VAL C 1 406 ? 190.027 202.311 184.010 1.00 47.45 406 VAL C CA 1
ATOM 5835 C C . VAL C 1 406 ? 189.963 202.506 182.499 1.00 47.45 406 VAL C C 1
ATOM 5836 O O . VAL C 1 406 ? 189.883 203.639 182.002 1.00 47.45 406 VAL C O 1
ATOM 5840 N N . SER C 1 407 ? 189.987 201.406 181.747 1.00 48.99 407 SER C N 1
ATOM 5841 C CA . SER C 1 407 ? 189.931 201.486 180.295 1.00 48.99 407 SER C CA 1
ATOM 5842 C C . SER C 1 407 ? 188.626 202.102 179.821 1.00 48.99 407 SER C C 1
ATOM 5843 O O . SER C 1 407 ? 188.625 202.933 178.911 1.00 48.99 407 SER C O 1
ATOM 5846 N N . ASN C 1 408 ? 187.501 201.706 180.418 1.00 49.79 408 ASN C N 1
ATOM 5847 C CA . ASN C 1 408 ? 186.226 202.275 179.999 1.00 49.79 408 ASN C CA 1
ATOM 5848 C C . ASN C 1 408 ? 186.119 203.742 180.379 1.00 49.79 408 ASN C C 1
ATOM 5849 O O . ASN C 1 408 ? 185.534 204.534 179.635 1.00 49.79 408 ASN C O 1
ATOM 5854 N N . PHE C 1 409 ? 186.670 204.128 181.530 1.00 48.28 409 PHE C N 1
ATOM 5855 C CA . PHE C 1 409 ? 186.665 205.538 181.894 1.00 48.28 409 PHE C CA 1
ATOM 5856 C C . PHE C 1 409 ? 187.439 206.359 180.873 1.00 48.28 409 PHE C C 1
ATOM 5857 O O . PHE C 1 409 ? 186.960 207.397 180.398 1.00 48.28 409 PHE C O 1
ATOM 5865 N N . SER C 1 410 ? 188.636 205.892 180.506 1.00 55.83 410 SER C N 1
ATOM 5866 C CA . SER C 1 410 ? 189.426 206.597 179.501 1.00 55.83 410 SER C CA 1
ATOM 5867 C C . SER C 1 410 ? 188.724 206.611 178.150 1.00 55.83 410 SER C C 1
ATOM 5868 O O . SER C 1 410 ? 188.759 207.616 177.437 1.00 55.83 410 SER C O 1
ATOM 5871 N N . ARG C 1 411 ? 188.080 205.504 177.779 1.00 58.96 411 ARG C N 1
ATOM 5872 C CA . ARG C 1 411 ? 187.374 205.441 176.505 1.00 58.96 411 ARG C CA 1
ATOM 5873 C C . ARG C 1 411 ? 186.225 206.436 176.452 1.00 58.96 411 ARG C C 1
ATOM 5874 O O . ARG C 1 411 ? 186.040 207.125 175.445 1.00 58.96 411 ARG C O 1
ATOM 5882 N N . ILE C 1 412 ? 185.437 206.521 177.523 1.00 58.31 412 ILE C N 1
ATOM 5883 C CA . ILE C 1 412 ? 184.312 207.448 177.543 1.00 58.31 412 ILE C CA 1
ATOM 5884 C C . ILE C 1 412 ? 184.805 208.888 177.547 1.00 58.31 412 ILE C C 1
ATOM 5885 O O . ILE C 1 412 ? 184.239 209.754 176.868 1.00 58.31 412 ILE C O 1
ATOM 5890 N N . TYR C 1 413 ? 185.877 209.168 178.292 1.00 65.01 413 TYR C N 1
ATOM 5891 C CA . TYR C 1 413 ? 186.450 210.508 178.273 1.00 65.01 413 TYR C CA 1
ATOM 5892 C C . TYR C 1 413 ? 186.936 210.877 176.873 1.00 65.01 413 TYR C C 1
ATOM 5893 O O . TYR C 1 413 ? 186.697 211.994 176.393 1.00 65.01 413 TYR C O 1
ATOM 5902 N N . HIS C 1 414 ? 187.606 209.944 176.196 1.00 68.73 414 HIS C N 1
ATOM 5903 C CA . HIS C 1 414 ? 188.134 210.226 174.867 1.00 68.73 414 HIS C CA 1
ATOM 5904 C C . HIS C 1 414 ? 187.014 210.392 173.851 1.00 68.73 414 HIS C C 1
ATOM 5905 O O . HIS C 1 414 ? 187.120 211.215 172.940 1.00 68.73 414 HIS C O 1
ATOM 5912 N N . GLN C 1 415 ? 185.938 209.617 173.980 1.00 69.79 415 GLN C N 1
ATOM 5913 C CA . GLN C 1 415 ? 184.789 209.817 173.104 1.00 69.79 415 GLN C CA 1
ATOM 5914 C C . GLN C 1 415 ? 184.156 211.179 173.337 1.00 69.79 415 GLN C C 1
ATOM 5915 O O . GLN C 1 415 ? 183.751 211.857 172.385 1.00 69.79 415 GLN C O 1
ATOM 5921 N N . ASN C 1 416 ? 184.062 211.598 174.599 1.00 72.59 416 ASN C N 1
ATOM 5922 C CA . ASN C 1 416 ? 183.530 212.922 174.895 1.00 72.59 416 ASN C CA 1
ATOM 5923 C C . ASN C 1 416 ? 184.384 214.009 174.261 1.00 72.59 416 ASN C C 1
ATOM 5924 O O . ASN C 1 416 ? 183.858 214.972 173.695 1.00 72.59 416 ASN C O 1
ATOM 5929 N N . GLN C 1 417 ? 185.706 213.871 174.339 1.00 78.33 417 GLN C N 1
ATOM 5930 C CA . GLN C 1 417 ? 186.578 214.899 173.779 1.00 78.33 417 GLN C CA 1
ATOM 5931 C C . GLN C 1 417 ? 186.655 214.841 172.259 1.00 78.33 417 GLN C C 1
ATOM 5932 O O . GLN C 1 417 ? 186.685 215.886 171.605 1.00 78.33 417 GLN C O 1
ATOM 5938 N N . ARG C 1 418 ? 186.443 213.664 171.637 1.00 80.41 418 ARG C N 1
ATOM 5939 C CA . ARG C 1 418 ? 186.203 213.596 170.179 1.00 80.41 418 ARG C CA 1
ATOM 5940 C C . ARG C 1 418 ? 184.932 214.337 169.787 1.00 80.41 418 ARG C C 1
ATOM 5941 O O . ARG C 1 418 ? 184.924 215.101 168.817 1.00 80.41 418 ARG C O 1
ATOM 5949 N N . ALA C 1 419 ? 183.845 214.129 170.531 1.00 84.11 419 ALA C N 1
ATOM 5950 C CA . ALA C 1 419 ? 182.610 214.847 170.226 1.00 84.11 419 ALA C CA 1
ATOM 5951 C C . ALA C 1 419 ? 182.790 216.351 170.400 1.00 84.11 419 ALA C C 1
ATOM 5952 O O . ALA C 1 419 ? 182.312 217.144 169.577 1.00 84.11 419 ALA C O 1
ATOM 5954 N N . ASP C 1 420 ? 183.486 216.757 171.464 1.00 86.65 420 ASP C N 1
ATOM 5955 C CA . ASP C 1 420 ? 183.689 218.177 171.729 1.00 86.65 420 ASP C CA 1
ATOM 5956 C C . ASP C 1 420 ? 184.513 218.834 170.630 1.00 86.65 420 ASP C C 1
ATOM 5957 O O . ASP C 1 420 ? 184.196 219.945 170.189 1.00 86.65 420 ASP C O 1
ATOM 5962 N N . LYS C 1 421 ? 185.573 218.167 170.173 1.00 88.19 421 LYS C N 1
ATOM 5963 C CA . LYS C 1 421 ? 186.384 218.744 169.107 1.00 88.19 421 LYS C CA 1
ATOM 5964 C C . LYS C 1 421 ? 185.692 218.662 167.754 1.00 88.19 421 LYS C C 1
ATOM 5965 O O . LYS C 1 421 ? 185.978 219.482 166.875 1.00 88.19 421 LYS C O 1
ATOM 5971 N N . ARG C 1 422 ? 184.790 217.697 167.563 1.00 91.29 422 ARG C N 1
ATOM 5972 C CA . ARG C 1 422 ? 184.036 217.634 166.317 1.00 91.29 422 ARG C CA 1
ATOM 5973 C C . ARG C 1 422 ? 183.038 218.778 166.224 1.00 91.29 422 ARG C C 1
ATOM 5974 O O . ARG C 1 422 ? 182.971 219.478 165.207 1.00 91.29 422 ARG C O 1
ATOM 5982 N N . ARG C 1 423 ? 182.261 218.997 167.286 1.00 94.76 423 ARG C N 1
ATOM 5983 C CA . ARG C 1 423 ? 181.253 220.048 167.253 1.00 94.76 423 ARG C CA 1
ATOM 5984 C C . ARG C 1 423 ? 181.829 221.434 167.507 1.00 94.76 423 ARG C C 1
ATOM 5985 O O . ARG C 1 423 ? 181.094 222.420 167.388 1.00 94.76 423 ARG C O 1
ATOM 5993 N N . ALA C 1 424 ? 183.108 221.538 167.849 1.00 94.98 424 ALA C N 1
ATOM 5994 C CA . ALA C 1 424 ? 183.731 222.835 168.080 1.00 94.98 424 ALA C CA 1
ATOM 5995 C C . ALA C 1 424 ? 185.183 222.833 167.612 1.00 94.98 424 ALA C C 1
ATOM 5996 O O . ALA C 1 424 ? 186.062 223.377 168.281 1.00 94.98 424 ALA C O 1
ATOM 5998 N N . THR D 1 166 ? 168.007 156.361 173.795 1.00 80.63 166 THR D N 1
ATOM 5999 C CA . THR D 1 166 ? 168.478 157.714 173.529 1.00 80.63 166 THR D CA 1
ATOM 6000 C C . THR D 1 166 ? 168.130 158.645 174.678 1.00 80.63 166 THR D C 1
ATOM 6001 O O . THR D 1 166 ? 168.386 159.842 174.611 1.00 80.63 166 THR D O 1
ATOM 6005 N N . ALA D 1 167 ? 167.532 158.091 175.734 1.00 79.32 167 ALA D N 1
ATOM 6006 C CA . ALA D 1 167 ? 167.181 158.917 176.884 1.00 79.32 167 ALA D CA 1
ATOM 6007 C C . ALA D 1 167 ? 168.422 159.404 177.616 1.00 79.32 167 ALA D C 1
ATOM 6008 O O . ALA D 1 167 ? 168.414 160.498 178.190 1.00 79.32 167 ALA D O 1
ATOM 6010 N N . ARG D 1 168 ? 169.493 158.608 177.606 1.00 76.29 168 ARG D N 1
ATOM 6011 C CA . ARG D 1 168 ? 170.722 158.998 178.288 1.00 76.29 168 ARG D CA 1
ATOM 6012 C C . ARG D 1 168 ? 171.288 160.287 177.708 1.00 76.29 168 ARG D C 1
ATOM 6013 O O . ARG D 1 168 ? 171.639 161.213 178.448 1.00 76.29 168 ARG D O 1
ATOM 6021 N N . GLN D 1 169 ? 171.370 160.373 176.380 1.00 78.91 169 GLN D N 1
ATOM 6022 C CA . GLN D 1 169 ? 171.890 161.590 175.771 1.00 78.91 169 GLN D CA 1
ATOM 6023 C C . GLN D 1 169 ? 170.939 162.760 175.975 1.00 78.91 169 GLN D C 1
ATOM 6024 O O . GLN D 1 169 ? 171.385 163.905 176.075 1.00 78.91 169 GLN D O 1
ATOM 6030 N N . ARG D 1 170 ? 169.635 162.494 176.066 1.00 79.48 170 ARG D N 1
ATOM 6031 C CA . ARG D 1 170 ? 168.679 163.559 176.349 1.00 79.48 170 ARG D CA 1
ATOM 6032 C C . ARG D 1 170 ? 168.904 164.141 177.739 1.00 79.48 170 ARG D C 1
ATOM 6033 O O . ARG D 1 170 ? 168.948 165.366 177.916 1.00 79.48 170 ARG D O 1
ATOM 6041 N N . VAL D 1 171 ? 169.058 163.271 178.740 1.00 74.91 171 VAL D N 1
ATOM 6042 C CA . VAL D 1 171 ? 169.328 163.729 180.099 1.00 74.91 171 VAL D CA 1
ATOM 6043 C C . VAL D 1 171 ? 170.653 164.475 180.153 1.00 74.91 171 VAL D C 1
ATOM 6044 O O . VAL D 1 171 ? 170.771 165.515 180.811 1.00 74.91 171 VAL D O 1
ATOM 6048 N N . TRP D 1 172 ? 171.670 163.959 179.462 1.00 73.12 172 TRP D N 1
ATOM 6049 C CA . TRP D 1 172 ? 172.958 164.641 179.449 1.00 73.12 172 TRP D CA 1
ATOM 6050 C C . TRP D 1 172 ? 172.851 166.023 178.817 1.00 73.12 172 TRP D C 1
ATOM 6051 O O . TRP D 1 172 ? 173.444 166.985 179.313 1.00 73.12 172 TRP D O 1
ATOM 6062 N N . ARG D 1 173 ? 172.118 166.139 177.711 1.00 74.66 173 ARG D N 1
ATOM 6063 C CA . ARG D 1 173 ? 171.944 167.438 177.075 1.00 74.66 173 ARG D CA 1
ATOM 6064 C C . ARG D 1 173 ? 171.213 168.400 177.997 1.00 74.66 173 ARG D C 1
ATOM 6065 O O . ARG D 1 173 ? 171.532 169.592 178.047 1.00 74.66 173 ARG D O 1
ATOM 6073 N N . ALA D 1 174 ? 170.219 167.899 178.729 1.00 72.59 174 ALA D N 1
ATOM 6074 C CA . ALA D 1 174 ? 169.538 168.733 179.712 1.00 72.59 174 ALA D CA 1
ATOM 6075 C C . ALA D 1 174 ? 170.505 169.215 180.788 1.00 72.59 174 ALA D C 1
ATOM 6076 O O . ALA D 1 174 ? 170.481 170.386 181.182 1.00 72.59 174 ALA D O 1
ATOM 6078 N N . PHE D 1 175 ? 171.365 168.322 181.272 1.00 69.80 175 PHE D N 1
ATOM 6079 C CA . PHE D 1 175 ? 172.282 168.685 182.346 1.00 69.80 175 PHE D CA 1
ATOM 6080 C C . PHE D 1 175 ? 173.328 169.682 181.870 1.00 69.80 175 PHE D C 1
ATOM 6081 O O . PHE D 1 175 ? 173.665 170.629 182.588 1.00 69.80 175 PHE D O 1
ATOM 6089 N N . GLU D 1 176 ? 173.853 169.482 180.662 1.00 73.82 176 GLU D N 1
ATOM 6090 C CA . GLU D 1 176 ? 174.900 170.350 180.140 1.00 73.82 176 GLU D CA 1
ATOM 6091 C C . GLU D 1 176 ? 174.345 171.703 179.724 1.00 73.82 176 GLU D C 1
ATOM 6092 O O . GLU D 1 176 ? 175.000 172.734 179.911 1.00 73.82 176 GLU D O 1
ATOM 6098 N N . ASN D 1 177 ? 173.144 171.722 179.151 1.00 72.73 177 ASN D N 1
ATOM 6099 C CA . ASN D 1 177 ? 172.488 172.956 178.728 1.00 72.73 177 ASN D CA 1
ATOM 6100 C C . ASN D 1 177 ? 171.209 173.093 179.539 1.00 72.73 177 ASN D C 1
ATOM 6101 O O . ASN D 1 177 ? 170.146 172.606 179.126 1.00 72.73 177 ASN D O 1
ATOM 6106 N N . PRO D 1 178 ? 171.269 173.734 180.705 1.00 69.01 178 PRO D N 1
ATOM 6107 C CA . PRO D 1 178 ? 170.055 173.880 181.520 1.00 69.01 178 PRO D CA 1
ATOM 6108 C C . PRO D 1 178 ? 168.958 174.671 180.838 1.00 69.01 178 PRO D C 1
ATOM 6109 O O . PRO D 1 178 ? 167.775 174.382 181.053 1.00 69.01 178 PRO D O 1
ATOM 6113 N N . HIS D 1 179 ? 169.312 175.657 180.014 1.00 69.43 179 HIS D N 1
ATOM 6114 C CA . HIS D 1 179 ? 168.324 176.564 179.450 1.00 69.43 179 HIS D CA 1
ATOM 6115 C C . HIS D 1 179 ? 167.606 175.997 178.234 1.00 69.43 179 HIS D C 1
ATOM 6116 O O . HIS D 1 179 ? 166.691 176.648 177.721 1.00 69.43 179 HIS D O 1
ATOM 6123 N N . THR D 1 180 ? 167.990 174.813 177.757 1.00 71.60 180 THR D N 1
ATOM 6124 C CA . THR D 1 180 ? 167.301 174.236 176.609 1.00 71.60 180 THR D CA 1
ATOM 6125 C C . THR D 1 180 ? 165.931 173.696 176.994 1.00 71.60 180 THR D C 1
ATOM 6126 O O . THR D 1 180 ? 164.950 173.907 176.272 1.00 71.60 180 THR D O 1
ATOM 6130 N N . SER D 1 181 ? 165.839 173.011 178.129 1.00 71.98 181 SER D N 1
ATOM 6131 C CA . SER D 1 181 ? 164.625 172.332 178.548 1.00 71.98 181 SER D CA 1
ATOM 6132 C C . SER D 1 181 ? 164.067 172.994 179.799 1.00 71.98 181 SER D C 1
ATOM 6133 O O . SER D 1 181 ? 164.785 173.664 180.545 1.00 71.98 181 SER D O 1
ATOM 6136 N N . THR D 1 182 ? 162.766 172.804 180.020 1.00 70.87 182 THR D N 1
ATOM 6137 C CA . THR D 1 182 ? 162.152 173.287 181.253 1.00 70.87 182 THR D CA 1
ATOM 6138 C C . THR D 1 182 ? 162.617 172.471 182.453 1.00 70.87 182 THR D C 1
ATOM 6139 O O . THR D 1 182 ? 162.966 173.032 183.498 1.00 70.87 182 THR D O 1
ATOM 6143 N N . MET D 1 183 ? 162.630 171.141 182.321 1.00 69.98 183 MET D N 1
ATOM 6144 C CA . MET D 1 183 ? 163.081 170.293 183.421 1.00 69.98 183 MET D CA 1
ATOM 6145 C C . MET D 1 183 ? 164.538 170.565 183.761 1.00 69.98 183 MET D C 1
ATOM 6146 O O . MET D 1 183 ? 164.913 170.617 184.938 1.00 69.98 183 MET D O 1
ATOM 6151 N N . ALA D 1 184 ? 165.372 170.754 182.741 1.00 67.22 184 ALA D N 1
ATOM 6152 C CA . ALA D 1 184 ? 166.765 171.097 182.985 1.00 67.22 184 ALA D CA 1
ATOM 6153 C C . ALA D 1 184 ? 166.880 172.410 183.743 1.00 67.22 184 ALA D C 1
ATOM 6154 O O . ALA D 1 184 ? 167.696 172.536 184.661 1.00 67.22 184 ALA D O 1
ATOM 6156 N N . LEU D 1 185 ? 166.062 173.398 183.381 1.00 63.22 185 LEU D N 1
ATOM 6157 C CA . LEU D 1 185 ? 166.152 174.702 184.026 1.00 63.22 185 LEU D CA 1
ATOM 6158 C C . LEU D 1 185 ? 165.677 174.647 185.473 1.00 63.22 185 LEU D C 1
ATOM 6159 O O . LEU D 1 185 ? 166.272 175.286 186.351 1.00 63.22 185 LEU D O 1
ATOM 6164 N N . VAL D 1 186 ? 164.607 173.898 185.748 1.00 62.85 186 VAL D N 1
ATOM 6165 C CA . VAL D 1 186 ? 164.155 173.787 187.130 1.00 62.85 186 VAL D CA 1
ATOM 6166 C C . VAL D 1 186 ? 165.183 173.032 187.961 1.00 62.85 186 VAL D C 1
ATOM 6167 O O . VAL D 1 186 ? 165.434 173.382 189.118 1.00 62.85 186 VAL D O 1
ATOM 6171 N N . PHE D 1 187 ? 165.808 172.001 187.387 1.00 59.47 187 PHE D N 1
ATOM 6172 C CA . PHE D 1 187 ? 166.864 171.294 188.101 1.00 59.47 187 PHE D CA 1
ATOM 6173 C C . PHE D 1 187 ? 168.021 172.230 188.412 1.00 59.47 187 PHE D C 1
ATOM 6174 O O . PHE D 1 187 ? 168.562 172.230 189.526 1.00 59.47 187 PHE D O 1
ATOM 6182 N N . TYR D 1 188 ? 168.391 173.047 187.429 1.00 53.55 188 TYR D N 1
ATOM 6183 C CA . TYR D 1 188 ? 169.444 174.040 187.584 1.00 53.55 188 TYR D CA 1
ATOM 6184 C C . TYR D 1 188 ? 169.151 174.976 188.749 1.00 53.55 188 TYR D C 1
ATOM 6185 O O . TYR D 1 188 ? 169.984 175.153 189.647 1.00 53.55 188 TYR D O 1
ATOM 6194 N N . TYR D 1 189 ? 167.955 175.565 188.760 1.00 55.44 189 TYR D N 1
ATOM 6195 C CA . TYR D 1 189 ? 167.621 176.549 189.784 1.00 55.44 189 TYR D CA 1
ATOM 6196 C C . TYR D 1 189 ? 167.479 175.906 191.156 1.00 55.44 189 TYR D C 1
ATOM 6197 O O . TYR D 1 189 ? 167.877 176.498 192.164 1.00 55.44 189 TYR D O 1
ATOM 6206 N N . VAL D 1 190 ? 166.922 174.697 191.220 1.00 52.26 190 VAL D N 1
ATOM 6207 C CA . VAL D 1 190 ? 166.790 174.003 192.497 1.00 52.26 190 VAL D CA 1
ATOM 6208 C C . VAL D 1 190 ? 168.162 173.734 193.098 1.00 52.26 190 VAL D C 1
ATOM 6209 O O . VAL D 1 190 ? 168.408 173.996 194.285 1.00 52.26 190 VAL D O 1
ATOM 6213 N N . THR D 1 191 ? 169.082 173.213 192.285 1.00 48.02 191 THR D N 1
ATOM 6214 C CA . THR D 1 191 ? 170.413 172.927 192.795 1.00 48.02 191 THR D CA 1
ATOM 6215 C C . THR D 1 191 ? 171.134 174.200 193.212 1.00 48.02 191 THR D C 1
ATOM 6216 O O . THR D 1 191 ? 171.817 174.219 194.240 1.00 48.02 191 THR D O 1
ATOM 6220 N N . GLY D 1 192 ? 171.000 175.276 192.433 1.00 43.11 192 GLY D N 1
ATOM 6221 C CA . GLY D 1 192 ? 171.635 176.524 192.823 1.00 43.11 192 GLY D CA 1
ATOM 6222 C C . GLY D 1 192 ? 171.094 177.063 194.132 1.00 43.11 192 GLY D C 1
ATOM 6223 O O . GLY D 1 192 ? 171.852 177.535 194.990 1.00 43.11 192 GLY D O 1
ATOM 6224 N N . PHE D 1 193 ? 169.776 176.984 194.310 1.00 43.94 193 PHE D N 1
ATOM 6225 C CA . PHE D 1 193 ? 169.170 177.445 195.549 1.00 43.94 193 PHE D CA 1
ATOM 6226 C C . PHE D 1 193 ? 169.683 176.648 196.734 1.00 43.94 193 PHE D C 1
ATOM 6227 O O . PHE D 1 193 ? 169.973 177.214 197.792 1.00 43.94 193 PHE D O 1
ATOM 6235 N N . PHE D 1 194 ? 169.806 175.331 196.583 1.00 44.32 194 PHE D N 1
ATOM 6236 C CA . PHE D 1 194 ? 170.245 174.547 197.730 1.00 44.32 194 PHE D CA 1
ATOM 6237 C C . PHE D 1 194 ? 171.742 174.669 197.975 1.00 44.32 194 PHE D C 1
ATOM 6238 O O . PHE D 1 194 ? 172.187 174.506 199.114 1.00 44.32 194 PHE D O 1
ATOM 6246 N N . ILE D 1 195 ? 172.529 175.000 196.952 1.00 38.90 195 ILE D N 1
ATOM 6247 C CA . ILE D 1 195 ? 173.922 175.359 197.202 1.00 38.90 195 ILE D CA 1
ATOM 6248 C C . ILE D 1 195 ? 173.986 176.605 198.074 1.00 38.90 195 ILE D C 1
ATOM 6249 O O . ILE D 1 195 ? 174.717 176.654 199.073 1.00 38.90 195 ILE D O 1
ATOM 6254 N N . ALA D 1 196 ? 173.210 177.629 197.715 1.00 36.78 196 ALA D N 1
ATOM 6255 C CA . ALA D 1 196 ? 173.207 178.852 198.511 1.00 36.78 196 ALA D CA 1
ATOM 6256 C C . ALA D 1 196 ? 172.717 178.584 199.929 1.00 36.78 196 ALA D C 1
ATOM 6257 O O . ALA D 1 196 ? 173.271 179.114 200.899 1.00 36.78 196 ALA D O 1
ATOM 6259 N N . VAL D 1 197 ? 171.688 177.749 200.064 1.00 37.23 197 VAL D N 1
ATOM 6260 C CA . VAL D 1 197 ? 171.151 177.408 201.376 1.00 37.23 197 VAL D CA 1
ATOM 6261 C C . VAL D 1 197 ? 172.201 176.708 202.227 1.00 37.23 197 VAL D C 1
ATOM 6262 O O . VAL D 1 197 ? 172.385 177.040 203.402 1.00 37.23 197 VAL D O 1
ATOM 6266 N N . SER D 1 198 ? 172.903 175.733 201.652 1.00 36.40 198 SER D N 1
ATOM 6267 C CA . SER D 1 198 ? 173.929 175.019 202.398 1.00 36.40 198 SER D CA 1
ATOM 6268 C C . SER D 1 198 ? 175.045 175.954 202.840 1.00 36.40 198 SER D C 1
ATOM 6269 O O . SER D 1 198 ? 175.505 175.885 203.985 1.00 36.40 198 SER D O 1
ATOM 6272 N N . VAL D 1 199 ? 175.488 176.842 201.950 1.00 33.89 199 VAL D N 1
ATOM 6273 C CA . VAL D 1 199 ? 176.577 177.754 202.294 1.00 33.89 199 VAL D CA 1
ATOM 6274 C C . VAL D 1 199 ? 176.160 178.679 203.433 1.00 33.89 199 VAL D C 1
ATOM 6275 O O . VAL D 1 199 ? 176.900 178.872 204.411 1.00 33.89 199 VAL D O 1
ATOM 6279 N N . ILE D 1 200 ? 174.955 179.243 203.336 1.00 33.66 200 ILE D N 1
ATOM 6280 C CA . ILE D 1 200 ? 174.468 180.146 204.374 1.00 33.66 200 ILE D CA 1
ATOM 6281 C C . ILE D 1 200 ? 174.318 179.413 205.698 1.00 33.66 200 ILE D C 1
ATOM 6282 O O . ILE D 1 200 ? 174.666 179.947 206.753 1.00 33.66 200 ILE D O 1
ATOM 6287 N N . ALA D 1 201 ? 173.788 178.190 205.672 1.00 34.17 201 ALA D N 1
ATOM 6288 C CA . ALA D 1 201 ? 173.620 177.434 206.908 1.00 34.17 201 ALA D CA 1
ATOM 6289 C C . ALA D 1 201 ? 174.961 177.124 207.557 1.00 34.17 201 ALA D C 1
ATOM 6290 O O . ALA D 1 201 ? 175.098 177.199 208.782 1.00 34.17 201 ALA D O 1
ATOM 6292 N N . ASN D 1 202 ? 175.958 176.758 206.751 1.00 35.46 202 ASN D N 1
ATOM 6293 C CA . ASN D 1 202 ? 177.280 176.473 207.292 1.00 35.46 202 ASN D CA 1
ATOM 6294 C C . ASN D 1 202 ? 177.890 177.709 207.937 1.00 35.46 202 ASN D C 1
ATOM 6295 O O . ASN D 1 202 ? 178.588 177.605 208.949 1.00 35.46 202 ASN D O 1
ATOM 6300 N N . VAL D 1 203 ? 177.651 178.887 207.363 1.00 30.58 203 VAL D N 1
ATOM 6301 C CA . VAL D 1 203 ? 178.113 180.108 208.019 1.00 30.58 203 VAL D CA 1
ATOM 6302 C C . VAL D 1 203 ? 177.334 180.367 209.309 1.00 30.58 203 VAL D C 1
ATOM 6303 O O . VAL D 1 203 ? 177.922 180.651 210.356 1.00 30.58 203 VAL D O 1
ATOM 6307 N N . VAL D 1 204 ? 176.006 180.256 209.257 1.00 35.33 204 VAL D N 1
ATOM 6308 C CA . VAL D 1 204 ? 175.142 180.680 210.355 1.00 35.33 204 VAL D CA 1
ATOM 6309 C C . VAL D 1 204 ? 175.287 179.779 211.573 1.00 35.33 204 VAL D C 1
ATOM 6310 O O . VAL D 1 204 ? 175.152 180.240 212.711 1.00 35.33 204 VAL D O 1
ATOM 6314 N N . GLU D 1 205 ? 175.577 178.497 211.373 1.00 40.18 205 GLU D N 1
ATOM 6315 C CA . GLU D 1 205 ? 175.630 177.573 212.498 1.00 40.18 205 GLU D CA 1
ATOM 6316 C C . GLU D 1 205 ? 176.735 177.909 213.493 1.00 40.18 205 GLU D C 1
ATOM 6317 O O . GLU D 1 205 ? 176.730 177.378 214.606 1.00 40.18 205 GLU D O 1
ATOM 6323 N N . THR D 1 206 ? 177.687 178.759 213.121 1.00 34.45 206 THR D N 1
ATOM 6324 C CA . THR D 1 206 ? 178.742 179.179 214.030 1.00 34.45 206 THR D CA 1
ATOM 6325 C C . THR D 1 206 ? 178.404 180.450 214.794 1.00 34.45 206 THR D C 1
ATOM 6326 O O . THR D 1 206 ? 179.187 180.863 215.651 1.00 34.45 206 THR D O 1
ATOM 6330 N N . VAL D 1 207 ? 177.275 181.076 214.508 1.00 41.95 207 VAL D N 1
ATOM 6331 C CA . VAL D 1 207 ? 176.926 182.348 215.140 1.00 41.95 207 VAL D CA 1
ATOM 6332 C C . VAL D 1 207 ? 176.354 182.071 216.527 1.00 41.95 207 VAL D C 1
ATOM 6333 O O . VAL D 1 207 ? 175.479 181.205 216.664 1.00 41.95 207 VAL D O 1
ATOM 6337 N N . PRO D 1 208 ? 176.826 182.758 217.566 1.00 50.82 208 PRO D N 1
ATOM 6338 C CA . PRO D 1 208 ? 176.211 182.605 218.890 1.00 50.82 208 PRO D CA 1
ATOM 6339 C C . PRO D 1 208 ? 174.749 183.020 218.862 1.00 50.82 208 PRO D C 1
ATOM 6340 O O . PRO D 1 208 ? 174.404 184.121 218.435 1.00 50.82 208 PRO D O 1
ATOM 6344 N N . CYS D 1 209 ? 173.888 182.123 219.333 1.00 62.19 209 CYS D N 1
ATOM 6345 C CA . CYS D 1 209 ? 172.447 182.281 219.225 1.00 62.19 209 CYS D CA 1
ATOM 6346 C C . CYS D 1 209 ? 171.831 182.866 220.487 1.00 62.19 209 CYS D C 1
ATOM 6347 O O . CYS D 1 209 ? 170.604 182.877 220.623 1.00 62.19 209 CYS D O 1
ATOM 6350 N N . GLY D 1 210 ? 172.652 183.360 221.404 1.00 72.57 210 GLY D N 1
ATOM 6351 C CA . GLY D 1 210 ? 172.177 183.832 222.685 1.00 72.57 210 GLY D CA 1
ATOM 6352 C C . GLY D 1 210 ? 172.220 182.744 223.742 1.00 72.57 210 GLY D C 1
ATOM 6353 O O . GLY D 1 210 ? 172.206 181.548 223.452 1.00 72.57 210 GLY D O 1
ATOM 6354 N N . SER D 1 211 ? 172.280 183.179 224.997 1.00 82.78 211 SER D N 1
ATOM 6355 C CA . SER D 1 211 ? 172.337 182.233 226.101 1.00 82.78 211 SER D CA 1
ATOM 6356 C C . SER D 1 211 ? 171.004 181.508 226.232 1.00 82.78 211 SER D C 1
ATOM 6357 O O . SER D 1 211 ? 169.947 182.140 226.322 1.00 82.78 211 SER D O 1
ATOM 6360 N N . SER D 1 212 ? 171.057 180.179 226.238 1.00 86.31 212 SER D N 1
ATOM 6361 C CA . SER D 1 212 ? 169.852 179.385 226.372 1.00 86.31 212 SER D CA 1
ATOM 6362 C C . SER D 1 212 ? 169.334 179.465 227.804 1.00 86.31 212 SER D C 1
ATOM 6363 O O . SER D 1 212 ? 170.058 179.878 228.714 1.00 86.31 212 SER D O 1
ATOM 6366 N N . PRO D 1 213 ? 168.066 179.099 228.025 1.00 91.70 213 PRO D N 1
ATOM 6367 C CA . PRO D 1 213 ? 167.517 179.150 229.387 1.00 91.70 213 PRO D CA 1
ATOM 6368 C C . PRO D 1 213 ? 168.329 178.314 230.361 1.00 91.70 213 PRO D C 1
ATOM 6369 O O . PRO D 1 213 ? 168.366 177.084 230.262 1.00 91.70 213 PRO D O 1
ATOM 6371 N N . GLY D 1 214 ? 168.988 178.979 231.306 1.00 91.68 214 GLY D N 1
ATOM 6372 C CA . GLY D 1 214 ? 169.860 178.310 232.246 1.00 91.68 214 GLY D CA 1
ATOM 6373 C C . GLY D 1 214 ? 171.244 177.991 231.725 1.00 91.68 214 GLY D C 1
ATOM 6374 O O . GLY D 1 214 ? 172.052 177.430 232.475 1.00 91.68 214 GLY D O 1
ATOM 6375 N N . HIS D 1 215 ? 171.546 178.328 230.474 1.00 91.27 215 HIS D N 1
ATOM 6376 C CA . HIS D 1 215 ? 172.852 178.020 229.911 1.00 91.27 215 HIS D CA 1
ATOM 6377 C C . HIS D 1 215 ? 173.925 178.927 230.503 1.00 91.27 215 HIS D C 1
ATOM 6378 O O . HIS D 1 215 ? 173.679 180.091 230.829 1.00 91.27 215 HIS D O 1
ATOM 6380 N N . ILE D 1 216 ? 175.130 178.371 230.645 1.00 89.71 216 ILE D N 1
ATOM 6381 C CA . ILE D 1 216 ? 176.241 179.138 231.199 1.00 89.71 216 ILE D CA 1
ATOM 6382 C C . ILE D 1 216 ? 176.674 180.234 230.234 1.00 89.71 216 ILE D C 1
ATOM 6383 O O . ILE D 1 216 ? 176.881 181.386 230.634 1.00 89.71 216 ILE D O 1
ATOM 6385 N N . LYS D 1 217 ? 176.815 179.900 228.954 1.00 83.22 217 LYS D N 1
ATOM 6386 C CA . LYS D 1 217 ? 177.266 180.846 227.946 1.00 83.22 217 LYS D CA 1
ATOM 6387 C C . LYS D 1 217 ? 176.386 180.722 226.712 1.00 83.22 217 LYS D C 1
ATOM 6388 O O . LYS D 1 217 ? 175.613 179.771 226.566 1.00 83.22 217 LYS D O 1
ATOM 6390 N N . GLU D 1 218 ? 176.503 181.706 225.824 1.00 73.46 218 GLU D N 1
ATOM 6391 C CA . GLU D 1 218 ? 175.768 181.659 224.569 1.00 73.46 218 GLU D CA 1
ATOM 6392 C C . GLU D 1 218 ? 176.219 180.460 223.748 1.00 73.46 218 GLU D C 1
ATOM 6393 O O . GLU D 1 218 ? 177.404 180.125 223.700 1.00 73.46 218 GLU D O 1
ATOM 6395 N N . LEU D 1 219 ? 175.268 179.814 223.115 1.00 61.76 219 LEU D N 1
ATOM 6396 C CA . LEU D 1 219 ? 175.517 178.617 222.344 1.00 61.76 219 LEU D CA 1
ATOM 6397 C C . LEU D 1 219 ? 175.462 178.938 220.856 1.00 61.76 219 LEU D C 1
ATOM 6398 O O . LEU D 1 219 ? 174.628 179.745 220.432 1.00 61.76 219 LEU D O 1
ATOM 6403 N N . PRO D 1 220 ? 176.345 178.360 220.046 1.00 53.29 220 PRO D N 1
ATOM 6404 C CA . PRO D 1 220 ? 176.244 178.558 218.597 1.00 53.29 220 PRO D CA 1
ATOM 6405 C C . PRO D 1 220 ? 174.949 177.964 218.066 1.00 53.29 220 PRO D C 1
ATOM 6406 O O . PRO D 1 220 ? 174.448 176.966 218.583 1.00 53.29 220 PRO D O 1
ATOM 6410 N N . CYS D 1 221 ? 174.408 178.596 217.020 1.00 51.05 221 CYS D N 1
ATOM 6411 C CA . CYS D 1 221 ? 173.146 178.139 216.444 1.00 51.05 221 CYS D CA 1
ATOM 6412 C C . CYS D 1 221 ? 173.205 176.665 216.074 1.00 51.05 221 CYS D C 1
ATOM 6413 O O . CYS D 1 221 ? 172.231 175.930 216.260 1.00 51.05 221 CYS D O 1
ATOM 6416 N N . GLY D 1 222 ? 174.348 176.211 215.561 1.00 50.10 222 GLY D N 1
ATOM 6417 C CA . GLY D 1 222 ? 174.497 174.821 215.183 1.00 50.10 222 GLY D CA 1
ATOM 6418 C C . GLY D 1 222 ? 174.497 173.859 216.346 1.00 50.10 222 GLY D C 1
ATOM 6419 O O . GLY D 1 222 ? 174.205 172.677 216.155 1.00 50.10 222 GLY D O 1
ATOM 6420 N N . GLU D 1 223 ? 174.828 174.331 217.544 1.00 56.85 223 GLU D N 1
ATOM 6421 C CA . GLU D 1 223 ? 174.765 173.496 218.736 1.00 56.85 223 GLU D CA 1
ATOM 6422 C C . GLU D 1 223 ? 173.413 173.586 219.423 1.00 56.85 223 GLU D C 1
ATOM 6423 O O . GLU D 1 223 ? 172.927 172.592 219.969 1.00 56.85 223 GLU D O 1
ATOM 6429 N N . ARG D 1 224 ? 172.798 174.766 219.410 1.00 57.79 224 ARG D N 1
ATOM 6430 C CA . ARG D 1 224 ? 171.482 174.918 220.011 1.00 57.79 224 ARG D CA 1
ATOM 6431 C C . ARG D 1 224 ? 170.407 174.209 219.197 1.00 57.79 224 ARG D C 1
ATOM 6432 O O . ARG D 1 224 ? 169.431 173.711 219.765 1.00 57.79 224 ARG D O 1
ATOM 6440 N N . TYR D 1 225 ? 170.574 174.139 217.881 1.00 52.65 225 TYR D N 1
ATOM 6441 C CA . TYR D 1 225 ? 169.606 173.535 216.972 1.00 52.65 225 TYR D CA 1
ATOM 6442 C C . TYR D 1 225 ? 170.280 172.466 216.126 1.00 52.65 225 TYR D C 1
ATOM 6443 O O . TYR D 1 225 ? 170.201 172.467 214.900 1.00 52.65 225 TYR D O 1
ATOM 6452 N N . ALA D 1 226 ? 170.985 171.549 216.787 1.00 51.11 226 ALA D N 1
ATOM 6453 C CA . ALA D 1 226 ? 171.755 170.541 216.069 1.00 51.11 226 ALA D CA 1
ATOM 6454 C C . ALA D 1 226 ? 170.869 169.691 215.166 1.00 51.11 226 ALA D C 1
ATOM 6455 O O . ALA D 1 226 ? 171.279 169.318 214.063 1.00 51.11 226 ALA D O 1
ATOM 6457 N N . VAL D 1 227 ? 169.654 169.377 215.613 1.00 50.62 227 VAL D N 1
ATOM 6458 C CA . VAL D 1 227 ? 168.752 168.563 214.804 1.00 50.62 227 VAL D CA 1
ATOM 6459 C C . VAL D 1 227 ? 168.329 169.316 213.550 1.00 50.62 227 VAL D C 1
ATOM 6460 O O . VAL D 1 227 ? 168.333 168.763 212.446 1.00 50.62 227 VAL D O 1
ATOM 6464 N N . ALA D 1 228 ? 167.954 170.588 213.700 1.00 48.12 228 ALA D N 1
ATOM 6465 C CA . ALA D 1 228 ? 167.509 171.367 212.550 1.00 48.12 228 ALA D CA 1
ATOM 6466 C C . ALA D 1 228 ? 168.623 171.530 211.525 1.00 48.12 228 ALA D C 1
ATOM 6467 O O . ALA D 1 228 ? 168.402 171.368 210.318 1.00 48.12 228 ALA D O 1
ATOM 6469 N N . PHE D 1 229 ? 169.830 171.850 211.987 1.00 44.57 229 PHE D N 1
ATOM 6470 C CA . PHE D 1 229 ? 170.937 172.033 211.061 1.00 44.57 229 PHE D CA 1
ATOM 6471 C C . PHE D 1 229 ? 171.337 170.714 210.420 1.00 44.57 229 PHE D C 1
ATOM 6472 O O . PHE D 1 229 ? 171.697 170.682 209.241 1.00 44.57 229 PHE D O 1
ATOM 6480 N N . PHE D 1 230 ? 171.264 169.614 211.172 1.00 46.39 230 PHE D N 1
ATOM 6481 C CA . PHE D 1 230 ? 171.535 168.306 210.590 1.00 46.39 230 PHE D CA 1
ATOM 6482 C C . PHE D 1 230 ? 170.516 167.957 209.514 1.00 46.39 230 PHE D C 1
ATOM 6483 O O . PHE D 1 230 ? 170.869 167.382 208.484 1.00 46.39 230 PHE D O 1
ATOM 6491 N N . CYS D 1 231 ? 169.245 168.278 209.743 1.00 49.75 231 CYS D N 1
ATOM 6492 C CA . CYS D 1 231 ? 168.220 168.007 208.741 1.00 49.75 231 CYS D CA 1
ATOM 6493 C C . CYS D 1 231 ? 168.437 168.841 207.485 1.00 49.75 231 CYS D C 1
ATOM 6494 O O . CYS D 1 231 ? 168.299 168.337 206.365 1.00 49.75 231 CYS D O 1
ATOM 6497 N N . LEU D 1 232 ? 168.770 170.120 207.652 1.00 47.19 232 LEU D N 1
ATOM 6498 C CA . LEU D 1 232 ? 169.057 170.962 206.497 1.00 47.19 232 LEU D CA 1
ATOM 6499 C C . LEU D 1 232 ? 170.268 170.445 205.726 1.00 47.19 232 LEU D C 1
ATOM 6500 O O . LEU D 1 232 ? 170.253 170.383 204.488 1.00 47.19 232 LEU D O 1
ATOM 6505 N N . ASP D 1 233 ? 171.319 170.051 206.446 1.00 47.77 233 ASP D N 1
ATOM 6506 C CA . ASP D 1 233 ? 172.500 169.496 205.801 1.00 47.77 233 ASP D CA 1
ATOM 6507 C C . ASP D 1 233 ? 172.167 168.206 205.070 1.00 47.77 233 ASP D C 1
ATOM 6508 O O . ASP D 1 233 ? 172.652 167.973 203.962 1.00 47.77 233 ASP D O 1
ATOM 6513 N N . THR D 1 234 ? 171.347 167.354 205.680 1.00 46.91 234 THR D N 1
ATOM 6514 C CA . THR D 1 234 ? 170.967 166.098 205.051 1.00 46.91 234 THR D CA 1
ATOM 6515 C C . THR D 1 234 ? 170.181 166.338 203.774 1.00 46.91 234 THR D C 1
ATOM 6516 O O . THR D 1 234 ? 170.410 165.667 202.765 1.00 46.91 234 THR D O 1
ATOM 6520 N N . ALA D 1 235 ? 169.252 167.291 203.796 1.00 46.66 235 ALA D N 1
ATOM 6521 C CA . ALA D 1 235 ? 168.487 167.598 202.593 1.00 46.66 235 ALA D CA 1
ATOM 6522 C C . ALA D 1 235 ? 169.396 168.099 201.479 1.00 46.66 235 ALA D C 1
ATOM 6523 O O . ALA D 1 235 ? 169.318 167.630 200.336 1.00 46.66 235 ALA D O 1
ATOM 6525 N N . CYS D 1 236 ? 170.282 169.045 201.801 1.00 46.86 236 CYS D N 1
ATOM 6526 C CA . CYS D 1 236 ? 171.194 169.566 200.788 1.00 46.86 236 CYS D CA 1
ATOM 6527 C C . CYS D 1 236 ? 172.099 168.471 200.237 1.00 46.86 236 CYS D C 1
ATOM 6528 O O . CYS D 1 236 ? 172.314 168.384 199.023 1.00 46.86 236 CYS D O 1
ATOM 6531 N N . VAL D 1 237 ? 172.630 167.617 201.109 1.00 47.37 237 VAL D N 1
ATOM 6532 C CA . VAL D 1 237 ? 173.547 166.579 200.657 1.00 47.37 237 VAL D CA 1
ATOM 6533 C C . VAL D 1 237 ? 172.815 165.534 199.826 1.00 47.37 237 VAL D C 1
ATOM 6534 O O . VAL D 1 237 ? 173.366 165.003 198.858 1.00 47.37 237 VAL D O 1
ATOM 6538 N N . MET D 1 238 ? 171.573 165.211 200.184 1.00 50.35 238 MET D N 1
ATOM 6539 C CA . MET D 1 238 ? 170.807 164.267 199.380 1.00 50.35 238 MET D CA 1
ATOM 6540 C C . MET D 1 238 ? 170.532 164.829 197.995 1.00 50.35 238 MET D C 1
ATOM 6541 O O . MET D 1 238 ? 170.622 164.107 196.995 1.00 50.35 238 MET D O 1
ATOM 6546 N N . ILE D 1 239 ? 170.199 166.117 197.913 1.00 47.30 239 ILE D N 1
ATOM 6547 C CA . ILE D 1 239 ? 170.000 166.744 196.610 1.00 47.30 239 ILE D CA 1
ATOM 6548 C C . ILE D 1 239 ? 171.283 166.689 195.792 1.00 47.30 239 ILE D C 1
ATOM 6549 O O . ILE D 1 239 ? 171.268 166.335 194.608 1.00 47.30 239 ILE D O 1
ATOM 6554 N N . PHE D 1 240 ? 172.416 167.020 196.416 1.00 46.10 240 PHE D N 1
ATOM 6555 C CA . PHE D 1 240 ? 173.686 167.002 195.696 1.00 46.10 240 PHE D CA 1
ATOM 6556 C C . PHE D 1 240 ? 174.049 165.593 195.249 1.00 46.10 240 PHE D C 1
ATOM 6557 O O . PHE D 1 240 ? 174.591 165.400 194.158 1.00 46.10 240 PHE D O 1
ATOM 6565 N N . THR D 1 241 ? 173.750 164.593 196.076 1.00 49.72 241 THR D N 1
ATOM 6566 C CA . THR D 1 241 ? 174.090 163.218 195.733 1.00 49.72 241 THR D CA 1
ATOM 6567 C C . THR D 1 241 ? 173.219 162.698 194.600 1.00 49.72 241 THR D C 1
ATOM 6568 O O . THR D 1 241 ? 173.716 162.024 193.695 1.00 49.72 241 THR D O 1
ATOM 6572 N N . VAL D 1 242 ? 171.921 162.997 194.629 1.00 52.67 242 VAL D N 1
ATOM 6573 C CA . VAL D 1 242 ? 171.050 162.585 193.532 1.00 52.67 242 VAL D CA 1
ATOM 6574 C C . VAL D 1 242 ? 171.454 163.289 192.243 1.00 52.67 242 VAL D C 1
ATOM 6575 O O . VAL D 1 242 ? 171.469 162.681 191.167 1.00 52.67 242 VAL D O 1
ATOM 6579 N N . GLU D 1 243 ? 171.813 164.571 192.333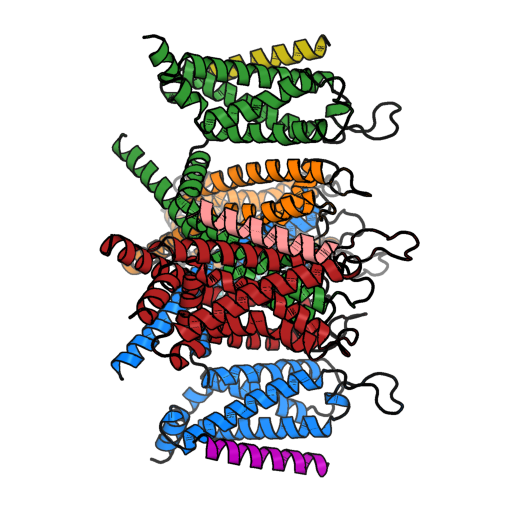 1.00 54.60 243 GLU D N 1
ATOM 6580 C CA . GLU D 1 243 ? 172.331 165.285 191.171 1.00 54.60 243 GLU D CA 1
ATOM 6581 C C . GLU D 1 243 ? 173.572 164.604 190.605 1.00 54.60 243 GLU D C 1
ATOM 6582 O O . GLU D 1 243 ? 173.667 164.364 189.396 1.00 54.60 243 GLU D O 1
ATOM 6588 N N . TYR D 1 244 ? 174.540 164.295 191.468 1.00 55.95 244 TYR D N 1
ATOM 6589 C CA . TYR D 1 244 ? 175.779 163.689 191.003 1.00 55.95 244 TYR D CA 1
ATOM 6590 C C . TYR D 1 244 ? 175.538 162.309 190.414 1.00 55.95 244 TYR D C 1
ATOM 6591 O O . TYR D 1 244 ? 176.158 161.939 189.413 1.00 55.95 244 TYR D O 1
ATOM 6600 N N . LEU D 1 245 ? 174.655 161.525 191.030 1.00 56.51 245 LEU D N 1
ATOM 6601 C CA . LEU D 1 245 ? 174.383 160.189 190.519 1.00 56.51 245 LEU D CA 1
ATOM 6602 C C . LEU D 1 245 ? 173.673 160.253 189.178 1.00 56.51 245 LEU D C 1
ATOM 6603 O O . LEU D 1 245 ? 173.943 159.439 188.292 1.00 56.51 245 LEU D O 1
ATOM 6608 N N . LEU D 1 246 ? 172.773 161.220 189.002 1.00 59.23 246 LEU D N 1
ATOM 6609 C CA . LEU D 1 246 ? 172.132 161.400 187.706 1.00 59.23 246 LEU D CA 1
ATOM 6610 C C . LEU D 1 246 ? 173.140 161.822 186.643 1.00 59.23 246 LEU D C 1
ATOM 6611 O O . LEU D 1 246 ? 173.088 161.345 185.504 1.00 59.23 246 LEU D O 1
ATOM 6616 N N . ARG D 1 247 ? 174.060 162.722 186.992 1.00 60.92 247 ARG D N 1
ATOM 6617 C CA . ARG D 1 247 ? 175.094 163.125 186.044 1.00 60.92 247 ARG D CA 1
ATOM 6618 C C . ARG D 1 247 ? 175.983 161.948 185.666 1.00 60.92 247 ARG D C 1
ATOM 6619 O O . ARG D 1 247 ? 176.370 161.798 184.503 1.00 60.92 247 ARG D O 1
ATOM 6627 N N . LEU D 1 248 ? 176.332 161.113 186.642 1.00 63.69 248 LEU D N 1
ATOM 6628 C CA . LEU D 1 248 ? 177.127 159.925 186.359 1.00 63.69 248 LEU D CA 1
ATOM 6629 C C . LEU D 1 248 ? 176.363 158.944 185.482 1.00 63.69 248 LEU D C 1
ATOM 6630 O O . LEU D 1 248 ? 176.946 158.299 184.604 1.00 63.69 248 LEU D O 1
ATOM 6635 N N . ALA D 1 249 ? 175.060 158.800 185.723 1.00 66.13 249 ALA D N 1
ATOM 6636 C CA . ALA D 1 249 ? 174.256 157.879 184.931 1.00 66.13 249 ALA D CA 1
ATOM 6637 C C . ALA D 1 249 ? 174.140 158.342 183.486 1.00 66.13 249 ALA D C 1
ATOM 6638 O O . ALA D 1 249 ? 174.204 157.525 182.562 1.00 66.13 249 ALA D O 1
ATOM 6640 N N . ALA D 1 250 ? 173.974 159.642 183.270 1.00 69.04 250 ALA D N 1
ATOM 6641 C CA . ALA D 1 250 ? 173.755 160.183 181.937 1.00 69.04 250 ALA D CA 1
ATOM 6642 C C . ALA D 1 250 ? 175.041 160.584 181.230 1.00 69.04 250 ALA D C 1
ATOM 6643 O O . ALA D 1 250 ? 174.975 161.140 180.130 1.00 69.04 250 ALA D O 1
ATOM 6645 N N . ALA D 1 251 ? 176.196 160.330 181.825 1.00 71.13 251 ALA D N 1
ATOM 6646 C CA . ALA D 1 251 ? 177.454 160.699 181.189 1.00 71.13 251 ALA D CA 1
ATOM 6647 C C . ALA D 1 251 ? 177.737 159.777 180.009 1.00 71.13 251 ALA D C 1
ATOM 6648 O O . ALA D 1 251 ? 177.565 158.560 180.127 1.00 71.13 251 ALA D O 1
ATOM 6650 N N . PRO D 1 252 ? 178.154 160.310 178.858 1.00 73.57 252 PRO D N 1
ATOM 6651 C CA . PRO D 1 252 ? 178.553 159.426 177.752 1.00 73.57 252 PRO D CA 1
ATOM 6652 C C . PRO D 1 252 ? 179.761 158.572 178.094 1.00 73.57 252 PRO D C 1
ATOM 6653 O O . PRO D 1 252 ? 179.694 157.339 178.028 1.00 73.57 252 PRO D O 1
ATOM 6657 N N . SER D 1 253 ? 180.864 159.204 178.472 1.00 73.19 253 SER D N 1
ATOM 6658 C CA . SER D 1 253 ? 182.060 158.512 178.938 1.00 73.19 253 SER D CA 1
ATOM 6659 C C . SER D 1 253 ? 182.136 158.725 180.442 1.00 73.19 253 SER D C 1
ATOM 6660 O O . SER D 1 253 ? 182.615 159.763 180.907 1.00 73.19 253 SER D O 1
ATOM 6663 N N . ARG D 1 254 ? 181.668 157.732 181.198 1.00 71.73 254 ARG D N 1
ATOM 6664 C CA . ARG D 1 254 ? 181.521 157.906 182.638 1.00 71.73 254 ARG D CA 1
ATOM 6665 C C . ARG D 1 254 ? 182.856 158.193 183.305 1.00 71.73 254 ARG D C 1
ATOM 6666 O O . ARG D 1 254 ? 182.943 159.063 184.179 1.00 71.73 254 ARG D O 1
ATOM 6674 N N . TYR D 1 255 ? 183.909 157.481 182.905 1.00 72.50 255 TYR D N 1
ATOM 6675 C CA . TYR D 1 255 ? 185.213 157.709 183.517 1.00 72.50 255 TYR D CA 1
ATOM 6676 C C . TYR D 1 255 ? 185.723 159.112 183.212 1.00 72.50 255 TYR D C 1
ATOM 6677 O O . TYR D 1 255 ? 186.368 159.741 184.057 1.00 72.50 255 TYR D O 1
ATOM 6686 N N . ARG D 1 256 ? 185.449 159.617 182.008 1.00 72.38 256 ARG D N 1
ATOM 6687 C CA . ARG D 1 256 ? 185.853 160.978 181.671 1.00 72.38 256 ARG D CA 1
ATOM 6688 C C . ARG D 1 256 ? 185.109 161.998 182.518 1.00 72.38 256 ARG D C 1
ATOM 6689 O O . ARG D 1 256 ? 185.674 163.028 182.902 1.00 72.38 256 ARG D O 1
ATOM 6697 N N . PHE D 1 257 ? 183.830 161.741 182.798 1.00 66.15 257 PHE D N 1
ATOM 6698 C CA . PHE D 1 257 ? 183.090 162.594 183.718 1.00 66.15 257 PHE D CA 1
ATOM 6699 C C . PHE D 1 257 ? 183.709 162.562 185.105 1.00 66.15 257 PHE D C 1
ATOM 6700 O O . PHE D 1 257 ? 183.957 163.610 185.708 1.00 66.15 257 PHE D O 1
ATOM 6708 N N . VAL D 1 258 ? 183.993 161.363 185.612 1.00 65.31 258 VAL D N 1
ATOM 6709 C CA . VAL D 1 258 ? 184.434 161.213 186.996 1.00 65.31 258 VAL D CA 1
ATOM 6710 C C . VAL D 1 258 ? 185.741 161.956 187.232 1.00 65.31 258 VAL D C 1
ATOM 6711 O O . VAL D 1 258 ? 185.965 162.521 188.309 1.00 65.31 258 VAL D O 1
ATOM 6715 N N . ARG D 1 259 ? 186.622 161.977 186.238 1.00 69.27 259 ARG D N 1
ATOM 6716 C CA . ARG D 1 259 ? 187.905 162.646 186.395 1.00 69.27 259 ARG D CA 1
ATOM 6717 C C . ARG D 1 259 ? 187.847 164.140 186.093 1.00 69.27 259 ARG D C 1
ATOM 6718 O O . ARG D 1 259 ? 188.859 164.824 186.271 1.00 69.27 259 ARG D O 1
ATOM 6726 N N . SER D 1 260 ? 186.703 164.660 185.651 1.00 61.52 260 SER D N 1
ATOM 6727 C CA . SER D 1 260 ? 186.575 166.083 185.368 1.00 61.52 260 SER D CA 1
ATOM 6728 C C . SER D 1 260 ? 186.563 166.898 186.656 1.00 61.52 260 SER D C 1
ATOM 6729 O O . SER D 1 260 ? 186.267 166.393 187.735 1.00 61.52 260 SER D O 1
ATOM 6732 N N . VAL D 1 261 ? 186.863 168.191 186.518 1.00 56.91 261 VAL D N 1
ATOM 6733 C CA . VAL D 1 261 ? 187.014 169.060 187.684 1.00 56.91 261 VAL D CA 1
ATOM 6734 C C . VAL D 1 261 ? 185.685 169.241 188.409 1.00 56.91 261 VAL D C 1
ATOM 6735 O O . VAL D 1 261 ? 185.637 169.267 189.644 1.00 56.91 261 VAL D O 1
ATOM 6739 N N . MET D 1 262 ? 184.588 169.369 187.661 1.00 55.68 262 MET D N 1
ATOM 6740 C CA . MET D 1 262 ? 183.281 169.513 188.292 1.00 55.68 262 MET D CA 1
ATOM 6741 C C . MET D 1 262 ? 182.926 168.286 189.119 1.00 55.68 262 MET D C 1
ATOM 6742 O O . MET D 1 262 ? 182.327 168.404 190.193 1.00 55.68 262 MET D O 1
ATOM 6747 N N . SER D 1 263 ? 183.279 167.097 188.632 1.00 56.61 263 SER D N 1
ATOM 6748 C CA . SER D 1 263 ? 183.010 165.883 189.393 1.00 56.61 263 SER D CA 1
ATOM 6749 C C . SER D 1 263 ? 183.823 165.844 190.680 1.00 56.61 263 SER D C 1
ATOM 6750 O O . SER D 1 263 ? 183.321 165.421 191.725 1.00 56.61 263 SER D O 1
ATOM 6753 N N . ILE D 1 264 ? 185.084 166.272 190.625 1.00 54.46 264 ILE D N 1
ATOM 6754 C CA . ILE D 1 264 ? 185.890 166.333 191.841 1.00 54.46 264 ILE D CA 1
ATOM 6755 C C . ILE D 1 264 ? 185.285 167.318 192.827 1.00 54.46 264 ILE D C 1
ATOM 6756 O O . ILE D 1 264 ? 185.253 167.066 194.036 1.00 54.46 264 ILE D O 1
ATOM 6761 N N . ILE D 1 265 ? 184.791 168.454 192.329 1.00 51.50 265 ILE D N 1
ATOM 6762 C CA . ILE D 1 265 ? 184.141 169.427 193.202 1.00 51.50 265 ILE D CA 1
ATOM 6763 C C . ILE D 1 265 ? 182.910 168.819 193.859 1.00 51.50 265 ILE D C 1
ATOM 6764 O O . ILE D 1 265 ? 182.698 168.967 195.066 1.00 51.50 265 ILE D O 1
ATOM 6769 N N . ASP D 1 266 ? 182.084 168.120 193.080 1.00 51.87 266 ASP D N 1
ATOM 6770 C CA . ASP D 1 266 ? 180.866 167.529 193.626 1.00 51.87 266 ASP D CA 1
ATOM 6771 C C . ASP D 1 266 ? 181.185 166.459 194.662 1.00 51.87 266 ASP D C 1
ATOM 6772 O O . ASP D 1 266 ? 180.519 166.363 195.702 1.00 51.87 266 ASP D O 1
ATOM 6777 N N . VAL D 1 267 ? 182.202 165.643 194.397 1.00 52.10 267 VAL D N 1
ATOM 6778 C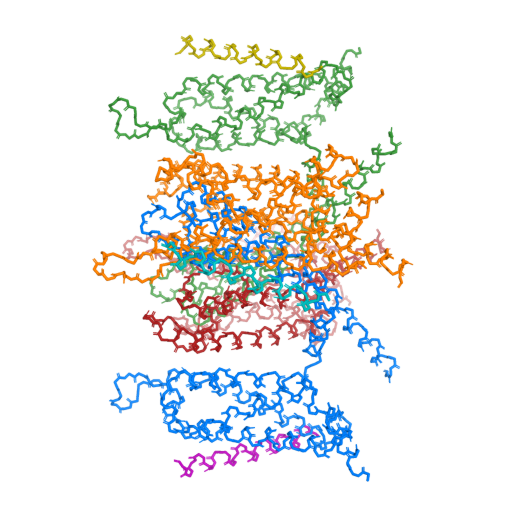 CA . VAL D 1 267 ? 182.577 164.595 195.337 1.00 52.10 267 VAL D CA 1
ATOM 6779 C C . VAL D 1 267 ? 183.137 165.199 196.618 1.00 52.10 267 VAL D C 1
ATOM 6780 O O . VAL D 1 267 ? 182.837 164.730 197.720 1.00 52.10 267 VAL D O 1
ATOM 6784 N N . VAL D 1 268 ? 183.960 166.243 196.499 1.00 51.58 268 VAL D N 1
ATOM 6785 C CA . VAL D 1 268 ? 184.474 166.920 197.686 1.00 51.58 268 VAL D CA 1
ATOM 6786 C C . VAL D 1 268 ? 183.337 167.573 198.457 1.00 51.58 268 VAL D C 1
ATOM 6787 O O . VAL D 1 268 ? 183.386 167.680 199.686 1.00 51.58 268 VAL D O 1
ATOM 6791 N N . ALA D 1 269 ? 182.292 168.003 197.755 1.00 49.61 269 ALA D N 1
ATOM 6792 C CA . ALA D 1 269 ? 181.147 168.601 198.426 1.00 49.61 269 ALA D CA 1
ATOM 6793 C C . ALA D 1 269 ? 180.354 167.566 199.214 1.00 49.61 269 ALA D C 1
ATOM 6794 O O . ALA D 1 269 ? 179.882 167.852 200.318 1.00 49.61 269 ALA D O 1
ATOM 6796 N N . ILE D 1 270 ? 180.184 166.366 198.667 1.00 51.97 270 ILE D N 1
ATOM 6797 C CA . ILE D 1 270 ? 179.306 165.403 199.327 1.00 51.97 270 ILE D CA 1
ATOM 6798 C C . ILE D 1 270 ? 180.029 164.496 200.328 1.00 51.97 270 ILE D C 1
ATOM 6799 O O . ILE D 1 270 ? 179.402 164.020 201.278 1.00 51.97 270 ILE D O 1
ATOM 6804 N N . LEU D 1 271 ? 181.326 164.240 200.151 1.00 53.30 271 LEU D N 1
ATOM 6805 C CA . LEU D 1 271 ? 182.002 163.248 200.988 1.00 53.30 271 LEU D CA 1
ATOM 6806 C C . LEU D 1 271 ? 181.997 163.568 202.478 1.00 53.30 271 LEU D C 1
ATOM 6807 O O . LEU D 1 271 ? 181.715 162.655 203.274 1.00 53.30 271 LEU D O 1
ATOM 6812 N N . PRO D 1 272 ? 182.296 164.792 202.928 1.00 51.86 272 PRO D N 1
ATOM 6813 C CA . PRO D 1 272 ? 182.374 165.027 204.377 1.00 51.86 272 PRO D CA 1
ATOM 6814 C C . PRO D 1 272 ? 181.124 164.633 205.132 1.00 51.86 272 PRO D C 1
ATOM 6815 O O . PRO D 1 272 ? 181.232 164.181 206.274 1.00 51.86 272 PRO D O 1
ATOM 6819 N N . TYR D 1 273 ? 179.944 164.770 204.534 1.00 51.36 273 TYR D N 1
ATOM 6820 C CA . TYR D 1 273 ? 178.724 164.341 205.210 1.00 51.36 273 TYR D CA 1
ATOM 6821 C C . TYR D 1 273 ? 178.767 162.851 205.527 1.00 51.36 273 TYR D C 1
ATOM 6822 O O . TYR D 1 273 ? 178.506 162.431 206.662 1.00 51.36 273 TYR D O 1
ATOM 6831 N N . TYR D 1 274 ? 179.121 162.035 204.535 1.00 53.46 274 TYR D N 1
ATOM 6832 C CA . TYR D 1 274 ? 179.138 160.591 204.736 1.00 53.46 274 TYR D CA 1
ATOM 6833 C C . TYR D 1 274 ? 180.261 160.173 205.672 1.00 53.46 274 TYR D C 1
ATOM 6834 O O . TYR D 1 274 ? 180.077 159.286 206.513 1.00 53.46 274 TYR D O 1
ATOM 6843 N N . ILE D 1 275 ? 181.429 160.804 205.551 1.00 56.71 275 ILE D N 1
ATOM 6844 C CA . ILE D 1 275 ? 182.517 160.506 206.476 1.00 56.71 275 ILE D CA 1
ATOM 6845 C C . ILE D 1 275 ? 182.109 160.845 207.903 1.00 56.71 275 ILE D C 1
ATOM 6846 O O . ILE D 1 275 ? 182.370 160.078 208.835 1.00 56.71 275 ILE D O 1
ATOM 6851 N N . GLY D 1 276 ? 181.446 161.984 208.099 1.00 60.23 276 GLY D N 1
ATOM 6852 C CA . GLY D 1 276 ? 180.974 162.335 209.426 1.00 60.23 276 GLY D CA 1
ATOM 6853 C C . GLY D 1 276 ? 179.932 161.370 209.954 1.00 60.23 276 GLY D C 1
ATOM 6854 O O . GLY D 1 276 ? 179.837 161.150 211.163 1.00 60.23 276 GLY D O 1
ATOM 6855 N N . LEU D 1 277 ? 179.113 160.809 209.064 1.00 60.21 277 LEU D N 1
ATOM 6856 C CA . LEU D 1 277 ? 178.213 159.742 209.491 1.00 60.21 277 LEU D CA 1
ATOM 6857 C C . LEU D 1 277 ? 178.994 158.522 209.960 1.00 60.21 277 LEU D C 1
ATOM 6858 O O . LEU D 1 277 ? 178.677 157.930 210.998 1.00 60.21 277 LEU D O 1
ATOM 6863 N N . VAL D 1 278 ? 180.022 158.133 209.205 1.00 65.87 278 VAL D N 1
ATOM 6864 C CA . VAL D 1 278 ? 180.820 156.967 209.570 1.00 65.87 278 VAL D CA 1
ATOM 6865 C C . VAL D 1 278 ? 181.581 157.218 210.866 1.00 65.87 278 VAL D C 1
ATOM 6866 O O . VAL D 1 278 ? 181.761 156.304 211.679 1.00 65.87 278 VAL D O 1
ATOM 6870 N N . MET D 1 279 ? 182.024 158.451 211.091 1.00 71.46 279 MET D N 1
ATOM 6871 C CA . MET D 1 279 ? 182.793 158.825 212.273 1.00 71.46 279 MET D CA 1
ATOM 6872 C C . MET D 1 279 ? 181.956 159.602 213.282 1.00 71.46 279 MET D C 1
ATOM 6873 O O . MET D 1 279 ? 182.435 160.559 213.893 1.00 71.46 279 MET D O 1
ATOM 6878 N N . THR D 1 280 ? 180.692 159.211 213.466 1.00 74.80 280 THR D N 1
ATOM 6879 C CA . THR D 1 280 ? 179.836 159.931 214.405 1.00 74.80 280 THR D CA 1
ATOM 6880 C C . THR D 1 280 ? 180.340 159.808 215.839 1.00 74.80 280 THR D C 1
ATOM 6881 O O . THR D 1 280 ? 180.083 160.693 216.663 1.00 74.80 280 THR D O 1
ATOM 6885 N N . ASP D 1 281 ? 181.054 158.724 216.157 1.00 78.79 281 ASP D N 1
ATOM 6886 C CA . ASP D 1 281 ? 181.658 158.603 217.479 1.00 78.79 281 ASP D CA 1
ATOM 6887 C C . ASP D 1 281 ? 182.768 159.626 217.677 1.00 78.79 281 ASP D C 1
ATOM 6888 O O . ASP D 1 281 ? 182.991 160.092 218.800 1.00 78.79 281 ASP D O 1
ATOM 6890 N N . ASN D 1 282 ? 183.469 159.987 216.605 1.00 80.67 282 ASN D N 1
ATOM 6891 C CA . ASN D 1 282 ? 184.562 160.946 216.660 1.00 80.67 282 ASN D CA 1
ATOM 6892 C C . ASN D 1 282 ? 184.112 162.374 216.377 1.00 80.67 282 ASN D C 1
ATOM 6893 O O . ASN D 1 282 ? 184.961 163.255 216.210 1.00 80.67 282 ASN D O 1
ATOM 6895 N N . GLU D 1 283 ? 182.800 162.619 216.313 1.00 79.23 283 GLU D N 1
ATOM 6896 C CA . GLU D 1 283 ? 182.310 163.969 216.051 1.00 79.23 283 GLU D CA 1
ATOM 6897 C C . GLU D 1 283 ? 182.738 164.935 217.149 1.00 79.23 283 GLU D C 1
ATOM 6898 O O . GLU D 1 283 ? 183.118 166.078 216.868 1.00 79.23 283 GLU D O 1
ATOM 6900 N N . ASP D 1 284 ? 182.675 164.498 218.408 1.00 81.11 284 ASP D N 1
ATOM 6901 C CA . ASP D 1 284 ? 183.165 165.332 219.500 1.00 81.11 284 ASP D CA 1
ATOM 6902 C C . ASP D 1 284 ? 184.671 165.540 219.402 1.00 81.11 284 ASP D C 1
ATOM 6903 O O . ASP D 1 284 ? 185.176 166.620 219.729 1.00 81.11 284 ASP D O 1
ATOM 6905 N N . VAL D 1 285 ? 185.401 164.520 218.950 1.00 79.40 285 VAL D N 1
ATOM 6906 C CA . VAL D 1 285 ? 186.851 164.616 218.842 1.00 79.40 285 VAL D CA 1
ATOM 6907 C C . VAL D 1 285 ? 187.217 165.633 217.771 1.00 79.40 285 VAL D C 1
ATOM 6908 O O . VAL D 1 285 ? 186.696 165.596 216.649 1.00 79.40 285 VAL D O 1
ATOM 6912 N N . SER D 1 286 ? 188.127 166.541 218.111 1.00 73.30 286 SER D N 1
ATOM 6913 C CA . SER D 1 286 ? 188.544 167.603 217.207 1.00 73.30 286 SER D CA 1
ATOM 6914 C C . SER D 1 286 ? 189.463 167.031 216.130 1.00 73.30 286 SER D C 1
ATOM 6915 O O . SER D 1 286 ? 189.625 165.816 215.994 1.00 73.30 286 SER D O 1
ATOM 6918 N N . GLY D 1 287 ? 190.065 167.912 215.336 1.00 64.98 287 GLY D N 1
ATOM 6919 C CA . GLY D 1 287 ? 190.964 167.485 214.284 1.00 64.98 287 GLY D CA 1
ATOM 6920 C C . GLY D 1 287 ? 190.229 167.026 213.045 1.00 64.98 287 GLY D C 1
ATOM 6921 O O . GLY D 1 287 ? 190.251 167.704 212.014 1.00 64.98 287 GLY D O 1
ATOM 6922 N N . ALA D 1 288 ? 189.576 165.867 213.131 1.00 61.53 288 ALA D N 1
ATOM 6923 C CA . ALA D 1 288 ? 188.791 165.382 212.002 1.00 61.53 288 ALA D CA 1
ATOM 6924 C C . ALA D 1 288 ? 187.479 166.143 211.875 1.00 61.53 288 ALA D C 1
ATOM 6925 O O . ALA D 1 288 ? 187.036 166.446 210.761 1.00 61.53 288 ALA D O 1
ATOM 6927 N N . PHE D 1 289 ? 186.841 166.454 213.004 1.00 59.14 289 PHE D N 1
ATOM 6928 C CA . PHE D 1 289 ? 185.597 167.215 212.971 1.00 59.14 289 PHE D CA 1
ATOM 6929 C C . PHE D 1 289 ? 185.815 168.586 212.346 1.00 59.14 289 PHE D C 1
ATOM 6930 O O . PHE D 1 289 ? 185.036 169.027 211.492 1.00 59.14 289 PHE D O 1
ATOM 6938 N N . VAL D 1 290 ? 186.881 169.271 212.756 1.00 53.38 290 VAL D N 1
ATOM 6939 C CA . VAL D 1 290 ? 187.174 170.591 212.214 1.00 53.38 290 VAL D CA 1
ATOM 6940 C C . VAL D 1 290 ? 187.521 170.495 210.736 1.00 53.38 290 VAL D C 1
ATOM 6941 O O . VAL D 1 290 ? 187.158 171.369 209.943 1.00 53.38 290 VAL D O 1
ATOM 6945 N N . THR D 1 291 ? 188.219 169.432 210.338 1.00 53.66 291 THR D N 1
ATOM 6946 C CA . THR D 1 291 ? 188.548 169.259 208.928 1.00 53.66 291 THR D CA 1
ATOM 6947 C C . THR D 1 291 ? 187.295 169.059 208.085 1.00 53.66 291 THR D C 1
ATOM 6948 O O . THR D 1 291 ? 187.173 169.639 207.003 1.00 53.66 291 THR D O 1
ATOM 6952 N N . LEU D 1 292 ? 186.351 168.248 208.561 1.00 51.10 292 LEU D N 1
ATOM 6953 C CA . LEU D 1 292 ? 185.103 168.072 207.824 1.00 51.10 292 LEU D CA 1
ATOM 6954 C C . LEU D 1 292 ? 184.316 169.376 207.758 1.00 51.10 292 LEU D C 1
ATOM 6955 O O . LEU D 1 292 ? 183.750 169.723 206.709 1.00 51.10 292 LEU D O 1
ATOM 6960 N N . ARG D 1 293 ? 184.280 170.116 208.867 1.00 46.75 293 ARG D N 1
ATOM 6961 C CA . ARG D 1 293 ? 183.616 171.412 208.865 1.00 46.75 293 ARG D CA 1
ATOM 6962 C C . ARG D 1 293 ? 184.235 172.349 207.838 1.00 46.75 293 ARG D C 1
ATOM 6963 O O . ARG D 1 293 ? 183.521 173.070 207.135 1.00 46.75 293 ARG D O 1
ATOM 6971 N N . VAL D 1 294 ? 185.563 172.359 207.743 1.00 43.54 294 VAL D N 1
ATOM 6972 C CA . VAL D 1 294 ? 186.229 173.220 206.774 1.00 43.54 294 VAL D CA 1
ATOM 6973 C C . VAL D 1 294 ? 185.936 172.757 205.355 1.00 43.54 294 VAL D C 1
ATOM 6974 O O . VAL D 1 294 ? 185.694 173.572 204.461 1.00 43.54 294 VAL D O 1
ATOM 6978 N N . PHE D 1 295 ? 185.944 171.446 205.123 1.00 45.51 295 PHE D N 1
ATOM 6979 C CA . PHE D 1 295 ? 185.717 170.935 203.779 1.00 45.51 295 PHE D CA 1
ATOM 6980 C C . PHE D 1 295 ? 184.290 171.150 203.313 1.00 45.51 295 PHE D C 1
ATOM 6981 O O . PHE D 1 295 ? 184.028 171.085 202.111 1.00 45.51 295 PHE D O 1
ATOM 6989 N N . ARG D 1 296 ? 183.363 171.392 204.233 1.00 42.08 296 ARG D N 1
ATOM 6990 C CA . ARG D 1 296 ? 182.008 171.722 203.816 1.00 42.08 296 ARG D CA 1
ATOM 6991 C C . ARG D 1 296 ? 181.923 173.039 203.052 1.00 42.08 296 ARG D C 1
ATOM 6992 O O . ARG D 1 296 ? 180.959 173.244 202.314 1.00 42.08 296 ARG D O 1
ATOM 7000 N N . VAL D 1 297 ? 182.901 173.935 203.199 1.00 38.65 297 VAL D N 1
ATOM 7001 C CA . VAL D 1 297 ? 182.821 175.226 202.517 1.00 38.65 297 VAL D CA 1
ATOM 7002 C C . VAL D 1 297 ? 183.119 175.123 201.030 1.00 38.65 297 VAL D C 1
ATOM 7003 O O . VAL D 1 297 ? 182.847 176.071 200.287 1.00 38.65 297 VAL D O 1
ATOM 7007 N N . PHE D 1 298 ? 183.650 173.997 200.567 1.00 41.44 298 PHE D N 1
ATOM 7008 C CA . PHE D 1 298 ? 183.926 173.838 199.146 1.00 41.44 298 PHE D CA 1
ATOM 7009 C C . PHE D 1 298 ? 182.683 173.525 198.331 1.00 41.44 298 PHE D C 1
ATOM 7010 O O . PHE D 1 298 ? 182.784 173.412 197.109 1.00 41.44 298 PHE D O 1
ATOM 7018 N N . ARG D 1 299 ? 181.521 173.383 198.968 1.00 40.60 299 ARG D N 1
ATOM 7019 C CA . ARG D 1 299 ? 180.271 173.333 198.225 1.00 40.60 299 ARG D CA 1
ATOM 7020 C C . ARG D 1 299 ? 180.000 174.625 197.476 1.00 40.60 299 ARG D C 1
ATOM 7021 O O . ARG D 1 299 ? 179.211 174.627 196.529 1.00 40.60 299 ARG D O 1
ATOM 7029 N N . ILE D 1 300 ? 180.627 175.726 197.886 1.00 36.72 300 ILE D N 1
ATOM 7030 C CA . ILE D 1 300 ? 180.465 176.983 197.180 1.00 36.72 300 ILE D CA 1
ATOM 7031 C C . ILE D 1 300 ? 181.074 176.915 195.787 1.00 36.72 300 ILE D C 1
ATOM 7032 O O . ILE D 1 300 ? 180.706 177.706 194.914 1.00 36.72 300 ILE D O 1
ATOM 7037 N N . PHE D 1 301 ? 181.994 175.980 195.549 1.00 38.03 301 PHE D N 1
ATOM 7038 C CA . PHE D 1 301 ? 182.569 175.807 194.224 1.00 38.03 301 PHE D CA 1
ATOM 7039 C C . PHE D 1 301 ? 181.619 175.117 193.260 1.00 38.03 301 PHE D C 1
ATOM 7040 O O . PHE D 1 301 ? 181.917 175.057 192.066 1.00 38.03 301 PHE D O 1
ATOM 7048 N N . LYS D 1 302 ? 180.495 174.593 193.745 1.00 39.38 302 LYS D N 1
ATOM 7049 C CA . LYS D 1 302 ? 179.461 174.092 192.856 1.00 39.38 302 LYS D CA 1
ATOM 7050 C C . LYS D 1 302 ? 178.736 175.213 192.126 1.00 39.38 302 LYS D C 1
ATOM 7051 O O . LYS D 1 302 ? 177.982 174.934 191.191 1.00 39.38 302 LYS D O 1
ATOM 7057 N N . PHE D 1 303 ? 178.945 176.466 192.529 1.00 37.98 303 PHE D N 1
ATOM 7058 C CA . PHE D 1 303 ? 178.436 177.604 191.778 1.00 37.98 303 PHE D CA 1
ATOM 7059 C C . PHE D 1 303 ? 179.172 177.815 190.468 1.00 37.98 303 PHE D C 1
ATOM 7060 O O . PHE D 1 303 ? 178.714 178.610 189.645 1.00 37.98 303 PHE D O 1
ATOM 7068 N N . SER D 1 304 ? 180.301 177.140 190.259 1.00 41.03 304 SER D N 1
ATOM 7069 C CA . SER D 1 304 ? 180.993 177.242 188.982 1.00 41.03 304 SER D CA 1
ATOM 7070 C C . SER D 1 304 ? 180.128 176.724 187.847 1.00 41.03 304 SER D C 1
ATOM 7071 O O . SER D 1 304 ? 180.307 177.127 186.695 1.00 41.03 304 SER D O 1
ATOM 7074 N N . ARG D 1 305 ? 179.184 175.840 188.151 1.00 45.33 305 ARG D N 1
ATOM 7075 C CA . ARG D 1 305 ? 178.233 175.391 187.151 1.00 45.33 305 ARG D CA 1
ATOM 7076 C C . ARG D 1 305 ? 177.181 176.446 186.846 1.00 45.33 305 ARG D C 1
ATOM 7077 O O . ARG D 1 305 ? 176.507 176.352 185.819 1.00 45.33 305 ARG D O 1
ATOM 7085 N N . HIS D 1 306 ? 177.028 177.447 187.710 1.00 41.98 306 HIS D N 1
ATOM 7086 C CA . HIS D 1 306 ? 176.073 178.521 187.490 1.00 41.98 306 HIS D CA 1
ATOM 7087 C C . HIS D 1 306 ? 176.719 179.831 187.077 1.00 41.98 306 HIS D C 1
ATOM 7088 O O . HIS D 1 306 ? 176.023 180.704 186.555 1.00 41.98 306 HIS D O 1
ATOM 7095 N N . SER D 1 307 ? 178.016 179.995 187.295 1.00 40.42 307 SER D N 1
ATOM 7096 C CA . SER D 1 307 ? 178.703 181.247 187.014 1.00 40.42 307 SER D CA 1
ATOM 7097 C C . SER D 1 307 ? 179.677 181.033 185.868 1.00 40.42 307 SER D C 1
ATOM 7098 O O . SER D 1 307 ? 180.578 180.196 185.963 1.00 40.42 307 SER D O 1
ATOM 7101 N N . GLN D 1 308 ? 179.493 181.792 184.792 1.00 43.50 308 GLN D N 1
ATOM 7102 C CA . GLN D 1 308 ? 180.425 181.735 183.674 1.00 43.50 308 GLN D CA 1
ATOM 7103 C C . GLN D 1 308 ? 181.739 182.419 184.021 1.00 43.50 308 GLN D C 1
ATOM 7104 O O . GLN D 1 308 ? 182.807 181.979 183.584 1.00 43.50 308 GLN D O 1
ATOM 7110 N N . GLY D 1 309 ? 181.681 183.490 184.812 1.00 39.88 309 GLY D N 1
ATOM 7111 C CA . GLY D 1 309 ? 182.901 184.141 185.254 1.00 39.88 309 GLY D CA 1
ATOM 7112 C C . GLY D 1 309 ? 183.781 183.242 186.096 1.00 39.88 309 GLY D C 1
ATOM 7113 O O . GLY D 1 309 ? 185.005 183.315 186.016 1.00 39.88 309 GLY D O 1
ATOM 7114 N N . LEU D 1 310 ? 183.173 182.381 186.906 1.00 37.95 310 LEU D N 1
ATOM 7115 C CA . LEU D 1 310 ? 183.945 181.445 187.714 1.00 37.95 310 LEU D CA 1
ATOM 7116 C C . LEU D 1 310 ? 184.672 180.429 186.839 1.00 37.95 310 LEU D C 1
ATOM 7117 O O . LEU D 1 310 ? 185.850 180.127 187.066 1.00 37.95 310 LEU D O 1
ATOM 7122 N N . ARG D 1 311 ? 183.988 179.903 185.823 1.00 39.78 311 ARG D N 1
ATOM 7123 C CA . ARG D 1 311 ? 184.634 178.991 184.889 1.00 39.78 311 ARG D CA 1
ATOM 7124 C C . ARG D 1 311 ? 185.748 179.686 184.122 1.00 39.78 311 ARG D C 1
ATOM 7125 O O . ARG D 1 311 ? 186.810 179.102 183.896 1.00 39.78 311 ARG D O 1
ATOM 7133 N N . ILE D 1 312 ? 185.526 180.936 183.716 1.00 43.08 312 ILE D N 1
ATOM 7134 C CA . ILE D 1 312 ? 186.561 181.687 183.014 1.00 43.08 312 ILE D CA 1
ATOM 7135 C C . ILE D 1 312 ? 187.762 181.918 183.921 1.00 43.08 312 ILE D C 1
ATOM 7136 O O . ILE D 1 312 ? 188.913 181.868 183.474 1.00 43.08 312 ILE D O 1
ATOM 7141 N N . 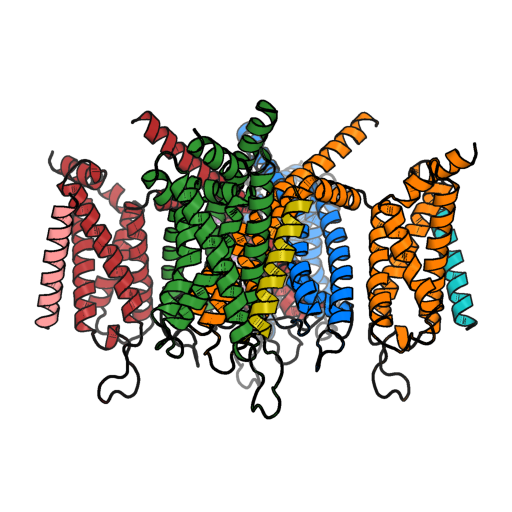LEU D 1 313 ? 187.518 182.180 185.204 1.00 40.39 313 LEU D N 1
ATOM 7142 C CA . LEU D 1 313 ? 188.616 182.324 186.151 1.00 40.39 313 LEU D CA 1
ATOM 7143 C C . LEU D 1 313 ? 189.402 181.026 186.284 1.00 40.39 313 LEU D C 1
ATOM 7144 O O . LEU D 1 313 ? 190.635 181.041 186.352 1.00 40.39 313 LEU D O 1
ATOM 7149 N N . GLY D 1 314 ? 188.707 179.892 186.321 1.00 40.04 314 GLY D N 1
ATOM 7150 C CA . GLY D 1 314 ? 189.410 178.620 186.311 1.00 40.04 314 GLY D CA 1
ATOM 7151 C C . GLY D 1 314 ? 190.249 178.429 185.061 1.00 40.04 314 GLY D C 1
ATOM 7152 O O . GLY D 1 314 ? 191.397 177.980 185.132 1.00 40.04 314 GLY D O 1
ATOM 7153 N N . TYR D 1 315 ? 189.691 178.782 183.901 1.00 43.80 315 TYR D N 1
ATOM 7154 C CA . TYR D 1 315 ? 190.425 178.636 182.649 1.00 43.80 315 TYR D CA 1
ATOM 7155 C C . TYR D 1 315 ? 191.658 179.527 182.620 1.00 43.80 315 TYR D C 1
ATOM 7156 O O . TYR D 1 315 ? 192.704 179.122 182.112 1.00 43.80 315 TYR D O 1
ATOM 7165 N N . THR D 1 316 ? 191.551 180.751 183.133 1.00 44.03 316 THR D N 1
ATOM 7166 C CA . THR D 1 316 ? 192.710 181.633 183.104 1.00 44.03 316 THR D CA 1
ATOM 7167 C C . THR D 1 316 ? 193.758 181.226 184.129 1.00 44.03 316 THR D C 1
ATOM 7168 O O . THR D 1 316 ? 194.954 181.384 183.872 1.00 44.03 316 THR D O 1
ATOM 7172 N N . LEU D 1 317 ? 193.346 180.691 185.278 1.00 41.83 317 LEU D N 1
ATOM 7173 C CA . LEU D 1 317 ? 194.326 180.170 186.222 1.00 41.83 317 LEU D CA 1
ATOM 7174 C C . LEU D 1 317 ? 195.065 178.979 185.634 1.00 41.83 317 LEU D C 1
ATOM 7175 O O . LEU D 1 317 ? 196.275 178.833 185.834 1.00 41.83 317 LEU D O 1
ATOM 7180 N N . LYS D 1 318 ? 194.354 178.112 184.915 1.00 44.02 318 LYS D N 1
ATOM 7181 C CA . LYS D 1 318 ? 195.022 177.010 184.232 1.00 44.02 318 LYS D CA 1
ATOM 7182 C C . LYS D 1 318 ? 195.921 177.522 183.112 1.00 44.02 318 LYS D C 1
ATOM 7183 O O . LYS D 1 318 ? 197.009 176.984 182.881 1.00 44.02 318 LYS D O 1
ATOM 7189 N N . SER D 1 319 ? 195.485 178.568 182.417 1.00 45.34 319 SER D N 1
ATOM 7190 C CA . SER D 1 319 ? 196.263 179.145 181.329 1.00 45.34 319 SER D CA 1
ATOM 7191 C C . SER D 1 319 ? 197.544 179.797 181.828 1.00 45.34 319 SER D C 1
ATOM 7192 O O . SER D 1 319 ? 198.564 179.764 181.134 1.00 45.34 319 SER D O 1
ATOM 7195 N N . CYS D 1 320 ? 197.511 180.400 183.014 1.00 45.28 320 CYS D N 1
ATOM 7196 C CA . CYS D 1 320 ? 198.656 181.096 183.583 1.00 45.28 320 CYS D CA 1
ATOM 7197 C C . CYS D 1 320 ? 199.416 180.237 184.587 1.00 45.28 320 CYS D C 1
ATOM 7198 O O . CYS D 1 320 ? 199.978 180.763 185.549 1.00 45.28 320 CYS D O 1
ATOM 7201 N N . ALA D 1 321 ? 199.450 178.921 184.373 1.00 43.09 321 ALA D N 1
ATOM 7202 C CA . ALA D 1 321 ? 200.028 178.019 185.363 1.00 43.09 321 ALA D CA 1
ATOM 7203 C C . ALA D 1 321 ? 201.516 178.275 185.568 1.00 43.09 321 ALA D C 1
ATOM 7204 O O . ALA D 1 321 ? 202.004 178.230 186.699 1.00 43.09 321 ALA D O 1
ATOM 7206 N N . SER D 1 322 ? 202.258 178.526 184.489 1.00 43.74 322 SER D N 1
ATOM 7207 C CA . SER D 1 322 ? 203.694 178.750 184.625 1.00 43.74 322 SER D CA 1
ATOM 7208 C C . SER D 1 322 ? 203.985 180.049 185.367 1.00 43.74 322 SER D C 1
ATOM 7209 O O . SER D 1 322 ? 204.912 180.112 186.182 1.00 43.74 322 SER D O 1
ATOM 7212 N N . GLU D 1 323 ? 203.201 181.092 185.106 1.00 44.53 323 GLU D N 1
ATOM 7213 C CA . GLU D 1 323 ? 203.419 182.362 185.787 1.00 44.53 323 GLU D CA 1
ATOM 7214 C C . GLU D 1 323 ? 203.043 182.269 187.258 1.00 44.53 323 GLU D C 1
ATOM 7215 O O . GLU D 1 323 ? 203.703 182.868 188.108 1.00 44.53 323 GLU D O 1
ATOM 7221 N N . LEU D 1 324 ? 201.996 181.511 187.581 1.00 40.90 324 LEU D N 1
ATOM 7222 C CA . LEU D 1 324 ? 201.657 181.282 188.980 1.00 40.90 324 LEU D CA 1
ATOM 7223 C C . LEU D 1 324 ? 202.718 180.439 189.675 1.00 40.90 324 LEU D C 1
ATOM 7224 O O . LEU D 1 324 ? 203.027 180.663 190.851 1.00 40.90 324 LEU D O 1
ATOM 7229 N N . GLY D 1 325 ? 203.282 179.462 188.968 1.00 38.25 325 GLY D N 1
ATOM 7230 C CA . GLY D 1 325 ? 204.371 178.690 189.538 1.00 38.25 325 GLY D CA 1
ATOM 7231 C C . GLY D 1 325 ? 205.590 179.541 189.826 1.00 38.25 325 GLY D C 1
ATOM 7232 O O . GLY D 1 325 ? 206.218 179.408 190.879 1.00 38.25 325 GLY D O 1
ATOM 7233 N N . PHE D 1 326 ? 205.935 180.436 188.903 1.00 35.92 326 PHE D N 1
ATOM 7234 C CA . PHE D 1 326 ? 207.055 181.329 189.165 1.00 35.92 326 PHE D CA 1
ATOM 7235 C C . PHE D 1 326 ? 206.723 182.325 190.265 1.00 35.92 326 PHE D C 1
ATOM 7236 O O . PHE D 1 326 ? 207.609 182.729 191.019 1.00 35.92 326 PHE D O 1
ATOM 7244 N N . LEU D 1 327 ? 205.463 182.745 190.368 1.00 36.36 327 LEU D N 1
ATOM 7245 C CA . LEU D 1 327 ? 205.067 183.588 191.488 1.00 36.36 327 LEU D CA 1
ATOM 7246 C C . LEU D 1 327 ? 205.323 182.878 192.806 1.00 36.36 327 LEU D C 1
ATOM 7247 O O . LEU D 1 327 ? 205.937 183.439 193.715 1.00 36.36 327 LEU D O 1
ATOM 7252 N N . LEU D 1 328 ? 204.880 181.627 192.913 1.00 34.97 328 LEU D N 1
ATOM 7253 C CA . LEU D 1 328 ? 205.110 180.867 194.135 1.00 34.97 328 LEU D CA 1
ATOM 7254 C C . LEU D 1 328 ? 206.597 180.713 194.419 1.00 34.97 328 LEU D C 1
ATOM 7255 O O . LEU D 1 328 ? 207.043 180.917 195.553 1.00 34.97 328 LEU D O 1
ATOM 7260 N N . PHE D 1 329 ? 207.387 180.391 193.395 1.00 32.96 329 PHE D N 1
ATOM 7261 C CA . PHE D 1 329 ? 208.811 180.150 193.602 1.00 32.96 329 PHE D CA 1
ATOM 7262 C C . PHE D 1 329 ? 209.551 181.421 194.011 1.00 32.96 329 PHE D C 1
ATOM 7263 O O . PHE D 1 329 ? 210.329 181.416 194.970 1.00 32.96 329 PHE D O 1
ATOM 7271 N N . SER D 1 330 ? 209.333 182.520 193.289 1.00 32.52 330 SER D N 1
ATOM 7272 C CA . SER D 1 330 ? 210.041 183.756 193.597 1.00 32.52 330 SER D CA 1
ATOM 7273 C C . SER D 1 330 ? 209.550 184.365 194.901 1.00 32.52 330 SER D C 1
ATOM 7274 O O . SER D 1 330 ? 210.326 184.986 195.632 1.00 32.52 330 SER D O 1
ATOM 7277 N N . LEU D 1 331 ? 208.270 184.185 195.221 1.00 31.33 331 LEU D N 1
ATOM 7278 C CA . LEU D 1 331 ? 207.761 184.614 196.513 1.00 31.33 331 LEU D CA 1
ATOM 7279 C C . LEU D 1 331 ? 208.407 183.826 197.642 1.00 31.33 331 LEU D C 1
ATOM 7280 O O . LEU D 1 331 ? 208.782 184.400 198.666 1.00 31.33 331 LEU D O 1
ATOM 7285 N N . THR D 1 332 ? 208.559 182.512 197.468 1.00 30.36 332 THR D N 1
ATOM 7286 C CA . THR D 1 332 ? 209.248 181.704 198.467 1.00 30.36 332 THR D CA 1
ATOM 7287 C C . THR D 1 332 ? 210.692 182.150 198.635 1.00 30.36 332 THR D C 1
ATOM 7288 O O . THR D 1 332 ? 211.186 182.273 199.762 1.00 30.36 332 THR D O 1
ATOM 7292 N N . MET D 1 333 ? 211.379 182.407 197.522 1.00 32.75 333 MET D N 1
ATOM 7293 C CA . MET D 1 333 ? 212.765 182.856 197.584 1.00 32.75 333 MET D CA 1
ATOM 7294 C C . MET D 1 333 ? 212.883 184.167 198.345 1.00 32.75 333 MET D C 1
ATOM 7295 O O . MET D 1 333 ? 213.719 184.305 199.247 1.00 32.75 333 MET D O 1
ATOM 7300 N N . ALA D 1 334 ? 212.052 185.144 197.989 1.00 26.73 334 ALA D N 1
ATOM 7301 C CA . ALA D 1 334 ? 212.123 186.444 198.638 1.00 26.73 334 ALA D CA 1
ATOM 7302 C C . ALA D 1 334 ? 211.752 186.347 200.110 1.00 26.73 334 ALA D C 1
ATOM 7303 O O . ALA D 1 334 ? 212.369 187.008 200.951 1.00 26.73 334 ALA D O 1
ATOM 7305 N N . ILE D 1 335 ? 210.755 185.526 200.443 1.00 24.37 335 ILE D N 1
ATOM 7306 C CA . ILE D 1 335 ? 210.370 185.351 201.838 1.00 24.37 335 ILE D CA 1
ATOM 7307 C C . ILE D 1 335 ? 211.534 184.787 202.635 1.00 24.37 335 ILE D C 1
ATOM 7308 O O . ILE D 1 335 ? 211.850 185.275 203.721 1.00 24.37 335 ILE D O 1
ATOM 7313 N N . ILE D 1 336 ? 212.206 183.769 202.096 1.00 24.22 336 ILE D N 1
ATOM 7314 C CA . ILE D 1 336 ? 213.316 183.157 202.821 1.00 24.22 336 ILE D CA 1
ATOM 7315 C C . ILE D 1 336 ? 214.446 184.162 203.014 1.00 24.22 336 ILE D C 1
ATOM 7316 O O . ILE D 1 336 ? 214.980 184.313 204.119 1.00 24.22 336 ILE D O 1
ATOM 7321 N N . ILE D 1 337 ? 214.806 184.886 201.951 1.00 24.26 337 ILE D N 1
ATOM 7322 C CA . ILE D 1 337 ? 215.912 185.839 202.035 1.00 24.26 337 ILE D CA 1
ATOM 7323 C C . ILE D 1 337 ? 215.612 186.925 203.061 1.00 24.26 337 ILE D C 1
ATOM 7324 O O . ILE D 1 337 ? 216.414 187.198 203.969 1.00 24.26 337 ILE D O 1
ATOM 7329 N N . PHE D 1 338 ? 214.442 187.549 202.942 1.00 23.36 338 PHE D N 1
ATOM 7330 C CA . PHE D 1 338 ? 214.128 188.667 203.814 1.00 23.36 338 PHE D CA 1
ATOM 7331 C C . PHE D 1 338 ? 213.875 188.215 205.237 1.00 23.36 338 PHE D C 1
ATOM 7332 O O . PHE D 1 338 ? 214.217 188.937 206.167 1.00 23.36 338 PHE D O 1
ATOM 7340 N N . ALA D 1 339 ? 213.304 187.029 205.437 1.00 21.94 339 ALA D N 1
ATOM 7341 C CA . ALA D 1 339 ? 213.118 186.527 206.788 1.00 21.94 339 ALA D CA 1
ATOM 7342 C C . ALA D 1 339 ? 214.449 186.217 207.449 1.00 21.94 339 ALA D C 1
ATOM 7343 O O . ALA D 1 339 ? 214.619 186.469 208.641 1.00 21.94 339 ALA D O 1
ATOM 7345 N N . THR D 1 340 ? 215.409 185.680 206.694 1.00 22.93 340 THR D N 1
ATOM 7346 C CA . THR D 1 340 ? 216.745 185.471 207.242 1.00 22.93 340 THR D CA 1
ATOM 7347 C C . THR D 1 340 ? 217.358 186.788 207.696 1.00 22.93 340 THR D C 1
ATOM 7348 O O . THR D 1 340 ? 217.841 186.912 208.831 1.00 22.93 340 THR D O 1
ATOM 7352 N N . VAL D 1 341 ? 217.325 187.792 206.821 1.00 23.16 341 VAL D N 1
ATOM 7353 C CA . VAL D 1 341 ? 217.933 189.076 207.153 1.00 23.16 341 VAL D CA 1
ATOM 7354 C C . VAL D 1 341 ? 217.210 189.734 208.325 1.00 23.16 341 VAL D C 1
ATOM 7355 O O . VAL D 1 341 ? 217.845 190.266 209.242 1.00 23.16 341 VAL D O 1
ATOM 7359 N N . MET D 1 342 ? 215.877 189.706 208.315 1.00 23.57 342 MET D N 1
ATOM 7360 C CA . MET D 1 342 ? 215.091 190.310 209.384 1.00 23.57 342 MET D CA 1
ATOM 7361 C C . MET D 1 342 ? 215.335 189.613 210.711 1.00 23.57 342 MET D C 1
ATOM 7362 O O . MET D 1 342 ? 215.441 190.270 211.750 1.00 23.57 342 MET D O 1
ATOM 7367 N N . PHE D 1 343 ? 215.420 188.283 210.701 1.00 23.44 343 PHE D N 1
ATOM 7368 C CA . PHE D 1 343 ? 215.672 187.559 211.935 1.00 23.44 343 PHE D CA 1
ATOM 7369 C C . PHE D 1 343 ? 217.029 187.915 212.511 1.00 23.44 343 PHE D C 1
ATOM 7370 O O . PHE D 1 343 ? 217.153 188.148 213.715 1.00 23.44 343 PHE D O 1
ATOM 7378 N N . TYR D 1 344 ? 218.062 187.966 211.672 1.00 26.79 344 TYR D N 1
ATOM 7379 C CA . TYR D 1 344 ? 219.373 188.279 212.222 1.00 26.79 344 TYR D CA 1
ATOM 7380 C C . TYR D 1 344 ? 219.502 189.740 212.618 1.00 26.79 344 TYR D C 1
ATOM 7381 O O . TYR D 1 344 ? 220.279 190.053 213.522 1.00 26.79 344 TYR D O 1
ATOM 7390 N N . ALA D 1 345 ? 218.748 190.636 211.987 1.00 26.90 345 ALA D N 1
ATOM 7391 C CA . ALA D 1 345 ? 218.761 192.029 212.406 1.00 26.90 345 ALA D CA 1
ATOM 7392 C C . ALA D 1 345 ? 217.970 192.259 213.686 1.00 26.90 345 ALA D C 1
ATOM 7393 O O . ALA D 1 345 ? 218.305 193.162 214.456 1.00 26.90 345 ALA D O 1
ATOM 7395 N N . GLU D 1 346 ? 216.940 191.458 213.947 1.00 28.66 346 GLU D N 1
ATOM 7396 C CA . GLU D 1 346 ? 215.986 191.755 215.003 1.00 28.66 346 GLU D CA 1
ATOM 7397 C C . GLU D 1 346 ? 216.004 190.781 216.170 1.00 28.66 346 GLU D C 1
ATOM 7398 O O . GLU D 1 346 ? 215.288 191.012 217.145 1.00 28.66 346 GLU D O 1
ATOM 7404 N N . LYS D 1 347 ? 216.786 189.703 216.109 1.00 29.97 347 LYS D N 1
ATOM 7405 C CA . LYS D 1 347 ? 216.707 188.692 217.161 1.00 29.97 347 LYS D CA 1
ATOM 7406 C C . LYS D 1 347 ? 217.200 189.219 218.502 1.00 29.97 347 LYS D C 1
ATOM 7407 O O . LYS D 1 347 ? 216.758 188.742 219.551 1.00 29.97 347 LYS D O 1
ATOM 7413 N N . GLY D 1 348 ? 218.105 190.193 218.494 1.00 34.49 348 GLY D N 1
ATOM 7414 C CA . GLY D 1 348 ? 218.643 190.713 219.734 1.00 34.49 348 GLY D CA 1
ATOM 7415 C C . GLY D 1 348 ? 217.799 191.757 220.425 1.00 34.49 348 GLY D C 1
ATOM 7416 O O . GLY D 1 348 ? 218.148 192.174 221.531 1.00 34.49 348 GLY D O 1
ATOM 7417 N N . SER D 1 349 ? 216.702 192.186 219.811 1.00 36.95 349 SER D N 1
ATOM 7418 C CA . SER D 1 349 ? 215.865 193.211 220.413 1.00 36.95 349 SER D CA 1
ATOM 7419 C C . SER D 1 349 ? 215.190 192.683 221.671 1.00 36.95 349 SER D C 1
ATOM 7420 O O . SER D 1 349 ? 215.062 191.474 221.877 1.00 36.95 349 SER D O 1
ATOM 7423 N N . SER D 1 350 ? 214.767 193.609 222.524 1.00 42.27 350 SER D N 1
ATOM 7424 C CA . SER D 1 350 ? 214.131 193.237 223.778 1.00 42.27 350 SER D CA 1
ATOM 7425 C C . SER D 1 350 ? 212.707 192.763 223.524 1.00 42.27 350 SER D C 1
ATOM 7426 O O . SER D 1 350 ? 211.923 193.454 222.867 1.00 42.27 350 SER D O 1
ATOM 7429 N N . ALA D 1 351 ? 212.376 191.587 224.055 1.00 39.08 351 ALA D N 1
ATOM 7430 C CA . ALA D 1 351 ? 211.083 190.948 223.821 1.00 39.08 351 ALA D CA 1
ATOM 7431 C C . ALA D 1 351 ? 210.796 190.833 222.327 1.00 39.08 351 ALA D C 1
ATOM 7432 O O . ALA D 1 351 ? 209.705 191.147 221.850 1.00 39.08 351 ALA D O 1
ATOM 7434 N N . SER D 1 352 ? 211.800 190.380 221.585 1.00 31.86 352 SER D N 1
ATOM 7435 C CA . SER D 1 352 ? 211.703 190.333 220.134 1.00 31.86 352 SER D CA 1
ATOM 7436 C C . SER D 1 352 ? 210.723 189.255 219.687 1.00 31.86 352 SER D C 1
ATOM 7437 O O . SER D 1 352 ? 210.792 188.110 220.139 1.00 31.86 352 SER D O 1
ATOM 7440 N N . LYS D 1 353 ? 209.804 189.629 218.797 1.00 28.23 353 LYS D N 1
ATOM 7441 C CA . LYS D 1 353 ? 208.944 188.645 218.155 1.00 28.23 353 LYS D CA 1
ATOM 7442 C C . LYS D 1 353 ? 209.699 187.813 217.132 1.00 28.23 353 LYS D C 1
ATOM 7443 O O . LYS D 1 353 ? 209.217 186.749 216.740 1.00 28.23 353 LYS D O 1
ATOM 7449 N N . PHE D 1 354 ? 210.864 188.281 216.688 1.00 25.33 354 PHE D N 1
ATOM 7450 C CA . PHE D 1 354 ? 211.670 187.592 215.683 1.00 25.33 354 PHE D CA 1
ATOM 7451 C C . PHE D 1 354 ? 212.513 186.526 216.380 1.00 25.33 354 PHE D C 1
ATOM 7452 O O . PHE D 1 354 ? 213.718 186.659 216.583 1.00 25.33 354 PHE D O 1
ATOM 7460 N N . THR D 1 355 ? 211.837 185.446 216.763 1.00 25.52 355 THR D N 1
ATOM 7461 C CA . THR D 1 355 ? 212.451 184.387 217.548 1.00 25.52 355 THR D CA 1
ATOM 7462 C C . THR D 1 355 ? 213.075 183.290 216.699 1.00 25.52 355 THR D C 1
ATOM 7463 O O . THR D 1 355 ? 213.827 182.473 217.231 1.00 25.52 355 THR D O 1
ATOM 7467 N N . SER D 1 356 ? 212.783 183.255 215.405 1.00 24.15 356 SER D N 1
ATOM 7468 C CA . SER D 1 356 ? 213.418 182.343 214.467 1.00 24.15 356 SER D CA 1
ATOM 7469 C C . SER D 1 356 ? 213.151 182.872 213.067 1.00 24.15 356 SER D C 1
ATOM 7470 O O . SER D 1 356 ? 212.360 183.797 212.878 1.00 24.15 356 SER D O 1
ATOM 7473 N N . ILE D 1 357 ? 213.845 182.297 212.087 1.00 22.33 357 ILE D N 1
ATOM 7474 C CA . ILE D 1 357 ? 213.569 182.637 210.691 1.00 22.33 357 ILE D CA 1
ATOM 7475 C C . ILE D 1 357 ? 212.153 182.247 210.280 1.00 22.33 357 ILE D C 1
ATOM 7476 O O . ILE D 1 357 ? 211.486 183.048 209.605 1.00 22.33 357 ILE D O 1
ATOM 7481 N N . PRO D 1 358 ? 211.636 181.063 210.627 1.00 22.13 358 PRO D N 1
ATOM 7482 C CA . PRO D 1 358 ? 210.216 180.798 210.361 1.00 22.13 358 PRO D CA 1
ATOM 7483 C C . PRO D 1 358 ? 209.273 181.770 211.046 1.00 22.13 358 PRO D C 1
ATOM 7484 O O . PRO D 1 358 ? 208.222 182.087 210.483 1.00 22.13 358 PRO D O 1
ATOM 7488 N N . ALA D 1 359 ? 209.606 182.252 212.243 1.00 21.77 359 ALA D N 1
ATOM 7489 C CA . ALA D 1 359 ? 208.792 183.289 212.865 1.00 21.77 359 ALA D CA 1
ATOM 7490 C C . ALA D 1 359 ? 208.810 184.566 212.036 1.00 21.77 359 ALA D C 1
ATOM 7491 O O . ALA D 1 359 ? 207.784 185.238 211.896 1.00 21.77 359 ALA D O 1
ATOM 7493 N N . ALA D 1 360 ? 209.966 184.915 211.477 1.00 21.00 360 ALA D N 1
ATOM 7494 C CA . ALA D 1 360 ? 210.094 186.074 210.608 1.00 21.00 360 ALA D CA 1
ATOM 7495 C C . ALA D 1 360 ? 209.431 185.881 209.251 1.00 21.00 360 ALA D C 1
ATOM 7496 O O . ALA D 1 360 ? 209.240 186.870 208.539 1.00 21.00 360 ALA D O 1
ATOM 7498 N N . PHE D 1 361 ? 209.096 184.643 208.870 1.00 20.32 361 PHE D N 1
ATOM 7499 C CA . PHE D 1 361 ? 208.286 184.426 207.671 1.00 20.32 361 PHE D CA 1
ATOM 7500 C C . PHE D 1 361 ? 207.000 185.237 207.723 1.00 20.32 361 PHE D C 1
ATOM 7501 O O . PHE D 1 361 ? 206.577 185.812 206.717 1.00 20.32 361 PHE D O 1
ATOM 7509 N N . TRP D 1 362 ? 206.346 185.252 208.884 1.00 19.88 362 TRP D N 1
ATOM 7510 C CA . TRP D 1 362 ? 205.075 185.948 209.028 1.00 19.88 362 TRP D CA 1
ATOM 7511 C C . TRP D 1 362 ? 205.240 187.442 208.805 1.00 19.88 362 TRP D C 1
ATOM 7512 O O . TRP D 1 362 ? 204.483 188.057 208.044 1.00 19.88 362 TRP D O 1
ATOM 7523 N N . TYR D 1 363 ? 206.248 188.038 209.444 1.00 20.39 363 TYR D N 1
ATOM 7524 C CA . TYR D 1 363 ? 206.526 189.446 209.212 1.00 20.39 363 TYR D CA 1
ATOM 7525 C C . TYR D 1 363 ? 206.811 189.708 207.744 1.00 20.39 363 TYR D C 1
ATOM 7526 O O . TYR D 1 363 ? 206.316 190.684 207.175 1.00 20.39 363 TYR D O 1
ATOM 7535 N N . THR D 1 364 ? 207.620 188.854 207.122 1.00 20.85 364 THR D N 1
ATOM 7536 C CA . THR D 1 364 ? 208.032 189.087 205.745 1.00 20.85 364 THR D CA 1
ATOM 7537 C C . THR D 1 364 ? 206.851 189.028 204.790 1.00 20.85 364 THR D C 1
ATOM 7538 O O . THR D 1 364 ? 206.732 189.865 203.894 1.00 20.85 364 THR D O 1
ATOM 7542 N N . ILE D 1 365 ? 205.965 188.048 204.962 1.00 20.90 365 ILE D N 1
ATOM 7543 C CA . ILE D 1 365 ? 204.820 187.955 204.066 1.00 20.90 365 ILE D CA 1
ATOM 7544 C C . ILE D 1 365 ? 203.840 189.093 204.322 1.00 20.90 365 ILE D C 1
ATOM 7545 O O . ILE D 1 365 ? 203.210 189.593 203.387 1.00 20.90 365 ILE D O 1
ATOM 7550 N N . VAL D 1 366 ? 203.697 189.534 205.574 1.00 19.58 366 VAL D N 1
ATOM 7551 C CA . VAL D 1 366 ? 202.813 190.659 205.848 1.00 19.58 366 VAL D CA 1
ATOM 7552 C C . VAL D 1 366 ? 203.375 191.949 205.256 1.00 19.58 366 VAL D C 1
ATOM 7553 O O . VAL D 1 366 ? 202.620 192.813 204.803 1.00 19.58 366 VAL D O 1
ATOM 7557 N N . THR D 1 367 ? 204.696 192.098 205.237 1.00 22.13 367 THR D N 1
ATOM 7558 C CA . THR D 1 367 ? 205.320 193.289 204.673 1.00 22.13 367 THR D CA 1
ATOM 7559 C C . THR D 1 367 ? 205.316 193.276 203.148 1.00 22.13 367 THR D C 1
ATOM 7560 O O . THR D 1 367 ? 205.114 194.316 202.518 1.00 22.13 367 THR D O 1
ATOM 7564 N N . MET D 1 368 ? 205.536 192.110 202.544 1.00 27.36 368 MET D N 1
ATOM 7565 C CA . MET D 1 368 ? 205.645 192.015 201.092 1.00 27.36 368 MET D CA 1
ATOM 7566 C C . MET D 1 368 ? 204.325 192.327 200.402 1.00 27.36 368 MET D C 1
ATOM 7567 O O . MET D 1 368 ? 204.313 192.938 199.331 1.00 27.36 368 MET D O 1
ATOM 7572 N N . THR D 1 369 ? 203.210 191.909 200.989 1.00 22.96 369 THR D N 1
ATOM 7573 C CA . THR D 1 369 ? 201.896 192.193 200.429 1.00 22.96 369 THR D CA 1
ATOM 7574 C C . THR D 1 369 ? 201.395 193.586 200.777 1.00 22.96 369 THR D C 1
ATOM 7575 O O . THR D 1 369 ? 200.326 193.977 200.302 1.00 22.96 369 THR D O 1
ATOM 7579 N N . THR D 1 370 ? 202.150 194.333 201.581 1.00 22.27 370 THR D N 1
ATOM 7580 C CA . THR D 1 370 ? 201.768 195.646 202.100 1.00 22.27 370 THR D CA 1
ATOM 7581 C C . THR D 1 370 ? 200.536 195.580 202.998 1.00 22.27 370 THR D C 1
ATOM 7582 O O . THR D 1 370 ? 199.803 196.556 203.109 1.00 22.27 370 THR D O 1
ATOM 7586 N N . LEU D 1 371 ? 200.298 194.439 203.652 1.00 20.14 371 LEU D N 1
ATOM 7587 C CA . LEU D 1 371 ? 199.296 194.385 204.713 1.00 20.14 371 LEU D CA 1
ATOM 7588 C C . LEU D 1 371 ? 199.664 195.279 205.884 1.00 20.14 371 LEU D C 1
ATOM 7589 O O . LEU D 1 371 ? 198.875 196.132 206.295 1.00 20.14 371 LEU D O 1
ATOM 7594 N N . GLY D 1 372 ? 200.847 195.084 206.450 1.00 18.70 372 GLY D N 1
ATOM 7595 C CA . GLY D 1 372 ? 201.286 195.872 207.580 1.00 18.70 372 GLY D CA 1
ATOM 7596 C C . GLY D 1 372 ? 200.439 195.773 208.832 1.00 18.70 372 GLY D C 1
ATOM 7597 O O . GLY D 1 372 ? 200.079 196.800 209.403 1.00 18.70 372 GLY D O 1
ATOM 7598 N N . TYR D 1 373 ? 200.120 194.558 209.282 1.00 19.64 373 TYR D N 1
ATOM 7599 C CA . TYR D 1 373 ? 199.319 194.406 210.495 1.00 19.64 373 TYR D CA 1
ATOM 7600 C C . TYR D 1 373 ? 199.896 195.211 211.648 1.00 19.64 373 TYR D C 1
ATOM 7601 O O . TYR D 1 373 ? 199.157 195.826 212.420 1.00 19.64 373 TYR D O 1
ATOM 7610 N N . GLY D 1 374 ? 201.213 195.208 211.789 1.00 20.22 374 GLY D N 1
ATOM 7611 C CA . GLY D 1 374 ? 201.858 195.867 212.893 1.00 20.22 374 GLY D CA 1
ATOM 7612 C C . GLY D 1 374 ? 202.066 195.013 214.120 1.00 20.22 374 GLY D C 1
ATOM 7613 O O . GLY D 1 374 ? 202.613 195.511 215.107 1.00 20.22 374 GLY D O 1
ATOM 7614 N N . ASP D 1 375 ? 201.645 193.747 214.101 1.00 23.20 375 ASP D N 1
ATOM 7615 C CA . ASP D 1 375 ? 201.920 192.875 215.236 1.00 23.20 375 ASP D CA 1
ATOM 7616 C C . ASP D 1 375 ? 203.406 192.555 215.331 1.00 23.20 375 ASP D C 1
ATOM 7617 O O . ASP D 1 375 ? 203.949 192.427 216.430 1.00 23.20 375 ASP D O 1
ATOM 7622 N N . MET D 1 376 ? 204.076 192.432 214.195 1.00 24.26 376 MET D N 1
ATOM 7623 C CA . MET D 1 376 ? 205.524 192.309 214.115 1.00 24.26 376 MET D CA 1
ATOM 7624 C C . MET D 1 376 ? 206.061 193.554 213.425 1.00 24.26 376 MET D C 1
ATOM 7625 O O . MET D 1 376 ? 205.672 193.846 212.291 1.00 24.26 376 MET D O 1
ATOM 7630 N N . VAL D 1 377 ? 206.930 194.293 214.104 1.00 23.81 377 VAL D N 1
ATOM 7631 C CA . VAL D 1 377 ? 207.599 195.436 213.486 1.00 23.81 377 VAL D CA 1
ATOM 7632 C C . VAL D 1 377 ? 209.067 195.436 213.887 1.00 23.81 377 VAL D C 1
ATOM 7633 O O . VAL D 1 377 ? 209.399 195.098 215.030 1.00 23.81 377 VAL D O 1
ATOM 7637 N N . PRO D 1 378 ? 209.975 195.798 212.989 1.00 23.69 378 PRO D N 1
ATOM 7638 C CA . PRO D 1 378 ? 211.381 195.915 213.375 1.00 23.69 378 PRO D CA 1
ATOM 7639 C C . PRO D 1 378 ? 211.611 197.083 214.318 1.00 23.69 378 PRO D C 1
ATOM 7640 O O . PRO D 1 378 ? 210.907 198.093 214.284 1.00 23.69 378 PRO D O 1
ATOM 7644 N N . LYS D 1 379 ? 212.618 196.931 215.171 1.00 27.53 379 LYS D N 1
ATOM 7645 C CA . LYS D 1 379 ? 213.008 197.971 216.107 1.00 27.53 379 LYS D CA 1
ATOM 7646 C C . LYS D 1 379 ? 214.412 198.499 215.885 1.00 27.53 379 LYS D C 1
ATOM 7647 O O . LYS D 1 379 ? 214.736 199.567 216.408 1.00 27.53 379 LYS D O 1
ATOM 7653 N N . THR D 1 380 ? 215.243 197.797 215.132 1.00 25.99 380 THR D N 1
ATOM 7654 C CA . THR D 1 380 ? 216.606 198.211 214.850 1.00 25.99 380 THR D CA 1
ATOM 7655 C C . THR D 1 380 ? 216.667 198.918 213.505 1.00 25.99 380 THR D C 1
ATOM 7656 O O . THR D 1 380 ? 215.776 198.781 212.670 1.00 25.99 380 THR D O 1
ATOM 7660 N N . ILE D 1 381 ? 217.740 199.684 213.305 1.00 25.01 381 ILE D N 1
ATOM 7661 C CA . ILE D 1 381 ? 217.908 200.427 212.058 1.00 25.01 381 ILE D CA 1
ATOM 7662 C C . ILE D 1 381 ? 218.021 199.471 210.878 1.00 25.01 381 ILE D C 1
ATOM 7663 O O . ILE D 1 381 ? 217.391 199.669 209.831 1.00 25.01 381 ILE D O 1
ATOM 7668 N N . ALA D 1 382 ? 218.827 198.420 211.030 1.00 25.10 382 ALA D N 1
ATOM 7669 C CA . ALA D 1 382 ? 218.943 197.423 209.975 1.00 25.10 382 ALA D CA 1
ATOM 7670 C C . ALA D 1 382 ? 217.597 196.775 209.696 1.00 25.10 382 ALA D C 1
ATOM 7671 O O . ALA D 1 382 ? 217.249 196.517 208.538 1.00 25.10 382 ALA D O 1
ATOM 7673 N N . GLY D 1 383 ? 216.823 196.519 210.749 1.00 23.62 383 GLY D N 1
ATOM 7674 C CA . GLY D 1 383 ? 215.483 196.003 210.561 1.00 23.62 383 GLY D CA 1
ATOM 7675 C C . GLY D 1 383 ? 214.606 196.926 209.742 1.00 23.62 383 GLY D C 1
ATOM 7676 O O . GLY D 1 383 ? 213.898 196.477 208.845 1.00 23.62 383 GLY D O 1
ATOM 7677 N N . LYS D 1 384 ? 214.642 198.228 210.035 1.00 23.03 384 LYS D N 1
ATOM 7678 C CA . LYS D 1 384 ? 213.840 199.179 209.271 1.00 23.03 384 LYS D CA 1
ATOM 7679 C C . LYS D 1 384 ? 214.255 199.195 207.807 1.00 23.03 384 LYS D C 1
ATOM 7680 O O . LYS D 1 384 ? 213.407 199.186 206.907 1.00 23.03 384 LYS D O 1
ATOM 7686 N N . ILE D 1 385 ? 215.563 199.216 207.550 1.00 25.28 385 ILE D N 1
ATOM 7687 C CA . ILE D 1 385 ? 216.051 199.283 206.176 1.00 25.28 385 ILE D CA 1
ATOM 7688 C C . ILE D 1 385 ? 215.604 198.057 205.395 1.00 25.28 385 ILE D C 1
ATOM 7689 O O . ILE D 1 385 ? 215.063 198.158 204.283 1.00 25.28 385 ILE D O 1
ATOM 7694 N N . PHE D 1 386 ? 215.799 196.877 205.977 1.00 26.61 386 PHE D N 1
ATOM 7695 C CA . PHE D 1 386 ? 215.482 195.665 205.243 1.00 26.61 386 PHE D CA 1
ATOM 7696 C C . PHE D 1 386 ? 213.984 195.420 205.174 1.00 26.61 386 PHE D C 1
ATOM 7697 O O . PHE D 1 386 ? 213.514 194.816 204.211 1.00 26.61 386 PHE D O 1
ATOM 7705 N N . GLY D 1 387 ? 213.211 195.934 206.131 1.00 25.82 387 GLY D N 1
ATOM 7706 C CA . GLY D 1 387 ? 211.767 195.895 205.997 1.00 25.82 387 GLY D CA 1
ATOM 7707 C C . GLY D 1 387 ? 211.261 196.765 204.863 1.00 25.82 387 GLY D C 1
ATOM 7708 O O . GLY D 1 387 ? 210.355 196.372 204.124 1.00 25.82 387 GLY D O 1
ATOM 7709 N N . SER D 1 388 ? 211.842 197.955 204.703 1.00 26.17 388 SER D N 1
ATOM 7710 C CA . SER D 1 388 ? 211.466 198.812 203.582 1.00 26.17 388 SER D CA 1
ATOM 7711 C C . SER D 1 388 ? 211.789 198.143 202.250 1.00 26.17 388 SER D C 1
ATOM 7712 O O . SER D 1 388 ? 210.953 198.099 201.330 1.00 26.17 388 SER D O 1
ATOM 7715 N N . ILE D 1 389 ? 213.005 197.605 202.138 1.00 27.44 389 ILE D N 1
ATOM 7716 C CA . ILE D 1 389 ? 213.389 196.911 200.914 1.00 27.44 389 ILE D CA 1
ATOM 7717 C C . ILE D 1 389 ? 212.485 195.710 200.675 1.00 27.44 389 ILE D C 1
ATOM 7718 O O . ILE D 1 389 ? 212.124 195.407 199.534 1.00 27.44 389 ILE D O 1
ATOM 7723 N N . CYS D 1 390 ? 212.096 195.014 201.747 1.00 28.18 390 CYS D N 1
ATOM 7724 C CA . CYS D 1 390 ? 211.206 193.867 201.618 1.00 28.18 390 CYS D CA 1
ATOM 7725 C C . CYS D 1 390 ? 209.847 194.276 201.074 1.00 28.18 390 CYS D C 1
ATOM 7726 O O . CYS D 1 390 ? 209.285 193.587 200.221 1.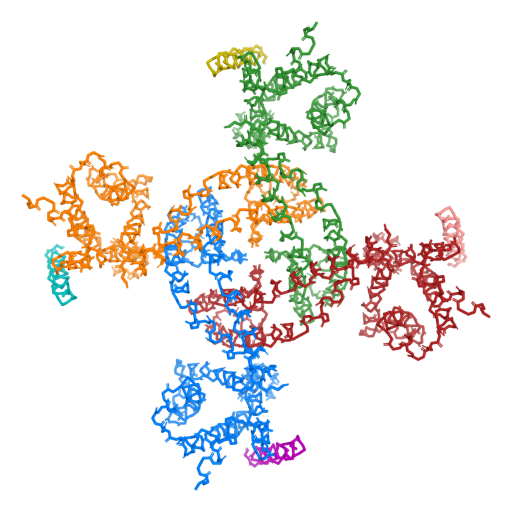00 28.18 390 CYS D O 1
ATOM 7729 N N . SER D 1 391 ? 209.295 195.385 201.563 1.00 29.53 391 SER D N 1
ATOM 7730 C CA . SER D 1 391 ? 208.000 195.830 201.058 1.00 29.53 391 SER D CA 1
ATOM 7731 C C . SER D 1 391 ? 208.073 196.143 199.568 1.00 29.53 391 SER D C 1
ATOM 7732 O O . SER D 1 391 ? 207.216 195.710 198.784 1.00 29.53 391 SER D O 1
ATOM 7735 N N . LEU D 1 392 ? 209.116 196.865 199.148 1.00 31.60 392 LEU D N 1
ATOM 7736 C CA . LEU D 1 392 ? 209.232 197.191 197.725 1.00 31.60 392 LEU D CA 1
ATOM 7737 C C . LEU D 1 392 ? 209.433 195.940 196.870 1.00 31.60 392 LEU D C 1
ATOM 7738 O O . LEU D 1 392 ? 208.812 195.791 195.804 1.00 31.60 392 LEU D O 1
ATOM 7743 N N . SER D 1 393 ? 210.291 195.024 197.321 1.00 33.80 393 SER D N 1
ATOM 7744 C CA . SER D 1 393 ? 210.547 193.809 196.558 1.00 33.80 393 SER D CA 1
ATOM 7745 C C . SER D 1 393 ? 209.302 192.945 196.463 1.00 33.80 393 SER D C 1
ATOM 7746 O O . SER D 1 393 ? 209.048 192.325 195.426 1.00 33.80 393 SER D O 1
ATOM 7749 N N . GLY D 1 394 ? 208.525 192.874 197.542 1.00 34.19 394 GLY D N 1
ATOM 7750 C CA . GLY D 1 394 ? 207.275 192.144 197.489 1.00 34.19 394 GLY D CA 1
ATOM 7751 C C . GLY D 1 394 ? 206.300 192.750 196.506 1.00 34.19 394 GLY D C 1
ATOM 7752 O O . GLY D 1 394 ? 205.610 192.032 195.782 1.00 34.19 394 GLY D O 1
ATOM 7753 N N . VAL D 1 395 ? 206.228 194.081 196.467 1.00 36.24 395 VAL D N 1
ATOM 7754 C CA . VAL D 1 395 ? 205.387 194.735 195.468 1.00 36.24 395 VAL D CA 1
ATOM 7755 C C . VAL D 1 395 ? 205.790 194.294 194.067 1.00 36.24 395 VAL D C 1
ATOM 7756 O O . VAL D 1 395 ? 204.943 193.913 193.253 1.00 36.24 395 VAL D O 1
ATOM 7760 N N . LEU D 1 396 ? 207.092 194.311 193.776 1.00 38.10 396 LEU D N 1
ATOM 7761 C CA . LEU D 1 396 ? 207.554 193.905 192.447 1.00 38.10 396 LEU D CA 1
ATOM 7762 C C . LEU D 1 396 ? 207.201 192.448 192.143 1.00 38.10 396 LEU D C 1
ATOM 7763 O O . LEU D 1 396 ? 206.654 192.129 191.074 1.00 38.10 396 LEU D O 1
A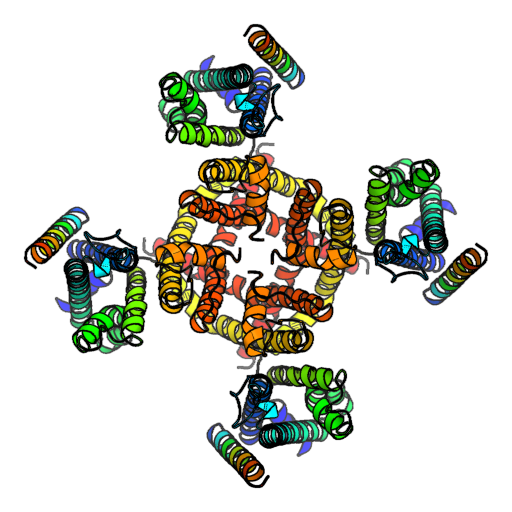TOM 7768 N N . VAL D 1 397 ? 207.514 191.548 193.077 1.00 38.45 397 VAL D N 1
ATOM 7769 C CA . VAL D 1 397 ? 207.309 190.120 192.855 1.00 38.45 397 VAL D CA 1
ATOM 7770 C C . VAL D 1 397 ? 205.835 189.816 192.632 1.00 38.45 397 VAL D C 1
ATOM 7771 O O . VAL D 1 397 ? 205.476 189.042 191.738 1.00 38.45 397 VAL D O 1
ATOM 7775 N N . ILE D 1 398 ? 204.957 190.416 193.438 1.00 38.02 398 ILE D N 1
ATOM 7776 C CA . ILE D 1 398 ? 203.530 190.166 193.285 1.00 38.02 398 ILE D CA 1
ATOM 7777 C C . ILE D 1 398 ? 202.991 190.818 192.018 1.00 38.02 398 ILE D C 1
ATOM 7778 O O . ILE D 1 398 ? 202.070 190.291 191.387 1.00 38.02 398 ILE D O 1
ATOM 7783 N N . ALA D 1 399 ? 203.548 191.960 191.613 1.00 41.33 399 ALA D N 1
ATOM 7784 C CA . ALA D 1 399 ? 203.071 192.617 190.406 1.00 41.33 399 ALA D CA 1
ATOM 7785 C C . ALA D 1 399 ? 203.481 191.886 189.139 1.00 41.33 399 ALA D C 1
ATOM 7786 O O . ALA D 1 399 ? 202.868 192.113 188.094 1.00 41.33 399 ALA D O 1
ATOM 7788 N N . LEU D 1 400 ? 204.505 191.036 189.195 1.00 42.76 400 LEU D N 1
ATOM 7789 C CA . LEU D 1 400 ? 204.944 190.359 187.973 1.00 42.76 400 LEU D CA 1
ATOM 7790 C C . LEU D 1 400 ? 203.845 189.580 187.246 1.00 42.76 400 LEU D C 1
ATOM 7791 O O . LEU D 1 400 ? 203.720 189.748 186.021 1.00 42.76 400 LEU D O 1
ATOM 7796 N N . PRO D 1 401 ? 203.038 188.725 187.888 1.00 44.68 401 PRO D N 1
ATOM 7797 C CA . PRO D 1 401 ? 202.051 187.942 187.130 1.00 44.68 401 PRO D CA 1
ATOM 7798 C C . PRO D 1 401 ? 200.659 188.547 187.007 1.00 44.68 401 PRO D C 1
ATOM 7799 O O . PRO D 1 401 ? 199.826 187.990 186.271 1.00 44.68 401 PRO D O 1
ATOM 7803 N N . VAL D 1 402 ? 200.383 189.641 187.716 1.00 46.06 402 VAL D N 1
ATOM 7804 C CA . VAL D 1 402 ? 199.039 190.218 187.706 1.00 46.06 402 VAL D CA 1
ATOM 7805 C C . VAL D 1 402 ? 198.610 190.671 186.315 1.00 46.06 402 VAL D C 1
ATOM 7806 O O . VAL D 1 402 ? 197.466 190.384 185.923 1.00 46.06 402 VAL D O 1
ATOM 7810 N N . PRO D 1 403 ? 199.426 191.403 185.547 1.00 47.15 403 PRO D N 1
ATOM 7811 C CA . PRO D 1 403 ? 198.985 191.768 184.194 1.00 47.15 403 PRO D CA 1
ATOM 7812 C C . PRO D 1 403 ? 198.700 190.568 183.323 1.00 47.15 403 PRO D C 1
ATOM 7813 O O . PRO D 1 403 ? 197.755 190.595 182.533 1.00 47.15 403 PRO D O 1
ATOM 7817 N N . VAL D 1 404 ? 199.487 189.503 183.458 1.00 47.72 404 VAL D N 1
ATOM 7818 C CA . VAL D 1 404 ? 199.250 188.304 182.663 1.00 47.72 404 VAL D CA 1
ATOM 7819 C C . VAL D 1 404 ? 197.900 187.698 183.011 1.00 47.72 404 VAL D C 1
ATOM 7820 O O . VAL D 1 404 ? 197.125 187.314 182.128 1.00 47.72 404 VAL D O 1
ATOM 7824 N N . ILE D 1 405 ? 197.604 187.591 184.306 1.00 45.86 405 ILE D N 1
ATOM 7825 C CA . ILE D 1 405 ? 196.342 186.983 184.714 1.00 45.86 405 ILE D CA 1
ATOM 7826 C C . ILE D 1 405 ? 195.163 187.829 184.253 1.00 45.86 405 ILE D C 1
ATOM 7827 O O . ILE D 1 405 ? 194.174 187.307 183.726 1.00 45.86 405 ILE D O 1
ATOM 7832 N N . VAL D 1 406 ? 195.253 189.147 184.430 1.00 47.47 406 VAL D N 1
ATOM 7833 C CA . VAL D 1 406 ? 194.167 190.028 184.010 1.00 47.47 406 VAL D CA 1
ATOM 7834 C C . VAL D 1 406 ? 193.972 189.964 182.499 1.00 47.47 406 VAL D C 1
ATOM 7835 O O . VAL D 1 406 ? 192.839 189.885 182.003 1.00 47.47 406 VAL D O 1
ATOM 7839 N N . SER D 1 407 ? 195.072 189.988 181.747 1.00 49.09 407 SER D N 1
ATOM 7840 C CA . SER D 1 407 ? 194.992 189.933 180.295 1.00 49.09 407 SER D CA 1
ATOM 7841 C C . SER D 1 407 ? 194.376 188.627 179.822 1.00 49.09 407 SER D C 1
ATOM 7842 O O . SER D 1 407 ? 193.544 188.627 178.911 1.00 49.09 407 SER D O 1
ATOM 7845 N N . ASN D 1 408 ? 194.772 187.502 180.418 1.00 50.06 408 ASN D N 1
ATOM 7846 C CA . ASN D 1 408 ? 194.202 186.227 179.999 1.00 50.06 408 ASN D CA 1
ATOM 7847 C C . ASN D 1 408 ? 192.736 186.120 180.379 1.00 50.06 408 ASN D C 1
ATOM 7848 O O . ASN D 1 408 ? 191.943 185.536 179.635 1.00 50.06 408 ASN D O 1
ATOM 7853 N N . PHE D 1 409 ? 192.350 186.671 181.530 1.00 48.39 409 PHE D N 1
ATOM 7854 C CA . PHE D 1 409 ? 190.940 186.666 181.894 1.00 48.39 409 PHE D CA 1
ATOM 7855 C C . PHE D 1 409 ? 190.119 187.441 180.874 1.00 48.39 409 PHE D C 1
ATOM 7856 O O . PHE D 1 409 ? 189.081 186.962 180.399 1.00 48.39 409 PHE D O 1
ATOM 7864 N N . SER D 1 410 ? 190.586 188.637 180.506 1.00 55.75 410 SER D N 1
ATOM 7865 C CA . SER D 1 410 ? 189.881 189.427 179.502 1.00 55.75 410 SER D CA 1
ATOM 7866 C C . SER D 1 410 ? 189.867 188.725 178.150 1.00 55.75 410 SER D C 1
ATOM 7867 O O . SER D 1 410 ? 188.862 188.760 177.438 1.00 55.75 410 SER D O 1
ATOM 7870 N N . ARG D 1 411 ? 190.974 188.082 177.780 1.00 58.98 411 ARG D N 1
ATOM 7871 C CA . ARG D 1 411 ? 191.037 187.376 176.505 1.00 58.98 411 ARG D CA 1
ATOM 7872 C C . ARG D 1 411 ? 190.042 186.227 176.452 1.00 58.98 411 ARG D C 1
ATOM 7873 O O . ARG D 1 411 ? 189.352 186.041 175.445 1.00 58.98 411 ARG D O 1
ATOM 7881 N N . ILE D 1 412 ? 189.957 185.439 177.523 1.00 58.32 412 ILE D N 1
ATOM 7882 C CA . ILE D 1 412 ? 189.030 184.313 177.543 1.00 58.32 412 ILE D CA 1
ATOM 7883 C C . ILE D 1 412 ? 187.590 184.807 177.547 1.00 58.32 412 ILE D C 1
ATOM 7884 O O . ILE D 1 412 ? 186.724 184.241 176.868 1.00 58.32 412 ILE D O 1
ATOM 7889 N N . TYR D 1 413 ? 187.310 185.878 178.292 1.00 64.88 413 TYR D N 1
ATOM 7890 C CA . TYR D 1 413 ? 185.970 186.452 178.273 1.00 64.88 413 TYR D CA 1
ATOM 7891 C C . TYR D 1 413 ? 185.601 186.937 176.873 1.00 64.88 413 TYR D C 1
ATOM 7892 O O . TYR D 1 413 ? 184.484 186.698 176.394 1.00 64.88 413 TYR D O 1
ATOM 7901 N N . HIS D 1 414 ? 186.534 187.608 176.196 1.00 68.59 414 HIS D N 1
ATOM 7902 C CA . HIS D 1 414 ? 186.251 188.135 174.867 1.00 68.59 414 HIS D CA 1
ATOM 7903 C C . HIS D 1 414 ? 186.086 187.016 173.851 1.00 68.59 414 HIS D C 1
ATOM 7904 O O . HIS D 1 414 ? 185.262 187.121 172.940 1.00 68.59 414 HIS D O 1
ATOM 7911 N N . GLN D 1 415 ? 186.861 185.939 173.981 1.00 69.66 415 GLN D N 1
ATOM 7912 C CA . GLN D 1 415 ? 186.661 184.790 173.105 1.00 69.66 415 GLN D CA 1
ATOM 7913 C C . GLN D 1 415 ? 185.298 184.158 173.337 1.00 69.66 415 GLN D C 1
ATOM 7914 O O . GLN D 1 415 ? 184.620 183.753 172.385 1.00 69.66 415 GLN D O 1
ATOM 7920 N N . ASN D 1 416 ? 184.880 184.064 174.600 1.00 72.47 416 ASN D N 1
ATOM 7921 C CA . ASN D 1 416 ? 183.556 183.531 174.896 1.00 72.47 416 ASN D CA 1
ATOM 7922 C C . ASN D 1 416 ? 182.468 184.386 174.262 1.00 72.47 416 ASN D C 1
ATOM 7923 O O . ASN D 1 416 ? 181.505 183.859 173.696 1.00 72.47 416 ASN D O 1
ATOM 7928 N N . GLN D 1 417 ? 182.606 185.708 174.339 1.00 78.18 417 GLN D N 1
ATOM 7929 C CA . GLN D 1 417 ? 181.579 186.580 173.780 1.00 78.18 417 GLN D CA 1
ATOM 7930 C C . GLN D 1 417 ? 181.636 186.656 172.260 1.00 78.18 417 GLN D C 1
ATOM 7931 O O . GLN D 1 417 ? 180.592 186.687 171.605 1.00 78.18 417 GLN D O 1
ATOM 7937 N N . ARG D 1 418 ? 182.813 186.444 171.637 1.00 80.22 418 ARG D N 1
ATOM 7938 C CA . ARG D 1 418 ? 182.882 186.205 170.179 1.00 80.22 418 ARG D CA 1
ATOM 7939 C C . ARG D 1 418 ? 182.141 184.934 169.788 1.00 80.22 418 ARG D C 1
ATOM 7940 O O . ARG D 1 418 ? 181.376 184.926 168.818 1.00 80.22 418 ARG D O 1
ATOM 7948 N N . ALA D 1 419 ? 182.348 183.847 170.531 1.00 84.02 419 ALA D N 1
ATOM 7949 C CA . ALA D 1 419 ? 181.630 182.612 170.226 1.00 84.02 419 ALA D CA 1
ATOM 7950 C C . ALA D 1 419 ? 180.127 182.792 170.400 1.00 84.02 419 ALA D C 1
ATOM 7951 O O . ALA D 1 419 ? 179.333 182.314 169.578 1.00 84.02 419 ALA D O 1
ATOM 7953 N N . ASP D 1 420 ? 179.720 183.488 171.464 1.00 86.44 420 ASP D N 1
ATOM 7954 C CA . ASP D 1 420 ? 178.300 183.691 171.729 1.00 86.44 420 ASP D CA 1
ATOM 7955 C C . ASP D 1 420 ? 177.643 184.515 170.631 1.00 86.44 420 ASP D C 1
ATOM 7956 O O . ASP D 1 420 ? 176.532 184.198 170.189 1.00 86.44 420 ASP D O 1
ATOM 7961 N N . LYS D 1 421 ? 178.310 185.575 170.173 1.00 88.08 421 LYS D N 1
ATOM 7962 C CA . LYS D 1 421 ? 177.733 186.386 169.108 1.00 88.08 421 LYS D CA 1
ATOM 7963 C C . LYS D 1 421 ? 177.815 185.694 167.755 1.00 88.08 421 LYS D C 1
ATOM 7964 O O . LYS D 1 421 ? 176.995 185.980 166.876 1.00 88.08 421 LYS D O 1
ATOM 7970 N N . ARG D 1 422 ? 178.780 184.792 167.564 1.00 91.22 422 ARG D N 1
ATOM 7971 C CA . ARG D 1 422 ? 178.844 184.038 166.317 1.00 91.22 422 ARG D CA 1
ATOM 7972 C C . ARG D 1 422 ? 177.699 183.040 166.225 1.00 91.22 422 ARG D C 1
ATOM 7973 O O . ARG D 1 422 ? 176.999 182.974 165.208 1.00 91.22 422 ARG D O 1
ATOM 7981 N N . ARG D 1 423 ? 177.481 182.263 167.286 1.00 94.59 423 ARG D N 1
ATOM 7982 C CA . ARG D 1 423 ? 176.430 181.256 167.254 1.00 94.59 423 ARG D CA 1
ATOM 7983 C C . ARG D 1 423 ? 175.043 181.831 167.507 1.00 94.59 423 ARG D C 1
ATOM 7984 O O . ARG D 1 423 ? 174.057 181.096 167.388 1.00 94.59 423 ARG D O 1
ATOM 7992 N N . ALA D 1 424 ? 174.940 183.110 167.849 1.00 94.52 424 ALA D N 1
ATOM 7993 C CA . ALA D 1 424 ? 173.642 183.733 168.081 1.00 94.52 424 ALA D CA 1
ATOM 7994 C C . ALA D 1 424 ? 173.644 185.185 167.613 1.00 94.52 424 ALA D C 1
ATOM 7995 O O . ALA D 1 424 ? 173.100 186.064 168.282 1.00 94.52 424 ALA D O 1
ATOM 7997 N N . GLY E 2 31 ? 218.632 159.687 183.885 1.00 70.52 95 GLY I N 1
ATOM 7998 C CA . GLY E 2 31 ? 219.165 160.905 184.469 1.00 70.52 95 GLY I CA 1
ATOM 7999 C C . GLY E 2 31 ? 218.653 161.165 185.872 1.00 70.52 95 GLY I C 1
ATOM 8000 O O . GLY E 2 31 ? 219.424 161.489 186.770 1.00 70.52 95 GLY I O 1
ATOM 8001 N N . ILE E 2 32 ? 217.338 161.028 186.057 1.00 69.00 96 ILE I N 1
ATOM 8002 C CA . ILE E 2 32 ? 216.756 161.201 187.383 1.00 69.00 96 ILE I CA 1
ATOM 8003 C C . ILE E 2 32 ? 217.211 160.089 188.320 1.00 69.00 96 ILE I C 1
ATOM 8004 O O . ILE E 2 32 ? 217.546 160.339 189.483 1.00 69.00 96 ILE I O 1
ATOM 8009 N N . ALA E 2 33 ? 217.226 158.846 187.834 1.00 69.84 97 ALA I N 1
ATOM 8010 C CA . ALA E 2 33 ? 217.560 157.715 188.691 1.00 69.84 97 ALA I CA 1
ATOM 8011 C C . ALA E 2 33 ? 218.999 157.787 189.183 1.00 69.84 97 ALA I C 1
ATOM 8012 O O . ALA E 2 33 ? 219.271 157.540 190.363 1.00 69.84 97 ALA I O 1
ATOM 8014 N N . ILE E 2 34 ? 219.936 158.123 188.296 1.00 69.03 98 ILE I N 1
ATOM 8015 C CA . ILE E 2 34 ? 221.336 158.198 188.699 1.00 69.03 98 ILE I CA 1
ATOM 8016 C C . ILE E 2 34 ? 221.550 159.346 189.675 1.00 69.03 98 ILE I C 1
ATOM 8017 O O . ILE E 2 34 ? 222.314 159.225 190.641 1.00 69.03 98 ILE I O 1
ATOM 8022 N N . ALA E 2 35 ? 220.887 160.479 189.437 1.00 68.17 99 ALA I N 1
ATOM 8023 C CA . ALA E 2 35 ? 220.986 161.597 190.367 1.00 68.17 99 ALA I CA 1
ATOM 8024 C C . ALA E 2 35 ? 220.441 161.218 191.735 1.00 68.17 99 ALA I C 1
ATOM 8025 O O . ALA E 2 35 ? 221.035 161.558 192.761 1.00 68.17 99 ALA I O 1
ATOM 8027 N N . LEU E 2 36 ? 219.313 160.508 191.767 1.00 68.81 100 LEU I N 1
ATOM 8028 C CA . LEU E 2 36 ? 218.744 160.069 193.035 1.00 68.81 100 LEU I CA 1
ATOM 8029 C C . LEU E 2 36 ? 219.679 159.103 193.752 1.00 68.81 100 LEU I C 1
ATOM 8030 O O . LEU E 2 36 ? 219.839 159.171 194.977 1.00 68.81 100 LEU I O 1
ATOM 8035 N N . LEU E 2 37 ? 220.307 158.195 193.004 1.00 68.68 101 LEU I N 1
ATOM 8036 C CA . LEU E 2 37 ? 221.258 157.268 193.606 1.00 68.68 101 LEU I CA 1
ATOM 8037 C C . LEU E 2 37 ? 222.443 158.011 194.211 1.00 68.68 101 LEU I C 1
ATOM 8038 O O . LEU E 2 37 ? 222.864 157.721 195.339 1.00 68.68 101 LEU I O 1
ATOM 8043 N N . VAL E 2 38 ? 222.993 158.977 193.474 1.00 67.23 102 VAL I N 1
ATOM 8044 C CA . VAL E 2 38 ? 224.117 159.756 193.989 1.00 67.23 102 VAL I CA 1
ATOM 8045 C C . VAL E 2 38 ? 223.693 160.546 195.220 1.00 67.23 102 VAL I C 1
ATOM 8046 O O . VAL E 2 38 ? 224.442 160.655 196.197 1.00 67.23 102 VAL I O 1
ATOM 8050 N N . ILE E 2 39 ? 222.487 161.111 195.189 1.00 64.29 103 ILE I N 1
ATOM 8051 C CA . ILE E 2 39 ? 221.985 161.881 196.322 1.00 64.29 103 ILE I CA 1
ATOM 8052 C C . ILE E 2 39 ? 221.894 160.999 197.558 1.00 64.29 103 ILE I C 1
ATOM 8053 O O . ILE E 2 39 ? 222.295 161.398 198.656 1.00 64.29 103 ILE I O 1
ATOM 8058 N N . LEU E 2 40 ? 221.362 159.785 197.396 1.00 68.10 104 LEU I N 1
ATOM 8059 C CA . LEU E 2 40 ? 221.258 158.869 198.528 1.00 68.10 104 LEU I CA 1
ATOM 8060 C C . LEU E 2 40 ? 222.631 158.470 199.047 1.00 68.10 104 LEU I C 1
ATOM 8061 O O . LEU E 2 40 ? 222.835 158.369 200.261 1.00 68.10 104 LEU I O 1
ATOM 8066 N N . VAL E 2 41 ? 223.587 158.241 198.148 1.00 67.24 105 VAL I N 1
ATOM 8067 C CA . VAL E 2 41 ? 224.935 157.894 198.593 1.00 67.24 105 VAL I CA 1
ATOM 8068 C C . VAL E 2 41 ? 225.534 159.031 199.416 1.00 67.24 105 VAL I C 1
ATOM 8069 O O . VAL E 2 41 ? 226.075 158.815 200.507 1.00 67.24 105 VAL I O 1
ATOM 8073 N N . ILE E 2 42 ? 225.426 160.263 198.916 1.00 66.12 106 ILE I N 1
ATOM 8074 C CA . ILE E 2 42 ? 226.021 161.394 199.622 1.00 66.12 106 ILE I CA 1
ATOM 8075 C C . ILE E 2 42 ? 225.313 161.635 200.952 1.00 66.12 106 ILE I C 1
ATOM 8076 O O . ILE E 2 42 ? 225.954 161.960 201.958 1.00 66.12 106 ILE I O 1
ATOM 8081 N N . CYS E 2 43 ? 223.988 161.475 200.983 1.00 68.17 107 CYS I N 1
ATOM 8082 C CA . CYS E 2 43 ? 223.255 161.624 202.235 1.00 68.17 107 CYS I CA 1
ATOM 8083 C C . CYS E 2 43 ? 223.680 160.572 203.249 1.00 68.17 107 CYS I C 1
ATOM 8084 O O . CYS E 2 43 ? 223.829 160.872 204.440 1.00 68.17 107 CYS I O 1
ATOM 8087 N N . SER E 2 44 ? 223.878 159.332 202.797 1.00 69.69 108 SER I N 1
ATOM 8088 C CA . SER E 2 44 ? 224.371 158.290 203.690 1.00 69.69 108 SER I CA 1
ATOM 8089 C C . SER E 2 44 ? 225.750 158.632 204.233 1.00 69.69 108 SER I C 1
ATOM 8090 O O . SER E 2 44 ? 226.034 158.396 205.412 1.00 69.69 108 SER I O 1
ATOM 8093 N N . LEU E 2 45 ? 226.626 159.174 203.387 1.00 68.84 109 LEU I N 1
ATOM 8094 C CA . LEU E 2 45 ? 227.948 159.575 203.865 1.00 68.84 109 LEU I CA 1
ATOM 8095 C C . LEU E 2 45 ? 227.856 160.695 204.901 1.00 68.84 109 LEU I C 1
ATOM 8096 O O . LEU E 2 45 ? 228.579 160.680 205.904 1.00 68.84 109 LEU I O 1
ATOM 8101 N N . ILE E 2 46 ? 226.968 161.667 204.683 1.00 67.33 110 ILE I N 1
ATOM 8102 C CA . ILE E 2 46 ? 226.752 162.721 205.674 1.00 67.33 110 ILE I CA 1
ATOM 8103 C C . ILE E 2 46 ? 226.268 162.126 206.990 1.00 67.33 110 ILE I C 1
ATOM 8104 O O . ILE E 2 46 ? 226.731 162.508 208.072 1.00 67.33 110 ILE I O 1
ATOM 8109 N N . VAL E 2 47 ? 225.316 161.194 206.917 1.00 68.70 111 VAL I N 1
ATOM 8110 C CA . VAL E 2 47 ? 224.773 160.579 208.125 1.00 68.70 111 VAL I CA 1
ATOM 8111 C C . VAL E 2 47 ? 225.858 159.821 208.878 1.00 68.70 111 VAL I C 1
ATOM 8112 O O . VAL E 2 47 ? 225.949 159.901 210.108 1.00 68.70 111 VAL I O 1
ATOM 8116 N N . THR E 2 48 ? 226.688 159.066 208.160 1.00 70.62 112 THR I N 1
ATOM 8117 C CA . THR E 2 48 ? 227.755 158.326 208.825 1.00 70.62 112 THR I CA 1
ATOM 8118 C C . THR E 2 48 ? 228.781 159.269 209.439 1.00 70.62 112 THR I C 1
ATOM 8119 O O . THR E 2 48 ? 229.314 158.993 210.519 1.00 70.62 112 THR I O 1
ATOM 8123 N N . SER E 2 49 ? 229.074 160.384 208.769 1.00 69.46 113 SER I N 1
ATOM 8124 C CA . SER E 2 49 ? 229.973 161.370 209.356 1.00 69.46 113 SER I CA 1
ATOM 8125 C C . SER E 2 49 ? 229.391 161.945 210.639 1.00 69.46 113 SER I C 1
ATOM 8126 O O . SER E 2 49 ? 230.109 162.130 211.628 1.00 69.46 113 SER I O 1
ATOM 8129 N N . VAL E 2 50 ? 228.090 162.238 210.643 1.00 68.15 114 VAL I N 1
ATOM 8130 C CA . VAL E 2 50 ? 227.452 162.757 211.849 1.00 68.15 114 VAL I CA 1
ATOM 8131 C C . VAL E 2 50 ? 227.513 161.728 212.969 1.00 68.15 114 VAL I C 1
ATOM 8132 O O . VAL E 2 50 ? 227.866 162.051 214.109 1.00 68.15 114 VAL I O 1
ATOM 8136 N N . ILE E 2 51 ? 227.182 160.473 212.660 1.00 70.67 115 ILE I N 1
ATOM 8137 C CA . ILE E 2 51 ? 227.173 159.423 213.676 1.00 70.67 115 ILE I CA 1
ATOM 8138 C C . ILE E 2 51 ? 228.569 159.217 214.244 1.00 70.67 115 ILE I C 1
ATOM 8139 O O . ILE E 2 51 ? 228.739 158.979 215.446 1.00 70.67 115 ILE I O 1
ATOM 8144 N N . LEU E 2 52 ? 229.592 159.311 213.394 1.00 71.60 116 LEU I N 1
ATOM 8145 C CA . LEU E 2 52 ? 230.960 159.186 213.882 1.00 71.60 116 LEU I CA 1
ATOM 8146 C C . LEU E 2 52 ? 231.304 160.301 214.861 1.00 71.60 116 LEU I C 1
ATOM 8147 O O . LEU E 2 52 ? 231.885 160.046 215.921 1.00 71.60 116 LEU I O 1
ATOM 8152 N N . LEU E 2 53 ? 230.952 161.538 214.530 1.00 69.20 117 LEU I N 1
ATOM 8153 C CA . LEU E 2 53 ? 231.215 162.661 215.424 1.00 69.20 117 LEU I CA 1
ATOM 8154 C C . LEU E 2 53 ? 229.978 162.997 216.250 1.00 69.20 117 LEU I C 1
ATOM 8155 O O . LEU E 2 53 ? 230.082 163.498 217.369 1.00 69.20 117 LEU I O 1
ATOM 8160 N N . GLY F 2 31 ? 236.780 218.655 183.870 1.00 70.72 95 GLY J N 1
ATOM 8161 C CA . GLY F 2 31 ? 235.564 219.193 184.455 1.00 70.72 95 GLY J CA 1
ATOM 8162 C C . GLY F 2 31 ? 235.301 218.676 185.856 1.00 70.72 95 GLY J C 1
ATOM 8163 O O . GLY F 2 31 ? 234.981 219.446 186.757 1.00 70.72 95 GLY J O 1
ATOM 8164 N N . ILE F 2 32 ? 235.430 217.360 186.035 1.00 69.34 96 ILE J N 1
ATOM 8165 C CA . ILE F 2 32 ? 235.253 216.773 187.359 1.00 69.34 96 ILE J CA 1
ATOM 8166 C C . ILE F 2 32 ? 236.367 217.217 188.298 1.00 69.34 96 ILE J C 1
ATOM 8167 O O . ILE F 2 32 ? 236.118 217.549 189.462 1.00 69.34 96 ILE J O 1
ATOM 8172 N N . ALA F 2 33 ? 237.610 217.226 187.812 1.00 70.25 97 ALA J N 1
ATOM 8173 C CA . ALA F 2 33 ? 238.743 217.549 188.671 1.00 70.25 97 ALA J CA 1
ATOM 8174 C C . ALA F 2 33 ? 238.680 218.987 189.169 1.00 70.25 97 ALA J C 1
ATOM 8175 O O . ALA F 2 33 ? 238.929 219.252 190.351 1.00 70.25 97 ALA J O 1
ATOM 8177 N N . ILE F 2 34 ? 238.351 219.930 188.287 1.00 69.48 98 ILE J N 1
ATOM 8178 C CA . ILE F 2 34 ? 238.284 221.328 188.696 1.00 69.48 98 ILE J CA 1
ATOM 8179 C C . ILE F 2 34 ? 237.137 221.545 189.673 1.00 69.48 98 ILE J C 1
ATOM 8180 O O . ILE F 2 34 ? 237.262 222.304 190.641 1.00 69.48 98 ILE J O 1
ATOM 8185 N N . ALA F 2 35 ? 236.000 220.891 189.431 1.00 68.61 99 ALA J N 1
ATOM 8186 C CA . ALA F 2 35 ? 234.882 220.992 190.361 1.00 68.61 99 ALA J CA 1
ATOM 8187 C C . ALA F 2 35 ? 235.258 220.439 191.726 1.00 68.61 99 ALA J C 1
ATOM 8188 O O . ALA F 2 35 ? 234.921 221.031 192.756 1.00 68.61 99 ALA J O 1
ATOM 8190 N N . LEU F 2 36 ? 235.960 219.307 191.754 1.00 69.34 100 LEU J N 1
ATOM 8191 C CA . LEU F 2 36 ? 236.395 218.730 193.020 1.00 69.34 100 LEU J CA 1
ATOM 8192 C C . LEU F 2 36 ? 237.367 219.655 193.741 1.00 69.34 100 LEU J C 1
ATOM 8193 O O . LEU F 2 36 ? 237.300 219.810 194.967 1.00 69.34 100 LEU J O 1
ATOM 8198 N N . LEU F 2 37 ? 238.279 220.280 192.996 1.00 69.07 101 LEU J N 1
ATOM 8199 C CA . LEU F 2 37 ? 239.212 221.222 193.602 1.00 69.07 101 LEU J CA 1
ATOM 8200 C C . LEU F 2 37 ? 238.476 222.409 194.213 1.00 69.07 101 LEU J C 1
ATOM 8201 O O . LEU F 2 37 ? 238.768 222.824 195.342 1.00 69.07 101 LEU J O 1
ATOM 8206 N N . VAL F 2 38 ? 237.514 222.969 193.478 1.00 67.68 102 VAL J N 1
ATOM 8207 C CA . VAL F 2 38 ? 236.743 224.095 193.998 1.00 67.68 102 VAL J CA 1
ATOM 8208 C C . VAL F 2 38 ? 235.949 223.671 195.226 1.00 67.68 102 VAL J C 1
ATOM 8209 O O . VAL F 2 38 ? 235.845 224.417 196.206 1.00 67.68 102 VAL J O 1
ATOM 8213 N N . ILE F 2 39 ? 235.376 222.469 195.190 1.00 64.64 103 ILE J N 1
ATOM 8214 C CA . ILE F 2 39 ? 234.603 221.967 196.320 1.00 64.64 103 ILE J CA 1
ATOM 8215 C C . ILE F 2 39 ? 235.484 221.865 197.556 1.00 64.64 103 ILE J C 1
ATOM 8216 O O . ILE F 2 39 ? 235.087 222.264 198.656 1.00 64.64 103 ILE J O 1
ATOM 8221 N N . LEU F 2 40 ? 236.695 221.326 197.392 1.00 68.46 104 LEU J N 1
ATOM 8222 C CA . LEU F 2 40 ? 237.610 221.212 198.524 1.00 68.46 104 LEU J CA 1
ATOM 8223 C C . LEU F 2 40 ? 238.017 222.579 199.049 1.00 68.46 104 LEU J C 1
ATOM 8224 O O . LEU F 2 40 ? 238.119 222.777 200.264 1.00 68.46 104 LEU J O 1
ATOM 8229 N N . VAL F 2 41 ? 238.252 223.538 198.155 1.00 67.58 105 VAL J N 1
ATOM 8230 C CA . VAL F 2 41 ? 238.608 224.882 198.606 1.00 67.58 105 VAL J CA 1
ATOM 8231 C C . VAL F 2 41 ? 237.474 225.484 199.430 1.00 67.58 105 VAL J C 1
ATOM 8232 O O . VAL F 2 41 ? 237.693 226.019 200.524 1.00 67.58 105 VAL J O 1
ATOM 8236 N N . ILE F 2 42 ? 236.242 225.386 198.930 1.00 66.37 106 ILE J N 1
ATOM 8237 C CA . ILE F 2 42 ? 235.114 225.985 199.638 1.00 66.37 106 ILE J CA 1
ATOM 8238 C C . ILE F 2 42 ? 234.868 225.274 200.965 1.00 66.37 106 ILE J C 1
ATOM 8239 O O . ILE F 2 42 ? 234.547 225.912 201.973 1.00 66.37 106 ILE J O 1
ATOM 8244 N N . CYS F 2 43 ? 235.020 223.947 200.991 1.00 68.38 107 CYS J N 1
ATOM 8245 C CA . CYS F 2 43 ? 234.866 223.210 202.239 1.00 68.38 107 CYS J CA 1
ATOM 8246 C C . CYS F 2 43 ? 235.920 223.623 203.255 1.00 68.38 107 CYS J C 1
ATOM 8247 O O . CYS F 2 43 ? 235.621 223.769 204.447 1.00 68.38 107 CYS J O 1
ATOM 8250 N N . SER F 2 44 ? 237.162 223.815 202.805 1.00 69.76 108 SER J N 1
ATOM 8251 C CA . SER F 2 44 ? 238.207 224.297 203.700 1.00 69.76 108 SER J CA 1
ATOM 8252 C C . SER F 2 44 ? 237.873 225.676 204.249 1.00 69.76 108 SER J C 1
ATOM 8253 O O . SER F 2 44 ? 238.110 225.954 205.429 1.00 69.76 108 SER J O 1
ATOM 8256 N N . LEU F 2 45 ? 237.337 226.560 203.407 1.00 69.01 109 LEU J N 1
ATOM 8257 C CA . LEU F 2 45 ? 236.944 227.882 203.891 1.00 69.01 109 LEU J CA 1
ATOM 8258 C C . LEU F 2 45 ? 235.824 227.793 204.926 1.00 69.01 109 LEU J C 1
ATOM 8259 O O . LEU F 2 45 ? 235.842 228.511 205.932 1.00 69.01 109 LEU J O 1
ATOM 8264 N N . ILE F 2 46 ? 234.845 226.912 204.703 1.00 67.42 110 ILE J N 1
ATOM 8265 C CA . ILE F 2 46 ? 233.790 226.699 205.693 1.00 67.42 110 ILE J CA 1
ATOM 8266 C C . ILE F 2 46 ? 234.382 226.205 207.007 1.00 67.42 110 ILE J C 1
ATOM 8267 O O . ILE F 2 46 ? 234.003 226.666 208.091 1.00 67.42 110 ILE J O 1
ATOM 8272 N N . VAL F 2 47 ? 235.308 225.247 206.931 1.00 68.89 111 VAL J N 1
ATOM 8273 C CA . VAL F 2 47 ? 235.919 224.695 208.136 1.00 68.89 111 VAL J CA 1
ATOM 8274 C C . VAL F 2 47 ? 236.683 225.772 208.894 1.00 68.89 111 VAL J C 1
ATOM 8275 O O . VAL F 2 47 ? 236.604 225.858 210.124 1.00 68.89 111 VAL J O 1
ATOM 8279 N N . THR F 2 48 ? 237.444 226.600 208.180 1.00 70.80 112 THR J N 1
ATOM 8280 C CA . THR F 2 48 ? 238.191 227.660 208.849 1.00 70.80 112 THR J CA 1
ATOM 8281 C C . THR F 2 48 ? 237.254 228.689 209.468 1.00 70.80 112 THR J C 1
ATOM 8282 O O . THR F 2 48 ? 237.532 229.215 210.551 1.00 70.80 112 THR J O 1
ATOM 8286 N N . SER F 2 49 ? 236.141 228.992 208.798 1.00 69.53 113 SER J N 1
ATOM 8287 C CA . SER F 2 49 ? 235.160 229.895 209.389 1.00 69.53 113 SER J CA 1
ATOM 8288 C C . SER F 2 49 ? 234.581 229.311 210.670 1.00 69.53 113 SER J C 1
ATOM 8289 O O . SER F 2 49 ? 234.401 230.026 211.661 1.00 69.53 113 SER J O 1
ATOM 8292 N N . VAL F 2 50 ? 234.280 228.012 210.667 1.00 68.30 114 VAL J N 1
ATOM 8293 C CA . VAL F 2 50 ? 233.756 227.371 211.871 1.00 68.30 114 VAL J CA 1
ATOM 8294 C C . VAL F 2 50 ? 234.785 227.421 212.992 1.00 68.30 114 VAL J C 1
ATOM 8295 O O . VAL F 2 50 ? 234.464 227.771 214.133 1.00 68.30 114 VAL J O 1
ATOM 8299 N N . ILE F 2 51 ? 236.038 227.083 212.682 1.00 70.91 115 ILE J N 1
ATOM 8300 C CA . ILE F 2 51 ? 237.089 227.063 213.698 1.00 70.91 115 ILE J CA 1
ATOM 8301 C C . ILE F 2 51 ? 237.302 228.456 214.272 1.00 70.91 115 ILE J C 1
ATOM 8302 O O . ILE F 2 51 ? 237.541 228.619 215.474 1.00 70.91 115 ILE J O 1
ATOM 8307 N N . LEU F 2 52 ? 237.215 229.483 213.427 1.00 71.57 116 LEU J N 1
ATOM 8308 C CA . LEU F 2 52 ? 237.350 230.848 213.920 1.00 71.57 116 LEU J CA 1
ATOM 8309 C C . LEU F 2 52 ? 236.236 231.194 214.900 1.00 71.57 116 LEU J C 1
ATOM 8310 O O . LEU F 2 52 ? 236.494 231.769 215.963 1.00 71.57 116 LEU J O 1
ATOM 8315 N N . LEU F 2 53 ? 234.997 230.852 214.568 1.00 69.41 117 LEU J N 1
ATOM 8316 C CA . LEU F 2 53 ? 233.875 231.118 215.463 1.00 69.41 117 LEU J CA 1
ATOM 8317 C C . LEU F 2 53 ? 233.531 229.879 216.283 1.00 69.41 117 LEU J C 1
ATOM 8318 O O . LEU F 2 53 ? 233.030 229.982 217.402 1.00 69.41 117 LEU J O 1
ATOM 8323 N N . GLY G 2 31 ? 177.795 236.705 183.863 1.00 70.45 95 GLY K N 1
ATOM 8324 C CA . GLY G 2 31 ? 177.270 235.490 184.458 1.00 70.45 95 GLY K CA 1
ATOM 8325 C C . GLY G 2 31 ? 177.791 235.242 185.860 1.00 70.45 95 GLY K C 1
ATOM 8326 O O . GLY G 2 31 ? 177.026 234.922 186.765 1.00 70.45 95 GLY K O 1
ATOM 8327 N N . ILE G 2 32 ? 179.106 235.385 186.037 1.00 69.47 96 ILE K N 1
ATOM 8328 C CA . ILE G 2 32 ? 179.696 235.223 187.361 1.00 69.47 96 ILE K CA 1
ATOM 8329 C C . ILE G 2 32 ? 179.243 236.340 188.292 1.00 69.47 96 ILE K C 1
ATOM 8330 O O . ILE G 2 32 ? 178.916 236.098 189.459 1.00 69.47 96 ILE K O 1
ATOM 8335 N N . ALA G 2 33 ? 179.222 237.579 187.796 1.00 70.34 97 ALA K N 1
ATOM 8336 C CA . ALA G 2 33 ? 178.889 238.716 188.648 1.00 70.34 97 ALA K CA 1
ATOM 8337 C C . ALA G 2 33 ? 177.453 238.643 189.148 1.00 70.34 97 ALA K C 1
ATOM 8338 O O . ALA G 2 33 ? 177.187 238.898 190.328 1.00 70.34 97 ALA K O 1
ATOM 8340 N N . ILE G 2 34 ? 176.511 238.298 188.269 1.00 69.31 98 ILE K N 1
ATOM 8341 C CA . ILE G 2 34 ? 175.114 238.221 188.681 1.00 69.31 98 ILE K CA 1
ATOM 8342 C C . ILE G 2 34 ? 174.910 237.080 189.667 1.00 69.31 98 ILE K C 1
ATOM 8343 O O . ILE G 2 34 ? 174.151 237.205 190.636 1.00 69.31 98 ILE K O 1
ATOM 8348 N N . ALA G 2 35 ? 175.575 235.947 189.434 1.00 68.32 99 ALA K N 1
ATOM 8349 C CA . ALA G 2 35 ? 175.486 234.835 190.372 1.00 68.32 99 ALA K CA 1
ATOM 8350 C C . ALA G 2 35 ? 176.037 235.227 191.734 1.00 68.32 99 ALA K C 1
ATOM 8351 O O . ALA G 2 35 ? 175.450 234.892 192.766 1.00 68.32 99 ALA K O 1
ATOM 8353 N N . LEU G 2 36 ? 177.163 235.941 191.754 1.00 69.08 100 LEU K N 1
ATOM 8354 C CA . LEU G 2 36 ? 177.737 236.390 193.016 1.00 69.08 100 LEU K CA 1
ATOM 8355 C C . LEU G 2 36 ? 176.803 237.359 193.731 1.00 69.08 100 LEU K C 1
ATOM 8356 O O . LEU G 2 36 ? 176.651 237.299 194.957 1.00 69.08 100 LEU K O 1
ATOM 8361 N N . LEU G 2 37 ? 176.169 238.259 192.980 1.00 68.62 101 LEU K N 1
ATOM 8362 C CA . LEU G 2 37 ? 175.218 239.188 193.580 1.00 68.62 101 LEU K CA 1
ATOM 8363 C C . LEU G 2 37 ? 174.039 238.445 194.198 1.00 68.62 101 LEU K C 1
ATOM 8364 O O . LEU G 2 37 ? 173.623 238.742 195.326 1.00 68.62 101 LEU K O 1
ATOM 8369 N N . VAL G 2 38 ? 173.488 237.472 193.471 1.00 67.02 102 VAL K N 1
ATOM 8370 C CA . VAL G 2 38 ? 172.370 236.694 193.999 1.00 67.02 102 VAL K CA 1
ATOM 8371 C C . VAL G 2 38 ? 172.803 235.914 195.233 1.00 67.02 102 VAL K C 1
ATOM 8372 O O . VAL G 2 38 ? 172.060 235.810 196.215 1.00 67.02 102 VAL K O 1
ATOM 8376 N N . ILE G 2 39 ? 174.011 235.352 195.199 1.00 64.31 103 ILE K N 1
ATOM 8377 C CA . ILE G 2 39 ? 174.522 234.593 196.334 1.00 64.31 103 ILE K CA 1
ATOM 8378 C C . ILE G 2 39 ? 174.617 235.484 197.563 1.00 64.31 103 ILE K C 1
ATOM 8379 O O . ILE G 2 39 ? 174.224 235.092 198.667 1.00 64.31 103 ILE K O 1
ATOM 8384 N N . LEU G 2 40 ? 175.145 236.698 197.390 1.00 68.15 104 LEU K N 1
ATOM 8385 C CA . LEU G 2 40 ? 175.251 237.623 198.514 1.00 68.15 104 LEU K CA 1
ATOM 8386 C C . LEU G 2 40 ? 173.881 238.021 199.038 1.00 68.15 104 LEU K C 1
ATOM 8387 O O . LEU G 2 40 ? 173.683 238.131 200.253 1.00 68.15 104 LEU K O 1
ATOM 8392 N N . VAL G 2 41 ? 172.918 238.240 198.143 1.00 67.19 105 VAL K N 1
ATOM 8393 C CA . VAL G 2 41 ? 171.572 238.586 198.594 1.00 67.19 105 VAL K CA 1
ATOM 8394 C C . VAL G 2 41 ? 170.982 237.454 199.428 1.00 67.19 105 VAL K C 1
ATOM 8395 O O . VAL G 2 41 ? 170.446 237.676 200.520 1.00 67.19 105 VAL K O 1
ATOM 8399 N N . ILE G 2 42 ? 171.091 236.219 198.937 1.00 66.01 106 ILE K N 1
ATOM 8400 C CA . ILE G 2 42 ? 170.503 235.091 199.655 1.00 66.01 106 ILE K CA 1
ATOM 8401 C C . ILE G 2 42 ? 171.220 234.861 200.982 1.00 66.01 106 ILE K C 1
ATOM 8402 O O . ILE G 2 42 ? 170.586 234.542 201.994 1.00 66.01 106 ILE K O 1
ATOM 8407 N N . CYS G 2 43 ? 172.544 235.026 201.005 1.00 68.15 107 CYS K N 1
ATOM 8408 C CA . CYS G 2 43 ? 173.285 234.889 202.253 1.00 68.15 107 CYS K CA 1
ATOM 8409 C C . CYS G 2 43 ? 172.863 235.947 203.262 1.00 68.15 107 CYS K C 1
ATOM 8410 O O . CYS G 2 43 ? 172.722 235.655 204.455 1.00 68.15 107 CYS K O 1
ATOM 8413 N N . SER G 2 44 ? 172.658 237.183 202.802 1.00 69.82 108 SER K N 1
ATOM 8414 C CA . SER G 2 44 ? 172.167 238.230 203.690 1.00 69.82 108 SER K CA 1
ATOM 8415 C C . SER G 2 44 ? 170.793 237.887 204.244 1.00 69.82 108 SER K C 1
ATOM 8416 O O . SER G 2 44 ? 170.514 238.131 205.422 1.00 69.82 108 SER K O 1
ATOM 8419 N N . LEU G 2 45 ? 169.913 237.337 203.407 1.00 68.84 109 LEU K N 1
ATOM 8420 C CA . LEU G 2 45 ? 168.595 236.935 203.895 1.00 68.84 109 LEU K CA 1
ATOM 8421 C C . LEU G 2 45 ? 168.697 235.823 204.939 1.00 68.84 109 LEU K C 1
ATOM 8422 O O . LEU G 2 45 ? 167.980 235.843 205.946 1.00 68.84 109 LEU K O 1
ATOM 8427 N N . ILE G 2 46 ? 169.587 234.852 204.722 1.00 67.39 110 ILE K N 1
ATOM 8428 C CA . ILE G 2 46 ? 169.812 233.806 205.721 1.00 67.39 110 ILE K CA 1
ATOM 8429 C C . ILE G 2 46 ? 170.302 234.412 207.029 1.00 67.39 110 ILE K C 1
ATOM 8430 O O . ILE G 2 46 ? 169.846 234.037 208.116 1.00 67.39 110 ILE K O 1
ATOM 8435 N N . VAL G 2 47 ? 171.250 235.347 206.944 1.00 68.87 111 VAL K N 1
ATOM 8436 C CA . VAL G 2 47 ? 171.798 235.973 208.144 1.00 68.87 111 VAL K CA 1
ATOM 8437 C C . VAL G 2 47 ? 170.715 236.732 208.898 1.00 68.87 111 VAL K C 1
ATOM 8438 O O . VAL G 2 47 ? 170.631 236.661 210.128 1.00 68.87 111 VAL K O 1
ATOM 8442 N N . THR G 2 48 ? 169.878 237.480 208.179 1.00 70.70 112 THR K N 1
ATOM 8443 C CA . THR G 2 48 ? 168.812 238.221 208.844 1.00 70.70 112 THR K CA 1
ATOM 8444 C C . THR G 2 48 ? 167.793 237.280 209.471 1.00 70.70 112 THR K C 1
ATOM 8445 O O . THR G 2 48 ? 167.266 237.561 210.553 1.00 70.70 112 THR K O 1
ATOM 8449 N N . SER G 2 49 ? 167.500 236.159 208.811 1.00 69.33 113 SER K N 1
ATOM 8450 C CA . SER G 2 49 ? 166.607 235.174 209.410 1.00 69.33 113 SER K CA 1
ATOM 8451 C C . SER G 2 49 ? 167.199 234.610 210.695 1.00 69.33 113 SER K C 1
ATOM 8452 O O . SER G 2 49 ? 166.487 234.431 211.689 1.00 69.33 113 SER K O 1
ATOM 8455 N N . VAL G 2 50 ? 168.501 234.321 210.693 1.00 68.23 114 VAL K N 1
ATOM 8456 C CA . VAL G 2 50 ? 169.148 233.813 211.899 1.00 68.23 114 VAL K CA 1
ATOM 8457 C C . VAL G 2 50 ? 169.090 234.850 213.012 1.00 68.23 114 VAL K C 1
ATOM 8458 O O . VAL G 2 50 ? 168.744 234.535 214.157 1.00 68.23 114 VAL K O 1
ATOM 8462 N N . ILE G 2 51 ? 169.415 236.104 212.692 1.00 70.63 115 ILE K N 1
ATOM 8463 C CA . ILE G 2 51 ? 169.427 237.162 213.700 1.00 70.63 115 ILE K CA 1
ATOM 8464 C C . ILE G 2 51 ? 168.033 237.367 214.275 1.00 70.63 115 ILE K C 1
ATOM 8465 O O . ILE G 2 51 ? 167.869 237.614 215.475 1.00 70.63 115 ILE K O 1
ATOM 8470 N N . LEU G 2 52 ? 167.006 237.263 213.432 1.00 71.34 116 LEU K N 1
ATOM 8471 C CA . LEU G 2 52 ? 165.640 237.388 213.926 1.00 71.34 116 LEU K CA 1
ATOM 8472 C C . LEU G 2 52 ? 165.305 236.279 214.915 1.00 71.34 116 LEU K C 1
ATOM 8473 O O . LEU G 2 52 ? 164.730 236.540 215.977 1.00 71.34 116 LEU K O 1
ATOM 8478 N N . LEU G 2 53 ? 165.659 235.041 214.592 1.00 69.19 117 LEU K N 1
ATOM 8479 C CA . LEU G 2 53 ? 165.405 233.924 215.495 1.00 69.19 117 LEU K CA 1
ATOM 8480 C C . LEU G 2 53 ? 166.649 233.598 216.317 1.00 69.19 117 LEU K C 1
ATOM 8481 O O . LEU G 2 53 ? 166.552 233.105 217.439 1.00 69.19 117 LEU K O 1
ATOM 8486 N N . GLY H 2 31 ? 159.708 177.818 183.872 1.00 70.52 95 GLY L N 1
ATOM 8487 C CA . GLY H 2 31 ? 160.922 177.279 184.458 1.00 70.52 95 GLY L CA 1
ATOM 8488 C C . GLY H 2 31 ? 161.185 177.796 185.858 1.00 70.52 95 GLY L C 1
ATOM 8489 O O . GLY H 2 31 ? 161.505 177.027 186.760 1.00 70.52 95 GLY L O 1
ATOM 8490 N N . ILE H 2 32 ? 161.057 179.112 186.038 1.00 69.12 96 ILE L N 1
ATOM 8491 C CA . ILE H 2 32 ? 161.235 179.700 187.361 1.00 69.12 96 ILE L CA 1
ATOM 8492 C C . ILE H 2 32 ? 160.120 179.257 188.300 1.00 69.12 96 ILE L C 1
ATOM 8493 O O . ILE H 2 32 ? 160.368 178.926 189.464 1.00 69.12 96 ILE L O 1
ATOM 8498 N N . ALA H 2 33 ? 158.877 179.249 187.813 1.00 70.19 97 ALA L N 1
ATOM 8499 C CA . ALA H 2 33 ? 157.743 178.926 188.673 1.00 70.19 97 ALA L CA 1
ATOM 8500 C C . ALA H 2 33 ? 157.805 177.489 189.171 1.00 70.19 97 ALA L C 1
ATOM 8501 O O . ALA H 2 33 ? 157.556 177.225 190.352 1.00 70.19 97 ALA L O 1
ATOM 8503 N N . ILE H 2 34 ? 158.134 176.545 188.289 1.00 69.37 98 ILE L N 1
ATOM 8504 C CA . ILE H 2 34 ? 158.200 175.147 188.699 1.00 69.37 98 ILE L CA 1
ATOM 8505 C C . ILE H 2 34 ? 159.346 174.930 189.676 1.00 69.37 98 ILE L C 1
ATOM 8506 O O . ILE H 2 34 ? 159.220 174.171 190.645 1.00 69.37 98 ILE L O 1
ATOM 8511 N N . ALA H 2 35 ? 160.484 175.583 189.435 1.00 68.42 99 ALA L N 1
ATOM 8512 C CA . ALA H 2 35 ? 161.602 175.482 190.365 1.00 68.42 99 ALA L CA 1
ATOM 8513 C C . ALA H 2 35 ? 161.226 176.035 191.730 1.00 68.42 99 ALA L C 1
ATOM 8514 O O . ALA H 2 35 ? 161.562 175.445 192.760 1.00 68.42 99 ALA L O 1
ATOM 8516 N N . LEU H 2 36 ? 160.524 177.169 191.756 1.00 69.15 100 LEU L N 1
ATOM 8517 C CA . LEU H 2 36 ? 160.089 177.746 193.022 1.00 69.15 100 LEU L CA 1
ATOM 8518 C C . LEU H 2 36 ? 159.116 176.822 193.744 1.00 69.15 100 LEU L C 1
ATOM 8519 O O . LEU H 2 36 ? 159.183 176.668 194.969 1.00 69.15 100 LEU L O 1
ATOM 8524 N N . LEU H 2 37 ? 158.204 176.197 192.999 1.00 68.87 101 LEU L N 1
ATOM 8525 C CA . LEU H 2 37 ? 157.270 175.256 193.605 1.00 68.87 101 LEU L CA 1
ATOM 8526 C C . LEU H 2 37 ? 158.005 174.068 194.216 1.00 68.87 101 LEU L C 1
ATOM 8527 O O . LEU H 2 37 ? 157.713 173.654 195.345 1.00 68.87 101 LEU L O 1
ATOM 8532 N N . VAL H 2 38 ? 158.968 173.508 193.481 1.00 67.58 102 VAL L N 1
ATOM 8533 C CA . VAL H 2 38 ? 159.738 172.381 194.002 1.00 67.58 102 VAL L CA 1
ATOM 8534 C C . VAL H 2 38 ? 160.531 172.806 195.231 1.00 67.58 102 VAL L C 1
ATOM 8535 O O . VAL H 2 38 ? 160.635 172.060 196.211 1.00 67.58 102 VAL L O 1
ATOM 8539 N N . ILE H 2 39 ? 161.105 174.007 195.194 1.00 64.60 103 ILE L N 1
ATOM 8540 C CA . ILE H 2 39 ? 161.878 174.509 196.324 1.00 64.60 103 ILE L CA 1
ATOM 8541 C C . ILE H 2 39 ? 160.997 174.613 197.560 1.00 64.60 103 ILE L C 1
ATOM 8542 O O . ILE H 2 39 ? 161.392 174.214 198.660 1.00 64.60 103 ILE L O 1
ATOM 8547 N N . LEU H 2 40 ? 159.786 175.152 197.396 1.00 68.23 104 LEU L N 1
ATOM 8548 C CA . LEU H 2 40 ? 158.871 175.267 198.527 1.00 68.23 104 LEU L CA 1
ATOM 8549 C C . LEU H 2 40 ? 158.463 173.900 199.053 1.00 68.23 104 LEU L C 1
ATOM 8550 O O . LEU H 2 40 ? 158.360 173.703 200.268 1.00 68.23 104 LEU L O 1
ATOM 8555 N N . VAL H 2 41 ? 158.227 172.941 198.158 1.00 67.31 105 VAL L N 1
ATOM 8556 C CA . VAL H 2 41 ? 157.871 171.598 198.610 1.00 67.31 105 VAL L CA 1
ATOM 8557 C C . VAL H 2 41 ? 159.004 170.995 199.435 1.00 67.31 105 VAL L C 1
ATOM 8558 O O . VAL H 2 41 ? 158.784 170.461 200.529 1.00 67.31 105 VAL L O 1
ATOM 8562 N N . ILE H 2 42 ? 160.236 171.093 198.936 1.00 66.35 106 ILE L N 1
ATOM 8563 C CA . ILE H 2 42 ? 161.363 170.493 199.644 1.00 66.35 106 ILE L CA 1
ATOM 8564 C C . ILE H 2 42 ? 161.609 171.205 200.970 1.00 66.35 106 ILE L C 1
ATOM 8565 O O . ILE H 2 42 ? 161.930 170.567 201.979 1.00 66.35 106 ILE L O 1
ATOM 8570 N N . CYS H 2 43 ? 161.458 172.531 200.996 1.00 68.30 107 CYS L N 1
ATOM 8571 C CA . CYS H 2 43 ? 161.612 173.269 202.244 1.00 68.30 107 CYS L CA 1
ATOM 8572 C C . CYS H 2 43 ? 160.557 172.857 203.260 1.00 68.30 107 CYS L C 1
ATOM 8573 O O . CYS H 2 43 ? 160.856 172.711 204.451 1.00 68.30 107 CYS L O 1
ATOM 8576 N N . SER H 2 44 ? 159.316 172.665 202.809 1.00 69.80 108 SER L N 1
ATOM 8577 C CA . SER H 2 44 ? 158.270 172.184 203.704 1.00 69.80 108 SER L CA 1
ATOM 8578 C C . SER H 2 44 ? 158.603 170.805 204.254 1.00 69.80 108 SER L C 1
ATOM 8579 O O . SER H 2 44 ? 158.365 170.528 205.434 1.00 69.80 108 SER L O 1
ATOM 8582 N N . LEU H 2 45 ? 159.138 169.921 203.412 1.00 68.93 109 LEU L N 1
ATOM 8583 C CA . LEU H 2 45 ? 159.531 168.599 203.897 1.00 68.93 109 LEU L CA 1
ATOM 8584 C C . LEU H 2 45 ? 160.651 168.688 204.932 1.00 68.93 109 LEU L C 1
ATOM 8585 O O . LEU H 2 45 ? 160.631 167.970 205.939 1.00 68.93 109 LEU L O 1
ATOM 8590 N N . ILE H 2 46 ? 161.630 169.568 204.709 1.00 67.46 110 ILE L N 1
ATOM 8591 C CA . ILE H 2 46 ? 162.685 169.781 205.700 1.00 67.46 110 ILE L CA 1
ATOM 8592 C C . ILE H 2 46 ? 162.093 170.276 207.013 1.00 67.46 110 ILE L C 1
ATOM 8593 O O . ILE H 2 46 ? 162.471 169.815 208.097 1.00 67.46 110 ILE L O 1
ATOM 8598 N N . VAL H 2 47 ? 161.168 171.234 206.936 1.00 68.81 111 VAL L N 1
ATOM 8599 C CA . VAL H 2 47 ? 160.556 171.787 208.141 1.00 68.81 111 VAL L CA 1
ATOM 8600 C C . VAL H 2 47 ? 159.791 170.711 208.899 1.00 68.81 111 VAL L C 1
ATOM 8601 O O . VAL H 2 47 ? 159.870 170.625 210.129 1.00 68.81 111 VAL L O 1
ATOM 8605 N N . THR H 2 48 ? 159.030 169.882 208.185 1.00 70.70 112 THR L N 1
ATOM 8606 C CA . THR H 2 48 ? 158.282 168.824 208.855 1.00 70.70 112 THR L CA 1
ATOM 8607 C C . THR H 2 48 ? 159.218 167.795 209.474 1.00 70.70 112 THR L C 1
ATOM 8608 O O . THR H 2 48 ? 158.939 167.269 210.557 1.00 70.70 112 THR L O 1
ATOM 8612 N N . SER H 2 49 ? 160.331 167.490 208.805 1.00 69.53 113 SER L N 1
ATOM 8613 C CA . SER H 2 49 ? 161.311 166.587 209.396 1.00 69.53 113 SER L CA 1
ATOM 8614 C C . SER H 2 49 ? 161.891 167.171 210.678 1.00 69.53 113 SER L C 1
ATOM 8615 O O . SER H 2 49 ? 162.070 166.457 211.669 1.00 69.53 113 SER L O 1
ATOM 8618 N N . VAL H 2 50 ? 162.193 168.470 210.674 1.00 68.27 114 VAL L N 1
ATOM 8619 C CA . VAL H 2 50 ? 162.716 169.111 211.878 1.00 68.27 114 VAL L CA 1
ATOM 8620 C C . VAL H 2 50 ? 161.687 169.062 212.998 1.00 68.27 114 VAL L C 1
ATOM 8621 O O . VAL H 2 50 ? 162.007 168.712 214.140 1.00 68.27 114 VAL L O 1
ATOM 8625 N N . ILE H 2 51 ? 160.434 169.401 212.688 1.00 70.77 115 ILE L N 1
ATOM 8626 C CA . ILE H 2 51 ? 159.383 169.422 213.703 1.00 70.77 115 ILE L CA 1
ATOM 8627 C C . ILE H 2 51 ? 159.168 168.030 214.278 1.00 70.77 115 ILE L C 1
ATOM 8628 O O . ILE H 2 51 ? 158.929 167.867 215.480 1.00 70.77 115 ILE L O 1
ATOM 8633 N N . LEU H 2 52 ? 159.255 167.002 213.433 1.00 71.66 116 LEU L N 1
ATOM 8634 C CA . LEU H 2 52 ? 159.120 165.638 213.927 1.00 71.66 116 LEU L CA 1
ATOM 8635 C C . LEU H 2 52 ? 160.233 165.291 214.908 1.00 71.66 116 LEU L C 1
ATOM 8636 O O . LEU H 2 52 ? 159.974 164.716 215.971 1.00 71.66 116 LEU L O 1
ATOM 8641 N N . LEU H 2 53 ? 161.472 165.632 214.576 1.00 69.68 117 LEU L N 1
ATOM 8642 C CA . LEU H 2 53 ? 162.594 165.365 215.471 1.00 69.68 117 LEU L CA 1
ATOM 8643 C C . LEU H 2 53 ? 162.938 166.605 216.291 1.00 69.68 117 LEU L C 1
ATOM 8644 O O . LEU H 2 53 ? 163.438 166.502 217.410 1.00 69.68 117 LEU L O 1
#

Sequence (1128 aa):
TARQRVWRAFENPHTSTMALVFYYVTGFFIAVSVIANVVETVPCGSSPGHIKELPCGERYAVAFFCLDTACVMIFTVEYLLRLAAAPSRYRFVRSVMSIIDVVAILPYYIGLVMTDNEDVSGAFVTLRVFRVFRIFKFSRHSQGLRILGYTLKSCASELGFLLFSLTMAIIIFATVMFYAEKGSSASKFTSIPAAFWYTIVTMTTLGYGDMVPKTIAGKIFGSICSLSGVLVIALPVPVIVSNFSRIYHQNQRADKRRATARQRVWRAFENPHTSTMALVFYYVTGFFIAVSVIANVVETVPCGSSPGHIKELPCGERYAVAFFCLDTACVMIFTVEYLLRLAAAPSRYRFVRSVMSIIDVVAILPYYIGLVMTDNEDVSGAFVTLRVFRVFRIFKFSRHSQGLRILGYTLKSCASELGFLLFSLTMAIIIFATVMFYAEKGSSASKFTSIPAAFWYTIVTMTTLGYGDMVPKTIAGKIFGSICSLSGVLVIALPVPVIVSNFSRIYHQNQRADKRRATARQRVWRAFENPHTSTMALVFYYVTGFFIAVSVIANVVETVPCGSSPGHIKELPCGERYAVAFFCLDTACVMIFTVEYLLRLAAAPSRYRFVRSVMSIIDVVAILPYYIGLVMTDNEDVSGAFVTLRVFRVFRIFKFSRHSQGLRILGYTLKSCASELGFLLFSLTMAIIIFATVMFYAEKGSSASKFTSIPAAFWYTIVTMTTLGYGDMVPKTIAGKIFGSICSLSGVLVIALPVPVIVSNFSRIYHQNQRADKRRATARQRVWRAFENPHTSTMALVFYYVTGFFIAVSVIANVVETVPCGSSPGHIKELPCGERYAVAFFCLDTACVMIFTVEYLLRLAAAPSRYRFVRSVMSIIDVVAILPYYIGLVMTDNEDVSGAFVTLRVFRVFRIFKFSRHSQGLRILGYTLKSCASELGFLLFSLTMAIIIFATVMFYAEKGSSASKFTSIPAAFWYTIVTMTTLGYGDMVPKTIAGKIFGSICSLSGVLVIALPVPVIVSNFSRIYHQNQRADKRRAGIAIALLVILVICSLIVTSVILLGIAIALLVILVICSLIVTSVILLGIAIALLVILVICSLIVTSVILLGIAIALLVILVICSLIVTSVILL

Secondary structure (DSSP, 8-state):
-HHHHHHHHHH-TTTSHHHHHHHHHHHHHHHHHHHHHHHTTSEEEE-TT-SSEEEHHHHTHHHHHHHHHHHHHHHHHHHHHHHHT-SSHHHHHTSHHHHHHHHHHHHHHHHHHTGGGSSSTTHHHHHHHHGGGGGGGGGGT-HHHHHHHHHHHHTHHHHHHHHHHHHHHHHHHHHHHHHHHTTSTT-S--SHHHHHHHHHHHHTT---SSS---SHHHHHHHHHHHHHHHHHHHTTHHHHHHHHHHHHHHHHHHHHHH-/-HHHHHHHHHH-TTTSHHHHHHHHHHHHHHHHHHHHHHHTTSEEEE-TT-SSEEEHHHHTHHHHHHHHHHHHHHHHHHHHHHHHT-SSHHHHHTSHHHHHHHHHHHHHHHHHHTGGGSSSTTHHHHHHHHGGGGGGGGGGT-HHHHHHHHHHHHTHHHHHHHHHHHHHHHHHHHHHHHHHHTTSTT-S--SHHHHHHHHHHHHTT---SSS---SHHHHHHHHHHHHHHHHHHHTTHHHHHHHHHHHHHHHHHHHHHH-/-HHHHHHHHHH-TTTSHHHHHHHHHHHHHHHHHHHHHHHTTSEEEE-TT-SSEEEHHHHTHHHHHHHHHHHHHHHHHHHHHHHHT-SSHHHHHTSHHHHHHHHHHHHHHHHHHTGGGSSSTTHHHHHHHHGGGGGGGGGGT-HHHHHHHHHHHHTHHHHHHHHHHHHHHHHHHHHHHHHHHTTSTT-S--SHHHHHHHHHHHHTT---SSS---SHHHHHHHHHHHHHHHHHHHTTHHHHHHHHHHHHHHHHHHHHHH-/-HHHHHHHHHH-TTTSHHHHHHHHHHHHHHHHHHHHHHHTTSEEEE-TT-SSEEEHHHHTHHHHHHHHHHHHHHHHHHHHHHHHT-SSHHHHHTSHHHHHHHHHHHHHHHHHHTGGGSSSTTHHHHHHHHGGGGGGGGGGT-HHHHHHHHHHHHTHHHHHHHHHHHHHHHHHHHHHHHHHHTTSTT-S--SHHHHHHHHHHHHTT---SSS---SHHHHHHHHHHHHHHHHHHHTTHHHHHHHHHHHHHHHHHHHHHH-/-HHHHHHHHHHHHHHHHHHHHH-/-HHHHHHHHHHHHHHHHHHHHH-/-HHHHHHHHHHHHHHHHHHHHH-/-HHHHHHHHHHHHHHHHHHHHH-

Organism: Homo sapiens (NCBI:txid9606)

InterPro domains:
  IPR000210 BTB/POZ domain [SM00225] (41-140)
  IPR003131 Potassium channel tetramerisation-type BTB domain [PF02214] (43-132)
  IPR003968 Potassium channel, voltage dependent, Kv [PR01491] (82-92)
  IPR003968 Potassium channel, voltage dependent, Kv [PR01491] (299-307)
  IPR003968 Potassium channel, voltage dependent, Kv [PR01491] (323-337)
  IPR003968 Potassium channel, voltage dependent, Kv [PR01491] (394-405)
  IPR003975 Potassium channel, voltage dependent, Kv4 [PR01497] (68-81)
  IPR003975 Potassium channel, voltage dependent, Kv4 [PR01497] (143-159)
  IPR003975 Potassium channel, voltage dependent, Kv4 [PR01497] (161-175)
  IPR003975 Potassium channel, voltage dependent, Kv4 [PR01497] (180-194)
  IPR003975 Potassium channel, voltage dependent, Kv4 [PR01497] (220-236)
  IPR003975 Potassium channel, voltage dependent, Kv4 [PR01497] (318-337)
  IPR003975 Potassium channel, voltage dependent, Kv4 [PR01497] (415-426)
  IPR003975 Potassium channel, voltage dependent, Kv4 [PR01497] (429-445)
  IPR003975 Potassium channel, voltage dependent, Kv4 [PR01497] (475-489)
  IPR004055 Potassium channel, voltage dependent, Kv4.2 [PR01517] (30-42)
  IPR004055 Potassium channel, voltage dependent, Kv4.2 [PR01517] (148-164)
  IPR004055 Potassium channel, voltage dependent, Kv4.2 [PR01517] (461-473)
  IPR004055 Potassium channel, voltage dependent, Kv4.2 [PR01517] (560-573)
  IPR004055 Potassium channel, voltage dependent, Kv4.2 [PR01517] (580-592)

Foldseek 3Di:
DVLQVLLVLCLDVVPDPVSVVLVVVLVVLLVVLLVLLVQQQDFPAADVVRPGTHGNCVVPVVVSLVSLVVNLVSLVVVLVSNLSSPPPNVVVCPDPLNVLSCLQNPLNVVCVVVVVCCVPPDSVVVSSVSNNSSNVNCVSVDVLSVLLVVLCVVCVVVVVQLVVVVVVLLQVLLVQLLVQAVPDDVAQSVDSVSSSVVLVCLLVVVCPPPHQGDDPSNVVSSVVSNVVSVVSVVVCVVVSVVSSVVSVVVVVVVVVVVD/DVLQVLLVLCLDVVPDPVSVVLVVVLVVLLVVLLVLLVQQQDFPAADVVRPGTHGNCVVPVVVSLVSLVVNLVSLVVVLVSNLSSPPPNVVVCPDPLNVLSCLQNPLNVVCVVVVVCCVPPDSVVVSSVSNNSSNVNCVSVDVLSVLLVVLCVVCVVVVVQLVVVVVVLLQVLLVQLLVQAVPDDVAQSVDSVSSSVVLVCLLVVVCPPPHQGDDPSNVVSSVVSNVVSVVSVVVCVVVSVVSSVVSVVVVVVVVVVVD/DVLQVLLVLCLDVVPDPVSVVLVVVLVVLLVVLLVLLVQQQDFPAADVVRPGTHGNCVVPVVVSLVSLVVNLVSLVVVLVSNLSSPPPNVVVCPDPLNVLSCLQNPLNVVCVVVVVCCVPPDSVVVSSVSNNSSNVNCVSVDVLSVLLVVLCVVCVVVVVQLVVVVVVLLQVLLVQLLVQAVPDDVAQSVDSVSSSVVLVCLLVVVCPPPHQGDDPSNVVSSVVSNVVSVVSVVVCVVVSVVSSVVSVVVVVVVVVVVD/DVLQVLLVLCLDVVPDPVSVVLVVVLVVLLVVLLVLLVQQQDFPAADVVRPGTHGNCVVPVVVSLVSLVVNLVSLVVVLVSNLSSPPPNVVVCPDPLNVLSCLQNPLNVVCVVVVVCCVPPDSVVVSSVSNNSSNVNCVSVDVLSVLLVVLCVVCVVVVVQLVVVVVVLLQVLLVQLLVQAVPDDVAQSVDSVSSSVVLVCLLVVVCPPPHQGDDPSNVVSSVVSNVVSVVSVVVCVVVSVVSSVVSVVVVVVVVVVVD/DVVVVVVVVVVVVVVVVVVVVVD/DVVVVVVVVVVVVVVVVVVVVVD/DVVVVVVVVVVVVVVVVVVVVVD/DVVVVVVVVVVVVVVVVVVVVVD

Solvent-accessible surface area: 55427 Å² total; per-residue (Å²): 114,54,107,118,142,55,45,137,16,25,97,73,20,126,70,39,65,142,5,31,16,54,39,84,10,2,9,72,0,1,35,30,2,9,106,13,18,15,59,21,12,46,69,43,34,71,25,113,89,37,116,69,49,61,37,17,16,111,96,104,57,69,29,36,104,13,44,17,30,13,0,0,114,28,0,25,83,4,18,101,74,12,46,51,4,0,90,59,105,146,118,19,67,137,38,108,47,0,93,34,1,44,45,0,17,81,9,28,77,68,25,83,129,56,96,100,30,46,102,95,80,48,42,66,36,64,25,59,25,81,16,7,49,0,3,71,5,32,12,43,49,18,74,15,20,79,3,20,38,128,0,61,168,54,1,62,67,39,50,37,30,29,124,63,6,13,61,10,12,28,24,22,23,0,5,14,0,10,24,26,1,94,76,25,98,100,22,120,5,85,7,2,46,30,0,61,13,2,0,12,5,0,0,7,14,2,0,7,24,46,15,21,3,121,44,138,42,0,53,92,71,0,17,77,0,0,40,29,0,39,35,10,18,21,9,6,35,56,32,6,14,64,24,19,28,102,14,53,93,83,54,60,104,43,79,136,199,214,111,114,54,107,118,139,55,46,136,16,22,97,73,21,125,71,36,67,142,6,32,16,56,40,83,10,3,10,73,1,1,34,31,2,10,107,13,16,15,60,20,11,46,69,42,35,71,26,112,88,37,116,68,49,61,36,16,15,110,95,102,59,69,29,38,103,12,43,18,30,13,0,0,111,26,0,25,83,4,16,101,73,12,48,50,4,0,89,58,107,149,118,19,67,140,40,106,47,0,94,32,1,46,46,0,16,80,8,30,79,68,25,82,129,57,97,98,29,47,102,94,80,47,40,66,36,66,23,58,24,82,17,6,50,0,4,69,4,34,12,42,48,18,73,16,20,79,3,20,38,127,0,62,168,56,1,61,67,39,51,36,31,29,124,63,6,13,60,10,12,28,24,22,22,0,6,14,0,11,22,26,1,96,76,23,98,101,21,120,4,87,7,1,46,30,0,60,14,2,0,13,4,0,1,6,14,2,0,5,23,47,16,21,2,120,45,140,41,0,55,90,73,0,18,78,0,0,39,29,0,38,36,11,18,20,10,5,36,56,32,6,14,67,23,22,29,102,14,54,92,82,55,62,102,43,78,137,199,212,110,110,53,108,119,140,56,45,132,17,24,97,73,22,123,71,38,66,141,5,32,16,54,40,82,10,3,10,73,0,1,34,29,2,8,106,13,17,15,60,21,11,46,69,43,35,72,26,112,88,36,116,68,48,61,36,16,15,111,95,105,57,70,30,36,105,13,44,18,30,13,0,0,114,28,0,26,85,4,17,103,73,13,48,50,4,0,90,60,104,148,118,17,66,138,39,105,47,0,92,34,1,45,46,0,15,81,9,28,78,68,25,81,129,58,98,98,29,47,103,95,81,46,42,66,36,65,25,58,26,81,16,6,49,0,4,73,5,33,12,43,46,18,73,16,21,79,3,19,38,126,0,63,168,54,1,61,67,38,51,37,32,28,123,63,6,13,61,10,12,27,25,22,22,0,6,13,0,12,23,26,2,95,75,24,97,102,22,121,5,86,7,2,46,30,0,59,11,2,0,13,5,0,0,6,14,2,0,6,24,46,16,22,3,122,46,141,42,0,55,89,73,0,17,76,0,0,39,29,0,38,33,10,18,20,9,6,35,56,31,6,15,66,24,22,29,100,14,53,94,84,53,60,102,44,80,136,199,214,109,110,55,108,118,139,54,45,135,17,24,96,73,22,124,70,36,67,140,6,31,16,56,39,81,12,2,10,74,1,1,34,30,3,9,106,13,16,16,58,20,12,45,68,43,34,71,25,114,87,36,116,67,50,61,37,16,16,109,96,104,57,70,31,36,104,13,44,18,30,14,0,0,113,28,0,25,86,5,17,102,74,12,47,52,5,0,88,59,105,148,120,18,67,137,40,108,47,0,93,34,1,45,46,0,17,82,9,26,76,68,25,83,130,58,98,99,29,48,103,95,81,49,40,65,36,64,25,59,24,81,16,6,48,0,4,72,5,31,12,43,48,18,72,15,20,79,3,18,38,127,0,62,171,56,1,61,67,37,52,36,33,29,123,62,6,12,60,9,11,28,24,22,22,0,6,14,0,11,26,25,1,96,76,23,98,101,21,121,4,86,7,2,46,30,0,60,14,2,0,12,5,0,0,7,14,2,0,6,25,46,16,21,3,120,44,139,42,0,54,89,71,0,17,76,0,0,38,30,0,38,34,10,18,20,9,7,38,56,31,7,14,65,24,22,29,100,13,55,94,84,54,60,103,43,80,138,198,214,111,40,121,77,78,3,94,109,51,20,91,75,43,43,59,109,20,83,78,43,42,137,151,136,40,121,76,78,2,93,109,52,19,94,76,43,43,59,108,20,83,77,43,42,136,151,135,41,124,76,77,3,93,108,52,20,94,75,42,43,61,109,20,81,78,42,42,135,151,134,40,123,76,78,2,92,109,52,19,93,76,43,42,60,110,20,81,76,42,42,135,153,135

Radius of gyration: 34.64 Å; Cα contacts (8 Å, |Δi|>4): 1324; chains: 8; bounding box: 83×82×66 Å

GO terms:
  GO:0005249 voltage-gated potassium channel activity (F, IDA)
  GO:0005250 A-type (transient outward) potassium channel activity (F, IDA)
  GO:0005886 plasma membrane (C, IDA)
  GO:0008076 voltage-gated potassium channel complex (C, IDA)
  GO:0071805 potassium ion transmembrane transport (P, IDA)
  GO:0005886 plasma membrane (C, EXP)
  GO:0005250 A-type (transient outward) potassium channel activity (F, IMP)
  GO:0005886 plasma membrane (C, IMP)
  GO:0005515 protein binding (F, IPI)
  GO:0005886 plasma membrane (C, TAS)
  GO:0001508 action potential (P, IDA)
  GO:0086009 membrane repolarization (P, IDA)
  GO:0006936 muscle contraction (P, IDA)
  GO:0001508 action potential (P, TAS)
  GO:0007268 chemical synaptic transmission (P, TAS)